Protein 9DZV (pdb70)

Sequence (1431 aa):
TPKSVLPTLLIIGIIFAPIGALIVWGSGKVTTITLDYTECDVDAPTDGSYQAMPNSAYQYDLATSSSVSESSIASPTWTFSNDSSREVGETARCEIEFEVPYDLGPGLFLYYKLTNYYQNHRRYSSSFDATQLIGDSRSLSQINGGNCKPITSRDGKPYYPCGLIANSLFNDTFPSVVLLNPTNGAQNQTYNFSESGIAWGGIKKNYASTLTYISPSDVLPPPNWALKYPNGYVDGFPNLREDEHFQVWMRVAALPTFRKLWARNDGEIMSQGRYRIVANMNYPVKQFSGTKSIVISTVSWIGGKQPFLGWAYIAAAILCVVLAVAGLIRHLVKPRKLGDMSLLSWNQPPVPRSVFINEPLPSEYYDKKGKILRAHHFATNQNVTSKYTVITFIPKNLFEQFRRVANCFFLAISILQFFPKFSTISPGLVILPLIIVLAITALKDGYEDIKRHQADHRTNHAIVHVLGGQGELGWHRTIWEDVKVGDFVKIYENEQFPADIVICATSEEEDVAYIETKNLDGETNLKSRNGVPGLSHLNTAEACAKAHLCIDLDAPESNMFRLNGAVINLIHPITLETTMLRGCVLKNTAWVIGIIVYTGEDTKIIRNAGATPSKRSKVEKQMNPQVIINLVILAAIAVVCAIVDHVNEVEWDRQQAYWMLFADTSGDNPNINGLVTFANAFITFQNIVPISLYISIEAVRTIQAAFIYWDRDIKYKKDGVTTRTTARSWNLSDDLGQIEYIFSDKTGTLTQNAMIFRQCSVGGKIYTHDAELDKDLEAHDSEQSRILHGFFAVLGLCHTVLAAETEPGVIEYKAQSPDEAALVQSAADVGFVFRGRDHNILRMSTPFSDVSDEYELLHVLEFNSARKRMSVILRKLDEDGRIFLLCKGADNVIFERLTKDSNQREMREKTDQDLQYFASEGLRTLCLAYRILDPQVYEQWAKEYHNATVALQDREERIESVSSSIERDLILLGATAIEDKLQDGVPDTISDLKRAGIKVWVATGDKLETAVAIGYTTNLLTKDTNLIVVREGRHSIGDQLREALEEFFGEDAGLRTTLSPGGFSLVIEGHALAHCFDDEETEALLLALSTRCNTVICCRVSPLQKAQIVHLIKDNLGVMCLAIGDGANDVSMIQAADVGVGISGEEGLQAVNSSDYAIAQFRYLKRLLLVHGHWSYFRNSSMILNFFYKNIIGIGVLFWFMIYCGWSTTYVFAYVYLLFWNVFWTLVPVIAIGLFDRNIDDETLMALPELYRASREGKYFGLMRFAYYIFEGVYQSAVIYFFLNYTYVTTTARGDGYDVYMYEMSTTQAIGAVMVANLFSGLNIDAWTGWVWFAIWFGPFLIWVFTAVYSVIPPSSFYTGVYGNDVFLFRSAAYWFGWPFVTIIALLPRYLIKTFRQNIFPNDVDTMRLVRKYHPEVDLYNHPMLGGKLA

Radius of gyration: 45.83 Å; Cα contacts (8 Å, |Δi|>4): 2763; chains: 2; bounding box: 67×84×157 Å

Structure (mmCIF, N/CA/C/O backbone):
data_9DZV
#
_entry.id   9DZV
#
_cell.length_a   1.00
_cell.length_b   1.00
_cell.length_c   1.00
_cell.angle_alpha   90.00
_cell.angle_beta   90.00
_cell.angle_gamma   90.00
#
_symmetry.space_group_name_H-M   'P 1'
#
loop_
_entity.id
_entity.type
_entity.pdbx_description
1 polymer 'Transcription regulator'
2 polymer 'Phospholipid-transporting ATPase'
3 branched 2-acetamido-2-deoxy-beta-D-glucopyranose-(1-4)-2-acetamido-2-deoxy-beta-D-glucopyranose
4 branched alpha-D-mannopyranose-(1-4)-alpha-D-mannopyranose-(1-6)-[alpha-D-mannopyranose-(1-3)]beta-D-mannopyranose-(1-4)-2-acetamido-2-deoxy-beta-D-glucopyranose-(1-4)-2-acetamido-2-deoxy-beta-D-glucopyranose
5 non-polymer 2-acetamido-2-deoxy-beta-D-glucopyranose
6 non-polymer 'MAGNESIUM ION'
#
loop_
_atom_site.group_PDB
_atom_site.id
_atom_site.type_symbol
_atom_site.label_atom_id
_atom_site.label_alt_id
_atom_site.label_comp_id
_atom_site.label_asym_id
_atom_site.label_entity_id
_atom_site.label_seq_id
_atom_site.pdbx_PDB_ins_code
_atom_site.Cartn_x
_atom_site.Cartn_y
_atom_site.Cartn_z
_atom_site.occupancy
_atom_site.B_iso_or_equiv
_atom_site.auth_seq_id
_atom_site.auth_comp_id
_atom_site.auth_asym_id
_atom_site.auth_atom_id
_atom_site.pdbx_PDB_model_num
ATOM 1 N N . THR A 1 48 ? 120.999 149.600 125.065 1.00 89.36 48 THR B N 1
ATOM 2 C CA . THR A 1 48 ? 121.212 150.979 124.643 1.00 91.26 48 THR B CA 1
ATOM 3 C C . THR A 1 48 ? 121.073 151.116 123.132 1.00 90.51 48 THR B C 1
ATOM 4 O O . THR A 1 48 ? 121.607 150.299 122.383 1.00 93.20 48 THR B O 1
ATOM 8 N N . PRO A 1 49 ? 120.347 152.145 122.688 1.00 89.39 49 PRO B N 1
ATOM 9 C CA . PRO A 1 49 ? 120.190 152.348 121.237 1.00 90.12 49 PRO B CA 1
ATOM 10 C C . PRO A 1 49 ? 121.509 152.549 120.513 1.00 90.41 49 PRO B C 1
ATOM 11 O O . PRO A 1 49 ? 121.672 152.075 119.380 1.00 94.05 49 PRO B O 1
ATOM 15 N N . LYS A 1 50 ? 122.466 153.227 121.152 1.00 88.39 50 LYS B N 1
ATOM 16 C CA . LYS A 1 50 ? 123.756 153.492 120.527 1.00 93.02 50 LYS B CA 1
ATOM 17 C C . LYS A 1 50 ? 124.548 152.218 120.271 1.00 92.42 50 LYS B C 1
ATOM 18 O O . LYS A 1 50 ? 125.483 152.233 119.464 1.00 91.85 50 LYS B O 1
ATOM 24 N N . SER A 1 51 ? 124.200 151.117 120.935 1.00 83.92 51 SER B N 1
ATOM 25 C CA . SER A 1 51 ? 124.873 149.847 120.722 1.00 82.65 51 SER B CA 1
ATOM 26 C C . SER A 1 51 ? 124.051 148.853 119.916 1.00 82.93 51 SER B C 1
ATOM 27 O O . SER A 1 51 ? 124.596 147.824 119.501 1.00 84.23 51 SER B O 1
ATOM 30 N N . VAL A 1 52 ? 122.768 149.123 119.681 1.00 79.84 52 VAL B N 1
ATOM 31 C CA . VAL A 1 52 ? 121.920 148.198 118.950 1.00 79.27 52 VAL B CA 1
ATOM 32 C C . VAL A 1 52 ? 121.591 148.686 117.541 1.00 82.01 52 VAL B C 1
ATOM 33 O O . VAL A 1 52 ? 121.487 147.860 116.626 1.00 87.02 52 VAL B O 1
ATOM 37 N N . LEU A 1 53 ? 121.440 149.993 117.326 1.00 69.11 53 LEU B N 1
ATOM 38 C CA . LEU A 1 53 ? 121.157 150.458 115.973 1.00 64.70 53 LEU B CA 1
ATOM 39 C C . LEU A 1 53 ? 122.404 150.410 115.090 1.00 68.07 53 LEU B C 1
ATOM 40 O O . LEU A 1 53 ? 122.337 149.872 113.974 1.00 77.91 53 LEU B O 1
ATOM 45 N N . PRO A 1 54 ? 123.551 150.956 115.523 1.00 69.26 54 PRO B N 1
ATOM 46 C CA . PRO A 1 54 ? 124.753 150.833 114.680 1.00 74.67 54 PRO B CA 1
ATOM 47 C C . PRO A 1 54 ? 125.152 149.394 114.416 1.00 80.93 54 PRO B C 1
ATOM 48 O O . PRO A 1 54 ? 125.632 149.082 113.320 1.00 86.51 54 PRO B O 1
ATOM 52 N N . THR A 1 55 ? 124.959 148.503 115.391 1.00 76.34 55 THR B N 1
ATOM 53 C CA . THR A 1 55 ? 125.304 147.100 115.190 1.00 72.31 55 THR B CA 1
ATOM 54 C C . THR A 1 55 ? 124.460 146.482 114.082 1.00 73.89 55 THR B C 1
ATOM 55 O O . THR A 1 55 ? 124.986 145.814 113.186 1.00 78.10 55 THR B O 1
ATOM 59 N N . LEU A 1 56 ? 123.144 146.705 114.123 1.00 65.61 56 LEU B N 1
ATOM 60 C CA . LEU A 1 56 ? 122.272 146.172 113.081 1.00 64.63 56 LEU B CA 1
ATOM 61 C C . LEU A 1 56 ? 122.598 146.781 111.725 1.00 64.58 56 LEU B C 1
ATOM 62 O O . LEU A 1 56 ? 122.591 146.082 110.703 1.00 72.67 56 LEU B O 1
ATOM 67 N N . LEU A 1 57 ? 122.875 148.086 111.693 1.00 64.44 57 LEU B N 1
ATOM 68 C CA . LEU A 1 57 ? 123.204 148.728 110.426 1.00 67.86 57 LEU B CA 1
ATOM 69 C C . LEU A 1 57 ? 124.479 148.145 109.830 1.00 73.84 57 LEU B C 1
ATOM 70 O O . LEU A 1 57 ? 124.534 147.851 108.629 1.00 80.86 57 LEU B O 1
ATOM 75 N N . ILE A 1 58 ? 125.509 147.951 110.657 1.00 70.07 58 ILE B N 1
ATOM 76 C CA . ILE A 1 58 ? 126.757 147.367 110.175 1.00 71.27 58 ILE B CA 1
ATOM 77 C C . ILE A 1 58 ? 126.532 145.934 109.713 1.00 72.43 58 ILE B C 1
ATOM 78 O O . ILE A 1 58 ? 127.075 145.503 108.687 1.00 78.76 58 ILE B O 1
ATOM 83 N N . ILE A 1 59 ? 125.723 145.174 110.455 1.00 67.99 59 ILE B N 1
ATOM 84 C CA . ILE A 1 59 ? 125.459 143.788 110.081 1.00 74.74 59 ILE B CA 1
ATOM 85 C C . ILE A 1 59 ? 124.774 143.723 108.723 1.00 76.59 59 ILE B C 1
ATOM 86 O O . ILE A 1 59 ? 125.128 142.897 107.876 1.00 80.04 59 ILE B O 1
ATOM 91 N N . GLY A 1 60 ? 123.792 144.594 108.487 1.00 67.35 60 GLY B N 1
ATOM 92 C CA . GLY A 1 60 ? 123.139 144.617 107.186 1.00 62.56 60 GLY B CA 1
ATOM 93 C C . GLY A 1 60 ? 124.068 145.053 106.066 1.00 64.01 60 GLY B C 1
ATOM 94 O O . GLY A 1 60 ? 124.060 144.469 104.973 1.00 68.84 60 GLY B O 1
ATOM 95 N N . ILE A 1 61 ? 124.875 146.088 106.319 1.00 64.96 61 ILE B N 1
ATOM 96 C CA . ILE A 1 61 ? 125.803 146.593 105.309 1.00 66.63 61 ILE B CA 1
ATOM 97 C C . ILE A 1 61 ? 126.854 145.545 104.968 1.00 70.54 61 ILE B C 1
ATOM 98 O O . ILE A 1 61 ? 127.394 145.535 103.856 1.00 72.35 61 ILE B O 1
ATOM 103 N N . ILE A 1 62 ? 127.162 144.649 105.904 1.00 62.01 62 ILE B N 1
ATOM 104 C CA . ILE A 1 62 ? 128.092 143.567 105.599 1.00 55.61 62 ILE B CA 1
ATOM 105 C C . ILE A 1 62 ? 127.374 142.412 104.908 1.00 59.58 62 ILE B C 1
ATOM 106 O O . ILE A 1 62 ? 127.921 141.787 103.992 1.00 67.38 62 ILE B O 1
ATOM 111 N N . PHE A 1 63 ? 126.138 142.120 105.321 1.00 66.59 63 PHE B N 1
ATOM 112 C CA . PHE A 1 63 ? 125.420 140.969 104.784 1.00 65.30 63 PHE B CA 1
ATOM 113 C C . PHE A 1 63 ? 125.057 141.157 103.318 1.00 65.43 63 PHE B C 1
ATOM 114 O O . PHE A 1 63 ? 125.131 140.205 102.533 1.00 70.01 63 PHE B O 1
ATOM 122 N N . ALA A 1 64 ? 124.644 142.365 102.931 1.00 55.13 64 ALA B N 1
ATOM 123 C CA . ALA A 1 64 ? 124.173 142.563 101.560 1.00 49.94 64 ALA B CA 1
ATOM 124 C C . ALA A 1 64 ? 125.225 142.228 100.504 1.00 56.70 64 ALA B C 1
ATOM 125 O O . ALA A 1 64 ? 124.903 141.479 99.565 1.00 60.83 64 ALA B O 1
ATOM 127 N N . PRO A 1 65 ? 126.469 142.727 100.576 1.00 59.11 65 PRO B N 1
ATOM 128 C CA . PRO A 1 65 ? 127.454 142.347 99.547 1.00 53.97 65 PRO B CA 1
ATOM 129 C C . PRO A 1 65 ? 127.778 140.865 99.528 1.00 55.07 65 PRO B C 1
ATOM 130 O O . PRO A 1 65 ? 127.983 140.299 98.449 1.00 64.66 65 PRO B O 1
ATOM 134 N N . ILE A 1 66 ? 127.834 140.216 100.693 1.00 44.91 66 ILE B N 1
ATOM 135 C CA . ILE A 1 66 ? 128.132 138.787 100.730 1.00 50.47 66 ILE B CA 1
ATOM 136 C C . ILE A 1 66 ? 127.023 137.996 100.048 1.00 63.03 66 ILE B C 1
ATOM 137 O O . ILE A 1 66 ? 127.285 137.082 99.253 1.00 66.83 66 ILE B O 1
ATOM 142 N N . GLY A 1 67 ? 125.769 138.335 100.348 1.00 64.10 67 GLY B N 1
ATOM 143 C CA . GLY A 1 67 ? 124.658 137.675 99.686 1.00 60.18 67 GLY B CA 1
ATOM 144 C C . GLY A 1 67 ? 124.649 137.919 98.191 1.00 56.75 67 GLY B C 1
ATOM 145 O O . GLY A 1 67 ? 124.380 137.007 97.406 1.00 64.85 67 GLY B O 1
ATOM 146 N N . ALA A 1 68 ? 124.950 139.152 97.776 1.00 48.07 68 ALA B N 1
ATOM 147 C CA . ALA A 1 68 ? 125.014 139.448 96.350 1.00 50.17 68 ALA B CA 1
ATOM 148 C C . ALA A 1 68 ? 126.102 138.631 95.666 1.00 52.59 68 ALA B C 1
ATOM 149 O O . ALA A 1 68 ? 125.890 138.093 94.573 1.00 64.68 68 ALA B O 1
ATOM 151 N N . LEU A 1 69 ? 127.272 138.521 96.298 1.00 42.05 69 LEU B N 1
ATOM 152 C CA . LEU A 1 69 ? 128.360 137.741 95.718 1.00 45.91 69 LEU B CA 1
ATOM 153 C C . LEU A 1 69 ? 127.990 136.268 95.608 1.00 59.76 69 LEU B C 1
ATOM 154 O O . LEU A 1 69 ? 128.269 135.626 94.589 1.00 64.02 69 LEU B O 1
ATOM 159 N N . ILE A 1 70 ? 127.362 135.714 96.648 1.00 61.80 70 ILE B N 1
ATOM 160 C CA . ILE A 1 70 ? 126.978 134.305 96.603 1.00 56.74 70 ILE B CA 1
ATOM 161 C C . ILE A 1 70 ? 125.932 134.067 95.519 1.00 57.05 70 ILE B C 1
ATOM 162 O O . ILE A 1 70 ? 126.008 133.084 94.770 1.00 59.97 70 ILE B O 1
ATOM 167 N N . VAL A 1 71 ? 124.944 134.960 95.411 1.00 50.13 71 VAL B N 1
ATOM 168 C CA . VAL A 1 71 ? 123.916 134.809 94.384 1.00 41.19 71 VAL B CA 1
ATOM 169 C C . VAL A 1 71 ? 124.531 134.900 92.994 1.00 46.14 71 VAL B C 1
ATOM 170 O O . VAL A 1 71 ? 124.185 134.124 92.097 1.00 63.66 71 VAL B O 1
ATOM 174 N N . TRP A 1 72 ? 125.450 135.846 92.791 1.00 50.34 72 TRP B N 1
ATOM 175 C CA . TRP A 1 72 ? 126.104 135.986 91.493 1.00 60.84 72 TRP B CA 1
ATOM 176 C C . TRP A 1 72 ? 126.917 134.743 91.142 1.00 71.41 72 TRP B C 1
ATOM 177 O O . TRP A 1 72 ? 126.846 134.238 90.011 1.00 71.70 72 TRP B O 1
ATOM 188 N N . GLY A 1 73 ? 127.683 134.226 92.106 1.00 69.42 73 GLY B N 1
ATOM 189 C CA . GLY A 1 73 ? 128.466 133.029 91.854 1.00 60.92 73 GLY B CA 1
ATOM 190 C C . GLY A 1 73 ? 127.603 131.822 91.546 1.00 59.70 73 GLY B C 1
ATOM 191 O O . GLY A 1 73 ? 127.940 131.011 90.679 1.00 64.57 73 GLY B O 1
ATOM 192 N N . SER A 1 74 ? 126.480 131.681 92.254 1.00 48.36 74 SER B N 1
ATOM 193 C CA . SER A 1 74 ? 125.556 130.594 91.953 1.00 43.70 74 SER B CA 1
ATOM 194 C C . SER A 1 74 ? 124.922 130.776 90.582 1.00 46.49 74 SER B C 1
ATOM 195 O O . SER A 1 74 ? 124.691 129.798 89.862 1.00 56.02 74 SER B O 1
ATOM 198 N N . GLY A 1 75 ? 124.625 132.022 90.209 1.00 46.30 75 GLY B N 1
ATOM 199 C CA . GLY A 1 75 ? 124.060 132.283 88.900 1.00 53.56 75 GLY B CA 1
ATOM 200 C C . GLY A 1 75 ? 125.005 131.950 87.768 1.00 61.39 75 GLY B C 1
ATOM 201 O O . GLY A 1 75 ? 124.566 131.526 86.696 1.00 63.15 75 GLY B O 1
ATOM 202 N N . LYS A 1 76 ? 126.308 132.128 87.981 1.00 61.88 76 LYS B N 1
ATOM 203 C CA . LYS A 1 76 ? 127.260 131.770 86.935 1.00 55.80 76 LYS B CA 1
ATOM 204 C C . LYS A 1 76 ? 127.558 130.275 86.941 1.00 58.16 76 LYS B C 1
ATOM 205 O O . LYS A 1 76 ? 128.725 129.871 86.933 1.00 64.41 76 LYS B O 1
ATOM 211 N N . VAL A 1 77 ? 126.513 129.448 86.941 1.00 52.79 77 VAL B N 1
ATOM 212 C CA . VAL A 1 77 ? 126.636 127.993 86.940 1.00 51.08 77 VAL B CA 1
ATOM 213 C C . VAL A 1 77 ? 125.518 127.418 86.082 1.00 56.18 77 VAL B C 1
ATOM 214 O O . VAL A 1 77 ? 124.379 127.892 86.133 1.00 63.57 77 VAL B O 1
ATOM 218 N N . THR A 1 78 ? 125.842 126.399 85.291 1.00 57.52 78 THR B N 1
ATOM 219 C CA . THR A 1 78 ? 124.865 125.683 84.487 1.00 59.16 78 THR B CA 1
ATOM 220 C C . THR A 1 78 ? 124.622 124.300 85.079 1.00 61.89 78 THR B C 1
ATOM 221 O O . THR A 1 78 ? 125.525 123.688 85.654 1.00 66.49 78 THR B O 1
ATOM 225 N N . THR A 1 79 ? 123.389 123.814 84.943 1.00 57.55 79 THR B N 1
ATOM 226 C CA . THR A 1 79 ? 123.028 122.489 85.430 1.00 54.41 79 THR B CA 1
ATOM 227 C C . THR A 1 79 ? 121.953 121.898 84.532 1.00 57.76 79 THR B C 1
ATOM 228 O O . THR A 1 79 ? 120.927 122.539 84.286 1.00 65.27 79 THR B O 1
ATOM 232 N N . ILE A 1 80 ? 122.194 120.683 84.044 1.00 52.71 80 ILE B N 1
ATOM 233 C CA . ILE A 1 80 ? 121.240 119.945 83.225 1.00 43.33 80 ILE B CA 1
ATOM 234 C C . ILE A 1 80 ? 120.925 118.642 83.943 1.00 49.98 80 ILE B C 1
ATOM 235 O O . ILE A 1 80 ? 121.835 117.858 84.240 1.00 57.30 80 ILE B O 1
ATOM 240 N N . THR A 1 81 ? 119.646 118.409 84.218 1.00 49.35 81 THR B N 1
ATOM 241 C CA . THR A 1 81 ? 119.195 117.215 84.918 1.00 47.45 81 THR B CA 1
ATOM 242 C C . THR A 1 81 ? 118.329 116.384 83.984 1.00 55.03 81 THR B C 1
ATOM 243 O O . THR A 1 81 ? 117.393 116.906 83.373 1.00 64.28 81 THR B O 1
ATOM 247 N N . LEU A 1 82 ? 118.648 115.097 83.871 1.00 48.87 82 LEU B N 1
ATOM 248 C CA . LEU A 1 82 ? 117.907 114.172 83.027 1.00 45.69 82 LEU B CA 1
ATOM 249 C C . LEU A 1 82 ? 117.538 112.944 83.844 1.00 54.60 82 LEU B C 1
ATOM 250 O O . LEU A 1 82 ? 118.415 112.301 84.429 1.00 58.18 82 LEU B O 1
ATOM 255 N N . ASP A 1 83 ? 116.250 112.615 83.876 1.00 66.26 83 ASP B N 1
ATOM 256 C CA . ASP A 1 83 ? 115.746 111.466 84.617 1.00 59.48 83 ASP B CA 1
ATOM 257 C C . ASP A 1 83 ? 115.599 110.291 83.659 1.00 63.22 83 ASP B C 1
ATOM 258 O O . ASP A 1 83 ? 114.886 110.390 82.655 1.00 67.61 83 ASP B O 1
ATOM 263 N N . TYR A 1 84 ? 116.268 109.181 83.974 1.00 53.57 84 TYR B N 1
ATOM 264 C CA . TYR A 1 84 ? 116.256 107.996 83.123 1.00 52.19 84 TYR B CA 1
ATOM 265 C C . TYR A 1 84 ? 115.755 106.764 83.865 1.00 52.64 84 TYR B C 1
ATOM 266 O O . TYR A 1 84 ? 116.017 105.637 83.436 1.00 57.29 84 TYR B O 1
ATOM 275 N N . THR A 1 85 ? 115.036 106.956 84.971 1.00 60.97 85 THR B N 1
ATOM 276 C CA . THR A 1 85 ? 114.547 105.820 85.745 1.00 60.43 85 THR B CA 1
ATOM 277 C C . THR A 1 85 ? 113.436 105.083 85.009 1.00 62.81 85 THR B C 1
ATOM 278 O O . THR A 1 85 ? 113.452 103.851 84.914 1.00 69.87 85 THR B O 1
ATOM 282 N N . GLU A 1 86 ? 112.463 105.821 84.479 1.00 65.29 86 GLU B N 1
ATOM 283 C CA . GLU A 1 86 ? 111.334 105.231 83.776 1.00 70.46 86 GLU B CA 1
ATOM 284 C C . GLU A 1 86 ? 111.623 105.000 82.300 1.00 71.01 86 GLU B C 1
ATOM 285 O O . GLU A 1 86 ? 110.687 104.886 81.502 1.00 76.70 86 GLU B O 1
ATOM 291 N N . CYS A 1 87 ? 112.899 104.931 81.924 1.00 64.55 87 CYS B N 1
ATOM 292 C CA . CYS A 1 87 ? 113.287 104.651 80.549 1.00 66.10 87 CYS B CA 1
ATOM 293 C C . CYS A 1 87 ? 113.022 103.207 80.146 1.00 77.41 87 CYS B C 1
ATOM 294 O O . CYS A 1 87 ? 113.073 102.895 78.952 1.00 79.87 87 CYS B O 1
ATOM 297 N N . ASP A 1 88 ? 112.744 102.323 81.106 1.00 82.05 88 ASP B N 1
ATOM 298 C CA . ASP A 1 88 ? 112.518 100.918 80.786 1.00 76.91 88 ASP B CA 1
ATOM 299 C C . ASP A 1 88 ? 111.137 100.680 80.189 1.00 73.47 88 ASP B C 1
ATOM 300 O O . ASP A 1 88 ? 110.977 99.822 79.314 1.00 76.16 88 ASP B O 1
ATOM 305 N N . VAL A 1 89 ? 110.129 101.422 80.644 1.00 70.29 89 VAL B N 1
ATOM 306 C CA . VAL A 1 89 ? 108.754 101.154 80.263 1.00 74.88 89 VAL B CA 1
ATOM 307 C C . VAL A 1 89 ? 108.200 102.174 79.270 1.00 78.58 89 VAL B C 1
ATOM 308 O O . VAL A 1 89 ? 107.360 101.812 78.437 1.00 82.68 89 VAL B O 1
ATOM 312 N N . ASP A 1 90 ? 108.656 103.426 79.309 1.00 68.65 90 ASP B N 1
ATOM 313 C CA . ASP A 1 90 ? 108.080 104.471 78.471 1.00 71.32 90 ASP B CA 1
ATOM 314 C C . ASP A 1 90 ? 108.875 104.753 77.206 1.00 70.34 90 ASP B C 1
ATOM 315 O O . ASP A 1 90 ? 108.289 105.174 76.205 1.00 71.90 90 ASP B O 1
ATOM 320 N N . ALA A 1 91 ? 110.186 104.538 77.223 1.00 62.44 91 ALA B N 1
ATOM 321 C CA . ALA A 1 91 ? 110.999 104.830 76.056 1.00 62.35 91 ALA B CA 1
ATOM 322 C C . ALA A 1 91 ? 110.645 103.881 74.912 1.00 62.84 91 ALA B C 1
ATOM 323 O O . ALA A 1 91 ? 110.230 102.743 75.146 1.00 72.49 91 ALA B O 1
ATOM 325 N N . PRO A 1 92 ? 110.794 104.324 73.662 1.00 68.21 92 PRO B N 1
ATOM 326 C CA . PRO A 1 92 ? 110.475 103.439 72.535 1.00 73.90 92 PRO B CA 1
ATOM 327 C C . PRO A 1 92 ? 111.536 102.360 72.378 1.00 76.94 92 PRO B C 1
ATOM 328 O O . PRO A 1 92 ? 112.736 102.641 72.396 1.00 81.25 92 PRO B O 1
ATOM 332 N N . THR A 1 93 ? 111.081 101.120 72.224 1.00 78.64 93 THR B N 1
ATOM 333 C CA . THR A 1 93 ? 111.947 99.948 72.202 1.00 80.22 93 THR B CA 1
ATOM 334 C C . THR A 1 93 ? 112.108 99.387 70.793 1.00 81.89 93 THR B C 1
ATOM 335 O O . THR A 1 93 ? 112.169 98.173 70.593 1.00 87.33 93 THR B O 1
ATOM 339 N N . ASP A 1 94 ? 112.177 100.267 69.799 1.00 84.07 94 ASP B N 1
ATOM 340 C CA . ASP A 1 94 ? 112.346 99.853 68.414 1.00 87.40 94 ASP B CA 1
ATOM 341 C C . ASP A 1 94 ? 113.599 100.406 67.755 1.00 88.74 94 ASP B C 1
ATOM 342 O O . ASP A 1 94 ? 114.178 99.728 66.904 1.00 90.78 94 ASP B O 1
ATOM 347 N N . GLY A 1 95 ? 114.033 101.607 68.123 1.00 88.37 95 GLY B N 1
ATOM 348 C CA . GLY A 1 95 ? 115.196 102.213 67.509 1.00 88.24 95 GLY B CA 1
ATOM 349 C C . GLY A 1 95 ? 114.995 103.688 67.240 1.00 87.43 95 GLY B C 1
ATOM 350 O O . GLY A 1 95 ? 115.956 104.421 66.990 1.00 86.09 95 GLY B O 1
ATOM 351 N N . SER A 1 96 ? 113.744 104.134 67.292 1.00 78.89 96 SER B N 1
ATOM 352 C CA . SER A 1 96 ? 113.408 105.533 67.087 1.00 75.98 96 SER B CA 1
ATOM 353 C C . SER A 1 96 ? 113.557 106.291 68.404 1.00 76.00 96 SER B C 1
ATOM 354 O O . SER A 1 96 ? 114.069 105.766 69.396 1.00 77.13 96 SER B O 1
ATOM 357 N N . TYR A 1 97 ? 113.106 107.542 68.427 1.00 69.83 97 TYR B N 1
ATOM 358 C CA . TYR A 1 97 ? 113.182 108.381 69.612 1.00 65.94 97 TYR B CA 1
ATOM 359 C C . TYR A 1 97 ? 111.821 108.993 69.900 1.00 68.91 97 TYR B C 1
ATOM 360 O O . TYR A 1 97 ? 110.998 109.172 68.999 1.00 73.92 97 TYR B O 1
ATOM 369 N N . GLN A 1 98 ? 111.596 109.316 71.170 1.00 68.04 98 GLN B N 1
ATOM 370 C CA . GLN A 1 98 ? 110.384 109.993 71.600 1.00 68.92 98 GLN B CA 1
ATOM 371 C C . GLN A 1 98 ? 110.757 111.068 72.609 1.00 68.31 98 GLN B C 1
ATOM 372 O O . GLN A 1 98 ? 111.623 110.851 73.461 1.00 69.62 98 GLN B O 1
ATOM 378 N N . ALA A 1 99 ? 110.107 112.225 72.502 1.00 63.44 99 ALA B N 1
ATOM 379 C CA . ALA A 1 99 ? 110.396 113.331 73.405 1.00 59.95 99 ALA B CA 1
ATOM 380 C C . ALA A 1 99 ? 110.108 112.932 74.845 1.00 62.71 99 ALA B C 1
ATOM 381 O O . ALA A 1 99 ? 109.054 112.364 75.147 1.00 67.87 99 ALA B O 1
ATOM 383 N N . MET A 1 100 ? 111.051 113.231 75.733 1.00 62.25 100 MET B N 1
ATOM 384 C CA . MET A 1 100 ? 110.910 112.846 77.125 1.00 57.21 100 MET B CA 1
ATOM 385 C C . MET A 1 100 ? 109.768 113.620 77.778 1.00 55.99 100 MET B C 1
ATOM 386 O O . MET A 1 100 ? 109.431 114.726 77.347 1.00 67.51 100 MET B O 1
ATOM 391 N N . PRO A 1 101 ? 109.144 113.052 78.809 1.00 46.66 101 PRO B N 1
ATOM 392 C CA . PRO A 1 101 ? 108.093 113.784 79.521 1.00 54.40 101 PRO B CA 1
ATOM 393 C C . PRO A 1 101 ? 108.640 115.061 80.137 1.00 60.65 101 PRO B C 1
ATOM 394 O O . PRO A 1 101 ? 109.824 115.160 80.467 1.00 62.77 101 PRO B O 1
ATOM 398 N N . ASN A 1 102 ? 107.760 116.055 80.268 1.00 61.47 102 ASN B N 1
ATOM 399 C CA . ASN A 1 102 ? 108.188 117.356 80.770 1.00 56.50 102 ASN B CA 1
ATOM 400 C C . ASN A 1 102 ? 108.748 117.249 82.182 1.00 58.80 102 ASN B C 1
ATOM 401 O O . ASN A 1 102 ? 109.757 117.885 82.506 1.00 64.54 102 ASN B O 1
ATOM 406 N N . SER A 1 103 ? 108.113 116.450 83.033 1.00 58.93 103 SER B N 1
ATOM 407 C CA . SER A 1 103 ? 108.600 116.246 84.397 1.00 59.00 103 SER B CA 1
ATOM 408 C C . SER A 1 103 ? 109.657 115.146 84.455 1.00 56.59 103 SER B C 1
ATOM 409 O O . SER A 1 103 ? 109.601 114.239 85.282 1.00 62.58 103 SER B O 1
ATOM 412 N N . ALA A 1 104 ? 110.628 115.227 83.562 1.00 50.17 104 ALA B N 1
ATOM 413 C CA . ALA A 1 104 ? 111.785 114.341 83.548 1.00 47.98 104 ALA B CA 1
ATOM 414 C C . ALA A 1 104 ? 113.101 115.096 83.456 1.00 50.88 104 ALA B C 1
ATOM 415 O O . ALA A 1 104 ? 114.091 114.668 84.052 1.00 62.57 104 ALA B O 1
ATOM 417 N N . TYR A 1 105 ? 113.136 116.207 82.728 1.00 45.93 105 TYR B N 1
ATOM 418 C CA . TYR A 1 105 ? 114.351 116.979 82.524 1.00 45.85 105 TYR B CA 1
ATOM 419 C C . TYR A 1 105 ? 114.169 118.384 83.076 1.00 55.09 105 TYR B C 1
ATOM 420 O O . TYR A 1 105 ? 113.096 118.980 82.947 1.00 65.33 105 TYR B O 1
ATOM 429 N N . GLN A 1 106 ? 115.223 118.905 83.698 1.00 53.44 106 GLN B N 1
ATOM 430 C CA . GLN A 1 106 ? 115.223 120.251 84.252 1.00 53.21 106 GLN B CA 1
ATOM 431 C C . GLN A 1 106 ? 116.488 120.967 83.812 1.00 52.15 106 GLN B C 1
ATOM 432 O O . GLN A 1 106 ? 117.591 120.433 83.962 1.00 59.47 106 GLN B O 1
ATOM 438 N N . TYR A 1 107 ? 116.326 122.169 83.272 1.00 44.59 107 TYR B N 1
ATOM 439 C CA . TYR A 1 107 ? 117.440 122.996 82.834 1.00 43.96 107 TYR B CA 1
ATOM 440 C C . TYR A 1 107 ? 117.620 124.157 83.800 1.00 50.20 107 TYR B C 1
ATOM 441 O O . TYR A 1 107 ? 116.666 124.891 84.080 1.00 52.01 107 TYR B O 1
ATOM 450 N N . ASP A 1 108 ? 118.839 124.318 84.307 1.00 61.32 108 ASP B N 1
ATOM 451 C CA . ASP A 1 108 ? 119.204 125.425 85.188 1.00 61.37 108 ASP B CA 1
ATOM 452 C C . ASP A 1 108 ? 120.321 126.200 84.496 1.00 62.64 108 ASP B C 1
ATOM 453 O O . ASP A 1 108 ? 121.505 125.932 84.710 1.00 62.84 108 ASP B O 1
ATOM 458 N N . LEU A 1 109 ? 119.939 127.163 83.663 1.00 59.10 109 LEU B N 1
ATOM 459 C CA . LEU A 1 109 ? 120.901 127.920 82.882 1.00 55.35 109 LEU B CA 1
ATOM 460 C C . LEU A 1 109 ? 121.495 129.056 83.711 1.00 56.29 109 LEU B C 1
ATOM 461 O O . LEU A 1 109 ? 121.002 129.408 84.786 1.00 57.31 109 LEU B O 1
ATOM 466 N N . ALA A 1 110 ? 122.574 129.634 83.194 1.00 59.67 110 ALA B N 1
ATOM 467 C CA . ALA A 1 110 ? 123.236 130.738 83.865 1.00 59.96 110 ALA B CA 1
ATOM 468 C C . ALA A 1 110 ? 122.456 132.034 83.670 1.00 66.47 110 ALA B C 1
ATOM 469 O O . ALA A 1 110 ? 121.613 132.158 82.777 1.00 75.33 110 ALA B O 1
ATOM 471 N N . THR A 1 111 ? 122.748 133.009 84.534 1.00 59.72 111 THR B N 1
ATOM 472 C CA . THR A 1 111 ? 122.078 134.302 84.446 1.00 56.82 111 THR B CA 1
ATOM 473 C C . THR A 1 111 ? 122.470 135.047 83.177 1.00 57.88 111 THR B C 1
ATOM 474 O O . THR A 1 111 ? 121.628 135.696 82.546 1.00 57.93 111 THR B O 1
ATOM 478 N N . SER A 1 112 ? 123.742 134.968 82.787 1.00 68.04 112 SER B N 1
ATOM 479 C CA . SER A 1 112 ? 124.219 135.696 81.619 1.00 69.48 112 SER B CA 1
ATOM 480 C C . SER A 1 112 ? 123.726 135.105 80.306 1.00 69.82 112 SER B C 1
ATOM 481 O O . SER A 1 112 ? 123.829 135.773 79.272 1.00 74.64 112 SER B O 1
ATOM 484 N N . SER A 1 113 ? 123.201 133.884 80.315 1.00 69.75 113 SER B N 1
ATOM 485 C CA . SER A 1 113 ? 122.734 133.263 79.084 1.00 72.02 113 SER B CA 1
ATOM 486 C C . SER A 1 113 ? 121.438 133.912 78.620 1.00 71.70 113 SER B C 1
ATOM 487 O O . SER A 1 113 ? 120.489 134.059 79.397 1.00 72.90 113 SER B O 1
ATOM 490 N N . SER A 1 114 ? 121.397 134.300 77.344 1.00 69.17 114 SER B N 1
ATOM 491 C CA . SER A 1 114 ? 120.206 134.922 76.783 1.00 71.41 114 SER B CA 1
ATOM 492 C C . SER A 1 114 ? 119.137 133.911 76.392 1.00 72.63 114 SER B C 1
ATOM 493 O O . SER A 1 114 ? 117.985 134.302 76.179 1.00 73.72 114 SER B O 1
ATOM 496 N N . VAL A 1 115 ? 119.488 132.630 76.290 1.00 72.33 115 VAL B N 1
ATOM 497 C CA . VAL A 1 115 ? 118.526 131.622 75.865 1.00 72.31 115 VAL B CA 1
ATOM 498 C C . VAL A 1 115 ? 117.545 131.346 76.995 1.00 73.38 115 VAL B C 1
ATOM 499 O O . VAL A 1 115 ? 117.944 131.083 78.137 1.00 74.70 115 VAL B O 1
ATOM 503 N N . SER A 1 116 ? 116.255 131.406 76.681 1.00 75.15 116 SER B N 1
ATOM 504 C CA . SER A 1 116 ? 115.224 131.137 77.669 1.00 73.84 116 SER B CA 1
ATOM 505 C C . SER A 1 116 ? 115.042 129.634 77.857 1.00 75.83 116 SER B C 1
ATOM 506 O O . SER A 1 116 ? 115.404 128.823 77.000 1.00 77.68 116 SER B O 1
ATOM 509 N N . GLU A 1 117 ? 114.470 129.268 79.007 1.00 93.48 117 GLU B N 1
ATOM 510 C CA . GLU A 1 117 ? 114.269 127.857 79.321 1.00 96.36 117 GLU B CA 1
ATOM 511 C C . GLU A 1 117 ? 113.291 127.207 78.351 1.00 95.75 117 GLU B C 1
ATOM 512 O O . GLU A 1 117 ? 113.495 126.065 77.924 1.00 96.60 117 GLU B O 1
ATOM 518 N N . SER A 1 118 ? 112.220 127.917 77.990 1.00 80.61 118 SER B N 1
ATOM 519 C CA . SER A 1 118 ? 111.219 127.368 77.085 1.00 81.11 118 SER B CA 1
ATOM 520 C C . SER A 1 118 ? 111.702 127.282 75.644 1.00 76.39 118 SER B C 1
ATOM 521 O O . SER A 1 118 ? 111.015 126.675 74.816 1.00 73.78 118 SER B O 1
ATOM 524 N N . SER A 1 119 ? 112.855 127.865 75.325 1.00 73.19 119 SER B N 1
ATOM 525 C CA . SER A 1 119 ? 113.402 127.827 73.976 1.00 74.52 119 SER B CA 1
ATOM 526 C C . SER A 1 119 ? 114.291 126.617 73.730 1.00 74.28 119 SER B C 1
ATOM 527 O O . SER A 1 119 ? 114.862 126.497 72.641 1.00 75.01 119 SER B O 1
ATOM 530 N N . ILE A 1 120 ? 114.425 125.727 74.706 1.00 66.65 120 ILE B N 1
ATOM 531 C CA . ILE A 1 120 ? 115.265 124.544 74.575 1.00 63.53 120 ILE B CA 1
ATOM 532 C C . ILE A 1 120 ? 114.403 123.381 74.108 1.00 61.23 120 ILE B C 1
ATOM 533 O O . ILE A 1 120 ? 113.342 123.111 74.684 1.00 66.93 120 ILE B O 1
ATOM 538 N N . ALA A 1 121 ? 114.853 122.699 73.058 1.00 53.91 121 ALA B N 1
ATOM 539 C CA . ALA A 1 121 ? 114.109 121.566 72.529 1.00 55.44 121 ALA B CA 1
ATOM 540 C C . ALA A 1 121 ? 114.021 120.455 73.567 1.00 64.83 121 ALA B C 1
ATOM 541 O O . ALA A 1 121 ? 114.963 120.214 74.327 1.00 71.24 121 ALA B O 1
ATOM 543 N N . SER A 1 122 ? 112.878 119.784 73.599 1.00 62.58 122 SER B N 1
ATOM 544 C CA . SER A 1 122 ? 112.662 118.724 74.574 1.00 55.45 122 SER B CA 1
ATOM 545 C C . SER A 1 122 ? 113.586 117.548 74.279 1.00 57.13 122 SER B C 1
ATOM 546 O O . SER A 1 122 ? 113.669 117.104 73.128 1.00 62.94 122 SER B O 1
ATOM 549 N N . PRO A 1 123 ? 114.299 117.027 75.274 1.00 52.81 123 PRO B N 1
ATOM 550 C CA . PRO A 1 123 ? 115.166 115.871 75.033 1.00 59.57 123 PRO B CA 1
ATOM 551 C C . PRO A 1 123 ? 114.365 114.631 74.670 1.00 63.46 123 PRO B C 1
ATOM 552 O O . PRO A 1 123 ? 113.203 114.475 75.053 1.00 69.65 123 PRO B O 1
ATOM 556 N N . THR A 1 124 ? 115.004 113.746 73.914 1.00 65.73 124 THR B N 1
ATOM 557 C CA . THR A 1 124 ? 114.410 112.489 73.486 1.00 69.00 124 THR B CA 1
ATOM 558 C C . THR A 1 124 ? 115.225 111.326 74.038 1.00 77.31 124 THR B C 1
ATOM 559 O O . THR A 1 124 ? 116.361 111.491 74.488 1.00 77.14 124 THR B O 1
ATOM 563 N N . TRP A 1 125 ? 114.632 110.133 73.999 1.00 71.20 125 TRP B N 1
ATOM 564 C CA . TRP A 1 125 ? 115.285 108.957 74.556 1.00 64.43 125 TRP B CA 1
ATOM 565 C C . TRP A 1 125 ? 114.872 107.713 73.784 1.00 64.06 125 TRP B C 1
ATOM 566 O O . TRP A 1 125 ? 113.889 107.713 73.040 1.00 66.93 125 TRP B O 1
ATOM 577 N N . THR A 1 126 ? 115.653 106.650 73.968 1.00 69.43 126 THR B N 1
ATOM 578 C CA . THR A 1 126 ? 115.343 105.349 73.396 1.00 67.38 126 THR B CA 1
ATOM 579 C C . THR A 1 126 ? 115.830 104.267 74.348 1.00 68.55 126 THR B C 1
ATOM 580 O O . THR A 1 126 ? 116.746 104.481 75.146 1.00 70.15 126 THR B O 1
ATOM 584 N N . PHE A 1 127 ? 115.204 103.096 74.257 1.00 73.68 127 PHE B N 1
ATOM 585 C CA . PHE A 1 127 ? 115.529 101.963 75.109 1.00 75.01 127 PHE B CA 1
ATOM 586 C C . PHE A 1 127 ? 115.939 100.773 74.255 1.00 71.50 127 PHE B C 1
ATOM 587 O O . PHE A 1 127 ? 115.312 100.484 73.232 1.00 73.46 127 PHE B O 1
ATOM 595 N N . SER A 1 128 ? 116.996 100.086 74.683 1.00 71.88 128 SER B N 1
ATOM 596 C CA . SER A 1 128 ? 117.480 98.895 74.001 1.00 75.62 128 SER B CA 1
ATOM 597 C C . SER A 1 128 ? 117.826 97.837 75.035 1.00 73.38 128 SER B C 1
ATOM 598 O O . SER A 1 128 ? 118.569 98.113 75.982 1.00 77.60 128 SER B O 1
ATOM 601 N N . ASN A 1 129 ? 117.290 96.631 74.851 1.00 76.91 129 ASN B N 1
ATOM 602 C CA . ASN A 1 129 ? 117.560 95.491 75.729 1.00 78.64 129 ASN B CA 1
ATOM 603 C C . ASN A 1 129 ? 117.844 94.287 74.835 1.00 78.03 129 ASN B C 1
ATOM 604 O O . ASN A 1 129 ? 116.930 93.542 74.473 1.00 77.04 129 ASN B O 1
ATOM 609 N N . ASP A 1 130 ? 119.114 94.099 74.485 1.00 86.69 130 ASP B N 1
ATOM 610 C CA . ASP A 1 130 ? 119.552 92.982 73.657 1.00 89.79 130 ASP B CA 1
ATOM 611 C C . ASP A 1 130 ? 120.546 92.151 74.452 1.00 89.62 130 ASP B C 1
ATOM 612 O O . ASP A 1 130 ? 121.588 92.662 74.877 1.00 88.81 130 ASP B O 1
ATOM 617 N N . SER A 1 131 ? 120.228 90.873 74.645 1.00 83.77 131 SER B N 1
ATOM 618 C CA . SER A 1 131 ? 121.044 89.985 75.473 1.00 81.40 131 SER B CA 1
ATOM 619 C C . SER A 1 131 ? 122.155 89.341 74.642 1.00 82.09 131 SER B C 1
ATOM 620 O O . SER A 1 131 ? 122.280 88.121 74.543 1.00 87.49 131 SER B O 1
ATOM 623 N N . SER A 1 132 ? 122.975 90.200 74.034 1.00 72.12 132 SER B N 1
ATOM 624 C CA . SER A 1 132 ? 124.108 89.729 73.247 1.00 71.47 132 SER B CA 1
ATOM 625 C C . SER A 1 132 ? 125.377 90.520 73.547 1.00 73.62 132 SER B C 1
ATOM 626 O O . SER A 1 132 ? 126.325 90.477 72.754 1.00 77.35 132 SER B O 1
ATOM 629 N N . ARG A 1 133 ? 125.418 91.238 74.661 1.00 78.14 133 ARG B N 1
ATOM 630 C CA . ARG A 1 133 ? 126.570 92.027 75.064 1.00 81.17 133 ARG B CA 1
ATOM 631 C C . ARG A 1 133 ? 127.039 91.573 76.443 1.00 82.27 133 ARG B C 1
ATOM 632 O O . ARG A 1 133 ? 126.456 90.678 77.059 1.00 82.13 133 ARG B O 1
ATOM 640 N N . GLU A 1 134 ? 128.106 92.202 76.925 1.00 93.86 134 GLU B N 1
ATOM 641 C CA . GLU A 1 134 ? 128.696 91.808 78.193 1.00 94.11 134 GLU B CA 1
ATOM 642 C C . GLU A 1 134 ? 127.770 92.159 79.355 1.00 93.06 134 GLU B C 1
ATOM 643 O O . GLU A 1 134 ? 126.863 92.987 79.239 1.00 92.48 134 GLU B O 1
ATOM 649 N N . VAL A 1 135 ? 128.009 91.501 80.489 1.00 85.35 135 VAL B N 1
ATOM 650 C CA . VAL A 1 135 ? 127.205 91.737 81.681 1.00 83.35 135 VAL B CA 1
ATOM 651 C C . VAL A 1 135 ? 127.459 93.149 82.190 1.00 86.87 135 VAL B C 1
ATOM 652 O O . VAL A 1 135 ? 128.606 93.608 82.261 1.00 88.92 135 VAL B O 1
ATOM 656 N N . GLY A 1 136 ? 126.382 93.852 82.534 1.00 83.90 136 GLY B N 1
ATOM 657 C CA . GLY A 1 136 ? 126.449 95.228 82.959 1.00 82.83 136 GLY B CA 1
ATOM 658 C C . GLY A 1 136 ? 126.102 96.233 81.880 1.00 81.69 136 GLY B C 1
ATOM 659 O O . GLY A 1 136 ? 125.785 97.383 82.203 1.00 80.30 136 GLY B O 1
ATOM 660 N N . GLU A 1 137 ? 126.158 95.832 80.610 1.00 86.74 137 GLU B N 1
ATOM 661 C CA . GLU A 1 137 ? 125.729 96.670 79.490 1.00 83.79 137 GLU B CA 1
ATOM 662 C C . GLU A 1 137 ? 124.792 95.822 78.635 1.00 87.15 137 GLU B C 1
ATOM 663 O O . GLU A 1 137 ? 125.202 95.225 77.637 1.00 91.37 137 GLU B O 1
ATOM 669 N N . THR A 1 138 ? 123.524 95.770 79.036 1.00 73.87 138 THR B N 1
ATOM 670 C CA . THR A 1 138 ? 122.516 95.025 78.294 1.00 73.58 138 THR B CA 1
ATOM 671 C C . THR A 1 138 ? 121.281 95.890 78.089 1.00 71.87 138 THR B C 1
ATOM 672 O O . THR A 1 138 ? 120.582 95.765 77.079 1.00 81.45 138 THR B O 1
ATOM 676 N N . ALA A 1 139 ? 121.016 96.780 79.038 1.00 62.20 139 ALA B N 1
ATOM 677 C CA . ALA A 1 139 ? 119.878 97.691 78.984 1.00 70.95 139 ALA B CA 1
ATOM 678 C C . ALA A 1 139 ? 120.431 99.110 78.888 1.00 74.42 139 ALA B C 1
ATOM 679 O O . ALA A 1 139 ? 120.705 99.756 79.901 1.00 75.61 139 ALA B O 1
ATOM 681 N N . ARG A 1 140 ? 120.595 99.591 77.660 1.00 69.96 140 ARG B N 1
ATOM 682 C CA . ARG A 1 140 ? 121.111 100.927 77.407 1.00 64.94 140 ARG B CA 1
ATOM 683 C C . ARG A 1 140 ? 119.954 101.892 77.198 1.00 66.84 140 ARG B C 1
ATOM 684 O O . ARG A 1 140 ? 119.052 101.625 76.398 1.00 71.71 140 ARG B O 1
ATOM 692 N N . CYS A 1 141 ? 119.982 103.006 77.920 1.00 67.39 141 CYS B N 1
ATOM 693 C CA . CYS A 1 141 ? 119.038 104.100 77.729 1.00 67.76 141 CYS B CA 1
ATOM 694 C C . CYS A 1 141 ? 119.815 105.290 77.185 1.00 70.80 141 CYS B C 1
ATOM 695 O O . CYS A 1 141 ? 120.639 105.877 77.894 1.00 68.70 141 CYS B O 1
ATOM 698 N N . GLU A 1 142 ? 119.549 105.647 75.934 1.00 76.88 142 GLU B N 1
ATOM 699 C CA . GLU A 1 142 ? 120.241 106.741 75.269 1.00 76.35 142 GLU B CA 1
ATOM 700 C C . GLU A 1 142 ? 119.365 107.983 75.328 1.00 76.35 142 GLU B C 1
ATOM 701 O O . GLU A 1 142 ? 118.233 107.972 74.837 1.00 74.48 142 GLU B O 1
ATOM 707 N N . ILE A 1 143 ? 119.890 109.049 75.925 1.00 67.92 143 ILE B N 1
ATOM 708 C CA . ILE A 1 143 ? 119.177 110.312 76.067 1.00 63.19 143 ILE B CA 1
ATOM 709 C C . ILE A 1 143 ? 119.882 111.358 75.219 1.00 68.77 143 ILE B C 1
ATOM 710 O O . ILE A 1 143 ? 121.090 111.576 75.367 1.00 70.90 143 ILE B O 1
ATOM 715 N N . GLU A 1 144 ? 119.130 112.001 74.332 1.00 74.34 144 GLU B N 1
ATOM 716 C CA . GLU A 1 144 ? 119.641 113.088 73.509 1.00 74.03 144 GLU B CA 1
ATOM 717 C C . GLU A 1 144 ? 119.194 114.410 74.118 1.00 75.77 144 GLU B C 1
ATOM 718 O O . GLU A 1 144 ? 117.992 114.677 74.212 1.00 80.70 144 GLU B O 1
ATOM 724 N N . PHE A 1 145 ? 120.156 115.234 74.520 1.00 61.96 145 PHE B N 1
ATOM 725 C CA . PHE A 1 145 ? 119.869 116.510 75.154 1.00 58.55 145 PHE B CA 1
ATOM 726 C C . PHE A 1 145 ? 120.639 117.613 74.445 1.00 66.46 145 PHE B C 1
ATOM 727 O O . PHE A 1 145 ? 121.705 117.378 73.870 1.00 70.08 145 PHE B O 1
ATOM 735 N N . GLU A 1 146 ? 120.085 118.820 74.491 1.00 69.05 146 GLU B N 1
ATOM 736 C CA . GLU A 1 146 ? 120.644 119.972 73.799 1.00 64.69 146 GLU B CA 1
ATOM 737 C C . GLU A 1 146 ? 121.185 120.969 74.813 1.00 63.95 146 GLU B C 1
ATOM 738 O O . GLU A 1 146 ? 120.496 121.317 75.777 1.00 69.79 146 GLU B O 1
ATOM 744 N N . VAL A 1 147 ? 122.413 121.420 74.592 1.00 62.16 147 VAL B N 1
ATOM 745 C CA . VAL A 1 147 ? 123.062 122.414 75.441 1.00 62.01 147 VAL B CA 1
ATOM 746 C C . VAL A 1 147 ? 122.882 123.777 74.782 1.00 66.09 147 VAL B C 1
ATOM 747 O O . VAL A 1 147 ? 123.385 123.981 73.667 1.00 66.18 147 VAL B O 1
ATOM 751 N N . PRO A 1 148 ? 122.184 124.722 75.416 1.00 71.96 148 PRO B N 1
ATOM 752 C CA . PRO A 1 148 ? 121.877 125.984 74.726 1.00 71.13 148 PRO B CA 1
ATOM 753 C C . PRO A 1 148 ? 123.081 126.888 74.530 1.00 70.88 148 PRO B C 1
ATOM 754 O O . PRO A 1 148 ? 123.141 127.599 73.519 1.00 67.29 148 PRO B O 1
ATOM 758 N N . TYR A 1 149 ? 124.039 126.892 75.453 1.00 64.36 149 TYR B N 1
ATOM 759 C CA . TYR A 1 149 ? 125.188 127.780 75.353 1.00 58.34 149 TYR B CA 1
ATOM 760 C C . TYR A 1 149 ? 126.442 127.047 75.803 1.00 61.81 149 TYR B C 1
ATOM 761 O O . TYR A 1 149 ? 126.381 126.067 76.548 1.00 70.18 149 TYR B O 1
ATOM 770 N N . ASP A 1 150 ? 127.586 127.543 75.336 1.00 72.16 150 ASP B N 1
ATOM 771 C CA . ASP A 1 150 ? 128.863 126.897 75.609 1.00 77.21 150 ASP B CA 1
ATOM 772 C C . ASP A 1 150 ? 129.135 126.850 77.105 1.00 80.81 150 ASP B C 1
ATOM 773 O O . ASP A 1 150 ? 129.289 127.890 77.752 1.00 83.47 150 ASP B O 1
ATOM 778 N N . LEU A 1 151 ? 129.190 125.639 77.653 1.00 74.19 151 LEU B N 1
ATOM 779 C CA . LEU A 1 151 ? 129.526 125.457 79.057 1.00 61.84 151 LEU B CA 1
ATOM 780 C C . LEU A 1 151 ? 131.027 125.622 79.244 1.00 67.81 151 LEU B C 1
ATOM 781 O O . LEU A 1 151 ? 131.822 125.045 78.495 1.00 75.91 151 LEU B O 1
ATOM 786 N N . GLY A 1 152 ? 131.412 126.409 80.243 1.00 70.10 152 GLY B N 1
ATOM 787 C CA . GLY A 1 152 ? 132.799 126.738 80.460 1.00 72.46 152 GLY B CA 1
ATOM 788 C C . GLY A 1 152 ? 133.622 125.542 80.887 1.00 75.66 152 GLY B C 1
ATOM 789 O O . GLY A 1 152 ? 133.094 124.463 81.174 1.00 80.70 152 GLY B O 1
ATOM 790 N N . PRO A 1 153 ? 134.941 125.712 80.930 1.00 72.66 153 PRO B N 1
ATOM 791 C CA . PRO A 1 153 ? 135.809 124.606 81.341 1.00 76.45 153 PRO B CA 1
ATOM 792 C C . PRO A 1 153 ? 135.556 124.218 82.788 1.00 77.73 153 PRO B C 1
ATOM 793 O O . PRO A 1 153 ? 135.154 125.039 83.616 1.00 77.81 153 PRO B O 1
ATOM 797 N N . GLY A 1 154 ? 135.794 122.945 83.087 1.00 69.71 154 GLY B N 1
ATOM 798 C CA . GLY A 1 154 ? 135.514 122.419 84.407 1.00 69.05 154 GLY B CA 1
ATOM 799 C C . GLY A 1 154 ? 134.092 121.920 84.533 1.00 69.42 154 GLY B C 1
ATOM 800 O O . GLY A 1 154 ? 133.343 122.359 85.410 1.00 79.64 154 GLY B O 1
ATOM 801 N N . LEU A 1 155 ? 133.709 120.998 83.655 1.00 52.77 155 LEU B N 1
ATOM 802 C CA . LEU A 1 155 ? 132.365 120.441 83.633 1.00 49.45 155 LEU B CA 1
ATOM 803 C C . LEU A 1 155 ? 132.363 119.093 84.341 1.00 57.05 155 LEU B C 1
ATOM 804 O O . LEU A 1 155 ? 133.234 118.253 84.090 1.00 66.07 155 LEU B O 1
ATOM 809 N N . PHE A 1 156 ? 131.387 118.890 85.222 1.00 52.37 156 PHE B N 1
ATOM 810 C CA . PHE A 1 156 ? 131.306 117.697 86.050 1.00 50.61 156 PHE B CA 1
ATOM 811 C C . PHE A 1 156 ? 130.020 116.937 85.756 1.00 49.43 156 PHE B C 1
ATOM 812 O O . PHE A 1 156 ? 129.000 117.528 85.390 1.00 49.07 156 PHE B O 1
ATOM 820 N N . LEU A 1 157 ? 130.080 115.617 85.917 1.00 48.31 157 LEU B N 1
ATOM 821 C CA . LEU A 1 157 ? 128.942 114.736 85.693 1.00 47.67 157 LEU B CA 1
ATOM 822 C C . LEU A 1 157 ? 128.605 114.006 86.985 1.00 46.02 157 LEU B C 1
ATOM 823 O O . LEU A 1 157 ? 129.481 113.393 87.603 1.00 56.84 157 LEU B O 1
ATOM 828 N N . TYR A 1 158 ? 127.337 114.063 87.381 1.00 38.47 158 TYR B N 1
ATOM 829 C CA . TYR A 1 158 ? 126.865 113.440 88.608 1.00 34.16 158 TYR B CA 1
ATOM 830 C C . TYR A 1 158 ? 125.681 112.539 88.295 1.00 41.67 158 TYR B C 1
ATOM 831 O O . TYR A 1 158 ? 124.997 112.708 87.283 1.00 55.44 158 TYR B O 1
ATOM 840 N N . TYR A 1 159 ? 125.443 111.574 89.177 1.00 39.54 159 TYR B N 1
ATOM 841 C CA . TYR A 1 159 ? 124.219 110.787 89.155 1.00 43.35 159 TYR B CA 1
ATOM 842 C C . TYR A 1 159 ? 123.459 111.037 90.449 1.00 41.55 159 TYR B C 1
ATOM 843 O O . TYR A 1 159 ? 124.034 110.952 91.539 1.00 52.10 159 TYR B O 1
ATOM 852 N N . LYS A 1 160 ? 122.178 111.366 90.324 1.00 28.71 160 LYS B N 1
ATOM 853 C CA . LYS A 1 160 ? 121.351 111.766 91.453 1.00 29.28 160 LYS B CA 1
ATOM 854 C C . LYS A 1 160 ? 120.369 110.655 91.791 1.00 37.25 160 LYS B C 1
ATOM 855 O O . LYS A 1 160 ? 119.672 110.145 90.908 1.00 51.61 160 LYS B O 1
ATOM 861 N N . LEU A 1 161 ? 120.317 110.285 93.066 1.00 25.95 161 LEU B N 1
ATOM 862 C CA . LEU A 1 161 ? 119.393 109.278 93.562 1.00 29.56 161 LEU B CA 1
ATOM 863 C C . LEU A 1 161 ? 118.405 109.920 94.523 1.00 33.39 161 LEU B C 1
ATOM 864 O O . LEU A 1 161 ? 118.784 110.751 95.354 1.00 43.62 161 LEU B O 1
ATOM 869 N N . THR A 1 162 ? 117.142 109.530 94.409 1.00 29.52 162 THR B N 1
ATOM 870 C CA . THR A 1 162 ? 116.087 110.037 95.270 1.00 28.18 162 THR B CA 1
ATOM 871 C C . THR A 1 162 ? 115.501 108.896 96.087 1.00 39.57 162 THR B C 1
ATOM 872 O O . THR A 1 162 ? 115.443 107.751 95.630 1.00 47.48 162 THR B O 1
ATOM 876 N N . ASN A 1 163 ? 115.072 109.224 97.306 1.00 39.36 163 ASN B N 1
ATOM 877 C CA . ASN A 1 163 ? 114.508 108.254 98.245 1.00 32.82 163 ASN B CA 1
ATOM 878 C C . ASN A 1 163 ? 115.476 107.112 98.531 1.00 37.91 163 ASN B C 1
ATOM 879 O O . ASN A 1 163 ? 115.063 105.966 98.725 1.00 49.54 163 ASN B O 1
ATOM 884 N N . TYR A 1 164 ? 116.769 107.413 98.560 1.00 36.48 164 TYR B N 1
ATOM 885 C CA . TYR A 1 164 ? 117.806 106.438 98.877 1.00 31.18 164 TYR B CA 1
ATOM 886 C C . TYR A 1 164 ? 118.424 106.845 100.208 1.00 37.94 164 TYR B C 1
ATOM 887 O O . TYR A 1 164 ? 119.116 107.865 100.291 1.00 42.65 164 TYR B O 1
ATOM 896 N N . TYR A 1 165 ? 118.179 106.046 101.246 1.00 40.52 165 TYR B N 1
ATOM 897 C CA . TYR A 1 165 ? 118.554 106.407 102.610 1.00 35.33 165 TYR B CA 1
ATOM 898 C C . TYR A 1 165 ? 119.895 105.767 102.954 1.00 37.01 165 TYR B C 1
ATOM 899 O O . TYR A 1 165 ? 119.979 104.765 103.662 1.00 52.70 165 TYR B O 1
ATOM 908 N N . GLN A 1 166 ? 120.965 106.371 102.436 1.00 33.08 166 GLN B N 1
ATOM 909 C CA . GLN A 1 166 ? 122.302 105.991 102.869 1.00 37.53 166 GLN B CA 1
ATOM 910 C C . GLN A 1 166 ? 122.565 106.388 104.312 1.00 41.86 166 GLN B C 1
ATOM 911 O O . GLN A 1 166 ? 123.433 105.795 104.960 1.00 47.65 166 GLN B O 1
ATOM 917 N N . ASN A 1 167 ? 121.831 107.370 104.826 1.00 49.62 167 ASN B N 1
ATOM 918 C CA . ASN A 1 167 ? 122.029 107.871 106.177 1.00 56.39 167 ASN B CA 1
ATOM 919 C C . ASN A 1 167 ? 121.328 107.032 107.233 1.00 57.35 167 ASN B C 1
ATOM 920 O O . ASN A 1 167 ? 121.448 107.343 108.421 1.00 61.67 167 ASN B O 1
ATOM 925 N N . HIS A 1 168 ? 120.609 105.985 106.839 1.00 42.80 168 HIS B N 1
ATOM 926 C CA . HIS A 1 168 ? 119.923 105.144 107.809 1.00 44.56 168 HIS B CA 1
ATOM 927 C C . HIS A 1 168 ? 120.933 104.457 108.721 1.00 52.17 168 HIS B C 1
ATOM 928 O O . HIS A 1 168 ? 122.072 104.185 108.331 1.00 55.27 168 HIS B O 1
ATOM 935 N N . ARG A 1 169 ? 120.505 104.186 109.957 1.00 52.93 169 ARG B N 1
ATOM 936 C CA . ARG A 1 169 ? 121.410 103.606 110.944 1.00 47.72 169 ARG B CA 1
ATOM 937 C C . ARG A 1 169 ? 121.898 102.231 110.509 1.00 51.24 169 ARG B C 1
ATOM 938 O O . ARG A 1 169 ? 123.077 101.898 110.685 1.00 54.10 169 ARG B O 1
ATOM 946 N N . ARG A 1 170 ? 121.008 101.418 109.939 1.00 48.15 170 ARG B N 1
ATOM 947 C CA . ARG A 1 170 ? 121.407 100.100 109.463 1.00 48.95 170 ARG B CA 1
ATOM 948 C C . ARG A 1 170 ? 122.412 100.174 108.326 1.00 57.90 170 ARG B C 1
ATOM 949 O O . ARG A 1 170 ? 123.094 99.181 108.049 1.00 64.95 170 ARG B O 1
ATOM 957 N N . TYR A 1 171 ? 122.521 101.319 107.662 1.00 51.72 171 TYR B N 1
ATOM 958 C CA . TYR A 1 171 ? 123.354 101.472 106.479 1.00 46.69 171 TYR B CA 1
ATOM 959 C C . TYR A 1 171 ? 124.600 102.306 106.720 1.00 51.06 171 TYR B C 1
ATOM 960 O O . TYR A 1 171 ? 125.662 101.974 106.196 1.00 59.18 171 TYR B O 1
ATOM 969 N N . SER A 1 172 ? 124.498 103.381 107.506 1.00 57.29 172 SER B N 1
ATOM 970 C CA . SER A 1 172 ? 125.615 104.312 107.642 1.00 53.31 172 SER B CA 1
ATOM 971 C C . SER A 1 172 ? 126.831 103.646 108.271 1.00 57.64 172 SER B C 1
ATOM 972 O O . SER A 1 172 ? 127.963 103.851 107.817 1.00 62.88 172 SER B O 1
ATOM 975 N N . SER A 1 173 ? 126.622 102.848 109.312 1.00 59.01 173 SER B N 1
ATOM 976 C CA . SER A 1 173 ? 127.716 102.201 110.021 1.00 57.61 173 SER B CA 1
ATOM 977 C C . SER A 1 173 ? 128.009 100.798 109.511 1.00 57.72 173 SER B C 1
ATOM 978 O O . SER A 1 173 ? 128.848 100.105 110.096 1.00 66.62 173 SER B O 1
ATOM 981 N N . SER A 1 174 ? 127.346 100.363 108.441 1.00 48.40 174 SER B N 1
ATOM 982 C CA . SER A 1 174 ? 127.463 98.986 107.964 1.00 54.73 174 SER B CA 1
ATOM 983 C C . SER A 1 174 ? 128.679 98.855 107.045 1.00 56.87 174 SER B C 1
ATOM 984 O O . SER A 1 174 ? 128.577 98.648 105.834 1.00 65.15 174 SER B O 1
ATOM 987 N N . PHE A 1 175 ? 129.855 98.979 107.654 1.00 54.46 175 PHE B N 1
ATOM 988 C CA . PHE A 1 175 ? 131.109 98.744 106.953 1.00 56.38 175 PHE B CA 1
ATOM 989 C C . PHE A 1 175 ? 132.194 98.468 107.982 1.00 67.06 175 PHE B C 1
ATOM 990 O O . PHE A 1 175 ? 132.154 98.991 109.099 1.00 67.73 175 PHE B O 1
ATOM 998 N N . ASP A 1 176 ? 133.161 97.641 107.595 1.00 69.35 176 ASP B N 1
ATOM 999 C CA . ASP A 1 176 ? 134.277 97.272 108.460 1.00 62.98 176 ASP B CA 1
ATOM 1000 C C . ASP A 1 176 ? 135.509 98.043 108.004 1.00 62.17 176 ASP B C 1
ATOM 1001 O O . ASP A 1 176 ? 136.069 97.757 106.941 1.00 70.03 176 ASP B O 1
ATOM 1006 N N . ALA A 1 177 ? 135.931 99.016 108.812 1.00 56.01 177 ALA B N 1
ATOM 1007 C CA . ALA A 1 177 ? 137.082 99.835 108.444 1.00 65.09 177 ALA B CA 1
ATOM 1008 C C . ALA A 1 177 ? 138.362 99.010 108.394 1.00 71.38 177 ALA B C 1
ATOM 1009 O O . ALA A 1 177 ? 139.190 99.195 107.494 1.00 72.11 177 ALA B O 1
ATOM 1011 N N . THR A 1 178 ? 138.542 98.096 109.349 1.00 71.65 178 THR B N 1
ATOM 1012 C CA . THR A 1 178 ? 139.797 97.358 109.435 1.00 65.70 178 THR B CA 1
ATOM 1013 C C . THR A 1 178 ? 139.921 96.314 108.332 1.00 66.69 178 THR B C 1
ATOM 1014 O O . THR A 1 178 ? 141.035 96.023 107.881 1.00 71.10 178 THR B O 1
ATOM 1018 N N . GLN A 1 179 ? 138.807 95.733 107.888 1.00 63.07 179 GLN B N 1
ATOM 1019 C CA . GLN A 1 179 ? 138.874 94.842 106.735 1.00 59.75 179 GLN B CA 1
ATOM 1020 C C . GLN A 1 179 ? 139.225 95.612 105.469 1.00 66.26 179 GLN B C 1
ATOM 1021 O O . GLN A 1 179 ? 140.013 95.136 104.643 1.00 69.16 179 GLN B O 1
ATOM 1027 N N . LEU A 1 180 ? 138.655 96.807 105.305 1.00 67.97 180 LEU B N 1
ATOM 1028 C CA . LEU A 1 180 ? 138.923 97.598 104.109 1.00 65.54 180 LEU B CA 1
ATOM 1029 C C . LEU A 1 180 ? 140.355 98.117 104.091 1.00 64.81 180 LEU B C 1
ATOM 1030 O O . LEU A 1 180 ? 140.973 98.206 103.024 1.00 66.92 180 LEU B O 1
ATOM 1035 N N . ILE A 1 181 ? 140.903 98.466 105.259 1.00 59.18 181 ILE B N 1
ATOM 1036 C CA . ILE A 1 181 ? 142.287 98.926 105.320 1.00 60.76 181 ILE B CA 1
ATOM 1037 C C . ILE A 1 181 ? 143.278 97.800 105.073 1.00 62.80 181 ILE B C 1
ATOM 1038 O O . ILE A 1 181 ? 144.458 98.067 104.820 1.00 67.48 181 ILE B O 1
ATOM 1043 N N . GLY A 1 182 ? 142.828 96.548 105.122 1.00 61.50 182 GLY B N 1
ATOM 1044 C CA . GLY A 1 182 ? 143.662 95.419 104.773 1.00 65.28 182 GLY B CA 1
ATOM 1045 C C . GLY A 1 182 ? 144.395 94.763 105.920 1.00 68.74 182 GLY B C 1
ATOM 1046 O O . GLY A 1 182 ? 145.174 93.832 105.680 1.00 72.65 182 GLY B O 1
ATOM 1047 N N . ASP A 1 183 ? 144.182 95.213 107.152 1.00 77.90 183 ASP B N 1
ATOM 1048 C CA . ASP A 1 183 ? 144.827 94.581 108.292 1.00 76.85 183 ASP B CA 1
ATOM 1049 C C . ASP A 1 183 ? 144.285 93.171 108.494 1.00 81.19 183 ASP B C 1
ATOM 1050 O O . ASP A 1 183 ? 143.150 92.857 108.127 1.00 86.03 183 ASP B O 1
ATOM 1055 N N . SER A 1 184 ? 145.115 92.315 109.086 1.00 85.47 184 SER B N 1
ATOM 1056 C CA . SER A 1 184 ? 144.741 90.923 109.295 1.00 87.49 184 SER B CA 1
ATOM 1057 C C . SER A 1 184 ? 143.691 90.807 110.392 1.00 89.89 184 SER B C 1
ATOM 1058 O O . SER A 1 184 ? 144.027 90.752 111.579 1.00 90.76 184 SER B O 1
ATOM 1061 N N . ARG A 1 185 ? 142.421 90.770 110.003 1.00 85.94 185 ARG B N 1
ATOM 1062 C CA . ARG A 1 185 ? 141.309 90.662 110.937 1.00 85.48 185 ARG B CA 1
ATOM 1063 C C . ARG A 1 185 ? 140.715 89.263 110.856 1.00 92.31 185 ARG B C 1
ATOM 1064 O O . ARG A 1 185 ? 140.368 88.793 109.767 1.00 90.64 185 ARG B O 1
ATOM 1072 N N . SER A 1 186 ? 140.594 88.607 112.007 1.00 101.10 186 SER B N 1
ATOM 1073 C CA . SER A 1 186 ? 140.143 87.224 112.047 1.00 99.69 186 SER B CA 1
ATOM 1074 C C . SER A 1 186 ? 138.660 87.121 111.701 1.00 97.39 186 SER B C 1
ATOM 1075 O O . SER A 1 186 ? 137.913 88.103 111.724 1.00 97.86 186 SER B O 1
ATOM 1078 N N . LEU A 1 187 ? 138.240 85.896 111.371 1.00 77.80 187 LEU B N 1
ATOM 1079 C CA . LEU A 1 187 ? 136.858 85.662 110.964 1.00 75.60 187 LEU B CA 1
ATOM 1080 C C . LEU A 1 187 ? 135.886 85.973 112.096 1.00 78.13 187 LEU B C 1
ATOM 1081 O O . LEU A 1 187 ? 134.805 86.529 111.862 1.00 82.05 187 LEU B O 1
ATOM 1086 N N . SER A 1 188 ? 136.246 85.607 113.329 1.00 76.75 188 SER B N 1
ATOM 1087 C CA . SER A 1 188 ? 135.379 85.900 114.465 1.00 77.08 188 SER B CA 1
ATOM 1088 C C . SER A 1 188 ? 135.200 87.401 114.646 1.00 76.63 188 SER B C 1
ATOM 1089 O O . SER A 1 188 ? 134.108 87.868 114.990 1.00 80.05 188 SER B O 1
ATOM 1092 N N . GLN A 1 189 ? 136.264 88.173 114.419 1.00 79.15 189 GLN B N 1
ATOM 1093 C CA . GLN A 1 189 ? 136.149 89.624 114.501 1.00 84.42 189 GLN B CA 1
ATOM 1094 C C . GLN A 1 189 ? 135.254 90.171 113.395 1.00 89.20 189 GLN B C 1
ATOM 1095 O O . GLN A 1 189 ? 134.528 91.150 113.605 1.00 92.38 189 GLN B O 1
ATOM 1101 N N . ILE A 1 190 ? 135.299 89.560 112.209 1.00 76.47 190 ILE B N 1
ATOM 1102 C CA . ILE A 1 190 ? 134.391 89.958 111.135 1.00 69.70 190 ILE B CA 1
ATOM 1103 C C . ILE A 1 190 ? 132.948 89.688 111.537 1.00 69.65 190 ILE B C 1
ATOM 1104 O O . ILE A 1 190 ? 132.057 90.512 111.301 1.00 72.09 190 ILE B O 1
ATOM 1109 N N . ASN A 1 191 ? 132.696 88.532 112.155 1.00 62.30 191 ASN B N 1
ATOM 1110 C CA . ASN A 1 191 ? 131.352 88.240 112.644 1.00 58.33 191 ASN B CA 1
ATOM 1111 C C . ASN A 1 191 ? 130.927 89.238 113.714 1.00 58.21 191 ASN B C 1
ATOM 1112 O O . ASN A 1 191 ? 129.757 89.631 113.777 1.00 64.10 191 ASN B O 1
ATOM 1117 N N . GLY A 1 192 ? 131.858 89.654 114.563 1.00 63.07 192 GLY B N 1
ATOM 1118 C CA . GLY A 1 192 ? 131.584 90.623 115.601 1.00 67.83 192 GLY B CA 1
ATOM 1119 C C . GLY A 1 192 ? 131.778 92.071 115.211 1.00 69.74 192 GLY B C 1
ATOM 1120 O O . GLY A 1 192 ? 131.659 92.949 116.072 1.00 67.09 192 GLY B O 1
ATOM 1121 N N . GLY A 1 193 ? 132.073 92.354 113.945 1.00 79.51 193 GLY B N 1
ATOM 1122 C CA . GLY A 1 193 ? 132.301 93.710 113.495 1.00 79.90 193 GLY B CA 1
ATOM 1123 C C . GLY A 1 193 ? 131.009 94.443 113.185 1.00 77.05 193 GLY B C 1
ATOM 1124 O O . GLY A 1 193 ? 129.901 93.965 113.434 1.00 77.95 193 GLY B O 1
ATOM 1125 N N . ASN A 1 194 ? 131.169 95.643 112.624 1.00 65.60 194 ASN B N 1
ATOM 1126 C CA . ASN A 1 194 ? 130.020 96.467 112.268 1.00 66.23 194 ASN B CA 1
ATOM 1127 C C . ASN A 1 194 ? 129.293 95.966 111.028 1.00 71.02 194 ASN B C 1
ATOM 1128 O O . ASN A 1 194 ? 128.199 96.458 110.733 1.00 72.25 194 ASN B O 1
ATOM 1133 N N . CYS A 1 195 ? 129.865 95.006 110.302 1.00 62.03 195 CYS B N 1
ATOM 1134 C CA . CYS A 1 195 ? 129.205 94.390 109.152 1.00 55.24 195 CYS B CA 1
ATOM 1135 C C . CYS A 1 195 ? 128.197 93.338 109.622 1.00 66.08 195 CYS B C 1
ATOM 1136 O O . CYS A 1 195 ? 128.264 92.161 109.272 1.00 79.57 195 CYS B O 1
ATOM 1139 N N . LYS A 1 196 ? 127.248 93.793 110.441 1.00 65.05 196 LYS B N 1
ATOM 1140 C CA . LYS A 1 196 ? 126.313 92.870 111.081 1.00 67.97 196 LYS B CA 1
ATOM 1141 C C . LYS A 1 196 ? 125.429 92.110 110.099 1.00 66.04 196 LYS B C 1
ATOM 1142 O O . LYS A 1 196 ? 125.341 90.875 110.217 1.00 70.53 196 LYS B O 1
ATOM 1148 N N . PRO A 1 197 ? 124.756 92.743 109.130 1.00 47.70 197 PRO B N 1
ATOM 1149 C CA . PRO A 1 197 ? 123.823 91.963 108.303 1.00 48.15 197 PRO B CA 1
ATOM 1150 C C . PRO A 1 197 ? 124.514 91.076 107.285 1.00 55.89 197 PRO B C 1
ATOM 1151 O O . PRO A 1 197 ? 124.039 89.964 107.021 1.00 61.42 197 PRO B O 1
ATOM 1155 N N . ILE A 1 198 ? 125.618 91.528 106.708 1.00 59.58 198 ILE B N 1
ATOM 1156 C CA . ILE A 1 198 ? 126.339 90.782 105.679 1.00 53.62 198 ILE B CA 1
ATOM 1157 C C . ILE A 1 198 ? 127.762 90.602 106.194 1.00 56.42 198 ILE B C 1
ATOM 1158 O O . ILE A 1 198 ? 128.628 91.456 105.992 1.00 61.76 198 ILE B O 1
ATOM 1163 N N . THR A 1 199 ? 128.017 89.480 106.867 1.00 55.71 199 THR B N 1
ATOM 1164 C CA . THR A 1 199 ? 129.315 89.227 107.478 1.00 56.09 199 THR B CA 1
ATOM 1165 C C . THR A 1 199 ? 130.043 88.047 106.846 1.00 56.04 199 THR B C 1
ATOM 1166 O O . THR A 1 199 ? 131.167 88.206 106.361 1.00 62.61 199 THR B O 1
ATOM 1170 N N . SER A 1 200 ? 129.435 86.865 106.832 1.00 56.51 200 SER B N 1
ATOM 1171 C CA . SER A 1 200 ? 130.085 85.678 106.293 1.00 56.79 200 SER B CA 1
ATOM 1172 C C . SER A 1 200 ? 129.036 84.598 106.085 1.00 61.77 200 SER B C 1
ATOM 1173 O O . SER A 1 200 ? 127.935 84.664 106.639 1.00 70.46 200 SER B O 1
ATOM 1176 N N . ARG A 1 201 ? 129.394 83.603 105.278 1.00 71.60 201 ARG B N 1
ATOM 1177 C CA . ARG A 1 201 ? 128.536 82.445 105.069 1.00 78.04 201 ARG B CA 1
ATOM 1178 C C . ARG A 1 201 ? 129.411 81.239 104.766 1.00 81.17 201 ARG B C 1
ATOM 1179 O O . ARG A 1 201 ? 130.335 81.333 103.953 1.00 84.95 201 ARG B O 1
ATOM 1187 N N . ASP A 1 202 ? 129.118 80.118 105.428 1.00 83.64 202 ASP B N 1
ATOM 1188 C CA . ASP A 1 202 ? 129.868 78.872 105.265 1.00 86.88 202 ASP B CA 1
ATOM 1189 C C . ASP A 1 202 ? 131.351 79.051 105.578 1.00 86.81 202 ASP B C 1
ATOM 1190 O O . ASP A 1 202 ? 132.207 78.408 104.968 1.00 90.37 202 ASP B O 1
ATOM 1195 N N . GLY A 1 203 ? 131.667 79.926 106.530 1.00 72.40 203 GLY B N 1
ATOM 1196 C CA . GLY A 1 203 ? 133.040 80.131 106.937 1.00 72.75 203 GLY B CA 1
ATOM 1197 C C . GLY A 1 203 ? 133.890 80.929 105.975 1.00 75.90 203 GLY B C 1
ATOM 1198 O O . GLY A 1 203 ? 135.115 80.954 106.134 1.00 78.30 203 GLY B O 1
ATOM 1199 N N . LYS A 1 204 ? 133.288 81.571 104.979 1.00 71.56 204 LYS B N 1
ATOM 1200 C CA . LYS A 1 204 ? 134.022 82.376 104.003 1.00 73.24 204 LYS B CA 1
ATOM 1201 C C . LYS A 1 204 ? 133.572 83.826 104.096 1.00 75.10 204 LYS B C 1
ATOM 1202 O O . LYS A 1 204 ? 132.518 84.189 103.543 1.00 80.32 204 LYS B O 1
ATOM 1208 N N . PRO A 1 205 ? 134.322 84.687 104.779 1.00 58.15 205 PRO B N 1
ATOM 1209 C CA . PRO A 1 205 ? 133.893 86.080 104.930 1.00 55.01 205 PRO B CA 1
ATOM 1210 C C . PRO A 1 205 ? 133.954 86.844 103.618 1.00 61.07 205 PRO B C 1
ATOM 1211 O O . PRO A 1 205 ? 134.763 86.552 102.734 1.00 64.49 205 PRO B O 1
ATOM 1215 N N . TYR A 1 206 ? 133.077 87.837 103.501 1.00 58.39 206 TYR B N 1
ATOM 1216 C CA . TYR A 1 206 ? 133.081 88.725 102.348 1.00 55.22 206 TYR B CA 1
ATOM 1217 C C . TYR A 1 206 ? 134.177 89.770 102.496 1.00 58.82 206 TYR B C 1
ATOM 1218 O O . TYR A 1 206 ? 134.398 90.304 103.587 1.00 64.56 206 TYR B O 1
ATOM 1227 N N . TYR A 1 207 ? 134.876 90.065 101.387 1.00 55.70 207 TYR B N 1
ATOM 1228 C CA . TYR A 1 207 ? 135.876 91.132 101.438 1.00 53.77 207 TYR B CA 1
ATOM 1229 C C . TYR A 1 207 ? 135.206 92.488 101.630 1.00 63.93 207 TYR B C 1
ATOM 1230 O O . TYR A 1 207 ? 135.429 93.124 102.676 1.00 73.21 207 TYR B O 1
ATOM 1239 N N . PRO A 1 208 ? 134.387 92.997 100.693 1.00 57.58 208 PRO B N 1
ATOM 1240 C CA . PRO A 1 208 ? 133.581 94.179 101.014 1.00 50.99 208 PRO B CA 1
ATOM 1241 C C . PRO A 1 208 ? 132.296 93.746 101.700 1.00 53.14 208 PRO B C 1
ATOM 1242 O O . PRO A 1 208 ? 131.384 93.209 101.064 1.00 63.89 208 PRO B O 1
ATOM 1246 N N . CYS A 1 209 ? 132.219 93.979 103.000 1.00 45.15 209 CYS B N 1
ATOM 1247 C CA . CYS A 1 209 ? 131.075 93.529 103.766 1.00 45.07 209 CYS B CA 1
ATOM 1248 C C . CYS A 1 209 ? 130.151 94.706 104.055 1.00 48.58 209 CYS B C 1
ATOM 1249 O O . CYS A 1 209 ? 130.353 95.822 103.566 1.00 56.74 209 CYS B O 1
ATOM 1252 N N . GLY A 1 210 ? 129.122 94.460 104.854 1.00 50.73 210 GLY B N 1
ATOM 1253 C CA . GLY A 1 210 ? 128.175 95.498 105.190 1.00 55.70 210 GLY B CA 1
ATOM 1254 C C . GLY A 1 210 ? 127.188 95.755 104.071 1.00 54.97 210 GLY B C 1
ATOM 1255 O O . GLY A 1 210 ? 127.167 95.087 103.037 1.00 61.03 210 GLY B O 1
ATOM 1256 N N . LEU A 1 211 ? 126.347 96.761 104.295 1.00 43.40 211 LEU B N 1
ATOM 1257 C CA . LEU A 1 211 ? 125.312 97.107 103.332 1.00 44.22 211 LEU B CA 1
ATOM 1258 C C . LEU A 1 211 ? 125.761 98.154 102.324 1.00 53.44 211 LEU B C 1
ATOM 1259 O O . LEU A 1 211 ? 125.208 98.209 101.219 1.00 61.11 211 LEU B O 1
ATOM 1264 N N . ILE A 1 212 ? 126.743 98.988 102.670 1.00 46.94 212 ILE B N 1
ATOM 1265 C CA . ILE A 1 212 ? 127.180 100.030 101.745 1.00 46.76 212 ILE B CA 1
ATOM 1266 C C . ILE A 1 212 ? 127.854 99.412 100.529 1.00 45.27 212 ILE B C 1
ATOM 1267 O O . ILE A 1 212 ? 127.561 99.775 99.384 1.00 54.23 212 ILE B O 1
ATOM 1272 N N . ALA A 1 213 ? 128.769 98.470 100.759 1.00 28.48 213 ALA B N 1
ATOM 1273 C CA . ALA A 1 213 ? 129.490 97.858 99.652 1.00 39.85 213 ALA B CA 1
ATOM 1274 C C . ALA A 1 213 ? 128.586 96.970 98.812 1.00 49.40 213 ALA B C 1
ATOM 1275 O O . ALA A 1 213 ? 128.773 96.872 97.594 1.00 52.87 213 ALA B O 1
ATOM 1277 N N . ASN A 1 214 ? 127.608 96.317 99.440 1.00 47.71 214 ASN B N 1
ATOM 1278 C CA . ASN A 1 214 ? 126.719 95.422 98.710 1.00 39.44 214 ASN B CA 1
ATOM 1279 C C . ASN A 1 214 ? 125.853 96.176 97.711 1.00 47.32 214 ASN B C 1
ATOM 1280 O O . ASN A 1 214 ? 125.473 95.617 96.676 1.00 56.06 214 ASN B O 1
ATOM 1285 N N . SER A 1 215 ? 125.541 97.439 97.991 1.00 45.41 215 SER B N 1
ATOM 1286 C CA . SER A 1 215 ? 124.659 98.245 97.150 1.00 38.81 215 SER B CA 1
ATOM 1287 C C . SER A 1 215 ? 125.432 99.235 96.293 1.00 41.61 215 SER B C 1
ATOM 1288 O O . SER A 1 215 ? 124.980 100.361 96.073 1.00 52.00 215 SER B O 1
ATOM 1291 N N . LEU A 1 216 ? 126.604 98.842 95.801 1.00 40.13 216 LEU B N 1
ATOM 1292 C CA . LEU A 1 216 ? 127.388 99.723 94.949 1.00 38.93 216 LEU B CA 1
ATOM 1293 C C . LEU A 1 216 ? 126.632 100.031 93.664 1.00 49.60 216 LEU B C 1
ATOM 1294 O O . LEU A 1 216 ? 126.051 99.143 93.035 1.00 51.46 216 LEU B O 1
ATOM 1299 N N . PHE A 1 217 ? 126.638 101.305 93.282 1.00 53.77 217 PHE B N 1
ATOM 1300 C CA . PHE A 1 217 ? 125.935 101.764 92.090 1.00 45.13 217 PHE B CA 1
ATOM 1301 C C . PHE A 1 217 ? 126.602 101.171 90.856 1.00 40.02 217 PHE B C 1
ATOM 1302 O O . PHE A 1 217 ? 127.708 101.575 90.485 1.00 52.94 217 PHE B O 1
ATOM 1310 N N . ASN A 1 218 ? 125.937 100.209 90.217 1.00 42.68 218 ASN B N 1
ATOM 1311 C CA . ASN A 1 218 ? 126.484 99.518 89.052 1.00 53.11 218 ASN B CA 1
ATOM 1312 C C . ASN A 1 218 ? 125.866 100.013 87.752 1.00 59.72 218 ASN B C 1
ATOM 1313 O O . ASN A 1 218 ? 125.636 99.236 86.822 1.00 62.67 218 ASN B O 1
ATOM 1318 N N . ASP A 1 219 ? 125.591 101.311 87.670 1.00 64.03 219 ASP B N 1
ATOM 1319 C CA . ASP A 1 219 ? 125.034 101.941 86.483 1.00 56.25 219 ASP B CA 1
ATOM 1320 C C . ASP A 1 219 ? 126.071 102.904 85.924 1.00 58.24 219 ASP B C 1
ATOM 1321 O O . ASP A 1 219 ? 126.563 103.776 86.646 1.00 68.74 219 ASP B O 1
ATOM 1326 N N . THR A 1 220 ? 126.404 102.745 84.646 1.00 55.16 220 THR B N 1
ATOM 1327 C CA . THR A 1 220 ? 127.483 103.498 84.027 1.00 59.16 220 THR B CA 1
ATOM 1328 C C . THR A 1 220 ? 126.972 104.279 82.823 1.00 63.25 220 THR B C 1
ATOM 1329 O O . THR A 1 220 ? 125.964 103.927 82.205 1.00 71.84 220 THR B O 1
ATOM 1333 N N . PHE A 1 221 ? 127.689 105.355 82.499 1.00 57.62 221 PHE B N 1
ATOM 1334 C CA . PHE A 1 221 ? 127.376 106.216 81.359 1.00 54.20 221 PHE B CA 1
ATOM 1335 C C . PHE A 1 221 ? 128.637 106.412 80.527 1.00 53.70 221 PHE B C 1
ATOM 1336 O O . PHE A 1 221 ? 129.242 107.491 80.538 1.00 58.01 221 PHE B O 1
ATOM 1344 N N . PRO A 1 222 ? 129.065 105.388 79.792 1.00 53.90 222 PRO B N 1
ATOM 1345 C CA . PRO A 1 222 ? 130.367 105.475 79.120 1.00 62.00 222 PRO B CA 1
ATOM 1346 C C . PRO A 1 222 ? 130.331 106.145 77.755 1.00 67.71 222 PRO B C 1
ATOM 1347 O O . PRO A 1 222 ? 131.004 105.676 76.831 1.00 70.18 222 PRO B O 1
ATOM 1351 N N . SER A 1 223 ? 129.583 107.243 77.617 1.00 77.87 223 SER B N 1
ATOM 1352 C CA . SER A 1 223 ? 129.634 108.062 76.409 1.00 75.13 223 SER B CA 1
ATOM 1353 C C . SER A 1 223 ? 128.843 109.354 76.568 1.00 81.93 223 SER B C 1
ATOM 1354 O O . SER A 1 223 ? 127.706 109.337 77.050 1.00 87.85 223 SER B O 1
ATOM 1357 N N . VAL A 1 224 ? 129.433 110.473 76.151 1.00 71.98 224 VAL B N 1
ATOM 1358 C CA . VAL A 1 224 ? 128.714 111.727 75.951 1.00 63.89 224 VAL B CA 1
ATOM 1359 C C . VAL A 1 224 ? 129.229 112.324 74.649 1.00 63.62 224 VAL B C 1
ATOM 1360 O O . VAL A 1 224 ? 130.295 112.949 74.620 1.00 73.25 224 VAL B O 1
ATOM 1364 N N . VAL A 1 225 ? 128.487 112.129 73.565 1.00 59.37 225 VAL B N 1
ATOM 1365 C CA . VAL A 1 225 ? 128.971 112.414 72.220 1.00 64.63 225 VAL B CA 1
ATOM 1366 C C . VAL A 1 225 ? 128.216 113.606 71.650 1.00 72.70 225 VAL B C 1
ATOM 1367 O O . VAL A 1 225 ? 126.989 113.698 71.773 1.00 78.45 225 VAL B O 1
ATOM 1371 N N . LEU A 1 226 ? 128.958 114.527 71.040 1.00 80.65 226 LEU B N 1
ATOM 1372 C CA . LEU A 1 226 ? 128.362 115.660 70.343 1.00 81.61 226 LEU B CA 1
ATOM 1373 C C . LEU A 1 226 ? 127.905 115.208 68.961 1.00 85.59 226 LEU B C 1
ATOM 1374 O O . LEU A 1 226 ? 128.716 114.736 68.157 1.00 87.81 226 LEU B O 1
ATOM 1379 N N . LEU A 1 227 ? 126.610 115.351 68.686 1.00 78.32 227 LEU B N 1
ATOM 1380 C CA . LEU A 1 227 ? 126.025 114.837 67.456 1.00 75.19 227 LEU B CA 1
ATOM 1381 C C . LEU A 1 227 ? 126.112 115.809 66.287 1.00 82.42 227 LEU B C 1
ATOM 1382 O O . LEU A 1 227 ? 125.792 115.419 65.158 1.00 84.36 227 LEU B O 1
ATOM 1387 N N . ASN A 1 228 ? 126.530 117.051 66.516 1.00 86.62 228 ASN B N 1
ATOM 1388 C CA . ASN A 1 228 ? 126.630 118.047 65.449 1.00 81.11 228 ASN B CA 1
ATOM 1389 C C . ASN A 1 228 ? 127.731 119.042 65.780 1.00 81.62 228 ASN B C 1
ATOM 1390 O O . ASN A 1 228 ? 127.469 120.173 66.206 1.00 84.39 228 ASN B O 1
ATOM 1395 N N . PRO A 1 229 ? 128.993 118.651 65.592 1.00 88.40 229 PRO B N 1
ATOM 1396 C CA . PRO A 1 229 ? 130.094 119.597 65.807 1.00 91.65 229 PRO B CA 1
ATOM 1397 C C . PRO A 1 229 ? 130.334 120.478 64.592 1.00 93.11 229 PRO B C 1
ATOM 1398 O O . PRO A 1 229 ? 129.572 120.429 63.622 1.00 93.93 229 PRO B O 1
ATOM 1402 N N . THR A 1 230 ? 131.391 121.288 64.634 1.00 99.20 230 THR B N 1
ATOM 1403 C CA . THR A 1 230 ? 131.699 122.215 63.554 1.00 100.42 230 THR B CA 1
ATOM 1404 C C . THR A 1 230 ? 132.870 121.787 62.685 1.00 101.96 230 THR B C 1
ATOM 1405 O O . THR A 1 230 ? 132.843 122.031 61.477 1.00 101.83 230 THR B O 1
ATOM 1409 N N . ASN A 1 231 ? 133.894 121.160 63.261 1.00 110.37 231 ASN B N 1
ATOM 1410 C CA . ASN A 1 231 ? 135.106 120.809 62.519 1.00 110.93 231 ASN B CA 1
ATOM 1411 C C . ASN A 1 231 ? 135.025 119.377 61.985 1.00 111.11 231 ASN B C 1
ATOM 1412 O O . ASN A 1 231 ? 135.864 118.522 62.269 1.00 110.59 231 ASN B O 1
ATOM 1417 N N . GLY A 1 232 ? 133.994 119.131 61.180 1.00 109.79 232 GLY B N 1
ATOM 1418 C CA . GLY A 1 232 ? 133.797 117.798 60.647 1.00 109.66 232 GLY B CA 1
ATOM 1419 C C . GLY A 1 232 ? 133.523 116.809 61.762 1.00 109.69 232 GLY B C 1
ATOM 1420 O O . GLY A 1 232 ? 133.019 117.165 62.833 1.00 110.13 232 GLY B O 1
ATOM 1421 N N . ALA A 1 233 ? 133.871 115.544 61.512 1.00 108.72 233 ALA B N 1
ATOM 1422 C CA . ALA A 1 233 ? 133.781 114.484 62.518 1.00 109.66 233 ALA B CA 1
ATOM 1423 C C . ALA A 1 233 ? 132.361 114.403 63.088 1.00 111.30 233 ALA B C 1
ATOM 1424 O O . ALA A 1 233 ? 132.107 114.718 64.252 1.00 113.58 233 ALA B O 1
ATOM 1426 N N . GLN A 1 234 ? 131.445 113.965 62.219 1.00 108.47 234 GLN B N 1
ATOM 1427 C CA . GLN A 1 234 ? 130.000 114.080 62.413 1.00 107.61 234 GLN B CA 1
ATOM 1428 C C . GLN A 1 234 ? 129.546 113.781 63.837 1.00 108.15 234 GLN B C 1
ATOM 1429 O O . GLN A 1 234 ? 128.539 114.329 64.295 1.00 106.32 234 GLN B O 1
ATOM 1435 N N . ASN A 1 235 ? 130.268 112.916 64.546 1.00 98.31 235 ASN B N 1
ATOM 1436 C CA . ASN A 1 235 ? 130.052 112.723 65.972 1.00 94.45 235 ASN B CA 1
ATOM 1437 C C . ASN A 1 235 ? 131.374 112.882 66.707 1.00 90.79 235 ASN B C 1
ATOM 1438 O O . ASN A 1 235 ? 132.366 112.234 66.358 1.00 90.52 235 ASN B O 1
ATOM 1443 N N . GLN A 1 236 ? 131.389 113.752 67.713 1.00 79.11 236 GLN B N 1
ATOM 1444 C CA . GLN A 1 236 ? 132.560 113.981 68.547 1.00 77.23 236 GLN B CA 1
ATOM 1445 C C . GLN A 1 236 ? 132.219 113.632 69.986 1.00 81.33 236 GLN B C 1
ATOM 1446 O O . GLN A 1 236 ? 131.196 114.084 70.512 1.00 82.24 236 GLN B O 1
ATOM 1452 N N . THR A 1 237 ? 133.076 112.840 70.621 1.00 69.58 237 THR B N 1
ATOM 1453 C CA . THR A 1 237 ? 132.847 112.388 71.987 1.00 64.26 237 THR B CA 1
ATOM 1454 C C . THR A 1 237 ? 133.428 113.404 72.962 1.00 65.84 237 THR B C 1
ATOM 1455 O O . THR A 1 237 ? 134.621 113.718 72.900 1.00 71.65 237 THR B O 1
ATOM 1459 N N . TYR A 1 238 ? 132.588 113.916 73.858 1.00 67.54 238 TYR B N 1
ATOM 1460 C CA . TYR A 1 238 ? 133.054 114.792 74.927 1.00 64.64 238 TYR B CA 1
ATOM 1461 C C . TYR A 1 238 ? 133.678 113.921 76.007 1.00 63.37 238 TYR B C 1
ATOM 1462 O O . TYR A 1 238 ? 132.969 113.256 76.769 1.00 69.97 238 TYR B O 1
ATOM 1471 N N . ASN A 1 239 ? 135.006 113.923 76.073 1.00 59.48 239 ASN B N 1
ATOM 1472 C CA . ASN A 1 239 ? 135.738 112.934 76.855 1.00 62.17 239 ASN B CA 1
ATOM 1473 C C . ASN A 1 239 ? 135.577 113.209 78.345 1.00 67.22 239 ASN B C 1
ATOM 1474 O O . ASN A 1 239 ? 136.101 114.199 78.864 1.00 69.30 239 ASN B O 1
ATOM 1479 N N . PHE A 1 240 ? 134.853 112.329 79.032 1.00 56.66 240 PHE B N 1
ATOM 1480 C CA . PHE A 1 240 ? 134.767 112.347 80.485 1.00 49.33 240 PHE B CA 1
ATOM 1481 C C . PHE A 1 240 ? 135.803 111.390 81.058 1.00 54.45 240 PHE B C 1
ATOM 1482 O O . PHE A 1 240 ? 135.949 110.264 80.573 1.00 61.97 240 PHE B O 1
ATOM 1490 N N . SER A 1 241 ? 136.517 111.836 82.085 1.00 48.80 241 SER B N 1
ATOM 1491 C CA . SER A 1 241 ? 137.563 111.041 82.713 1.00 51.62 241 SER B CA 1
ATOM 1492 C C . SER A 1 241 ? 137.059 110.518 84.050 1.00 57.11 241 SER B C 1
ATOM 1493 O O . SER A 1 241 ? 136.639 111.301 84.908 1.00 62.05 241 SER B O 1
ATOM 1496 N N . GLU A 1 242 ? 137.109 109.198 84.227 1.00 58.70 242 GLU B N 1
ATOM 1497 C CA . GLU A 1 242 ? 136.673 108.559 85.461 1.00 55.96 242 GLU B CA 1
ATOM 1498 C C . GLU A 1 242 ? 137.758 108.532 86.527 1.00 60.52 242 GLU B C 1
ATOM 1499 O O . GLU A 1 242 ? 137.659 107.753 87.481 1.00 67.20 242 GLU B O 1
ATOM 1505 N N . SER A 1 243 ? 138.788 109.359 86.384 1.00 55.59 243 SER B N 1
ATOM 1506 C CA . SER A 1 243 ? 139.841 109.498 87.376 1.00 54.38 243 SER B CA 1
ATOM 1507 C C . SER A 1 243 ? 139.764 110.882 88.005 1.00 55.49 243 SER B C 1
ATOM 1508 O O . SER A 1 243 ? 139.395 111.860 87.349 1.00 56.33 243 SER B O 1
ATOM 1511 N N . GLY A 1 244 ? 140.114 110.957 89.285 1.00 56.77 244 GLY B N 1
ATOM 1512 C CA . GLY A 1 244 ? 139.960 112.191 90.024 1.00 54.64 244 GLY B CA 1
ATOM 1513 C C . GLY A 1 244 ? 138.565 112.440 90.542 1.00 52.22 244 GLY B C 1
ATOM 1514 O O . GLY A 1 244 ? 138.299 113.531 91.058 1.00 55.35 244 GLY B O 1
ATOM 1515 N N . ILE A 1 245 ? 137.665 111.464 90.411 1.00 42.62 245 ILE B N 1
ATOM 1516 C CA . ILE A 1 245 ? 136.303 111.618 90.912 1.00 38.75 245 ILE B CA 1
ATOM 1517 C C . ILE A 1 245 ? 136.314 111.825 92.420 1.00 46.84 245 ILE B C 1
ATOM 1518 O O . ILE A 1 245 ? 135.623 112.701 92.952 1.00 53.44 245 ILE B O 1
ATOM 1523 N N . ALA A 1 246 ? 137.095 111.019 93.128 1.00 60.98 246 ALA B N 1
ATOM 1524 C CA . ALA A 1 246 ? 137.216 111.110 94.574 1.00 60.44 246 ALA B CA 1
ATOM 1525 C C . ALA A 1 246 ? 138.529 111.780 94.948 1.00 55.80 246 ALA B C 1
ATOM 1526 O O . ALA A 1 246 ? 139.520 111.700 94.218 1.00 61.35 246 ALA B O 1
ATOM 1528 N N . TRP A 1 247 ? 138.524 112.451 96.096 1.00 52.85 247 TRP B N 1
ATOM 1529 C CA . TRP A 1 247 ? 139.735 113.088 96.588 1.00 51.60 247 TRP B CA 1
ATOM 1530 C C . TRP A 1 247 ? 140.797 112.036 96.883 1.00 58.97 247 TRP B C 1
ATOM 1531 O O . TRP A 1 247 ? 140.493 110.906 97.274 1.00 67.24 247 TRP B O 1
ATOM 1542 N N . GLY A 1 248 ? 142.057 112.415 96.690 1.00 59.08 248 GLY B N 1
ATOM 1543 C CA . GLY A 1 248 ? 143.149 111.478 96.861 1.00 58.74 248 GLY B CA 1
ATOM 1544 C C . GLY A 1 248 ? 143.513 111.231 98.309 1.00 59.74 248 GLY B C 1
ATOM 1545 O O . GLY A 1 248 ? 144.694 111.144 98.656 1.00 64.90 248 GLY B O 1
ATOM 1546 N N . GLY A 1 249 ? 142.502 111.113 99.163 1.00 60.02 249 GLY B N 1
ATOM 1547 C CA . GLY A 1 249 ? 142.715 110.784 100.556 1.00 63.75 249 GLY B CA 1
ATOM 1548 C C . GLY A 1 249 ? 141.782 109.685 101.013 1.00 68.47 249 GLY B C 1
ATOM 1549 O O . GLY A 1 249 ? 141.951 109.121 102.098 1.00 71.43 249 GLY B O 1
ATOM 1550 N N . ILE A 1 250 ? 140.787 109.372 100.183 1.00 58.90 250 ILE B N 1
ATOM 1551 C CA . ILE A 1 250 ? 139.882 108.274 100.497 1.00 60.45 250 ILE B CA 1
ATOM 1552 C C . ILE A 1 250 ? 140.479 106.944 100.056 1.00 59.52 250 ILE B C 1
ATOM 1553 O O . ILE A 1 250 ? 140.157 105.894 100.624 1.00 67.16 250 ILE B O 1
ATOM 1558 N N . LYS A 1 251 ? 141.361 106.959 99.055 1.00 50.22 251 LYS B N 1
ATOM 1559 C CA . LYS A 1 251 ? 141.988 105.725 98.600 1.00 52.29 251 LYS B CA 1
ATOM 1560 C C . LYS A 1 251 ? 142.924 105.134 99.642 1.00 58.83 251 LYS B C 1
ATOM 1561 O O . LYS A 1 251 ? 143.242 103.942 99.565 1.00 63.94 251 LYS B O 1
ATOM 1567 N N . LYS A 1 252 ? 143.377 105.935 100.608 1.00 57.95 252 LYS B N 1
ATOM 1568 C CA . LYS A 1 252 ? 144.290 105.417 101.621 1.00 60.49 252 LYS B CA 1
ATOM 1569 C C . LYS A 1 252 ? 143.594 104.426 102.544 1.00 62.09 252 LYS B C 1
ATOM 1570 O O . LYS A 1 252 ? 144.184 103.410 102.926 1.00 65.70 252 LYS B O 1
ATOM 1576 N N . ASN A 1 253 ? 142.340 104.695 102.908 1.00 56.12 253 ASN B N 1
ATOM 1577 C CA . ASN A 1 253 ? 141.618 103.830 103.831 1.00 58.24 253 ASN B CA 1
ATOM 1578 C C . ASN A 1 253 ? 140.974 102.628 103.146 1.00 65.17 253 ASN B C 1
ATOM 1579 O O . ASN A 1 253 ? 140.076 102.009 103.729 1.00 72.20 253 ASN B O 1
ATOM 1584 N N . TYR A 1 254 ? 141.404 102.288 101.933 1.00 56.98 254 TYR B N 1
ATOM 1585 C CA . TYR A 1 254 ? 140.997 101.057 101.267 1.00 54.71 254 TYR B CA 1
ATOM 1586 C C . TYR A 1 254 ? 142.237 100.357 100.740 1.00 57.59 254 TYR B C 1
ATOM 1587 O O . TYR A 1 254 ? 143.057 100.975 100.054 1.00 61.59 254 TYR B O 1
ATOM 1596 N N . ALA A 1 255 ? 142.372 99.075 101.057 1.00 62.43 255 ALA B N 1
ATOM 1597 C CA . ALA A 1 255 ? 143.522 98.297 100.627 1.00 62.03 255 ALA B CA 1
ATOM 1598 C C . ALA A 1 255 ? 143.279 97.703 99.247 1.00 63.35 255 ALA B C 1
ATOM 1599 O O . ALA A 1 255 ? 142.141 97.428 98.857 1.00 66.99 255 ALA B O 1
ATOM 1601 N N . SER A 1 256 ? 144.369 97.505 98.507 1.00 68.67 256 SER B N 1
ATOM 1602 C CA . SER A 1 256 ? 144.264 96.944 97.166 1.00 73.57 256 SER B CA 1
ATOM 1603 C C . SER A 1 256 ? 144.072 95.432 97.214 1.00 70.83 256 SER B C 1
ATOM 1604 O O . SER A 1 256 ? 143.058 94.909 96.739 1.00 71.54 256 SER B O 1
ATOM 1607 N N . THR A 1 257 ? 145.036 94.716 97.787 1.00 67.84 257 THR B N 1
ATOM 1608 C CA . THR A 1 257 ? 144.990 93.262 97.864 1.00 70.48 257 THR B CA 1
ATOM 1609 C C . THR A 1 257 ? 145.240 92.822 99.297 1.00 73.92 257 THR B C 1
ATOM 1610 O O . THR A 1 257 ? 146.190 93.285 99.936 1.00 76.23 257 THR B O 1
ATOM 1614 N N . LEU A 1 258 ? 144.389 91.930 99.795 1.00 72.94 258 LEU B N 1
ATOM 1615 C CA . LEU A 1 258 ? 144.571 91.356 101.119 1.00 71.19 258 LEU B CA 1
ATOM 1616 C C . LEU A 1 258 ? 145.581 90.217 101.067 1.00 72.98 258 LEU B C 1
ATOM 1617 O O . LEU A 1 258 ? 145.658 89.468 100.089 1.00 74.81 258 LEU B O 1
ATOM 1622 N N . THR A 1 259 ? 146.363 90.089 102.141 1.00 74.80 259 THR B N 1
ATOM 1623 C CA . THR A 1 259 ? 147.479 89.155 102.167 1.00 71.83 259 THR B CA 1
ATOM 1624 C C . THR A 1 259 ? 147.290 87.974 103.107 1.00 73.84 259 THR B C 1
ATOM 1625 O O . THR A 1 259 ? 147.974 86.961 102.936 1.00 74.87 259 THR B O 1
ATOM 1629 N N . TYR A 1 260 ? 146.394 88.070 104.085 1.00 81.37 260 TYR B N 1
ATOM 1630 C CA . TYR A 1 260 ? 146.235 87.017 105.078 1.00 81.04 260 TYR B CA 1
ATOM 1631 C C . TYR A 1 260 ? 145.198 85.973 104.687 1.00 85.32 260 TYR B C 1
ATOM 1632 O O . TYR A 1 260 ? 145.040 84.981 105.406 1.00 87.55 260 TYR B O 1
ATOM 1641 N N . ILE A 1 261 ? 144.494 86.163 103.573 1.00 87.00 261 ILE B N 1
ATOM 1642 C CA . ILE A 1 261 ? 143.526 85.196 103.071 1.00 82.85 261 ILE B CA 1
ATOM 1643 C C . ILE A 1 261 ? 143.835 84.924 101.606 1.00 82.66 261 ILE B C 1
ATOM 1644 O O . ILE A 1 261 ? 144.094 85.854 100.835 1.00 85.52 261 ILE B O 1
ATOM 1649 N N . SER A 1 262 ? 143.819 83.650 101.225 1.00 83.75 262 SER B N 1
ATOM 1650 C CA . SER A 1 262 ? 143.970 83.295 99.825 1.00 86.77 262 SER B CA 1
ATOM 1651 C C . SER A 1 262 ? 142.761 83.789 99.032 1.00 86.10 262 SER B C 1
ATOM 1652 O O . SER A 1 262 ? 141.647 83.851 99.560 1.00 85.54 262 SER B O 1
ATOM 1655 N N . PRO A 1 263 ? 142.948 84.148 97.757 1.00 83.08 263 PRO B N 1
ATOM 1656 C CA . PRO A 1 263 ? 141.819 84.683 96.982 1.00 82.08 263 PRO B CA 1
ATOM 1657 C C . PRO A 1 263 ? 140.851 83.605 96.517 1.00 84.42 263 PRO B C 1
ATOM 1658 O O . PRO A 1 263 ? 140.397 83.619 95.369 1.00 84.07 263 PRO B O 1
ATOM 1662 N N . SER A 1 264 ? 140.527 82.669 97.408 1.00 87.19 264 SER B N 1
ATOM 1663 C CA . SER A 1 264 ? 139.455 81.706 97.175 1.00 86.03 264 SER B CA 1
ATOM 1664 C C . SER A 1 264 ? 138.582 81.458 98.393 1.00 84.51 264 SER B C 1
ATOM 1665 O O . SER A 1 264 ? 137.494 80.894 98.239 1.00 81.30 264 SER B O 1
ATOM 1668 N N . ASP A 1 265 ? 139.007 81.851 99.592 1.00 85.29 265 ASP B N 1
ATOM 1669 C CA . ASP A 1 265 ? 138.223 81.694 100.806 1.00 83.07 265 ASP B CA 1
ATOM 1670 C C . ASP A 1 265 ? 137.391 82.927 101.120 1.00 81.34 265 ASP B C 1
ATOM 1671 O O . ASP A 1 265 ? 136.766 82.986 102.183 1.00 84.27 265 ASP B O 1
ATOM 1676 N N . VAL A 1 266 ? 137.382 83.912 100.229 1.00 70.76 266 VAL B N 1
ATOM 1677 C CA . VAL A 1 266 ? 136.593 85.127 100.384 1.00 72.45 266 VAL B CA 1
ATOM 1678 C C . VAL A 1 266 ? 135.469 85.102 99.360 1.00 70.56 266 VAL B C 1
ATOM 1679 O O . VAL A 1 266 ? 135.716 84.915 98.162 1.00 74.04 266 VAL B O 1
ATOM 1683 N N . LEU A 1 267 ? 134.242 85.284 99.827 1.00 53.45 267 LEU B N 1
ATOM 1684 C CA . LEU A 1 267 ? 133.174 85.295 98.847 1.00 53.09 267 LEU B CA 1
ATOM 1685 C C . LEU A 1 267 ? 132.786 86.724 98.487 1.00 63.08 267 LEU B C 1
ATOM 1686 O O . LEU A 1 267 ? 132.882 87.631 99.319 1.00 69.15 267 LEU B O 1
ATOM 1691 N N . PRO A 1 268 ? 132.359 86.958 97.250 1.00 56.30 268 PRO B N 1
ATOM 1692 C CA . PRO A 1 268 ? 131.861 88.281 96.871 1.00 50.24 268 PRO B CA 1
ATOM 1693 C C . PRO A 1 268 ? 130.538 88.570 97.555 1.00 56.23 268 PRO B C 1
ATOM 1694 O O . PRO A 1 268 ? 129.810 87.638 97.926 1.00 66.60 268 PRO B O 1
ATOM 1698 N N . PRO A 1 269 ? 130.189 89.841 97.735 1.00 35.97 269 PRO B N 1
ATOM 1699 C CA . PRO A 1 269 ? 128.920 90.185 98.386 1.00 31.44 269 PRO B CA 1
ATOM 1700 C C . PRO A 1 269 ? 127.742 89.635 97.604 1.00 32.55 269 PRO B C 1
ATOM 1701 O O . PRO A 1 269 ? 127.872 89.324 96.411 1.00 42.96 269 PRO B O 1
ATOM 1705 N N . PRO A 1 270 ? 126.578 89.489 98.245 1.00 28.47 270 PRO B N 1
ATOM 1706 C CA . PRO A 1 270 ? 125.447 88.841 97.561 1.00 39.54 270 PRO B CA 1
ATOM 1707 C C . PRO A 1 270 ? 125.043 89.517 96.265 1.00 50.35 270 PRO B C 1
ATOM 1708 O O . PRO A 1 270 ? 124.668 88.831 95.306 1.00 56.50 270 PRO B O 1
ATOM 1712 N N . ASN A 1 271 ? 125.107 90.844 96.202 1.00 48.69 271 ASN B N 1
ATOM 1713 C CA . ASN A 1 271 ? 124.696 91.564 95.007 1.00 42.00 271 ASN B CA 1
ATOM 1714 C C . ASN A 1 271 ? 125.808 91.708 93.979 1.00 47.64 271 ASN B C 1
ATOM 1715 O O . ASN A 1 271 ? 125.536 92.152 92.859 1.00 51.43 271 ASN B O 1
ATOM 1720 N N . TRP A 1 272 ? 127.041 91.350 94.321 1.00 49.44 272 TRP B N 1
ATOM 1721 C CA . TRP A 1 272 ? 128.123 91.317 93.337 1.00 40.60 272 TRP B CA 1
ATOM 1722 C C . TRP A 1 272 ? 128.230 89.937 92.700 1.00 49.27 272 TRP B C 1
ATOM 1723 O O . TRP A 1 272 ? 129.301 89.336 92.637 1.00 55.15 272 TRP B O 1
ATOM 1734 N N . ALA A 1 273 ? 127.099 89.426 92.219 1.00 54.08 273 ALA B N 1
ATOM 1735 C CA . ALA A 1 273 ? 127.035 88.110 91.600 1.00 53.76 273 ALA B CA 1
ATOM 1736 C C . ALA A 1 273 ? 127.126 88.165 90.084 1.00 65.02 273 ALA B C 1
ATOM 1737 O O . ALA A 1 273 ? 127.719 87.272 89.473 1.00 69.88 273 ALA B O 1
ATOM 1739 N N . LEU A 1 274 ? 126.545 89.190 89.458 1.00 64.02 274 LEU B N 1
ATOM 1740 C CA . LEU A 1 274 ? 126.676 89.330 88.013 1.00 54.30 274 LEU B CA 1
ATOM 1741 C C . LEU A 1 274 ? 128.081 89.775 87.627 1.00 60.28 274 LEU B C 1
ATOM 1742 O O . LEU A 1 274 ? 128.627 89.317 86.617 1.00 63.78 274 LEU B O 1
ATOM 1747 N N . LYS A 1 275 ? 128.681 90.669 88.416 1.00 61.21 275 LYS B N 1
ATOM 1748 C CA . LYS A 1 275 ? 130.046 91.099 88.133 1.00 61.60 275 LYS B CA 1
ATOM 1749 C C . LYS A 1 275 ? 131.041 89.969 88.364 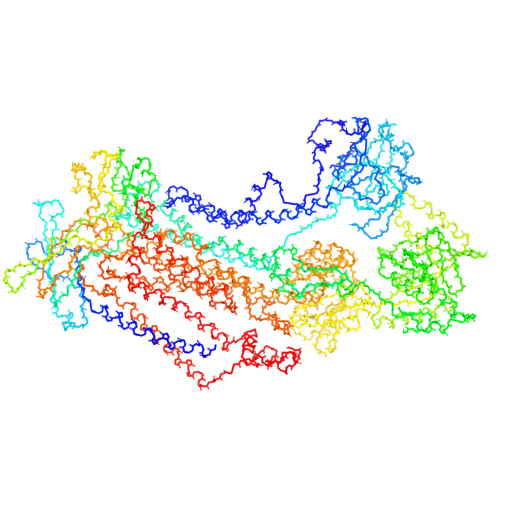1.00 59.36 275 LYS B C 1
ATOM 1750 O O . LYS A 1 275 ? 131.978 89.789 87.578 1.00 60.95 275 LYS B O 1
ATOM 1756 N N . TYR A 1 276 ? 130.856 89.198 89.436 1.00 55.12 276 TYR B N 1
ATOM 1757 C CA . TYR A 1 276 ? 131.708 88.055 89.763 1.00 59.60 276 TYR B CA 1
ATOM 1758 C C . TYR A 1 276 ? 130.824 86.821 89.880 1.00 64.61 276 TYR B C 1
ATOM 1759 O O . TYR A 1 276 ? 130.286 86.532 90.961 1.00 67.25 276 TYR B O 1
ATOM 1768 N N . PRO A 1 277 ? 130.644 86.065 88.800 1.00 59.12 277 PRO B N 1
ATOM 1769 C CA . PRO A 1 277 ? 129.732 84.915 88.850 1.00 55.31 277 PRO B CA 1
ATOM 1770 C C . PRO A 1 277 ? 130.323 83.709 89.562 1.00 58.24 277 PRO B C 1
ATOM 1771 O O . PRO A 1 277 ? 129.600 82.960 90.226 1.00 62.08 277 PRO B O 1
ATOM 1775 N N . ASN A 1 278 ? 131.631 83.510 89.437 1.00 69.12 278 ASN B N 1
ATOM 1776 C CA . ASN A 1 278 ? 132.314 82.362 90.018 1.00 70.12 278 ASN B CA 1
ATOM 1777 C C . ASN A 1 278 ? 133.321 82.804 91.071 1.00 72.32 278 ASN B C 1
ATOM 1778 O O . ASN A 1 278 ? 134.434 82.282 91.154 1.00 73.91 278 ASN B O 1
ATOM 1783 N N . GLY A 1 279 ? 132.938 83.778 91.888 1.00 65.24 279 GLY B N 1
ATOM 1784 C CA . GLY A 1 279 ? 133.823 84.265 92.920 1.00 61.76 279 GLY B CA 1
ATOM 1785 C C . GLY A 1 279 ? 134.953 85.103 92.348 1.00 56.96 279 GLY B C 1
ATOM 1786 O O . GLY A 1 279 ? 134.994 85.444 91.167 1.00 61.49 279 GLY B O 1
ATOM 1787 N N . TYR A 1 280 ? 135.892 85.431 93.229 1.00 55.44 280 TYR B N 1
ATOM 1788 C CA . TYR A 1 280 ? 137.072 86.201 92.849 1.00 63.39 280 TYR B CA 1
ATOM 1789 C C . TYR A 1 280 ? 138.077 85.248 92.214 1.00 71.89 280 TYR B C 1
ATOM 1790 O O . TYR A 1 280 ? 138.793 84.525 92.911 1.00 74.72 280 TYR B O 1
ATOM 1799 N N . VAL A 1 281 ? 138.133 85.244 90.884 1.00 76.69 281 VAL B N 1
ATOM 1800 C CA . VAL A 1 281 ? 139.010 84.336 90.154 1.00 72.96 281 VAL B CA 1
ATOM 1801 C C . VAL A 1 281 ? 140.257 85.089 89.708 1.00 73.17 281 VAL B C 1
ATOM 1802 O O . VAL A 1 281 ? 141.338 84.503 89.580 1.00 78.70 281 VAL B O 1
ATOM 1806 N N . ASP A 1 282 ? 140.122 86.393 89.486 1.00 81.07 282 ASP B N 1
ATOM 1807 C CA . ASP A 1 282 ? 141.236 87.228 89.062 1.00 86.30 282 ASP B CA 1
ATOM 1808 C C . ASP A 1 282 ? 141.991 87.844 90.231 1.00 87.31 282 ASP B C 1
ATOM 1809 O O . ASP A 1 282 ? 142.905 88.644 90.008 1.00 87.81 282 ASP B O 1
ATOM 1814 N N . GLY A 1 283 ? 141.635 87.494 91.457 1.00 82.18 283 GLY B N 1
ATOM 1815 C CA . GLY A 1 283 ? 142.237 88.069 92.642 1.00 83.96 283 GLY B CA 1
ATOM 1816 C C . GLY A 1 283 ? 141.266 88.987 93.363 1.00 80.05 283 GLY B C 1
ATOM 1817 O O . GLY A 1 283 ? 140.122 89.185 92.952 1.00 81.02 283 GLY B O 1
ATOM 1818 N N . PHE A 1 284 ? 141.752 89.542 94.466 1.00 66.34 284 PHE B N 1
ATOM 1819 C CA . PHE A 1 284 ? 140.941 90.470 95.234 1.00 65.38 284 PHE B CA 1
ATOM 1820 C C . PHE A 1 284 ? 140.646 91.713 94.399 1.00 68.11 284 PHE B C 1
ATOM 1821 O O . PHE A 1 284 ? 141.536 92.222 93.708 1.00 70.41 284 PHE B O 1
ATOM 1829 N N . PRO A 1 285 ? 139.414 92.215 94.422 1.00 63.20 285 PRO B N 1
ATOM 1830 C CA . PRO A 1 285 ? 139.122 93.464 93.713 1.00 59.86 285 PRO B CA 1
ATOM 1831 C C . PRO A 1 285 ? 139.948 94.608 94.275 1.00 61.25 285 PRO B C 1
ATOM 1832 O O . PRO A 1 285 ? 140.136 94.728 95.488 1.00 65.22 285 PRO B O 1
ATOM 1836 N N . ASN A 1 286 ? 140.447 95.456 93.377 1.00 61.17 286 ASN B N 1
ATOM 1837 C CA . ASN A 1 286 ? 141.286 96.587 93.768 1.00 62.11 286 ASN B CA 1
ATOM 1838 C C . ASN A 1 286 ? 140.375 97.756 94.125 1.00 64.11 286 ASN B C 1
ATOM 1839 O O . ASN A 1 286 ? 140.127 98.666 93.331 1.00 71.94 286 ASN B O 1
ATOM 1844 N N . LEU A 1 287 ? 139.862 97.719 95.358 1.00 53.69 287 LEU B N 1
ATOM 1845 C CA . LEU A 1 287 ? 138.968 98.776 95.818 1.00 59.22 287 LEU B CA 1
ATOM 1846 C C . LEU A 1 287 ? 139.679 100.119 95.909 1.00 63.35 287 LEU B C 1
ATOM 1847 O O . LEU A 1 287 ? 139.041 101.168 95.761 1.00 64.00 287 LEU B O 1
ATOM 1852 N N . ARG A 1 288 ? 140.988 100.112 96.165 1.00 62.23 288 ARG B N 1
ATOM 1853 C CA . ARG A 1 288 ? 141.737 101.362 96.199 1.00 61.11 288 ARG B CA 1
ATOM 1854 C C . ARG A 1 288 ? 141.777 102.026 94.829 1.00 61.05 288 ARG B C 1
ATOM 1855 O O . ARG A 1 288 ? 141.597 103.244 94.718 1.00 67.99 288 ARG B O 1
ATOM 1863 N N . GLU A 1 289 ? 141.998 101.244 93.774 1.00 67.24 289 GLU B N 1
ATOM 1864 C CA . GLU A 1 289 ? 142.243 101.809 92.454 1.00 70.51 289 GLU B CA 1
ATOM 1865 C C . GLU A 1 289 ? 140.975 102.222 91.719 1.00 72.50 289 GLU B C 1
ATOM 1866 O O . GLU A 1 289 ? 141.078 102.869 90.671 1.00 75.55 289 GLU B O 1
ATOM 1872 N N . ASP A 1 290 ? 139.794 101.876 92.221 1.00 62.98 290 ASP B N 1
ATOM 1873 C CA . ASP A 1 290 ? 138.547 102.292 91.592 1.00 62.83 290 ASP B CA 1
ATOM 1874 C C . ASP A 1 290 ? 137.920 103.411 92.415 1.00 64.64 290 ASP B C 1
ATOM 1875 O O . ASP A 1 290 ? 137.855 103.328 93.646 1.00 68.27 290 ASP B O 1
ATOM 1880 N N . GLU A 1 291 ? 137.500 104.473 91.731 1.00 61.09 291 GLU B N 1
ATOM 1881 C CA . GLU A 1 291 ? 136.998 105.665 92.400 1.00 58.98 291 GLU B CA 1
ATOM 1882 C C . GLU A 1 291 ? 135.511 105.589 92.704 1.00 62.94 291 GLU B C 1
ATOM 1883 O O . GLU A 1 291 ? 135.047 106.240 93.647 1.00 66.87 291 GLU B O 1
ATOM 1889 N N . HIS A 1 292 ? 134.754 104.820 91.920 1.00 52.15 292 HIS B N 1
ATOM 1890 C CA . HIS A 1 292 ? 133.311 104.744 92.123 1.00 46.36 292 HIS B CA 1
ATOM 1891 C C . HIS A 1 292 ? 132.973 104.140 93.479 1.00 53.05 292 HIS B C 1
ATOM 1892 O O . HIS A 1 292 ? 132.077 104.626 94.177 1.00 57.17 292 HIS B O 1
ATOM 1899 N N . PHE A 1 293 ? 133.679 103.075 93.866 1.00 58.00 293 PHE B N 1
ATOM 1900 C CA . PHE A 1 293 ? 133.444 102.464 95.170 1.00 55.40 293 PHE B CA 1
ATOM 1901 C C . PHE A 1 293 ? 133.770 103.434 96.297 1.00 63.17 293 PHE B C 1
ATOM 1902 O O . PHE A 1 293 ? 133.026 103.527 97.280 1.00 69.62 293 PHE B O 1
ATOM 1910 N N . GLN A 1 294 ? 134.878 104.167 96.171 1.00 54.54 294 GLN B N 1
ATOM 1911 C CA . GLN A 1 294 ? 135.252 105.127 97.204 1.00 45.00 294 GLN B CA 1
ATOM 1912 C C . GLN A 1 294 ? 134.226 106.246 97.317 1.00 53.56 294 GLN B C 1
ATOM 1913 O O . GLN A 1 294 ? 133.892 106.684 98.424 1.00 60.64 294 GLN B O 1
ATOM 1919 N N . VAL A 1 295 ? 133.722 106.728 96.180 1.00 56.41 295 VAL B N 1
ATOM 1920 C CA . VAL A 1 295 ? 132.702 107.772 96.197 1.00 57.61 295 VAL B CA 1
ATOM 1921 C C . VAL A 1 295 ? 131.418 107.255 96.831 1.00 54.89 295 VAL B C 1
ATOM 1922 O O . VAL A 1 295 ? 130.789 107.944 97.644 1.00 52.46 295 VAL B O 1
ATOM 1926 N N . TRP A 1 296 ? 131.007 106.038 96.472 1.00 48.97 296 TRP B N 1
ATOM 1927 C CA . TRP A 1 296 ? 129.775 105.483 97.018 1.00 46.49 296 TRP B CA 1
ATOM 1928 C C . TRP A 1 296 ? 129.887 105.245 98.518 1.00 55.36 296 TRP B C 1
ATOM 1929 O O . TRP A 1 296 ? 128.926 105.476 99.261 1.00 59.18 296 TRP B O 1
ATOM 1940 N N . MET A 1 297 ? 131.050 104.790 98.985 1.00 61.36 297 MET B N 1
ATOM 1941 C CA . MET A 1 297 ? 131.230 104.499 100.401 1.00 54.57 297 MET B CA 1
ATOM 1942 C C . MET A 1 297 ? 131.521 105.772 101.184 1.00 59.49 297 MET B C 1
ATOM 1943 O O . MET A 1 297 ? 132.496 105.841 101.939 1.00 65.71 297 MET B O 1
ATOM 1948 N N . ARG A 1 298 ? 130.674 106.782 101.004 1.00 60.80 298 ARG B N 1
ATOM 1949 C CA . ARG A 1 298 ? 130.719 108.023 101.776 1.00 53.94 298 ARG B CA 1
ATOM 1950 C C . ARG A 1 298 ? 129.265 108.410 102.013 1.00 50.66 298 ARG B C 1
ATOM 1951 O O . ARG A 1 298 ? 128.593 108.901 101.102 1.00 56.22 298 ARG B O 1
ATOM 1959 N N . VAL A 1 299 ? 128.785 108.171 103.235 1.00 40.14 299 VAL B N 1
ATOM 1960 C CA . VAL A 1 299 ? 127.361 108.279 103.520 1.00 41.18 299 VAL B CA 1
ATOM 1961 C C . VAL A 1 299 ? 126.870 109.685 103.216 1.00 55.35 299 VAL B C 1
ATOM 1962 O O . VAL A 1 299 ? 127.433 110.680 103.690 1.00 64.48 299 VAL B O 1
ATOM 1966 N N . ALA A 1 300 ? 125.816 109.769 102.413 1.00 47.85 300 ALA B N 1
ATOM 1967 C CA . ALA A 1 300 ? 125.222 111.045 102.053 1.00 43.59 300 ALA B CA 1
ATOM 1968 C C . ALA A 1 300 ? 124.375 111.589 103.195 1.00 46.71 300 ALA B C 1
ATOM 1969 O O . ALA A 1 300 ? 123.851 110.839 104.024 1.00 48.44 300 ALA B O 1
ATOM 1971 N N . ALA A 1 301 ? 124.244 112.915 103.230 1.00 50.68 301 ALA B N 1
ATOM 1972 C CA . ALA A 1 301 ? 123.518 113.567 104.312 1.00 55.65 301 ALA B CA 1
ATOM 1973 C C . ALA A 1 301 ? 122.008 113.440 104.163 1.00 56.82 301 ALA B C 1
ATOM 1974 O O . ALA A 1 301 ? 121.299 113.347 105.171 1.00 63.39 301 ALA B O 1
ATOM 1976 N N . LEU A 1 302 ? 121.500 113.429 102.939 1.00 41.42 302 LEU B N 1
ATOM 1977 C CA . LEU A 1 302 ? 120.072 113.458 102.674 1.00 44.02 302 LEU B CA 1
ATOM 1978 C C . LEU A 1 302 ? 119.681 112.316 101.754 1.00 48.03 302 LEU B C 1
ATOM 1979 O O . LEU A 1 302 ? 120.524 111.768 101.036 1.00 52.13 302 LEU B O 1
ATOM 1984 N N . PRO A 1 303 ? 118.404 111.918 101.766 1.00 41.48 303 PRO B N 1
ATOM 1985 C CA . PRO A 1 303 ? 117.959 110.879 100.822 1.00 41.87 303 PRO B CA 1
ATOM 1986 C C . PRO A 1 303 ? 118.203 111.236 99.367 1.00 42.56 303 PRO B C 1
ATOM 1987 O O . PRO A 1 303 ? 118.561 110.359 98.571 1.00 56.44 303 PRO B O 1
ATOM 1991 N N . THR A 1 304 ? 118.017 112.498 98.995 1.00 33.62 304 THR B N 1
ATOM 1992 C CA . THR A 1 304 ? 118.296 112.961 97.641 1.00 36.98 304 THR B CA 1
ATOM 1993 C C . THR A 1 304 ? 119.733 113.459 97.599 1.00 37.06 304 THR B C 1
ATOM 1994 O O . THR A 1 304 ? 120.042 114.527 98.138 1.00 51.26 304 THR B O 1
ATOM 1998 N N . PHE A 1 305 ? 120.614 112.692 96.963 1.00 29.95 305 PHE B N 1
ATOM 1999 C CA . PHE A 1 305 ? 122.029 113.022 96.954 1.00 32.10 305 PHE B CA 1
ATOM 2000 C C . PHE A 1 305 ? 122.599 112.856 95.556 1.00 35.43 305 PHE B C 1
ATOM 2001 O O . PHE A 1 305 ? 122.084 112.088 94.740 1.00 42.43 305 PHE B O 1
ATOM 2009 N N . ARG A 1 306 ? 123.677 113.590 95.296 1.00 39.11 306 ARG B N 1
ATOM 2010 C CA . ARG A 1 306 ? 124.397 113.535 94.033 1.00 42.97 306 ARG B CA 1
ATOM 2011 C C . ARG A 1 306 ? 125.822 113.082 94.300 1.00 35.62 306 ARG B C 1
ATOM 2012 O O . ARG A 1 306 ? 126.490 113.617 95.191 1.00 45.56 306 ARG B O 1
ATOM 2020 N N . LYS A 1 307 ? 126.280 112.099 93.535 1.00 32.28 307 LYS B N 1
ATOM 2021 C CA . LYS A 1 307 ? 127.644 111.605 93.631 1.00 42.59 307 LYS B CA 1
ATOM 2022 C C . LYS A 1 307 ? 128.333 111.755 92.284 1.00 45.86 307 LYS B C 1
ATOM 2023 O O . LYS A 1 307 ? 127.754 111.437 91.241 1.00 51.77 307 LYS B O 1
ATOM 2029 N N . LEU A 1 308 ? 129.567 112.249 92.318 1.00 37.25 308 LEU B N 1
ATOM 2030 C CA . LEU A 1 308 ? 130.299 112.533 91.093 1.00 36.19 308 LEU B CA 1
ATOM 2031 C C . LEU A 1 308 ? 130.578 111.248 90.325 1.00 45.71 308 LEU B C 1
ATOM 2032 O O . LEU A 1 308 ? 130.872 110.202 90.911 1.00 52.10 308 LEU B O 1
ATOM 2037 N N . TRP A 1 309 ? 130.465 111.330 89.002 1.00 45.67 309 TRP B N 1
ATOM 2038 C CA . TRP A 1 309 ? 130.730 110.203 88.109 1.00 40.99 309 TRP B CA 1
ATOM 2039 C C . TRP A 1 309 ? 131.395 110.788 86.868 1.00 48.59 309 TRP B C 1
ATOM 2040 O O . TRP A 1 309 ? 130.709 111.320 85.992 1.00 57.12 309 TRP B O 1
ATOM 2051 N N . ALA A 1 310 ? 132.726 110.708 86.821 1.00 49.78 310 ALA B N 1
ATOM 2052 C CA . ALA A 1 310 ? 133.551 111.254 85.746 1.00 47.92 310 ALA B CA 1
ATOM 2053 C C . ALA A 1 310 ? 133.546 112.777 85.763 1.00 48.99 310 ALA B C 1
ATOM 2054 O O . ALA A 1 310 ? 132.537 113.404 86.102 1.00 55.18 310 ALA B O 1
ATOM 2056 N N . ARG A 1 311 ? 134.674 113.381 85.397 1.00 54.16 311 ARG B N 1
ATOM 2057 C CA . ARG A 1 311 ? 134.816 114.828 85.419 1.00 46.22 311 ARG B CA 1
ATOM 2058 C C . ARG A 1 311 ? 135.691 115.258 84.254 1.00 50.68 311 ARG B C 1
ATOM 2059 O O . ARG A 1 311 ? 136.486 114.477 83.726 1.00 56.46 311 ARG B O 1
ATOM 2067 N N . ASN A 1 312 ? 135.534 116.517 83.859 1.00 58.29 312 ASN B N 1
ATOM 2068 C CA . ASN A 1 312 ? 136.355 117.117 82.820 1.00 57.68 312 ASN B CA 1
ATOM 2069 C C . ASN A 1 312 ? 136.809 118.492 83.284 1.00 64.74 312 ASN B C 1
ATOM 2070 O O . ASN A 1 312 ? 136.037 119.233 83.900 1.00 73.40 312 ASN B O 1
ATOM 2075 N N . ASP A 1 313 ? 138.063 118.826 82.993 1.00 68.34 313 ASP B N 1
ATOM 2076 C CA . ASP A 1 313 ? 138.658 120.071 83.461 1.00 73.19 313 ASP B CA 1
ATOM 2077 C C . ASP A 1 313 ? 139.081 120.991 82.327 1.00 73.85 313 ASP B C 1
ATOM 2078 O O . ASP A 1 313 ? 138.748 122.182 82.345 1.00 74.47 313 ASP B O 1
ATOM 2083 N N . GLY A 1 314 ? 139.804 120.476 81.337 1.00 72.80 314 GLY B N 1
ATOM 2084 C CA . GLY A 1 314 ? 140.379 121.324 80.311 1.00 74.88 314 GLY B CA 1
ATOM 2085 C C . GLY A 1 314 ? 139.642 121.338 78.987 1.00 76.34 314 GLY B C 1
ATOM 2086 O O . GLY A 1 314 ? 140.211 121.738 77.967 1.00 81.61 314 GLY B O 1
ATOM 2087 N N . GLU A 1 315 ? 138.383 120.908 78.980 1.00 72.47 315 GLU B N 1
ATOM 2088 C CA . GLU A 1 315 ? 137.586 120.874 77.763 1.00 71.65 315 GLU B CA 1
ATOM 2089 C C . GLU A 1 315 ? 136.306 121.667 77.967 1.00 73.54 315 GLU B C 1
ATOM 2090 O O . GLU A 1 315 ? 135.742 121.684 79.065 1.00 80.49 315 GLU B O 1
ATOM 2096 N N . ILE A 1 316 ? 135.853 122.324 76.903 1.00 71.42 316 ILE B N 1
ATOM 2097 C CA . ILE A 1 316 ? 134.670 123.174 76.933 1.00 73.57 316 ILE B CA 1
ATOM 2098 C C . ILE A 1 316 ? 133.562 122.487 76.151 1.00 76.36 316 ILE B C 1
ATOM 2099 O O . ILE A 1 316 ? 133.767 122.070 75.004 1.00 80.98 316 ILE B O 1
ATOM 2104 N N . MET A 1 317 ? 132.394 122.357 76.773 1.00 82.08 317 MET B N 1
ATOM 2105 C CA . MET A 1 317 ? 131.259 121.747 76.096 1.00 81.16 317 MET B CA 1
ATOM 2106 C C . MET A 1 317 ? 130.669 122.733 75.098 1.00 78.88 317 MET B C 1
ATOM 2107 O O . MET A 1 317 ? 130.305 123.856 75.460 1.00 82.09 317 MET B O 1
ATOM 2112 N N . SER A 1 318 ? 130.575 122.315 73.840 1.00 70.59 318 SER B N 1
ATOM 2113 C CA . SER A 1 318 ? 130.106 123.198 72.786 1.00 74.85 318 SER B CA 1
ATOM 2114 C C . SER A 1 318 ? 128.590 123.360 72.861 1.00 73.38 318 SER B C 1
ATOM 2115 O O . SER A 1 318 ? 127.921 122.841 73.759 1.00 76.24 318 SER B O 1
ATOM 2118 N N . GLN A 1 319 ? 128.039 124.094 71.901 1.00 77.00 319 GLN B N 1
ATOM 2119 C CA . GLN A 1 319 ? 126.601 124.297 71.793 1.00 75.59 319 GLN B CA 1
ATOM 2120 C C . GLN A 1 319 ? 126.047 123.336 70.749 1.00 81.58 319 GLN B C 1
ATOM 2121 O O . GLN A 1 319 ? 126.471 123.362 69.589 1.00 86.74 319 GLN B O 1
ATOM 2127 N N . GLY A 1 320 ? 125.109 122.493 71.161 1.00 75.53 320 GLY B N 1
ATOM 2128 C CA . GLY A 1 320 ? 124.526 121.534 70.247 1.00 76.74 320 GLY B CA 1
ATOM 2129 C C . GLY A 1 320 ? 123.767 120.465 71.005 1.00 74.94 320 GLY B C 1
ATOM 2130 O O . GLY A 1 320 ? 123.591 120.545 72.223 1.00 77.73 320 GLY B O 1
ATOM 2131 N N . ARG A 1 321 ? 123.324 119.461 70.256 1.00 67.33 321 ARG B N 1
ATOM 2132 C CA . ARG A 1 321 ? 122.566 118.345 70.805 1.00 70.25 321 ARG B CA 1
ATOM 2133 C C . ARG A 1 321 ? 123.498 117.156 71.000 1.00 77.13 321 ARG B C 1
ATOM 2134 O O . ARG A 1 321 ? 124.162 116.720 70.053 1.00 80.46 321 ARG B O 1
ATOM 2142 N N . TYR A 1 322 ? 123.543 116.636 72.223 1.00 67.13 322 TYR B N 1
ATOM 2143 C CA . TYR A 1 322 ? 124.396 115.515 72.576 1.00 61.78 322 TYR B CA 1
ATOM 2144 C C . TYR A 1 322 ? 123.579 114.228 72.642 1.00 68.38 322 TYR B C 1
ATOM 2145 O O . TYR A 1 322 ? 122.382 114.200 72.347 1.00 75.17 322 TYR B O 1
ATOM 2154 N N . ARG A 1 323 ? 124.246 113.145 73.031 1.00 64.78 323 ARG B N 1
ATOM 2155 C CA . ARG A 1 323 ? 123.590 111.858 73.238 1.00 62.23 323 ARG B CA 1
ATOM 2156 C C . ARG A 1 323 ? 124.397 111.072 74.257 1.00 63.97 323 ARG B C 1
ATOM 2157 O O . ARG A 1 323 ? 125.549 110.717 73.994 1.00 68.27 323 ARG B O 1
ATOM 2165 N N . ILE A 1 324 ? 123.799 110.807 75.415 1.00 66.40 324 ILE B N 1
ATOM 2166 C CA . ILE A 1 324 ? 124.462 110.111 76.511 1.00 67.29 324 ILE B CA 1
ATOM 2167 C C . ILE A 1 324 ? 123.815 108.743 76.673 1.00 71.76 324 ILE B C 1
ATOM 2168 O O . ILE A 1 324 ? 122.583 108.625 76.674 1.00 78.92 324 ILE B O 1
ATOM 2173 N N . VAL A 1 325 ? 124.643 107.709 76.788 1.00 71.52 325 VAL B N 1
ATOM 2174 C CA . VAL A 1 325 ? 124.179 106.333 76.907 1.00 72.51 325 VAL B CA 1
ATOM 2175 C C . VAL A 1 325 ? 124.247 105.930 78.372 1.00 70.51 325 VAL B C 1
ATOM 2176 O O . VAL A 1 325 ? 125.317 105.979 78.987 1.00 71.72 325 VAL B O 1
ATOM 2180 N N . ALA A 1 326 ? 123.110 105.528 78.930 1.00 65.92 326 ALA B N 1
ATOM 2181 C CA . ALA A 1 326 ? 123.022 105.078 80.311 1.00 65.07 326 ALA B CA 1
ATOM 2182 C C . ALA A 1 326 ? 122.722 103.587 80.334 1.00 73.82 326 ALA B C 1
ATOM 2183 O O . ALA A 1 326 ? 121.734 103.140 79.742 1.00 81.63 326 ALA B O 1
ATOM 2185 N N . ASN A 1 327 ? 123.572 102.824 81.018 1.00 65.92 327 ASN B N 1
ATOM 2186 C CA . ASN A 1 327 ? 123.419 101.372 81.113 1.00 58.31 327 ASN B CA 1
ATOM 2187 C C . ASN A 1 327 ? 122.594 101.062 82.353 1.00 61.78 327 ASN B C 1
ATOM 2188 O O . ASN A 1 327 ? 123.119 100.915 83.456 1.00 74.55 327 ASN B O 1
ATOM 2193 N N . MET A 1 328 ? 121.283 100.948 82.167 1.00 59.18 328 MET B N 1
ATOM 2194 C CA . MET A 1 328 ? 120.359 100.746 83.280 1.00 62.87 328 MET B CA 1
ATOM 2195 C C . MET A 1 328 ? 120.530 99.340 83.839 1.00 72.66 328 MET B C 1
ATOM 2196 O O . MET A 1 328 ? 120.083 98.358 83.242 1.00 79.01 328 MET B O 1
ATOM 2201 N N . ASN A 1 329 ? 121.178 99.243 85.001 1.00 67.41 329 ASN B N 1
ATOM 2202 C CA . ASN A 1 329 ? 121.370 97.976 85.691 1.00 61.12 329 ASN B CA 1
ATOM 2203 C C . ASN A 1 329 ? 120.996 98.026 87.164 1.00 71.22 329 ASN B C 1
ATOM 2204 O O . ASN A 1 329 ? 120.919 96.966 87.795 1.00 78.48 329 ASN B O 1
ATOM 2209 N N . TYR A 1 330 ? 120.765 99.207 87.727 1.00 62.48 330 TYR B N 1
ATOM 2210 C CA . TYR A 1 330 ? 120.534 99.370 89.156 1.00 51.75 330 TYR B CA 1
ATOM 2211 C C . TYR A 1 330 ? 119.069 99.700 89.394 1.00 50.05 330 TYR B C 1
ATOM 2212 O O . TYR A 1 330 ? 118.654 100.847 89.165 1.00 55.80 330 TYR B O 1
ATOM 2221 N N . PRO A 1 331 ? 118.253 98.748 89.842 1.00 37.10 331 PRO B N 1
ATOM 2222 C CA . PRO A 1 331 ? 116.823 99.025 90.025 1.00 41.74 331 PRO B CA 1
ATOM 2223 C C . PRO A 1 331 ? 116.581 99.912 91.236 1.00 48.33 331 PRO B C 1
ATOM 2224 O O . PRO A 1 331 ? 117.106 99.663 92.323 1.00 53.04 331 PRO B O 1
ATOM 2228 N N . VAL A 1 332 ? 115.775 100.954 91.039 1.00 48.39 332 VAL B N 1
ATOM 2229 C CA . VAL A 1 332 ? 115.427 101.877 92.113 1.00 42.11 332 VAL B CA 1
ATOM 2230 C C . VAL A 1 332 ? 113.917 102.060 92.158 1.00 47.65 332 VAL B C 1
ATOM 2231 O O . VAL A 1 332 ? 113.380 102.639 93.109 1.00 54.70 332 VAL B O 1
ATOM 2235 N N . LYS A 1 333 ? 113.221 101.571 91.129 1.00 50.69 333 LYS B N 1
ATOM 2236 C CA . LYS A 1 333 ? 111.770 101.712 91.074 1.00 45.78 333 LYS B CA 1
ATOM 2237 C C . LYS A 1 333 ? 111.064 100.933 92.174 1.00 54.58 333 LYS B C 1
ATOM 2238 O O . LYS A 1 333 ? 109.901 101.224 92.471 1.00 55.46 333 LYS B O 1
ATOM 2244 N N . GLN A 1 334 ? 111.736 99.950 92.776 1.00 63.06 334 GLN B N 1
ATOM 2245 C CA . GLN A 1 334 ? 111.090 99.121 93.789 1.00 61.08 334 GLN B CA 1
ATOM 2246 C C . GLN A 1 334 ? 110.709 99.934 95.020 1.00 57.51 334 GLN B C 1
ATOM 2247 O O . GLN A 1 334 ? 109.614 99.764 95.568 1.00 61.79 334 GLN B O 1
ATOM 2253 N N . PHE A 1 335 ? 111.592 100.823 95.470 1.00 44.17 335 PHE B N 1
ATOM 2254 C CA . PHE A 1 335 ? 111.334 101.676 96.626 1.00 47.19 335 PHE B CA 1
ATOM 2255 C C . PHE A 1 335 ? 111.038 103.114 96.207 1.00 56.58 335 PHE B C 1
ATOM 2256 O O . PHE A 1 335 ? 111.369 104.066 96.916 1.00 55.19 335 PHE B O 1
ATOM 2264 N N . SER A 1 336 ? 110.398 103.275 95.046 1.00 56.82 336 SER B N 1
ATOM 2265 C CA . SER A 1 336 ? 109.959 104.580 94.545 1.00 51.51 336 SER B CA 1
ATOM 2266 C C . SER A 1 336 ? 111.121 105.564 94.432 1.00 51.37 336 SER B C 1
ATOM 2267 O O . SER A 1 336 ? 110.992 106.745 94.758 1.00 51.63 336 SER B O 1
ATOM 2270 N N . GLY A 1 337 ? 112.266 105.074 93.966 1.00 48.81 337 GLY B N 1
ATOM 2271 C CA . GLY A 1 337 ? 113.420 105.911 93.739 1.00 44.02 337 GLY B CA 1
ATOM 2272 C C . GLY A 1 337 ? 113.551 106.300 92.280 1.00 46.25 337 GLY B C 1
ATOM 2273 O O . GLY A 1 337 ? 113.105 105.588 91.384 1.00 55.64 337 GLY B O 1
ATOM 2274 N N . THR A 1 338 ? 114.168 107.456 92.048 1.00 43.89 338 THR B N 1
ATOM 2275 C CA . THR A 1 338 ? 114.367 107.976 90.702 1.00 47.30 338 THR B CA 1
ATOM 2276 C C . THR A 1 338 ? 115.833 108.327 90.518 1.00 49.84 338 THR B C 1
ATOM 2277 O O . THR A 1 338 ? 116.377 109.145 91.267 1.00 56.78 338 THR B O 1
ATOM 2281 N N . LYS A 1 339 ? 116.468 107.708 89.529 1.00 49.77 339 LYS B N 1
ATOM 2282 C CA . LYS A 1 339 ? 117.824 108.063 89.151 1.00 49.33 339 LYS B CA 1
ATOM 2283 C C . LYS A 1 339 ? 117.811 109.300 88.259 1.00 58.12 339 LYS B C 1
ATOM 2284 O O . LYS A 1 339 ? 116.780 109.686 87.701 1.00 62.69 339 LYS B O 1
ATOM 2290 N N . SER A 1 340 ? 118.978 109.925 88.126 1.00 56.07 340 SER B N 1
ATOM 2291 C CA . SER A 1 340 ? 119.089 111.114 87.294 1.00 50.23 340 SER B CA 1
ATOM 2292 C C . SER A 1 340 ? 120.530 111.277 86.837 1.00 50.91 340 SER B C 1
ATOM 2293 O O . SER A 1 340 ? 121.457 110.716 87.425 1.00 57.08 340 SER B O 1
ATOM 2296 N N . ILE A 1 341 ? 120.697 112.054 85.772 1.00 53.85 341 ILE B N 1
ATOM 2297 C CA . ILE A 1 341 ? 122.003 112.415 85.236 1.00 46.33 341 ILE B CA 1
ATOM 2298 C C . ILE A 1 341 ? 122.135 113.926 85.340 1.00 53.33 341 ILE B C 1
ATOM 2299 O O . ILE A 1 341 ? 121.327 114.664 84.762 1.00 66.27 341 ILE B O 1
ATOM 2304 N N . VAL A 1 342 ? 123.146 114.388 86.068 1.00 46.93 342 VAL B N 1
ATOM 2305 C CA . VAL A 1 342 ? 123.348 115.810 86.319 1.00 46.90 342 VAL B CA 1
ATOM 2306 C C . VAL A 1 342 ? 124.680 116.220 85.713 1.00 55.67 342 VAL B C 1
ATOM 2307 O O . VAL A 1 342 ? 125.730 115.678 86.082 1.00 64.87 342 VAL B O 1
ATOM 2311 N N . ILE A 1 343 ? 124.638 117.175 84.789 1.00 46.47 343 ILE B N 1
ATOM 2312 C CA . ILE A 1 343 ? 125.832 117.778 84.210 1.00 44.10 343 ILE B CA 1
ATOM 2313 C C . ILE A 1 343 ? 125.868 119.230 84.658 1.00 43.95 343 ILE B C 1
ATOM 2314 O O . ILE A 1 343 ? 124.989 120.020 84.293 1.00 50.84 343 ILE B O 1
ATOM 2319 N N . SER A 1 344 ? 126.878 119.584 85.448 1.00 43.22 344 SER B N 1
ATOM 2320 C CA . SER A 1 344 ? 126.934 120.900 86.062 1.00 48.71 344 SER B CA 1
ATOM 2321 C C . SER A 1 344 ? 128.339 121.472 85.963 1.00 54.22 344 SER B C 1
ATOM 2322 O O . SER A 1 344 ? 129.326 120.735 85.891 1.00 64.83 344 SER B O 1
ATOM 2325 N N . THR A 1 345 ? 128.413 122.797 85.960 1.00 52.46 345 THR B N 1
ATOM 2326 C CA . THR A 1 345 ? 129.670 123.526 86.004 1.00 51.10 345 THR B CA 1
ATOM 2327 C C . THR A 1 345 ? 129.935 123.993 87.432 1.00 54.26 345 THR B C 1
ATOM 2328 O O . THR A 1 345 ? 129.072 123.916 88.307 1.00 62.06 345 THR B O 1
ATOM 2332 N N . VAL A 1 346 ? 131.149 124.481 87.665 1.00 41.27 346 VAL B N 1
ATOM 2333 C CA . VAL A 1 346 ? 131.606 124.815 89.007 1.00 41.78 346 VAL B CA 1
ATOM 2334 C C . VAL A 1 346 ? 131.987 126.288 89.063 1.00 51.53 346 VAL B C 1
ATOM 2335 O O . VAL A 1 346 ? 132.583 126.827 88.124 1.00 56.62 346 VAL B O 1
ATOM 2339 N N . SER A 1 347 ? 131.606 126.941 90.156 1.00 55.58 347 SER B N 1
ATOM 2340 C CA . SER A 1 347 ? 132.000 128.306 90.475 1.00 49.79 347 SER B CA 1
ATOM 2341 C C . SER A 1 347 ? 132.772 128.294 91.793 1.00 52.13 347 SER B C 1
ATOM 2342 O O . SER A 1 347 ? 133.109 127.234 92.328 1.00 56.28 347 SER B O 1
ATOM 2345 N N . TRP A 1 348 ? 133.059 129.489 92.315 1.00 49.01 348 TRP B N 1
ATOM 2346 C CA . TRP A 1 348 ? 133.843 129.579 93.543 1.00 50.41 348 TRP B CA 1
ATOM 2347 C C . TRP A 1 348 ? 133.106 128.956 94.724 1.00 53.08 348 TRP B C 1
ATOM 2348 O O . TRP A 1 348 ? 133.714 128.250 95.537 1.00 60.52 348 TRP B O 1
ATOM 2359 N N . ILE A 1 349 ? 131.800 129.203 94.842 1.00 47.01 349 ILE B N 1
ATOM 2360 C CA . ILE A 1 349 ? 131.040 128.590 95.927 1.00 46.83 349 ILE B CA 1
ATOM 2361 C C . ILE A 1 349 ? 130.874 127.095 95.689 1.00 56.69 349 ILE B C 1
ATOM 2362 O O . ILE A 1 349 ? 130.940 126.293 96.628 1.00 62.79 349 ILE B O 1
ATOM 2367 N N . GLY A 1 350 ? 130.651 126.696 94.440 1.00 63.60 350 GLY B N 1
ATOM 2368 C CA . GLY A 1 350 ? 130.428 125.300 94.126 1.00 65.37 350 GLY B CA 1
ATOM 2369 C C . GLY A 1 350 ? 129.265 125.080 93.183 1.00 63.26 350 GLY B C 1
ATOM 2370 O O . GLY A 1 350 ? 129.265 125.587 92.058 1.00 63.29 350 GLY B O 1
ATOM 2371 N N . GLY A 1 351 ? 128.266 124.326 93.629 1.00 53.32 351 GLY B N 1
ATOM 2372 C CA . GLY A 1 351 ? 127.119 124.045 92.796 1.00 53.81 351 GLY B CA 1
ATOM 2373 C C . GLY A 1 351 ? 126.135 125.193 92.752 1.00 52.40 351 GLY B C 1
ATOM 2374 O O . GLY A 1 351 ? 126.271 126.201 93.443 1.00 56.80 351 GLY B O 1
ATOM 2375 N N . LYS A 1 352 ? 125.113 125.024 91.914 1.00 50.00 352 LYS B N 1
ATOM 2376 C CA . LYS A 1 352 ? 124.102 126.058 91.707 1.00 56.45 352 LYS B CA 1
ATOM 2377 C C . LYS A 1 352 ? 123.050 125.945 92.807 1.00 55.58 352 LYS B C 1
ATOM 2378 O O . LYS A 1 352 ? 121.941 125.444 92.612 1.00 60.34 352 LYS B O 1
ATOM 2384 N N . GLN A 1 353 ? 123.417 126.423 93.996 1.00 46.52 353 GLN B N 1
ATOM 2385 C CA . GLN A 1 353 ? 122.508 126.488 95.139 1.00 46.00 353 GLN B CA 1
ATOM 2386 C C . GLN A 1 353 ? 122.557 127.897 95.711 1.00 48.78 353 GLN B C 1
ATOM 2387 O O . GLN A 1 353 ? 123.343 128.184 96.625 1.00 52.19 353 GLN B O 1
ATOM 2393 N N . PRO A 1 354 ? 121.737 128.809 95.192 1.00 47.87 354 PRO B N 1
ATOM 2394 C CA . PRO A 1 354 ? 121.712 130.195 95.677 1.00 46.56 354 PRO B CA 1
ATOM 2395 C C . PRO A 1 354 ? 120.826 130.394 96.904 1.00 55.16 354 PRO B C 1
ATOM 2396 O O . PRO A 1 354 ? 120.025 131.327 96.970 1.00 66.82 354 PRO B O 1
ATOM 2400 N N . PHE A 1 355 ? 120.968 129.508 97.886 1.00 54.77 355 PHE B N 1
ATOM 2401 C CA . PHE A 1 355 ? 120.181 129.629 99.106 1.00 52.02 355 PHE B CA 1
ATOM 2402 C C . PHE A 1 355 ? 120.866 130.501 100.146 1.00 57.88 355 PHE B C 1
ATOM 2403 O O . PHE A 1 355 ? 120.214 131.340 100.775 1.00 68.48 355 PHE B O 1
ATOM 2411 N N . LEU A 1 356 ? 122.172 130.312 100.343 1.00 54.64 356 LEU B N 1
ATOM 2412 C CA . LEU A 1 356 ? 122.887 131.095 101.343 1.00 51.43 356 LEU B CA 1
ATOM 2413 C C . LEU A 1 356 ? 122.918 132.570 100.969 1.00 51.24 356 LEU B C 1
ATOM 2414 O O . LEU A 1 356 ? 122.794 133.438 101.839 1.00 63.02 356 LEU B O 1
ATOM 2419 N N . GLY A 1 357 ? 123.072 132.873 99.679 1.00 46.58 357 GLY B N 1
ATOM 2420 C CA . GLY A 1 357 ? 123.094 134.264 99.257 1.00 55.49 357 GLY B CA 1
ATOM 2421 C C . GLY A 1 357 ? 121.773 134.969 99.495 1.00 58.18 357 GLY B C 1
ATOM 2422 O O . GLY A 1 357 ? 121.733 136.091 100.008 1.00 68.08 357 GLY B O 1
ATOM 2423 N N . TRP A 1 358 ? 120.669 134.317 99.132 1.00 43.92 358 TRP B N 1
ATOM 2424 C CA . TRP A 1 358 ? 119.368 134.934 99.354 1.00 47.76 358 TRP B CA 1
ATOM 2425 C C . TRP A 1 358 ? 119.016 134.977 100.835 1.00 57.07 358 TRP B C 1
ATOM 2426 O O . TRP A 1 358 ? 118.318 135.896 101.275 1.00 65.42 358 TRP B O 1
ATOM 2437 N N . ALA A 1 359 ? 119.502 134.015 101.621 1.00 53.28 359 ALA B N 1
ATOM 2438 C CA . ALA A 1 359 ? 119.338 134.100 103.068 1.00 57.14 359 ALA B CA 1
ATOM 2439 C C . ALA A 1 359 ? 120.090 135.298 103.634 1.00 61.58 359 ALA B C 1
ATOM 2440 O O . ALA A 1 359 ? 119.579 136.007 104.509 1.00 63.76 359 ALA B O 1
ATOM 2442 N N . TYR A 1 360 ? 121.307 135.542 103.139 1.00 56.72 360 TYR B N 1
ATOM 2443 C CA . TYR A 1 360 ? 122.048 136.733 103.536 1.00 50.79 360 TYR B CA 1
ATOM 2444 C C . TYR A 1 360 ? 121.298 138.000 103.155 1.00 59.80 360 TYR B C 1
ATOM 2445 O O . TYR A 1 360 ? 121.248 138.958 103.933 1.00 67.93 360 TYR B O 1
ATOM 2454 N N . ILE A 1 361 ? 120.726 138.029 101.950 1.00 53.19 361 ILE B N 1
ATOM 2455 C CA . ILE A 1 361 ? 119.988 139.211 101.510 1.00 48.17 361 ILE B CA 1
ATOM 2456 C C . ILE A 1 361 ? 118.772 139.444 102.398 1.00 55.01 361 ILE B C 1
ATOM 2457 O O . ILE A 1 361 ? 118.479 140.582 102.788 1.00 65.92 361 ILE B O 1
ATOM 2462 N N . ALA A 1 362 ? 118.041 138.376 102.724 1.00 55.18 362 ALA B N 1
ATOM 2463 C CA . ALA A 1 362 ? 116.877 138.514 103.592 1.00 57.51 362 ALA B CA 1
ATOM 2464 C C . ALA A 1 362 ? 117.282 138.993 104.980 1.00 60.34 362 ALA B C 1
ATOM 2465 O O . ALA A 1 362 ? 116.604 139.841 105.576 1.00 65.85 362 ALA B O 1
ATOM 2467 N N . ALA A 1 363 ? 118.386 138.463 105.511 1.00 58.01 363 ALA B N 1
ATOM 2468 C CA . ALA A 1 363 ? 118.873 138.918 106.808 1.00 57.33 363 ALA B CA 1
ATOM 2469 C C . ALA A 1 363 ? 119.268 140.387 106.763 1.00 62.64 363 ALA B C 1
ATOM 2470 O O . ALA A 1 363 ? 118.996 141.138 107.705 1.00 67.80 363 ALA B O 1
ATOM 2472 N N . ALA A 1 364 ? 119.917 140.813 105.677 1.00 62.08 364 ALA B N 1
ATOM 2473 C CA . ALA A 1 364 ? 120.299 142.214 105.540 1.00 59.41 364 ALA B CA 1
ATOM 2474 C C . ALA A 1 364 ? 119.075 143.115 105.481 1.00 65.04 364 ALA B C 1
ATOM 2475 O O . ALA A 1 364 ? 119.049 144.181 106.105 1.00 76.65 364 ALA B O 1
ATOM 2477 N N . ILE A 1 365 ? 118.048 142.700 104.737 1.00 60.64 365 ILE B N 1
ATOM 2478 C CA . ILE A 1 365 ? 116.822 143.490 104.655 1.00 60.94 365 ILE B CA 1
ATOM 2479 C C . ILE A 1 365 ? 116.154 143.583 106.022 1.00 63.36 365 ILE B C 1
ATOM 2480 O O . ILE A 1 365 ? 115.698 144.658 106.434 1.00 68.94 365 ILE B O 1
ATOM 2485 N N . LEU A 1 366 ? 116.087 142.463 106.746 1.00 56.33 366 LEU B N 1
ATOM 2486 C CA . LEU A 1 366 ? 115.484 142.477 108.075 1.00 52.24 366 LEU B CA 1
ATOM 2487 C C . LEU A 1 366 ? 116.266 143.372 109.029 1.00 60.84 366 LEU B C 1
ATOM 2488 O O . LEU A 1 366 ? 115.674 144.130 109.808 1.00 72.16 366 LEU B O 1
ATOM 2493 N N . CYS A 1 367 ? 117.599 143.298 108.982 1.00 63.99 367 CYS B N 1
ATOM 2494 C CA . CYS A 1 367 ? 118.422 144.149 109.833 1.00 67.74 367 CYS B CA 1
ATOM 2495 C C . CYS A 1 367 ? 118.226 145.619 109.497 1.00 72.04 367 CYS B C 1
ATOM 2496 O O . CYS A 1 367 ? 118.158 146.463 110.396 1.00 72.57 367 CYS B O 1
ATOM 2499 N N . VAL A 1 368 ? 118.138 145.947 108.206 1.00 71.28 368 VAL B N 1
ATOM 2500 C CA . VAL A 1 368 ? 117.914 147.332 107.803 1.00 64.84 368 VAL B CA 1
ATOM 2501 C C . VAL A 1 368 ? 116.562 147.820 108.305 1.00 67.20 368 VAL B C 1
ATOM 2502 O O . VAL A 1 368 ? 116.440 148.942 108.811 1.00 76.54 368 VAL B O 1
ATOM 2506 N N . VAL A 1 369 ? 115.527 146.987 108.180 1.00 62.51 369 VAL B N 1
ATOM 2507 C CA . VAL A 1 369 ? 114.198 147.379 108.643 1.00 64.85 369 VAL B CA 1
ATOM 2508 C C . VAL A 1 369 ? 114.209 147.622 110.147 1.00 69.36 369 VAL B C 1
ATOM 2509 O O . VAL A 1 369 ? 113.682 148.630 110.636 1.00 76.35 369 VAL B O 1
ATOM 2513 N N . LEU A 1 370 ? 114.817 146.704 110.903 1.00 70.58 370 LEU B N 1
ATOM 2514 C CA . LEU A 1 370 ? 114.864 146.857 112.354 1.00 73.02 370 LEU B CA 1
ATOM 2515 C C . LEU A 1 370 ? 115.666 148.088 112.758 1.00 78.06 370 LEU B C 1
ATOM 2516 O O . LEU A 1 370 ? 115.276 148.817 113.677 1.00 80.14 370 LEU B O 1
ATOM 2521 N N . ALA A 1 371 ? 116.791 148.338 112.083 1.00 81.47 371 ALA B N 1
ATOM 2522 C CA . ALA A 1 371 ? 117.608 149.503 112.405 1.00 77.35 371 ALA B CA 1
ATOM 2523 C C . ALA A 1 371 ? 116.872 150.801 112.102 1.00 79.61 371 ALA B C 1
ATOM 2524 O O . ALA A 1 371 ? 116.932 151.751 112.890 1.00 84.69 371 ALA B O 1
ATOM 2526 N N . VAL A 1 372 ? 116.174 150.863 110.966 1.00 79.61 372 VAL B N 1
ATOM 2527 C CA . VAL A 1 372 ? 115.415 152.064 110.634 1.00 80.65 372 VAL B CA 1
ATOM 2528 C C . VAL A 1 372 ? 114.288 152.278 111.635 1.00 82.57 372 VAL B C 1
ATOM 2529 O O . VAL A 1 372 ? 114.031 153.409 112.066 1.00 85.11 372 VAL B O 1
ATOM 2533 N N . ALA A 1 373 ? 113.598 151.203 112.026 1.00 82.60 373 ALA B N 1
ATOM 2534 C CA . ALA A 1 373 ? 112.533 151.336 113.015 1.00 83.98 373 ALA B CA 1
ATOM 2535 C C . ALA A 1 373 ? 113.079 151.823 114.352 1.00 87.01 373 ALA B C 1
ATOM 2536 O O . ALA A 1 373 ? 112.477 152.690 115.000 1.00 91.70 373 ALA B O 1
ATOM 2538 N N . GLY A 1 374 ? 114.222 151.283 114.778 1.00 86.98 374 GLY B N 1
ATOM 2539 C CA . GLY A 1 374 ? 114.823 151.736 116.021 1.00 85.14 374 GLY B CA 1
ATOM 2540 C C . GLY A 1 374 ? 115.269 153.183 115.960 1.00 87.21 374 GLY B C 1
ATOM 2541 O O . GLY A 1 374 ? 115.116 153.930 116.929 1.00 92.04 374 GLY B O 1
ATOM 2542 N N . LEU A 1 375 ? 115.827 153.600 114.821 1.00 83.84 375 LEU B N 1
ATOM 2543 C CA . LEU A 1 375 ? 116.227 154.994 114.664 1.00 86.47 375 LEU B CA 1
ATOM 2544 C C . LEU A 1 375 ? 115.016 155.917 114.694 1.00 91.50 375 LEU B C 1
ATOM 2545 O O . LEU A 1 375 ? 115.067 157.004 115.284 1.00 97.14 375 LEU B O 1
ATOM 2550 N N . ILE A 1 376 ? 113.916 155.499 114.066 1.00 90.24 376 ILE B N 1
ATOM 2551 C CA . ILE A 1 376 ? 112.691 156.292 114.106 1.00 92.59 376 ILE B CA 1
ATOM 2552 C C . ILE A 1 376 ? 112.182 156.411 115.536 1.00 95.23 376 ILE B C 1
ATOM 2553 O O . ILE A 1 376 ? 111.786 157.495 115.981 1.00 99.41 376 ILE B O 1
ATOM 2558 N N . ARG A 1 377 ? 112.195 155.304 116.282 1.00 98.18 377 ARG B N 1
ATOM 2559 C CA . ARG A 1 377 ? 111.755 155.351 117.674 1.00 100.23 377 ARG B CA 1
ATOM 2560 C C . ARG A 1 377 ? 112.652 156.255 118.511 1.00 99.20 377 ARG B C 1
ATOM 2561 O O . ARG A 1 377 ? 112.169 156.981 119.388 1.00 99.52 377 ARG B O 1
ATOM 2569 N N . HIS A 1 378 ? 113.962 156.215 118.263 1.00 100.37 378 HIS B N 1
ATOM 2570 C CA . HIS A 1 378 ? 114.880 157.087 118.989 1.00 101.79 378 HIS B CA 1
ATOM 2571 C C . HIS A 1 378 ? 114.613 158.553 118.674 1.00 102.71 378 HIS B C 1
ATOM 2572 O O . HIS A 1 378 ? 114.653 159.406 119.569 1.00 104.49 378 HIS B O 1
ATOM 2579 N N . LEU A 1 379 ? 114.341 158.867 117.405 1.00 103.49 379 LEU B N 1
ATOM 2580 C CA . LEU A 1 379 ? 114.075 160.248 117.023 1.00 105.52 379 LEU B CA 1
ATOM 2581 C C . LEU A 1 379 ? 112.691 160.721 117.453 1.00 104.46 379 LEU B C 1
ATOM 2582 O O . LEU A 1 379 ? 112.459 161.932 117.522 1.00 104.74 379 LEU B O 1
ATOM 2587 N N . VAL A 1 380 ? 111.769 159.803 117.742 1.00 102.49 380 VAL B N 1
ATOM 2588 C CA . VAL A 1 380 ? 110.432 160.181 118.186 1.00 102.09 380 VAL B CA 1
ATOM 2589 C C . VAL A 1 380 ? 110.436 160.409 119.692 1.00 105.49 380 VAL B C 1
ATOM 2590 O O . VAL A 1 380 ? 110.115 161.505 120.166 1.00 106.77 380 VAL B O 1
ATOM 2594 N N . LYS A 1 381 ? 110.800 159.379 120.455 1.00 112.97 381 LYS B N 1
ATOM 2595 C CA . LYS A 1 381 ? 110.818 159.441 121.916 1.00 111.63 381 LYS B CA 1
ATOM 2596 C C . LYS A 1 381 ? 112.195 159.012 122.404 1.00 111.23 381 LYS B C 1
ATOM 2597 O O . LYS A 1 381 ? 112.424 157.830 122.698 1.00 113.68 381 LYS B O 1
ATOM 2603 N N . PRO A 1 382 ? 113.139 159.943 122.496 1.00 110.64 382 PRO B N 1
ATOM 2604 C CA . PRO A 1 382 ? 114.498 159.618 122.978 1.00 112.23 382 PRO B CA 1
ATOM 2605 C C . PRO A 1 382 ? 114.560 159.436 124.493 1.00 113.24 382 PRO B C 1
ATOM 2606 O O . PRO A 1 382 ? 114.868 160.345 125.265 1.00 112.40 382 PRO B O 1
ATOM 2610 N N . ARG A 1 383 ? 114.240 158.220 124.938 1.00 107.24 383 ARG B N 1
ATOM 2611 C CA . ARG A 1 383 ? 114.303 157.902 126.358 1.00 104.88 383 ARG B CA 1
ATOM 2612 C C . ARG A 1 383 ? 115.724 158.079 126.881 1.00 104.54 383 ARG B C 1
ATOM 2613 O O . ARG A 1 383 ? 116.689 157.605 126.272 1.00 104.88 383 ARG B O 1
ATOM 2621 N N . LYS A 1 384 ? 115.848 158.766 128.012 1.00 115.42 384 LYS B N 1
ATOM 2622 C CA . LYS A 1 384 ? 117.150 159.108 128.558 1.00 116.68 384 LYS B CA 1
ATOM 2623 C C . LYS A 1 384 ? 117.804 157.897 129.217 1.00 118.49 384 LYS B C 1
ATOM 2624 O O . LYS A 1 384 ? 117.139 156.956 129.658 1.00 117.46 384 LYS B O 1
ATOM 2630 N N . LEU A 1 385 ? 119.133 157.935 129.276 1.00 115.17 385 LEU B N 1
ATOM 2631 C CA . LEU A 1 385 ? 119.908 156.901 129.945 1.00 117.03 385 LEU B CA 1
ATOM 2632 C C . LEU A 1 385 ? 120.020 157.221 131.429 1.00 114.28 385 LEU B C 1
ATOM 2633 O O . LEU A 1 385 ? 120.124 158.387 131.820 1.00 110.05 385 LEU B O 1
ATOM 2638 N N . GLY A 1 386 ? 120.001 156.178 132.252 1.00 97.11 386 GLY B N 1
ATOM 2639 C CA . GLY A 1 386 ? 120.022 156.370 133.690 1.00 95.06 386 GLY B CA 1
ATOM 2640 C C . GLY A 1 386 ? 118.778 157.041 134.228 1.00 100.01 386 GLY B C 1
ATOM 2641 O O . GLY A 1 386 ? 118.875 157.908 135.106 1.00 99.80 386 GLY B O 1
ATOM 2642 N N . ASP A 1 387 ? 117.606 156.661 133.723 1.00 104.46 387 ASP B N 1
ATOM 2643 C CA . ASP A 1 387 ? 116.349 157.276 134.135 1.00 103.15 387 ASP B CA 1
ATOM 2644 C C . ASP A 1 387 ? 115.932 156.701 135.483 1.00 99.77 387 ASP B C 1
ATOM 2645 O O . ASP A 1 387 ? 115.629 155.509 135.594 1.00 100.82 387 ASP B O 1
ATOM 2650 N N . MET A 1 388 ? 115.907 157.551 136.509 1.00 87.17 388 MET B N 1
ATOM 2651 C CA . MET A 1 388 ? 115.594 157.136 137.870 1.00 87.32 388 MET B CA 1
ATOM 2652 C C . MET A 1 388 ? 114.142 157.413 138.242 1.00 92.00 388 MET B C 1
ATOM 2653 O O . MET A 1 388 ? 113.843 157.709 139.404 1.00 93.24 388 MET B O 1
ATOM 2658 N N . SER A 1 389 ? 113.230 157.326 137.272 1.00 86.12 389 SER B N 1
ATOM 2659 C CA . SER A 1 389 ? 111.811 157.518 137.525 1.00 84.08 389 SER B CA 1
ATOM 2660 C C . SER A 1 389 ? 111.000 156.235 137.443 1.00 78.21 389 SER B C 1
ATOM 2661 O O . SER A 1 389 ? 109.912 156.176 138.024 1.00 81.62 389 SER B O 1
ATOM 2664 N N . LEU A 1 390 ? 111.496 155.217 136.748 1.00 78.90 390 LEU B N 1
ATOM 2665 C CA . LEU A 1 390 ? 110.803 153.942 136.634 1.00 84.60 390 LEU B CA 1
ATOM 2666 C C . LEU A 1 390 ? 111.201 152.948 137.718 1.00 90.25 390 LEU B C 1
ATOM 2667 O O . LEU A 1 390 ? 110.755 151.797 137.675 1.00 89.62 390 LEU B O 1
ATOM 2672 N N . LEU A 1 391 ? 112.028 153.358 138.676 1.00 84.33 391 LEU B N 1
ATOM 2673 C CA . LEU A 1 391 ? 112.414 152.476 139.767 1.00 75.27 391 LEU B CA 1
ATOM 2674 C C . LEU A 1 391 ? 111.215 152.171 140.658 1.00 75.58 391 LEU B C 1
ATOM 2675 O O . LEU A 1 391 ? 110.249 152.936 140.722 1.00 87.44 391 LEU B O 1
ATOM 2680 N N . SER A 1 392 ? 111.283 151.028 141.344 1.00 68.54 392 SER B N 1
ATOM 2681 C CA . SER A 1 392 ? 110.152 150.585 142.155 1.00 75.09 392 SER B CA 1
ATOM 2682 C C . SER A 1 392 ? 109.856 151.564 143.283 1.00 81.65 392 SER B C 1
ATOM 2683 O O . SER A 1 392 ? 108.689 151.853 143.573 1.00 84.67 392 SER B O 1
ATOM 2686 N N . TRP A 1 393 ? 110.895 152.084 143.932 1.00 73.76 393 TRP B N 1
ATOM 2687 C CA . TRP A 1 393 ? 110.714 153.045 145.010 1.00 67.70 393 TRP B CA 1
ATOM 2688 C C . TRP A 1 393 ? 110.613 154.480 144.512 1.00 70.35 393 TRP B C 1
ATOM 2689 O O . TRP A 1 393 ? 110.467 155.395 145.329 1.00 75.00 393 TRP B O 1
ATOM 2700 N N . ASN A 1 394 ? 110.688 154.699 143.201 1.00 70.29 394 ASN B N 1
ATOM 2701 C CA . ASN A 1 394 ? 110.465 156.016 142.621 1.00 69.77 394 ASN B CA 1
ATOM 2702 C C . ASN A 1 394 ? 109.101 156.157 141.965 1.00 71.41 394 ASN B C 1
ATOM 2703 O O . ASN A 1 394 ? 108.533 157.253 141.979 1.00 77.41 394 ASN B O 1
ATOM 2708 N N . GLN A 1 395 ? 108.568 155.085 141.388 1.00 84.75 395 GLN B N 1
ATOM 2709 C CA . GLN A 1 395 ? 107.252 155.152 140.773 1.00 87.23 395 GLN B CA 1
ATOM 2710 C C . GLN A 1 395 ? 106.180 155.362 141.840 1.00 92.30 395 GLN B C 1
ATOM 2711 O O . GLN A 1 395 ? 106.204 154.704 142.884 1.00 91.33 395 GLN B O 1
ATOM 2717 N N . PRO A 1 396 ? 105.222 156.270 141.606 1.00 91.22 396 PRO B N 1
ATOM 2718 C CA . PRO A 1 396 ? 104.140 156.539 142.557 1.00 88.86 396 PRO B CA 1
ATOM 2719 C C . PRO A 1 396 ? 103.103 155.421 142.594 1.00 88.99 396 PRO B C 1
ATOM 2720 O O . PRO A 1 396 ? 102.579 155.128 143.668 1.00 88.16 396 PRO B O 1
ATOM 2724 N N . PRO B 2 44 ? 117.276 94.211 175.267 1.00 90.55 44 PRO A N 1
ATOM 2725 C CA . PRO B 2 44 ? 118.550 93.875 175.911 1.00 87.43 44 PRO A CA 1
ATOM 2726 C C . PRO B 2 44 ? 118.686 94.506 177.292 1.00 85.66 44 PRO A C 1
ATOM 2727 O O . PRO B 2 44 ? 119.721 95.095 177.601 1.00 85.15 44 PRO A O 1
ATOM 2731 N N . VAL B 2 45 ? 117.635 94.387 178.105 1.00 88.00 45 VAL A N 1
ATOM 2732 C CA . VAL B 2 45 ? 117.646 95.014 179.428 1.00 89.75 45 VAL A CA 1
ATOM 2733 C C . VAL B 2 45 ? 118.723 94.441 180.347 1.00 94.86 45 VAL A C 1
ATOM 2734 O O . VAL B 2 45 ? 119.474 95.230 180.944 1.00 97.38 45 VAL A O 1
ATOM 2738 N N . PRO B 2 46 ? 118.865 93.120 180.511 1.00 97.67 46 PRO A N 1
ATOM 2739 C CA . PRO B 2 46 ? 119.804 92.625 181.525 1.00 97.00 46 PRO A CA 1
ATOM 2740 C C . PRO B 2 46 ? 121.191 92.310 180.984 1.00 95.55 46 PRO A C 1
ATOM 2741 O O . PRO B 2 46 ? 121.363 91.803 179.874 1.00 97.98 46 PRO A O 1
ATOM 2745 N N . ARG B 2 47 ? 122.197 92.617 181.802 1.00 75.08 47 ARG A N 1
ATOM 2746 C CA . ARG B 2 47 ? 123.583 92.266 181.527 1.00 72.69 47 ARG A CA 1
ATOM 2747 C C . ARG B 2 47 ? 124.261 91.883 182.834 1.00 73.37 47 ARG A C 1
ATOM 2748 O O . ARG B 2 47 ? 124.077 92.554 183.853 1.00 79.94 47 ARG A O 1
ATOM 2756 N N . SER B 2 48 ? 125.042 90.806 182.802 1.00 92.36 48 SER A N 1
ATOM 2757 C CA . SER B 2 48 ? 125.726 90.284 183.980 1.00 99.00 48 SER A CA 1
ATOM 2758 C C . SER B 2 48 ? 127.224 90.521 183.848 1.00 100.31 48 SER A C 1
ATOM 2759 O O . SER B 2 48 ? 127.807 90.255 182.792 1.00 97.86 48 SER A O 1
ATOM 2762 N N . VAL B 2 49 ? 127.844 91.021 184.920 1.00 106.60 49 VAL A N 1
ATOM 2763 C CA . VAL B 2 49 ? 129.228 91.475 184.883 1.00 106.61 49 VAL A CA 1
ATOM 2764 C C . VAL B 2 49 ? 129.995 90.909 186.075 1.00 108.13 49 VAL A C 1
ATOM 2765 O O . VAL B 2 49 ? 129.414 90.441 187.057 1.00 106.24 49 VAL A O 1
ATOM 2769 N N . PHE B 2 50 ? 131.326 90.963 185.967 1.00 112.51 50 PHE A N 1
ATOM 2770 C CA . PHE B 2 50 ? 132.256 90.785 187.086 1.00 111.05 50 PHE A CA 1
ATOM 2771 C C . PHE B 2 50 ? 132.134 89.398 187.728 1.00 112.93 50 PHE A C 1
ATOM 2772 O O . PHE B 2 50 ? 131.684 89.242 188.865 1.00 110.79 50 PHE A O 1
ATOM 2780 N N . ILE B 2 51 ? 132.541 88.385 186.962 1.00 109.91 51 ILE A N 1
ATOM 2781 C CA . ILE B 2 51 ? 132.687 87.046 187.532 1.00 107.28 51 ILE A CA 1
ATOM 2782 C C . ILE B 2 51 ? 133.957 86.954 188.375 1.00 107.39 51 ILE A C 1
ATOM 2783 O O . ILE B 2 51 ? 133.897 86.729 189.590 1.00 108.59 51 ILE A O 1
ATOM 2788 N N . ASN B 2 52 ? 135.118 87.150 187.750 1.00 104.69 52 ASN A N 1
ATOM 2789 C CA . ASN B 2 52 ? 136.413 87.031 188.419 1.00 105.28 52 ASN A CA 1
ATOM 2790 C C . ASN B 2 52 ? 137.446 87.747 187.565 1.00 106.03 52 ASN A C 1
ATOM 2791 O O . ASN B 2 52 ? 137.614 87.394 186.393 1.00 108.15 52 ASN A O 1
ATOM 2796 N N . GLU B 2 53 ? 138.127 88.748 188.144 1.00 103.01 53 GLU A N 1
ATOM 2797 C CA . GLU B 2 53 ? 139.203 89.498 187.496 1.00 104.99 53 GLU A CA 1
ATOM 2798 C C . GLU B 2 53 ? 138.666 90.342 186.340 1.00 108.13 53 GLU A C 1
ATOM 2799 O O . GLU B 2 53 ? 137.634 90.001 185.747 1.00 108.52 53 GLU A O 1
ATOM 2805 N N . PRO B 2 54 ? 139.320 91.461 185.999 1.00 114.62 54 PRO A N 1
ATOM 2806 C CA . PRO B 2 54 ? 138.958 92.173 184.765 1.00 112.12 54 PRO A CA 1
ATOM 2807 C C . PRO B 2 54 ? 139.195 91.327 183.522 1.00 113.14 54 PRO A C 1
ATOM 2808 O O . PRO B 2 54 ? 139.646 90.181 183.625 1.00 111.97 54 PRO A O 1
ATOM 2812 N N . LEU B 2 55 ? 138.897 91.886 182.344 1.00 123.44 55 LEU A N 1
ATOM 2813 C CA . LEU B 2 55 ? 138.921 91.150 181.084 1.00 124.96 55 LEU A CA 1
ATOM 2814 C C . LEU B 2 55 ? 137.941 89.986 181.161 1.00 125.83 55 LEU A C 1
ATOM 2815 O O . LEU B 2 55 ? 138.357 88.824 181.265 1.00 126.15 55 LEU A O 1
ATOM 2820 N N . PRO B 2 56 ? 136.633 90.258 181.118 1.00 132.22 56 PRO A N 1
ATOM 2821 C CA . PRO B 2 56 ? 135.638 89.199 181.341 1.00 132.92 56 PRO A CA 1
ATOM 2822 C C . PRO B 2 56 ? 135.607 88.168 180.227 1.00 133.05 56 PRO A C 1
ATOM 2823 O O . PRO B 2 56 ? 134.748 88.223 179.341 1.00 132.96 56 PRO A O 1
ATOM 2827 N N . SER B 2 57 ? 136.554 87.229 180.262 1.00 141.67 57 SER A N 1
ATOM 2828 C CA . SER B 2 57 ? 136.647 86.224 179.209 1.00 143.13 57 SER A CA 1
ATOM 2829 C C . SER B 2 57 ? 135.383 85.374 179.128 1.00 144.20 57 SER A C 1
ATOM 2830 O O . SER B 2 57 ? 134.898 85.079 178.029 1.00 142.95 57 SER A O 1
ATOM 2833 N N . GLU B 2 58 ? 134.833 84.970 180.272 1.00 149.42 58 GLU A N 1
ATOM 2834 C CA . GLU B 2 58 ? 133.705 84.047 180.286 1.00 148.81 58 GLU A CA 1
ATOM 2835 C C . GLU B 2 58 ? 132.685 84.455 181.338 1.00 148.15 58 GLU A C 1
ATOM 2836 O O . GLU B 2 58 ? 133.030 84.623 182.511 1.00 146.97 58 GLU A O 1
ATOM 2842 N N . TYR B 2 59 ? 131.431 84.615 180.909 1.00 138.79 59 TYR A N 1
ATOM 2843 C CA . TYR B 2 59 ? 130.289 84.740 181.808 1.00 138.51 59 TYR A CA 1
ATOM 2844 C C . TYR B 2 59 ? 129.340 83.557 181.665 1.00 138.94 59 TYR A C 1
ATOM 2845 O O . TYR B 2 59 ? 129.062 82.858 182.643 1.00 136.71 59 TYR A O 1
ATOM 2854 N N . TYR B 2 60 ? 128.843 83.315 180.454 1.00 158.14 60 TYR A N 1
ATOM 2855 C CA . TYR B 2 60 ? 127.966 82.193 180.142 1.00 158.68 60 TYR A CA 1
ATOM 2856 C C . TYR B 2 60 ? 127.865 82.101 178.625 1.00 158.80 60 TYR A C 1
ATOM 2857 O O . TYR B 2 60 ? 128.351 82.975 177.903 1.00 159.86 60 TYR A O 1
ATOM 2866 N N . ASP B 2 61 ? 127.245 81.014 178.155 1.00 146.71 61 ASP A N 1
ATOM 2867 C CA . ASP B 2 61 ? 127.127 80.666 176.738 1.00 144.13 61 ASP A CA 1
ATOM 2868 C C . ASP B 2 61 ? 128.474 80.794 176.032 1.00 145.57 61 ASP A C 1
ATOM 2869 O O . ASP B 2 61 ? 129.523 80.677 176.674 1.00 147.84 61 ASP A O 1
ATOM 2874 N N . LYS B 2 62 ? 128.473 81.013 174.716 1.00 136.73 62 LYS A N 1
ATOM 2875 C CA . LYS B 2 62 ? 129.719 81.163 173.975 1.00 138.01 62 LYS A CA 1
ATOM 2876 C C . LYS B 2 62 ? 129.887 82.554 173.376 1.00 137.20 62 LYS A C 1
ATOM 2877 O O . LYS B 2 62 ? 130.825 83.268 173.742 1.00 135.62 62 LYS A O 1
ATOM 2883 N N . LYS B 2 63 ? 128.986 82.972 172.487 1.00 136.47 63 LYS A N 1
ATOM 2884 C CA . LYS B 2 63 ? 129.102 84.240 171.772 1.00 137.01 63 LYS A CA 1
ATOM 2885 C C . LYS B 2 63 ? 127.897 84.371 170.847 1.00 137.48 63 LYS A C 1
ATOM 2886 O O . LYS B 2 63 ? 127.087 83.449 170.716 1.00 137.23 63 LYS A O 1
ATOM 2892 N N . GLY B 2 64 ? 127.791 85.535 170.206 1.00 133.79 64 GLY A N 1
ATOM 2893 C CA . GLY B 2 64 ? 126.883 85.728 169.095 1.00 133.11 64 GLY A CA 1
ATOM 2894 C C . GLY B 2 64 ? 125.477 86.161 169.449 1.00 135.72 64 GLY A C 1
ATOM 2895 O O . GLY B 2 64 ? 124.741 86.596 168.554 1.00 135.55 64 GLY A O 1
ATOM 2896 N N . LYS B 2 65 ? 125.075 86.062 170.710 1.00 149.00 65 LYS A N 1
ATOM 2897 C CA . LYS B 2 65 ? 123.716 86.410 171.106 1.00 149.51 65 LYS A CA 1
ATOM 2898 C C . LYS B 2 65 ? 123.653 87.544 172.114 1.00 148.89 65 LYS A C 1
ATOM 2899 O O . LYS B 2 65 ? 122.759 88.390 172.027 1.00 147.34 65 LYS A O 1
ATOM 2905 N N . ILE B 2 66 ? 124.579 87.586 173.071 1.00 143.26 66 ILE A N 1
ATOM 2906 C CA . ILE B 2 66 ? 124.556 88.626 174.091 1.00 143.10 66 ILE A CA 1
ATOM 2907 C C . ILE B 2 66 ? 125.337 89.869 173.674 1.00 143.25 66 ILE A C 1
ATOM 2908 O O . ILE B 2 66 ? 125.104 90.950 174.235 1.00 142.77 66 ILE A O 1
ATOM 2913 N N . LEU B 2 67 ? 126.240 89.751 172.696 1.00 142.59 67 LEU A N 1
ATOM 2914 C CA . LEU B 2 67 ? 127.073 90.861 172.228 1.00 142.78 67 LEU A CA 1
ATOM 2915 C C . LEU B 2 67 ? 127.890 91.441 173.387 1.00 142.46 67 LEU A C 1
ATOM 2916 O O . LEU B 2 67 ? 127.718 92.584 173.813 1.00 144.32 67 LEU A O 1
ATOM 2921 N N . ARG B 2 68 ? 128.784 90.599 173.895 1.00 126.65 68 ARG A N 1
ATOM 2922 C CA . ARG B 2 68 ? 129.537 90.898 175.102 1.00 127.50 68 ARG A CA 1
ATOM 2923 C C . ARG B 2 68 ? 130.964 90.394 174.931 1.00 126.64 68 ARG A C 1
ATOM 2924 O O . ARG B 2 68 ? 131.245 89.550 174.076 1.00 125.94 68 ARG A O 1
ATOM 2932 N N . ALA B 2 69 ? 131.868 90.936 175.751 1.00 126.25 69 ALA A N 1
ATOM 2933 C CA . ALA B 2 69 ? 133.277 90.541 175.782 1.00 128.05 69 ALA A CA 1
ATOM 2934 C C . ALA B 2 69 ? 133.942 90.785 174.423 1.00 128.62 69 ALA A C 1
ATOM 2935 O O . ALA B 2 69 ? 134.348 89.863 173.711 1.00 128.39 69 ALA A O 1
ATOM 2937 N N . HIS B 2 70 ? 134.025 92.073 174.086 1.00 135.61 70 HIS A N 1
ATOM 2938 C CA . HIS B 2 70 ? 134.655 92.537 172.850 1.00 136.14 70 HIS A CA 1
ATOM 2939 C C . HIS B 2 70 ? 133.952 91.970 171.620 1.00 139.48 70 HIS A C 1
ATOM 2940 O O . HIS B 2 70 ? 134.585 91.637 170.616 1.00 141.33 70 HIS A O 1
ATOM 2947 N N . HIS B 2 71 ? 132.627 91.858 171.698 1.00 135.26 71 HIS A N 1
ATOM 2948 C CA . HIS B 2 71 ? 131.811 91.444 170.567 1.00 133.59 71 HIS A CA 1
ATOM 2949 C C . HIS B 2 71 ? 131.380 92.625 169.704 1.00 132.10 71 HIS A C 1
ATOM 2950 O O . HIS B 2 71 ? 130.377 92.527 168.988 1.00 131.10 71 HIS A O 1
ATOM 2957 N N . PHE B 2 72 ? 132.115 93.737 169.767 1.00 131.73 72 PHE A N 1
ATOM 2958 C CA . PHE B 2 72 ? 131.809 94.950 169.008 1.00 133.02 72 PHE A CA 1
ATOM 2959 C C . PHE B 2 72 ? 130.440 95.518 169.369 1.00 136.57 72 PHE A C 1
ATOM 2960 O O . PHE B 2 72 ? 129.768 96.128 168.533 1.00 137.04 72 PHE A O 1
ATOM 2968 N N . ALA B 2 73 ? 130.015 95.322 170.619 1.00 136.37 73 ALA A N 1
ATOM 2969 C CA . ALA B 2 73 ? 128.801 95.963 171.107 1.00 135.42 73 ALA A CA 1
ATOM 2970 C C . ALA B 2 73 ? 128.980 97.462 171.283 1.00 133.77 73 ALA A C 1
ATOM 2971 O O . ALA B 2 73 ? 127.985 98.191 171.353 1.00 131.26 73 ALA A O 1
ATOM 2973 N N . THR B 2 74 ? 130.221 97.934 171.365 1.00 129.41 74 THR A N 1
ATOM 2974 C CA . THR B 2 74 ? 130.513 99.355 171.424 1.00 126.27 74 THR A CA 1
ATOM 2975 C C . THR B 2 74 ? 131.737 99.648 170.572 1.00 126.70 74 THR A C 1
ATOM 2976 O O . THR B 2 74 ? 132.593 98.785 170.365 1.00 128.82 74 THR A O 1
ATOM 2980 N N . ASN B 2 75 ? 131.805 100.879 170.076 1.00 140.03 75 ASN A N 1
ATOM 2981 C CA . ASN B 2 75 ? 132.919 101.320 169.252 1.00 142.37 75 ASN A CA 1
ATOM 2982 C C . ASN B 2 75 ? 132.969 102.838 169.300 1.00 142.94 75 ASN A C 1
ATOM 2983 O O . ASN B 2 75 ? 132.013 103.492 169.724 1.00 141.69 75 ASN A O 1
ATOM 2988 N N . GLN B 2 76 ? 134.097 103.388 168.859 1.00 141.10 76 GLN A N 1
ATOM 2989 C CA . GLN B 2 76 ? 134.260 104.834 168.849 1.00 140.08 76 GLN A CA 1
ATOM 2990 C C . GLN B 2 76 ? 133.201 105.475 167.962 1.00 141.29 76 GLN A C 1
ATOM 2991 O O . GLN B 2 76 ? 132.779 104.907 166.951 1.00 142.34 76 GLN A O 1
ATOM 2997 N N . ASN B 2 77 ? 132.748 106.660 168.369 1.00 142.86 77 ASN A N 1
ATOM 2998 C CA . ASN B 2 77 ? 131.698 107.351 167.634 1.00 143.44 77 ASN A CA 1
ATOM 2999 C C . ASN B 2 77 ? 132.131 107.599 166.195 1.00 144.12 77 ASN A C 1
ATOM 3000 O O . ASN B 2 77 ? 133.237 108.084 165.939 1.00 145.30 77 ASN A O 1
ATOM 3005 N N . VAL B 2 78 ? 131.255 107.255 165.254 1.00 142.92 78 VAL A N 1
ATOM 3006 C CA . VAL B 2 78 ? 131.571 107.380 163.837 1.00 143.06 78 VAL A CA 1
ATOM 3007 C C . VAL B 2 78 ? 130.754 108.513 163.232 1.00 143.29 78 VAL A C 1
ATOM 3008 O O . VAL B 2 78 ? 129.618 108.309 162.789 1.00 144.37 78 VAL A O 1
ATOM 3012 N N . THR B 2 79 ? 131.325 109.716 163.216 1.00 149.13 79 THR A N 1
ATOM 3013 C CA . THR B 2 79 ? 130.715 110.835 162.513 1.00 151.19 79 THR A CA 1
ATOM 3014 C C . THR B 2 79 ? 131.082 110.852 161.035 1.00 151.66 79 THR A C 1
ATOM 3015 O O . THR B 2 79 ? 130.539 111.667 160.282 1.00 150.95 79 THR A O 1
ATOM 3019 N N . SER B 2 80 ? 131.976 109.965 160.606 1.00 156.57 80 SER A N 1
ATOM 3020 C CA . SER B 2 80 ? 132.396 109.889 159.214 1.00 156.14 80 SER A CA 1
ATOM 3021 C C . SER B 2 80 ? 131.336 109.145 158.403 1.00 156.01 80 SER A C 1
ATOM 3022 O O . SER B 2 80 ? 130.233 108.866 158.880 1.00 157.55 80 SER A O 1
ATOM 3025 N N . LYS B 2 81 ? 131.664 108.811 157.157 1.00 144.45 81 LYS A N 1
ATOM 3026 C CA . LYS B 2 81 ? 130.719 108.171 156.250 1.00 143.55 81 LYS A CA 1
ATOM 3027 C C . LYS B 2 81 ? 130.907 106.661 156.164 1.00 143.58 81 LYS A C 1
ATOM 3028 O O . LYS B 2 81 ? 129.955 105.906 156.382 1.00 144.91 81 LYS A O 1
ATOM 3034 N N . TYR B 2 82 ? 132.116 106.204 155.849 1.00 149.67 82 TYR A N 1
ATOM 3035 C CA . TYR B 2 82 ? 132.352 104.794 155.574 1.00 151.80 82 TYR A CA 1
ATOM 3036 C C . TYR B 2 82 ? 133.756 104.419 156.029 1.00 149.63 82 TYR A C 1
ATOM 3037 O O . TYR B 2 82 ? 134.514 105.251 156.536 1.00 148.09 82 TYR A O 1
ATOM 3046 N N . THR B 2 83 ? 134.095 103.148 155.843 1.00 148.95 83 THR A N 1
ATOM 3047 C CA . THR B 2 83 ? 135.421 102.638 156.147 1.00 149.20 83 THR A CA 1
ATOM 3048 C C . THR B 2 83 ? 136.330 102.783 154.930 1.00 150.43 83 THR A C 1
ATOM 3049 O O . THR B 2 83 ? 135.879 103.020 153.807 1.00 151.44 83 THR A O 1
ATOM 3053 N N . VAL B 2 84 ? 137.635 102.642 155.167 1.00 159.30 84 VAL A N 1
ATOM 3054 C CA . VAL B 2 84 ? 138.596 102.694 154.068 1.00 160.32 84 VAL A CA 1
ATOM 3055 C C . VAL B 2 84 ? 138.381 101.522 153.116 1.00 159.46 84 VAL A C 1
ATOM 3056 O O . VAL B 2 84 ? 138.412 101.685 151.890 1.00 158.37 84 VAL A O 1
ATOM 3060 N N . ILE B 2 85 ? 138.151 100.327 153.663 1.00 159.84 85 ILE A N 1
ATOM 3061 C CA . ILE B 2 85 ? 137.941 99.151 152.825 1.00 159.49 85 ILE A CA 1
ATOM 3062 C C . ILE B 2 85 ? 136.598 99.231 152.108 1.00 159.52 85 ILE A C 1
ATOM 3063 O O . ILE B 2 85 ? 136.490 98.891 150.924 1.00 159.82 85 ILE A O 1
ATOM 3068 N N . THR B 2 86 ? 135.557 99.683 152.807 1.00 158.79 86 THR A N 1
ATOM 3069 C CA . THR B 2 86 ? 134.209 99.736 152.258 1.00 159.23 86 THR A CA 1
ATOM 3070 C C . THR B 2 86 ? 133.885 101.081 151.614 1.00 160.34 86 THR A C 1
ATOM 3071 O O . THR B 2 86 ? 132.705 101.387 151.401 1.00 160.18 86 THR A O 1
ATOM 3075 N N . PHE B 2 87 ? 134.901 101.891 151.308 1.00 151.31 87 PHE A N 1
ATOM 3076 C CA . PHE B 2 87 ? 134.658 103.178 150.663 1.00 149.36 87 PHE A CA 1
ATOM 3077 C C . PHE B 2 87 ? 134.069 103.000 149.269 1.00 147.44 87 PHE A C 1
ATOM 3078 O O . PHE B 2 87 ? 133.148 103.727 148.879 1.00 145.42 87 PHE A O 1
ATOM 3086 N N . ILE B 2 88 ? 134.589 102.037 148.504 1.00 142.57 88 ILE A N 1
ATOM 3087 C CA . ILE B 2 88 ? 134.144 101.865 147.120 1.00 142.27 88 ILE A CA 1
ATOM 3088 C C . ILE B 2 88 ? 132.658 101.535 147.021 1.00 139.61 88 ILE A C 1
ATOM 3089 O O . ILE B 2 88 ? 131.952 102.204 146.249 1.00 142.21 88 ILE A O 1
ATOM 3094 N N . PRO B 2 89 ? 132.120 100.541 147.742 1.00 132.11 89 PRO A N 1
ATOM 3095 C CA . PRO B 2 89 ? 130.691 100.223 147.555 1.00 135.10 89 PRO A CA 1
ATOM 3096 C C . PRO B 2 89 ? 129.762 101.360 147.946 1.00 136.72 89 PRO A C 1
ATOM 3097 O O . PRO B 2 89 ? 128.836 101.690 147.192 1.00 138.77 89 PRO A O 1
ATOM 3101 N N . LYS B 2 90 ? 129.980 101.966 149.115 1.00 138.27 90 LYS A N 1
ATOM 3102 C CA . LYS B 2 90 ? 129.109 103.052 149.552 1.00 140.78 90 LYS A CA 1
ATOM 3103 C C . LYS B 2 90 ? 129.227 104.259 148.630 1.00 141.54 90 LYS A C 1
ATOM 3104 O O . LYS B 2 90 ? 128.218 104.894 148.298 1.00 140.11 90 LYS A O 1
ATOM 3110 N N . ASN B 2 91 ? 130.449 104.586 148.200 1.00 142.81 91 ASN A N 1
ATOM 3111 C CA . ASN B 2 91 ? 130.634 105.701 147.278 1.00 143.23 91 ASN A CA 1
ATOM 3112 C C . ASN B 2 91 ? 129.919 105.449 145.957 1.00 142.52 91 ASN A C 1
ATOM 3113 O O . ASN B 2 91 ? 129.242 106.340 145.428 1.00 142.38 91 ASN A O 1
ATOM 3118 N N . LEU B 2 92 ? 130.051 104.237 145.410 1.00 132.94 92 LEU A N 1
ATOM 3119 C CA . LEU B 2 92 ? 129.390 103.924 144.149 1.00 129.98 92 LEU A CA 1
ATOM 3120 C C . LEU B 2 92 ? 127.877 103.974 144.292 1.00 129.79 92 LEU A C 1
ATOM 3121 O O . LEU B 2 92 ? 127.182 104.482 143.405 1.00 132.50 92 LEU A O 1
ATOM 3126 N N . PHE B 2 93 ? 127.343 103.451 145.398 1.00 125.06 93 PHE A N 1
ATOM 3127 C CA . PHE B 2 93 ? 125.899 103.506 145.604 1.00 126.46 93 PHE A CA 1
ATOM 3128 C C . PHE B 2 93 ? 125.412 104.946 145.711 1.00 128.74 93 PHE A C 1
ATOM 3129 O O . PHE B 2 93 ? 124.393 105.314 145.112 1.00 129.88 93 PHE A O 1
ATOM 3137 N N . GLU B 2 94 ? 126.139 105.781 146.460 1.00 130.08 94 GLU A N 1
ATOM 3138 C CA . GLU B 2 94 ? 125.741 107.176 146.614 1.00 130.72 94 GLU A CA 1
ATOM 3139 C C . GLU B 2 94 ? 125.785 107.912 145.281 1.00 129.31 94 GLU A C 1
ATOM 3140 O O . GLU B 2 94 ? 124.915 108.743 144.993 1.00 127.80 94 GLU A O 1
ATOM 3146 N N . GLN B 2 95 ? 126.795 107.628 144.456 1.00 114.04 95 GLN A N 1
ATOM 3147 C CA . GLN B 2 95 ? 126.885 108.294 143.160 1.00 111.44 95 GLN A CA 1
ATOM 3148 C C . GLN B 2 95 ? 125.805 107.807 142.202 1.00 113.41 95 GLN A C 1
ATOM 3149 O O . GLN B 2 95 ? 125.221 108.607 141.462 1.00 115.71 95 GLN A O 1
ATOM 3155 N N . PHE B 2 96 ? 125.522 106.503 142.197 1.00 109.15 96 PHE A N 1
ATOM 3156 C CA . PHE B 2 96 ? 124.543 105.951 141.271 1.00 103.71 96 PHE A CA 1
ATOM 3157 C C . PHE B 2 96 ? 123.108 106.120 141.745 1.00 104.33 96 PHE A C 1
ATOM 3158 O O . PHE B 2 96 ? 122.185 105.778 140.997 1.00 104.84 96 PHE A O 1
ATOM 3166 N N . ARG B 2 97 ? 122.890 106.631 142.954 1.00 108.67 97 ARG A N 1
ATOM 3167 C CA . ARG B 2 97 ? 121.541 106.979 143.380 1.00 109.77 97 ARG A CA 1
ATOM 3168 C C . ARG B 2 97 ? 121.074 108.318 142.812 1.00 111.85 97 ARG A C 1
ATOM 3169 O O . ARG B 2 97 ? 120.062 108.856 143.276 1.00 112.85 97 ARG A O 1
ATOM 3177 N N . ARG B 2 98 ? 121.782 108.865 141.824 1.00 109.53 98 ARG A N 1
ATOM 3178 C CA . ARG B 2 98 ? 121.436 110.138 141.208 1.00 108.77 98 ARG A CA 1
ATOM 3179 C C . ARG B 2 98 ? 120.685 109.977 139.892 1.00 108.18 98 ARG A C 1
ATOM 3180 O O . ARG B 2 98 ? 120.539 110.957 139.155 1.00 109.84 98 ARG A O 1
ATOM 3188 N N . VAL B 2 99 ? 120.236 108.762 139.571 1.00 102.12 99 VAL A N 1
ATOM 3189 C CA . VAL B 2 99 ? 119.440 108.476 138.378 1.00 101.10 99 VAL A CA 1
ATOM 3190 C C . VAL B 2 99 ? 120.244 108.731 137.109 1.00 99.37 99 VAL A C 1
ATOM 3191 O O . VAL B 2 99 ? 120.392 107.837 136.269 1.00 103.39 99 VAL A O 1
ATOM 3195 N N . ALA B 2 100 ? 120.758 109.953 136.953 1.00 98.32 100 ALA A N 1
ATOM 3196 C CA . ALA B 2 100 ? 121.505 110.292 135.746 1.00 99.16 100 ALA A CA 1
ATOM 3197 C C . ALA B 2 100 ? 122.742 109.415 135.593 1.00 105.79 100 ALA A C 1
ATOM 3198 O O . ALA B 2 100 ? 123.044 108.941 134.491 1.00 108.45 100 ALA A O 1
ATOM 3200 N N . ASN B 2 101 ? 123.471 109.186 136.688 1.00 112.51 101 ASN A N 1
ATOM 3201 C CA . ASN B 2 101 ? 124.673 108.361 136.620 1.00 111.80 101 ASN A CA 1
ATOM 3202 C C . ASN B 2 101 ? 124.339 106.920 136.253 1.00 111.12 101 ASN A C 1
ATOM 3203 O O . ASN B 2 101 ? 125.064 106.285 135.476 1.00 109.99 101 ASN A O 1
ATOM 3208 N N . CYS B 2 102 ? 123.251 106.382 136.808 1.00 105.17 102 CYS A N 1
ATOM 3209 C CA . CYS B 2 102 ? 122.826 105.038 136.431 1.00 99.66 102 CYS A CA 1
ATOM 3210 C C . CYS B 2 102 ? 122.436 104.987 134.961 1.00 99.04 102 CYS A C 1
ATOM 3211 O O . CYS B 2 102 ? 122.701 103.994 134.275 1.00 103.24 102 CYS A O 1
ATOM 3214 N N . PHE B 2 103 ? 121.807 106.052 134.458 1.00 100.34 103 PHE A N 1
ATOM 3215 C CA . PHE B 2 103 ? 121.488 106.118 133.035 1.00 104.34 103 PHE A CA 1
ATOM 3216 C C . PHE B 2 103 ? 122.752 106.097 132.184 1.00 107.92 103 PHE A C 1
ATOM 3217 O O . PHE B 2 103 ? 122.805 105.416 131.154 1.00 111.32 103 PHE A O 1
ATOM 3225 N N . PHE B 2 104 ? 123.778 106.845 132.595 1.00 103.94 104 PHE A N 1
ATOM 3226 C CA . PHE B 2 104 ? 125.030 106.857 131.839 1.00 104.34 104 PHE A CA 1
ATOM 3227 C C . PHE B 2 104 ? 125.697 105.489 131.865 1.00 106.68 104 PHE A C 1
ATOM 3228 O O . PHE B 2 104 ? 126.237 105.030 130.849 1.00 107.05 104 PHE A O 1
ATOM 3236 N N . LEU B 2 105 ? 125.684 104.829 133.025 1.00 97.88 105 LEU A N 1
ATOM 3237 C CA . LEU B 2 105 ? 126.253 103.489 133.115 1.00 93.15 105 LEU A CA 1
ATOM 3238 C C . LEU B 2 105 ? 125.493 102.514 132.228 1.00 93.45 105 LEU A C 1
ATOM 3239 O O . LEU B 2 105 ? 126.099 101.664 131.566 1.00 96.70 105 LEU A O 1
ATOM 3244 N N . ALA B 2 106 ? 124.162 102.618 132.205 1.00 83.27 106 ALA A N 1
ATOM 3245 C CA . ALA B 2 106 ? 123.367 101.761 131.334 1.00 81.38 106 ALA A CA 1
ATOM 3246 C C . ALA B 2 106 ? 123.685 102.024 129.870 1.00 84.84 106 ALA A C 1
ATOM 3247 O O . ALA B 2 106 ? 123.772 101.088 129.069 1.00 93.18 106 ALA A O 1
ATOM 3249 N N . ILE B 2 107 ? 123.866 103.294 129.505 1.00 87.27 107 ILE A N 1
ATOM 3250 C CA . ILE B 2 107 ? 124.216 103.641 128.130 1.00 90.45 107 ILE A CA 1
ATOM 3251 C C . ILE B 2 107 ? 125.565 103.041 127.752 1.00 92.33 107 ILE A C 1
ATOM 3252 O O . ILE B 2 107 ? 125.725 102.469 126.667 1.00 95.11 107 ILE A O 1
ATOM 3257 N N . SER B 2 108 ? 126.554 103.153 128.641 1.00 93.88 108 SER A N 1
ATOM 3258 C CA . SER B 2 108 ? 127.870 102.589 128.353 1.00 94.19 108 SER A CA 1
ATOM 3259 C C . SER B 2 108 ? 127.820 101.067 128.254 1.00 93.50 108 SER A C 1
ATOM 3260 O O . SER B 2 108 ? 128.459 100.475 127.376 1.00 96.11 108 SER A O 1
ATOM 3263 N N . ILE B 2 109 ? 127.070 100.416 129.146 1.00 87.01 109 ILE A N 1
ATOM 3264 C CA . ILE B 2 109 ? 126.956 98.960 129.101 1.00 86.69 109 ILE A CA 1
ATOM 3265 C C . ILE B 2 109 ? 126.260 98.522 127.820 1.00 89.55 109 ILE A C 1
ATOM 3266 O O . ILE B 2 109 ? 126.629 97.513 127.207 1.00 89.67 109 ILE A O 1
ATOM 3271 N N . LEU B 2 110 ? 125.246 99.277 127.392 1.00 96.79 110 LEU A N 1
ATOM 3272 C CA . LEU B 2 110 ? 124.605 99.008 126.110 1.00 94.66 110 LEU A CA 1
ATOM 3273 C C . LEU B 2 110 ? 125.596 99.169 124.966 1.00 97.42 110 LEU A C 1
ATOM 3274 O O . LEU B 2 110 ? 125.592 98.384 124.010 1.00 100.77 110 LEU A O 1
ATOM 3279 N N . GLN B 2 111 ? 126.456 100.187 125.051 1.00 98.34 111 GLN A N 1
ATOM 3280 C CA . GLN B 2 111 ? 127.507 100.376 124.057 1.00 95.69 111 GLN A CA 1
ATOM 3281 C C . GLN B 2 111 ? 128.489 99.211 124.047 1.00 97.18 111 GLN A C 1
ATOM 3282 O O . GLN B 2 111 ? 129.062 98.893 122.998 1.00 93.87 111 GLN A O 1
ATOM 3288 N N . PHE B 2 112 ? 128.684 98.556 125.195 1.00 101.96 112 PHE A N 1
ATOM 3289 C CA . PHE B 2 112 ? 129.620 97.436 125.260 1.00 98.80 112 PHE A CA 1
ATOM 3290 C C . PHE B 2 112 ? 129.209 96.309 124.319 1.00 97.23 112 PHE A C 1
ATOM 3291 O O . PHE B 2 112 ? 130.059 95.708 123.652 1.00 96.13 112 PHE A O 1
ATOM 3299 N N . PHE B 2 113 ? 127.916 96.005 124.255 1.00 99.22 113 PHE A N 1
ATOM 3300 C CA . PHE B 2 113 ? 127.446 94.945 123.376 1.00 96.84 113 PHE A CA 1
ATOM 3301 C C . PHE B 2 113 ? 127.675 95.329 121.915 1.00 101.61 113 PHE A C 1
ATOM 3302 O O . PHE B 2 113 ? 127.565 96.505 121.555 1.00 101.02 113 PHE A O 1
ATOM 3310 N N . PRO B 2 114 ? 128.000 94.362 121.052 1.00 107.65 114 PRO A N 1
ATOM 3311 C CA . PRO B 2 114 ? 128.271 94.694 119.643 1.00 104.70 114 PRO A CA 1
ATOM 3312 C C . PRO B 2 114 ? 127.069 95.242 118.896 1.00 103.58 114 PRO A C 1
ATOM 3313 O O . PRO B 2 114 ? 127.251 95.900 117.865 1.00 101.65 114 PRO A O 1
ATOM 3317 N N . LYS B 2 115 ? 125.849 94.990 119.375 1.00 100.94 115 LYS A N 1
ATOM 3318 C CA . LYS B 2 115 ? 124.662 95.477 118.683 1.00 100.24 115 LYS A CA 1
ATOM 3319 C C . LYS B 2 115 ? 124.538 96.995 118.742 1.00 100.61 115 LYS A C 1
ATOM 3320 O O . LYS B 2 115 ? 123.911 97.589 117.858 1.00 102.02 115 LYS A O 1
ATOM 3326 N N . PHE B 2 116 ? 125.130 97.633 119.751 1.00 82.44 116 PHE A N 1
ATOM 3327 C CA . PHE B 2 116 ? 125.021 99.074 119.936 1.00 79.48 116 PHE A CA 1
ATOM 3328 C C . PHE B 2 116 ? 126.376 99.767 119.936 1.00 84.26 116 PHE A C 1
ATOM 3329 O O . PHE B 2 116 ? 126.453 100.952 120.279 1.00 86.53 116 PHE A O 1
ATOM 3337 N N . SER B 2 117 ? 127.443 99.068 119.559 1.00 91.19 117 SER A N 1
ATOM 3338 C CA . SER B 2 117 ? 128.795 99.593 119.676 1.00 91.36 117 SER A CA 1
ATOM 3339 C C . SER B 2 117 ? 129.156 100.453 118.472 1.00 88.81 117 SER A C 1
ATOM 3340 O O . SER B 2 117 ? 128.803 100.132 117.334 1.00 88.44 117 SER A O 1
ATOM 3343 N N . THR B 2 118 ? 129.856 101.554 118.736 1.00 102.65 118 THR A N 1
ATOM 3344 C CA . THR B 2 118 ? 130.370 102.427 117.689 1.00 106.18 118 THR A CA 1
ATOM 3345 C C . THR B 2 118 ? 131.888 102.524 117.696 1.00 109.19 118 THR A C 1
ATOM 3346 O O . THR B 2 118 ? 132.521 102.300 116.657 1.00 107.51 118 THR A O 1
ATOM 3350 N N . ILE B 2 119 ? 132.497 102.849 118.838 1.00 119.92 119 ILE A N 1
ATOM 3351 C CA . ILE B 2 119 ? 133.948 102.974 118.948 1.00 117.79 119 ILE A CA 1
ATOM 3352 C C . ILE B 2 119 ? 134.418 102.176 120.159 1.00 117.69 119 ILE A C 1
ATOM 3353 O O . ILE B 2 119 ? 133.627 101.468 120.793 1.00 118.76 119 ILE A O 1
ATOM 3358 N N . SER B 2 120 ? 135.706 102.275 120.476 1.00 116.21 120 SER A N 1
ATOM 3359 C CA . SER B 2 120 ? 136.268 101.524 121.590 1.00 115.60 120 SER A CA 1
ATOM 3360 C C . SER B 2 120 ? 135.610 101.950 122.901 1.00 114.32 120 SER A C 1
ATOM 3361 O O . SER B 2 120 ? 135.285 103.130 123.079 1.00 117.38 120 SER A O 1
ATOM 3364 N N . PRO B 2 121 ? 135.393 101.019 123.834 1.00 105.17 121 PRO A N 1
ATOM 3365 C CA . PRO B 2 121 ? 134.686 101.369 125.078 1.00 106.40 121 PRO A CA 1
ATOM 3366 C C . PRO B 2 121 ? 135.391 102.417 125.922 1.00 109.48 121 PRO A C 1
ATOM 3367 O O . PRO B 2 121 ? 134.730 103.082 126.730 1.00 112.03 121 PRO A O 1
ATOM 3371 N N . GLY B 2 122 ? 136.707 102.580 125.774 1.00 118.35 122 GLY A N 1
ATOM 3372 C CA . GLY B 2 122 ? 137.413 103.558 126.586 1.00 119.09 122 GLY A CA 1
ATOM 3373 C C . GLY B 2 122 ? 136.926 104.976 126.357 1.00 119.25 122 GLY A C 1
ATOM 3374 O O . GLY B 2 122 ? 136.710 105.731 127.309 1.00 116.90 122 GLY A O 1
ATOM 3375 N N . LEU B 2 123 ? 136.740 105.356 125.090 1.00 121.16 123 LEU A N 1
ATOM 3376 C CA . LEU B 2 123 ? 136.288 106.710 124.784 1.00 120.50 123 LEU A CA 1
ATOM 3377 C C . LEU B 2 123 ? 134.895 106.970 125.342 1.00 120.68 123 LEU A C 1
ATOM 3378 O O . LEU B 2 123 ? 134.642 108.029 125.927 1.00 121.45 123 LEU A O 1
ATOM 3383 N N . VAL B 2 124 ? 133.979 106.014 125.177 1.00 110.70 124 VAL A N 1
ATOM 3384 C CA . VAL B 2 124 ? 132.614 106.226 125.644 1.00 109.68 124 VAL A CA 1
ATOM 3385 C C . VAL B 2 124 ? 132.550 106.215 127.167 1.00 110.57 124 VAL A C 1
ATOM 3386 O O . VAL B 2 124 ? 131.703 106.893 127.762 1.00 111.32 124 VAL A O 1
ATOM 3390 N N . ILE B 2 125 ? 133.435 105.465 127.827 1.00 108.42 125 ILE A N 1
ATOM 3391 C CA . ILE B 2 125 ? 133.397 105.389 129.283 1.00 105.10 125 ILE A CA 1
ATOM 3392 C C . ILE B 2 125 ? 134.201 106.499 129.956 1.00 107.32 125 ILE A C 1
ATOM 3393 O O . ILE B 2 125 ? 134.021 106.734 131.160 1.00 110.54 125 ILE A O 1
ATOM 3398 N N . LEU B 2 126 ? 135.069 107.193 129.216 1.00 115.87 126 LEU A N 1
ATOM 3399 C CA . LEU B 2 126 ? 135.913 108.219 129.828 1.00 118.86 126 LEU A CA 1
ATOM 3400 C C . LEU B 2 126 ? 135.128 109.313 130.546 1.00 119.49 126 LEU A C 1
ATOM 3401 O O . LEU B 2 126 ? 135.478 109.630 131.696 1.00 119.87 126 LEU A O 1
ATOM 3406 N N . PRO B 2 127 ? 134.099 109.941 129.955 1.00 107.42 127 PRO A N 1
ATOM 3407 C CA . PRO B 2 127 ? 133.398 111.004 130.700 1.00 104.68 127 PRO A CA 1
ATOM 3408 C C . PRO B 2 127 ? 132.743 110.518 131.982 1.00 103.40 127 PRO A C 1
ATOM 3409 O O . PRO B 2 127 ? 132.816 111.206 133.010 1.00 104.52 127 PRO A O 1
ATOM 3413 N N . LEU B 2 128 ? 132.114 109.341 131.955 1.00 98.73 128 LEU A N 1
ATOM 3414 C CA . LEU B 2 128 ? 131.490 108.813 133.162 1.00 98.44 128 LEU A CA 1
ATOM 3415 C C . LEU B 2 128 ? 132.530 108.509 134.230 1.00 100.93 128 LEU A C 1
ATOM 3416 O O . LEU B 2 128 ? 132.316 108.789 135.415 1.00 104.89 128 LEU A O 1
ATOM 3421 N N . ILE B 2 129 ? 133.667 107.937 133.828 1.00 102.98 129 ILE A N 1
ATOM 3422 C CA . ILE B 2 129 ? 134.732 107.647 134.784 1.00 105.04 129 ILE A CA 1
ATOM 3423 C C . ILE B 2 129 ? 135.257 108.935 135.402 1.00 110.06 129 ILE A C 1
ATOM 3424 O O . ILE B 2 129 ? 135.504 109.003 136.611 1.00 113.34 129 ILE A O 1
ATOM 3429 N N . ILE B 2 130 ? 135.436 109.977 134.586 1.00 115.02 130 ILE A N 1
ATOM 3430 C CA . ILE B 2 130 ? 135.926 111.253 135.104 1.00 114.34 130 ILE A CA 1
ATOM 3431 C C . ILE B 2 130 ? 134.931 111.850 136.094 1.00 112.92 130 ILE A C 1
ATOM 3432 O O . ILE B 2 130 ? 135.317 112.351 137.160 1.00 113.67 130 ILE A O 1
ATOM 3437 N N . VAL B 2 131 ? 133.639 111.811 135.760 1.00 105.13 131 VAL A N 1
ATOM 3438 C CA . VAL B 2 131 ? 132.621 112.356 136.656 1.00 103.68 131 VAL A CA 1
ATOM 3439 C C . VAL B 2 131 ? 132.612 111.592 137.976 1.00 103.74 131 VAL A C 1
ATOM 3440 O O . VAL B 2 131 ? 132.570 112.188 139.062 1.00 108.09 131 VAL A O 1
ATOM 3444 N N . LEU B 2 132 ? 132.655 110.259 137.899 1.00 99.80 132 LEU A N 1
ATOM 3445 C CA . LEU B 2 132 ? 132.670 109.448 139.110 1.00 101.11 132 LEU A CA 1
ATOM 3446 C C . LEU B 2 132 ? 133.900 109.747 139.953 1.00 103.34 132 LEU A C 1
ATOM 3447 O O . LEU B 2 132 ? 133.807 109.857 141.180 1.00 107.42 132 LEU A O 1
ATOM 3452 N N . ALA B 2 133 ? 135.062 109.892 139.312 1.00 106.35 133 ALA A N 1
ATOM 3453 C CA . ALA B 2 133 ? 136.289 110.166 140.052 1.00 107.58 133 ALA A CA 1
ATOM 3454 C C . ALA B 2 133 ? 136.227 111.519 140.747 1.00 111.12 133 ALA A C 1
ATOM 3455 O O . ALA B 2 133 ? 136.628 111.644 141.909 1.00 112.65 133 ALA A O 1
ATOM 3457 N N . ILE B 2 134 ? 135.724 112.544 140.055 1.00 108.72 134 ILE A N 1
ATOM 3458 C CA . ILE B 2 134 ? 135.650 113.875 140.655 1.00 105.17 134 ILE A CA 1
ATOM 3459 C C . ILE B 2 134 ? 134.689 113.873 141.838 1.00 105.58 134 ILE A C 1
ATOM 3460 O O . ILE B 2 134 ? 134.992 114.416 142.910 1.00 108.49 134 ILE A O 1
ATOM 3465 N N . THR B 2 135 ? 133.515 113.256 141.666 1.00 109.79 135 THR A N 1
ATOM 3466 C CA . THR B 2 135 ? 132.554 113.201 142.764 1.00 110.49 135 THR A CA 1
ATOM 3467 C C . THR B 2 135 ? 133.109 112.415 143.945 1.00 112.35 135 THR A C 1
ATOM 3468 O O . THR B 2 135 ? 132.927 112.807 145.106 1.00 117.33 135 THR A O 1
ATOM 3472 N N . ALA B 2 136 ? 133.788 111.297 143.667 1.00 116.57 136 ALA A N 1
ATOM 3473 C CA . ALA B 2 136 ? 134.378 110.496 144.731 1.00 118.19 136 ALA A CA 1
ATOM 3474 C C . ALA B 2 136 ? 135.446 111.278 145.478 1.00 119.57 136 ALA A C 1
ATOM 3475 O O . ALA B 2 136 ? 135.515 111.217 146.708 1.00 122.25 136 ALA A O 1
ATOM 3477 N N . LEU B 2 137 ? 136.282 112.026 144.755 1.00 112.52 137 LEU A N 1
ATOM 3478 C CA . LEU B 2 137 ? 137.292 112.846 145.416 1.00 111.64 137 LEU A CA 1
ATOM 3479 C C . LEU B 2 137 ? 136.650 113.917 146.287 1.00 110.70 137 LEU A C 1
ATOM 3480 O O . LEU B 2 137 ? 137.114 114.180 147.401 1.00 110.47 137 LEU A O 1
ATOM 3485 N N . LYS B 2 138 ? 135.576 114.543 145.799 1.00 110.15 138 LYS A N 1
ATOM 3486 C CA . LYS B 2 138 ? 134.902 115.575 146.584 1.00 109.93 138 LYS A CA 1
ATOM 3487 C C . LYS B 2 138 ? 134.330 115.004 147.879 1.00 110.67 138 LYS A C 1
ATOM 3488 O O . LYS B 2 138 ? 134.581 115.531 148.976 1.00 112.28 138 LYS A O 1
ATOM 3494 N N . ASP B 2 139 ? 133.552 113.922 147.772 1.00 123.39 139 ASP A N 1
ATOM 3495 C CA . ASP B 2 139 ? 132.957 113.354 148.977 1.00 124.56 139 ASP A CA 1
ATOM 3496 C C . ASP B 2 139 ? 134.019 112.762 149.892 1.00 123.91 139 ASP A C 1
ATOM 3497 O O . ASP B 2 139 ? 133.860 112.788 151.116 1.00 125.27 139 ASP A O 1
ATOM 3502 N N . GLY B 2 140 ? 135.115 112.252 149.328 1.00 126.92 140 GLY A N 1
ATOM 3503 C CA . GLY B 2 140 ? 136.207 111.776 150.155 1.00 129.13 140 GLY A CA 1
ATOM 3504 C C . GLY B 2 140 ? 136.892 112.897 150.909 1.00 130.17 140 GLY A C 1
ATOM 3505 O O . GLY B 2 140 ? 137.297 112.719 152.056 1.00 131.71 140 GLY A O 1
ATOM 3506 N N . TYR B 2 141 ? 137.033 114.064 150.278 1.00 133.97 141 TYR A N 1
ATOM 3507 C CA . TYR B 2 141 ? 137.600 115.213 150.977 1.00 133.73 141 TYR A CA 1
ATOM 3508 C C . TYR B 2 141 ? 136.704 115.646 152.131 1.00 132.84 141 TYR A C 1
ATOM 3509 O O . TYR B 2 141 ? 137.187 115.915 153.240 1.00 134.42 141 TYR A O 1
ATOM 3518 N N . GLU B 2 142 ? 135.392 115.708 151.891 1.00 128.28 142 GLU A N 1
ATOM 3519 C CA . GLU B 2 142 ? 134.474 116.068 152.971 1.00 128.59 142 GLU A CA 1
ATOM 3520 C C . GLU B 2 142 ? 134.516 115.039 154.099 1.00 131.20 142 GLU A C 1
ATOM 3521 O O . GLU B 2 142 ? 134.551 115.398 155.287 1.00 131.37 142 GLU A O 1
ATOM 3527 N N . ASP B 2 143 ? 134.529 113.752 153.744 1.00 144.68 143 ASP A N 1
ATOM 3528 C CA . ASP B 2 143 ? 134.591 112.699 154.748 1.00 144.73 143 ASP A CA 1
ATOM 3529 C C . ASP B 2 143 ? 135.911 112.722 155.505 1.00 145.05 143 ASP A C 1
ATOM 3530 O O . ASP B 2 143 ? 135.937 112.421 156.699 1.00 144.44 143 ASP A O 1
ATOM 3535 N N . ILE B 2 144 ? 137.011 113.068 154.834 1.00 145.61 144 ILE A N 1
ATOM 3536 C CA . ILE B 2 144 ? 138.299 113.173 155.508 1.00 143.81 144 ILE A CA 1
ATOM 3537 C C . ILE B 2 144 ? 138.289 114.333 156.492 1.00 142.74 144 ILE A C 1
ATOM 3538 O O . ILE B 2 144 ? 138.832 114.228 157.595 1.00 143.50 144 ILE A O 1
ATOM 3543 N N . LYS B 2 145 ? 137.672 115.455 156.115 1.00 143.56 145 LYS A N 1
ATOM 3544 C CA . LYS B 2 145 ? 137.530 116.561 157.059 1.00 143.95 145 LYS A CA 1
ATOM 3545 C C . LYS B 2 145 ? 136.753 116.125 158.297 1.00 144.28 145 LYS A C 1
ATOM 3546 O O . LYS B 2 145 ? 137.182 116.361 159.437 1.00 144.38 145 LYS A O 1
ATOM 3552 N N . ARG B 2 146 ? 135.611 115.463 158.089 1.00 146.82 146 ARG A N 1
ATOM 3553 C CA . ARG B 2 146 ? 134.809 115.010 159.224 1.00 147.01 146 ARG A CA 1
ATOM 3554 C C . ARG B 2 146 ? 135.567 113.992 160.071 1.00 145.97 146 ARG A C 1
ATOM 3555 O O . ARG B 2 146 ? 135.508 114.031 161.307 1.00 145.00 146 ARG A O 1
ATOM 3563 N N . HIS B 2 147 ? 136.285 113.072 159.423 1.00 144.97 147 HIS A N 1
ATOM 3564 C CA . HIS B 2 147 ? 137.026 112.043 160.144 1.00 144.80 147 HIS A CA 1
ATOM 3565 C C . HIS B 2 147 ? 138.174 112.641 160.943 1.00 146.70 147 HIS A C 1
ATOM 3566 O O . HIS B 2 147 ? 138.455 112.192 162.057 1.00 144.90 147 HIS A O 1
ATOM 3573 N N . GLN B 2 148 ? 138.862 113.641 160.387 1.00 150.98 148 GLN A N 1
ATOM 3574 C CA . GLN B 2 148 ? 139.916 114.317 161.135 1.00 150.83 148 GLN A CA 1
ATOM 3575 C C . GLN B 2 148 ? 139.346 115.046 162.343 1.00 150.23 148 GLN A C 1
ATOM 3576 O O . GLN B 2 148 ? 139.935 115.015 163.430 1.00 149.94 148 GLN A O 1
ATOM 3582 N N . ALA B 2 149 ? 138.194 115.703 162.174 1.00 143.10 149 ALA A N 1
ATOM 3583 C CA . ALA B 2 149 ? 137.554 116.344 163.319 1.00 142.25 149 ALA A CA 1
ATOM 3584 C C . ALA B 2 149 ? 137.200 115.321 164.394 1.00 142.29 149 ALA A C 1
ATOM 3585 O O . ALA B 2 149 ? 137.447 115.546 165.586 1.00 141.31 149 ALA A O 1
ATOM 3587 N N . ASP B 2 150 ? 136.639 114.180 163.985 1.00 147.96 150 ASP A N 1
ATOM 3588 C CA . ASP B 2 150 ? 136.274 113.143 164.946 1.00 148.72 150 ASP A CA 1
ATOM 3589 C C . ASP B 2 150 ? 137.506 112.573 165.640 1.00 148.26 150 ASP A C 1
ATOM 3590 O O . ASP B 2 150 ? 137.482 112.311 166.847 1.00 147.91 150 ASP A O 1
ATOM 3595 N N . HIS B 2 151 ? 138.590 112.365 164.889 1.00 143.67 151 HIS A N 1
ATOM 3596 C CA . HIS B 2 151 ? 139.817 111.830 165.469 1.00 144.24 151 HIS A CA 1
ATOM 3597 C C . HIS B 2 151 ? 140.414 112.799 166.480 1.00 143.40 151 HIS A C 1
ATOM 3598 O O . HIS B 2 151 ? 140.897 112.382 167.540 1.00 142.66 151 HIS A O 1
ATOM 3605 N N . ARG B 2 152 ? 140.400 114.097 166.166 1.00 141.20 152 ARG A N 1
ATOM 3606 C CA . ARG B 2 152 ? 140.869 115.090 167.127 1.00 141.93 152 ARG A CA 1
ATOM 3607 C C . ARG B 2 152 ? 139.987 115.109 168.369 1.00 141.55 152 ARG A C 1
ATOM 3608 O O . ARG B 2 152 ? 140.484 115.266 169.491 1.00 142.23 152 ARG A O 1
ATOM 3616 N N . THR B 2 153 ? 138.672 114.957 168.189 1.00 131.04 153 THR A N 1
ATOM 3617 C CA . THR B 2 153 ? 137.770 114.913 169.336 1.00 129.46 153 THR A CA 1
ATOM 3618 C C . THR B 2 153 ? 138.035 113.687 170.205 1.00 128.66 153 THR A C 1
ATOM 3619 O O . THR B 2 153 ? 137.957 113.760 171.437 1.00 128.45 153 THR A O 1
ATOM 3623 N N . ASN B 2 154 ? 138.286 112.547 169.550 1.00 126.73 154 ASN A N 1
ATOM 3624 C CA . ASN B 2 154 ? 138.460 111.258 170.276 1.00 125.90 154 ASN A CA 1
ATOM 3625 C C . ASN B 2 154 ? 139.909 111.102 170.746 1.00 128.94 154 ASN A C 1
ATOM 3626 O O . ASN B 2 154 ? 140.673 112.080 170.621 1.00 130.90 154 ASN A O 1
ATOM 3631 N N . HIS B 2 155 ? 140.261 109.925 171.278 1.00 131.46 155 HIS A N 1
ATOM 3632 C CA . HIS B 2 155 ? 141.648 109.643 171.740 1.00 131.50 155 HIS A CA 1
ATOM 3633 C C . HIS B 2 155 ? 141.924 110.385 173.052 1.00 132.98 155 HIS A C 1
ATOM 3634 O O . HIS B 2 155 ? 143.111 110.602 173.366 1.00 133.20 155 HIS A O 1
ATOM 3641 N N . ALA B 2 156 ? 140.869 110.748 173.788 1.00 135.36 156 ALA A N 1
ATOM 3642 C CA . ALA B 2 156 ? 141.058 111.398 175.106 1.00 135.14 156 ALA A CA 1
ATOM 3643 C C . ALA B 2 156 ? 141.704 110.391 176.063 1.00 134.58 156 ALA A C 1
ATOM 3644 O O . ALA B 2 156 ? 141.159 109.279 176.204 1.00 134.29 156 ALA A O 1
ATOM 3646 N N . ILE B 2 157 ? 142.822 110.768 176.689 1.00 126.64 157 ILE A N 1
ATOM 3647 C CA . ILE B 2 157 ? 143.550 109.828 177.595 1.00 126.16 157 ILE A CA 1
ATOM 3648 C C . ILE B 2 157 ? 142.581 109.319 178.667 1.00 124.78 157 ILE A C 1
ATOM 3649 O O . ILE B 2 157 ? 141.887 110.153 179.280 1.00 125.60 157 ILE A O 1
ATOM 3654 N N . VAL B 2 158 ? 142.534 108.000 178.874 1.00 117.22 158 VAL A N 1
ATOM 3655 C CA . VAL B 2 158 ? 141.671 107.427 179.903 1.00 114.67 158 VAL A CA 1
ATOM 3656 C C . VAL B 2 158 ? 142.510 106.471 180.739 1.00 119.92 158 VAL A C 1
ATOM 3657 O O . VAL B 2 158 ? 143.217 105.620 180.190 1.00 125.27 158 VAL A O 1
ATOM 3661 N N . HIS B 2 159 ? 142.427 106.599 182.064 1.00 121.20 159 HIS A N 1
ATOM 3662 C CA . HIS B 2 159 ? 143.265 105.815 182.972 1.00 121.41 159 HIS A CA 1
ATOM 3663 C C . HIS B 2 159 ? 142.482 104.614 183.497 1.00 121.75 159 HIS A C 1
ATOM 3664 O O . HIS B 2 159 ? 142.050 104.570 184.648 1.00 121.58 159 HIS A O 1
ATOM 3671 N N . VAL B 2 160 ? 142.321 103.615 182.636 1.00 115.92 160 VAL A N 1
ATOM 3672 C CA . VAL B 2 160 ? 141.767 102.326 183.036 1.00 114.13 160 VAL A CA 1
ATOM 3673 C C . VAL B 2 160 ? 142.929 101.409 183.389 1.00 118.53 160 VAL A C 1
ATOM 3674 O O . VAL B 2 160 ? 143.741 101.066 182.524 1.00 119.58 160 VAL A O 1
ATOM 3678 N N . LEU B 2 161 ? 143.007 101.003 184.653 1.00 121.18 161 LEU A N 1
ATOM 3679 C CA . LEU B 2 161 ? 144.119 100.202 185.139 1.00 119.04 161 LEU A CA 1
ATOM 3680 C C . LEU B 2 161 ? 143.634 98.821 185.559 1.00 118.32 161 LEU A C 1
ATOM 3681 O O . LEU B 2 161 ? 142.436 98.578 185.723 1.00 117.75 161 LEU A O 1
ATOM 3686 N N . GLY B 2 162 ? 144.593 97.914 185.727 1.00 127.41 162 GLY A N 1
ATOM 3687 C CA . GLY B 2 162 ? 144.301 96.553 186.129 1.00 129.51 162 GLY A CA 1
ATOM 3688 C C . GLY B 2 162 ? 144.357 95.571 184.978 1.00 130.14 162 GLY A C 1
ATOM 3689 O O . GLY B 2 162 ? 143.404 95.457 184.201 1.00 128.72 162 GLY A O 1
ATOM 3690 N N . GLY B 2 163 ? 145.472 94.854 184.858 1.00 118.64 163 GLY A N 1
ATOM 3691 C CA . GLY B 2 163 ? 145.616 93.848 183.825 1.00 115.30 163 GLY A CA 1
ATOM 3692 C C . GLY B 2 163 ? 146.597 92.757 184.197 1.00 113.34 163 GLY A C 1
ATOM 3693 O O . GLY B 2 163 ? 147.754 93.039 184.522 1.00 111.51 163 GLY A O 1
ATOM 3694 N N . GLN B 2 164 ? 146.149 91.507 184.135 1.00 103.02 164 GLN A N 1
ATOM 3695 C CA . GLN B 2 164 ? 146.987 90.361 184.470 1.00 102.34 164 GLN A CA 1
ATOM 3696 C C . GLN B 2 164 ? 146.329 89.061 184.022 1.00 102.39 164 GLN A C 1
ATOM 3697 O O . GLN B 2 164 ? 146.191 88.804 182.827 1.00 102.62 164 GLN A O 1
ATOM 3703 N N . GLY B 2 251 ? 152.785 92.981 183.086 1.00 104.21 251 GLY A N 1
ATOM 3704 C CA . GLY B 2 251 ? 152.804 92.029 184.182 1.00 104.74 251 GLY A CA 1
ATOM 3705 C C . GLY B 2 251 ? 151.513 92.006 184.976 1.00 105.11 251 GLY A C 1
ATOM 3706 O O . GLY B 2 251 ? 150.426 92.120 184.412 1.00 106.03 251 GLY A O 1
ATOM 3707 N N . GLU B 2 252 ? 151.636 91.848 186.295 1.00 106.56 252 GLU A N 1
ATOM 3708 C CA . GLU B 2 252 ? 150.458 91.832 187.154 1.00 105.64 252 GLU A CA 1
ATOM 3709 C C . GLU B 2 252 ? 149.786 93.199 187.204 1.00 104.78 252 GLU A C 1
ATOM 3710 O O . GLU B 2 252 ? 148.554 93.288 187.199 1.00 104.84 252 GLU A O 1
ATOM 3716 N N . LEU B 2 253 ? 150.577 94.269 187.252 1.00 99.31 253 LEU A N 1
ATOM 3717 C CA . LEU B 2 253 ? 150.054 95.628 187.268 1.00 99.03 253 LEU A CA 1
ATOM 3718 C C . LEU B 2 253 ? 150.927 96.509 186.391 1.00 101.13 253 LEU A C 1
ATOM 3719 O O . LEU B 2 253 ? 152.157 96.420 186.447 1.00 100.67 253 LEU A O 1
ATOM 3724 N N . GLY B 2 254 ? 150.291 97.353 185.587 1.00 124.99 254 GLY A N 1
ATOM 3725 C CA . GLY B 2 254 ? 151.031 98.256 184.727 1.00 126.57 254 GLY A CA 1
ATOM 3726 C C . GLY B 2 254 ? 150.158 98.748 183.591 1.00 126.81 254 GLY A C 1
ATOM 3727 O O . GLY B 2 254 ? 148.929 98.749 183.690 1.00 126.33 254 GLY A O 1
ATOM 3728 N N . TRP B 2 255 ? 150.822 99.175 182.515 1.00 136.53 255 TRP A N 1
ATOM 3729 C CA . TRP B 2 255 ? 150.150 99.617 181.299 1.00 137.21 255 TRP A CA 1
ATOM 3730 C C . TRP B 2 255 ? 149.227 100.795 181.581 1.00 138.19 255 TRP A C 1
ATOM 3731 O O . TRP B 2 255 ? 149.673 101.948 181.595 1.00 138.56 255 TRP A O 1
ATOM 3742 N N . HIS B 2 256 ? 147.949 100.506 181.797 1.00 129.59 256 HIS A N 1
ATOM 3743 C CA . HIS B 2 256 ? 146.869 101.466 182.059 1.00 125.49 256 HIS A CA 1
ATOM 3744 C C . HIS B 2 256 ? 146.942 102.603 181.036 1.00 124.96 256 HIS A C 1
ATOM 3745 O O . HIS B 2 256 ? 147.422 102.402 179.916 1.00 126.65 256 HIS A O 1
ATOM 3752 N N . ARG B 2 257 ? 146.460 103.785 181.418 1.00 126.08 257 ARG A N 1
ATOM 3753 C CA . ARG B 2 257 ? 146.385 104.977 180.566 1.00 128.60 257 ARG A CA 1
ATOM 3754 C C . ARG B 2 257 ? 145.990 104.615 179.132 1.00 132.41 257 ARG A C 1
ATOM 3755 O O . ARG B 2 257 ? 146.687 104.904 178.160 1.00 132.92 257 ARG A O 1
ATOM 3763 N N . THR B 2 258 ? 144.831 103.970 179.022 1.00 130.47 258 THR A N 1
ATOM 3764 C CA . THR B 2 258 ? 144.348 103.473 177.744 1.00 127.76 258 THR A CA 1
ATOM 3765 C C . THR B 2 258 ? 143.774 104.612 176.903 1.00 127.55 258 THR A C 1
ATOM 3766 O O . THR B 2 258 ? 143.674 105.762 177.339 1.00 129.19 258 THR A O 1
ATOM 3770 N N . ILE B 2 259 ? 143.394 104.279 175.671 1.00 122.53 259 ILE A N 1
ATOM 3771 C CA . ILE B 2 259 ? 142.807 105.230 174.735 1.00 123.89 259 ILE A CA 1
ATOM 3772 C C . ILE B 2 259 ? 141.368 105.507 175.156 1.00 125.34 259 ILE A C 1
ATOM 3773 O O . ILE B 2 259 ? 140.831 104.821 176.033 1.00 124.80 259 ILE A O 1
ATOM 3778 N N . TRP B 2 260 ? 140.740 106.521 174.549 1.00 129.66 260 TRP A N 1
ATOM 3779 C CA . TRP B 2 260 ? 139.366 106.870 174.905 1.00 130.27 260 TRP A CA 1
ATOM 3780 C C . TRP B 2 260 ? 138.417 105.699 174.703 1.00 127.22 260 TRP A C 1
ATOM 3781 O O . TRP B 2 260 ? 137.404 105.594 175.403 1.00 126.70 260 TRP A O 1
ATOM 3792 N N . GLU B 2 261 ? 138.722 104.815 173.757 1.00 116.05 261 GLU A N 1
ATOM 3793 C CA . GLU B 2 261 ? 137.901 103.632 17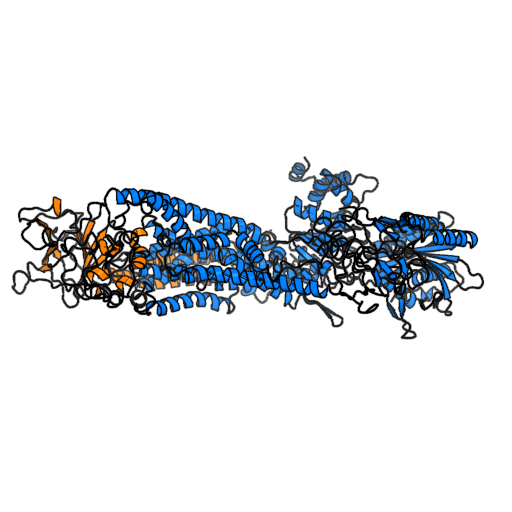3.550 1.00 115.45 261 GLU A CA 1
ATOM 3794 C C . GLU B 2 261 ? 138.123 102.661 174.700 1.00 115.70 261 GLU A C 1
ATOM 3795 O O . GLU B 2 261 ? 139.039 101.833 174.657 1.00 118.00 261 GLU A O 1
ATOM 3801 N N . ASP B 2 262 ? 137.291 102.762 175.731 1.00 110.80 262 ASP A N 1
ATOM 3802 C CA . ASP B 2 262 ? 137.456 101.936 176.916 1.00 110.79 262 ASP A CA 1
ATOM 3803 C C . ASP B 2 262 ? 137.142 100.478 176.609 1.00 104.01 262 ASP A C 1
ATOM 3804 O O . ASP B 2 262 ? 136.382 100.159 175.691 1.00 105.42 262 ASP A O 1
ATOM 3809 N N . VAL B 2 263 ? 137.740 99.575 177.396 1.00 102.22 263 VAL A N 1
ATOM 3810 C CA . VAL B 2 263 ? 137.624 98.137 177.175 1.00 109.43 263 VAL A CA 1
ATOM 3811 C C . VAL B 2 263 ? 136.233 97.705 177.634 1.00 112.90 263 VAL A C 1
ATOM 3812 O O . VAL B 2 263 ? 135.973 97.549 178.829 1.00 114.67 263 VAL A O 1
ATOM 3816 N N . LYS B 2 264 ? 135.326 97.539 176.668 1.00 112.66 264 LYS A N 1
ATOM 3817 C CA . LYS B 2 264 ? 133.989 96.986 176.865 1.00 109.23 264 LYS A CA 1
ATOM 3818 C C . LYS B 2 264 ? 133.289 97.543 178.098 1.00 107.04 264 LYS A C 1
ATOM 3819 O O . LYS B 2 264 ? 133.269 98.758 178.317 1.00 110.87 264 LYS A O 1
ATOM 3825 N N . VAL B 2 265 ? 132.713 96.656 178.905 1.00 96.59 265 VAL A N 1
ATOM 3826 C CA . VAL B 2 265 ? 132.041 97.039 180.138 1.00 104.42 265 VAL A CA 1
ATOM 3827 C C . VAL B 2 265 ? 132.598 96.207 181.284 1.00 108.07 265 VAL A C 1
ATOM 3828 O O . VAL B 2 265 ? 131.909 95.961 182.281 1.00 110.73 265 VAL A O 1
ATOM 3832 N N . GLY B 2 266 ? 133.847 95.769 181.154 1.00 112.15 266 GLY A N 1
ATOM 3833 C CA . GLY B 2 266 ? 134.410 94.860 182.131 1.00 113.34 266 GLY A CA 1
ATOM 3834 C C . GLY B 2 266 ? 135.678 95.331 182.809 1.00 113.75 266 GLY A C 1
ATOM 3835 O O . GLY B 2 266 ? 136.537 94.512 183.148 1.00 116.45 266 GLY A O 1
ATOM 3836 N N . ASP B 2 267 ? 135.809 96.636 183.025 1.00 116.31 267 ASP A N 1
ATOM 3837 C CA . ASP B 2 267 ? 136.980 97.175 183.701 1.00 120.57 267 ASP A CA 1
ATOM 3838 C C . ASP B 2 267 ? 136.576 98.405 184.500 1.00 116.98 267 ASP A C 1
ATOM 3839 O O . ASP B 2 267 ? 135.450 98.900 184.397 1.00 112.94 267 ASP A O 1
ATOM 3844 N N . PHE B 2 268 ? 137.515 98.905 185.313 1.00 107.94 268 PHE A N 1
ATOM 3845 C CA . PHE B 2 268 ? 137.299 100.074 186.147 1.00 103.57 268 PHE A CA 1
ATOM 3846 C C . PHE B 2 268 ? 138.401 101.096 185.906 1.00 107.89 268 PHE A C 1
ATOM 3847 O O . PHE B 2 268 ? 139.505 100.764 185.469 1.00 106.66 268 PHE A O 1
ATOM 3855 N N . VAL B 2 269 ? 138.079 102.356 186.193 1.00 118.34 269 VAL A N 1
ATOM 3856 C CA . VAL B 2 269 ? 138.989 103.474 185.967 1.00 120.51 269 VAL A CA 1
ATOM 3857 C C . VAL B 2 269 ? 138.940 104.403 187.172 1.00 121.43 269 VAL A C 1
ATOM 3858 O O . VAL B 2 269 ? 137.856 104.773 187.635 1.00 117.64 269 VAL A O 1
ATOM 3862 N N . LYS B 2 270 ? 140.113 104.769 187.687 1.00 122.87 270 LYS A N 1
ATOM 3863 C CA . LYS B 2 270 ? 140.240 105.803 188.714 1.00 118.76 270 LYS A CA 1
ATOM 3864 C C . LYS B 2 270 ? 140.673 107.081 188.002 1.00 120.74 270 LYS A C 1
ATOM 3865 O O . LYS B 2 270 ? 141.853 107.432 187.965 1.00 123.12 270 LYS A O 1
ATOM 3871 N N . ILE B 2 271 ? 139.698 107.782 187.434 1.00 117.29 271 ILE A N 1
ATOM 3872 C CA . ILE B 2 271 ? 139.971 108.930 186.575 1.00 120.06 271 ILE A CA 1
ATOM 3873 C C . ILE B 2 271 ? 140.365 110.125 187.432 1.00 120.45 271 ILE A C 1
ATOM 3874 O O . ILE B 2 271 ? 139.670 110.473 188.394 1.00 118.58 271 ILE A O 1
ATOM 3879 N N . TYR B 2 272 ? 141.481 110.759 187.077 1.00 120.96 272 TYR A N 1
ATOM 3880 C CA . TYR B 2 272 ? 142.042 111.844 187.865 1.00 118.88 272 TYR A CA 1
ATOM 3881 C C . TYR B 2 272 ? 141.214 113.118 187.706 1.00 118.95 272 TYR A C 1
ATOM 3882 O O . TYR B 2 272 ? 140.188 113.155 187.021 1.00 118.73 272 TYR A O 1
ATOM 3891 N N . GLU B 2 273 ? 141.685 114.180 188.355 1.00 119.36 273 GLU A N 1
ATOM 3892 C CA . GLU B 2 273 ? 141.008 115.467 188.317 1.00 117.47 273 GLU A CA 1
ATOM 3893 C C . GLU B 2 273 ? 141.141 116.114 186.943 1.00 117.48 273 GLU A C 1
ATOM 3894 O O . GLU B 2 273 ? 142.130 115.917 186.230 1.00 118.21 273 GLU A O 1
ATOM 3900 N N . ASN B 2 274 ? 140.118 116.889 186.573 1.00 113.52 274 ASN A N 1
ATOM 3901 C CA . ASN B 2 274 ? 140.111 117.666 185.333 1.00 113.05 274 ASN A CA 1
ATOM 3902 C C . ASN B 2 274 ? 140.239 116.768 184.105 1.00 114.48 274 ASN A C 1
ATOM 3903 O O . ASN B 2 274 ? 140.961 117.082 183.156 1.00 115.15 274 ASN A O 1
ATOM 3908 N N . GLU B 2 275 ? 139.534 115.640 184.121 1.00 119.40 275 GLU A N 1
ATOM 3909 C CA . GLU B 2 275 ? 139.528 114.709 183.002 1.00 121.73 275 GLU A CA 1
ATOM 3910 C C . GLU B 2 275 ? 138.094 114.355 182.639 1.00 122.91 275 GLU A C 1
ATOM 3911 O O . GLU B 2 275 ? 137.262 114.112 183.518 1.00 122.79 275 GLU A O 1
ATOM 3917 N N . GLN B 2 276 ? 137.813 114.329 181.340 1.00 122.26 276 GLN A N 1
ATOM 3918 C CA . GLN B 2 276 ? 136.469 114.065 180.850 1.00 120.31 276 GLN A CA 1
ATOM 3919 C C . GLN B 2 276 ? 136.124 112.585 180.972 1.00 120.64 276 GLN A C 1
ATOM 3920 O O . GLN B 2 276 ? 136.983 111.709 180.832 1.00 121.39 276 GLN A O 1
ATOM 3926 N N . PHE B 2 277 ? 134.850 112.313 181.235 1.00 108.13 277 PHE A N 1
ATOM 3927 C CA . PHE B 2 277 ? 134.378 110.938 181.363 1.00 107.02 277 PHE A CA 1
ATOM 3928 C C . PHE B 2 277 ? 134.239 110.295 179.987 1.00 109.24 277 PHE A C 1
ATOM 3929 O O . PHE B 2 277 ? 133.576 110.858 179.110 1.00 111.56 277 PHE A O 1
ATOM 3937 N N . PRO B 2 278 ? 134.845 109.131 179.761 1.00 99.56 278 PRO A N 1
ATOM 3938 C CA . PRO B 2 278 ? 134.688 108.456 178.467 1.00 93.87 278 PRO A CA 1
ATOM 3939 C C . PRO B 2 278 ? 133.349 107.750 178.328 1.00 94.99 278 PRO A C 1
ATOM 3940 O O . PRO B 2 278 ? 132.808 107.653 177.223 1.00 102.73 278 PRO A O 1
ATOM 3944 N N . ALA B 2 279 ? 132.807 107.249 179.435 1.00 91.87 279 ALA A N 1
ATOM 3945 C CA . ALA B 2 279 ? 131.545 106.522 179.404 1.00 94.56 279 ALA A CA 1
ATOM 3946 C C . ALA B 2 279 ? 130.924 106.570 180.792 1.00 97.77 279 ALA A C 1
ATOM 3947 O O . ALA B 2 279 ? 131.533 107.056 181.748 1.00 103.64 279 ALA A O 1
ATOM 3949 N N . ASP B 2 280 ? 129.697 106.064 180.892 1.00 102.50 280 ASP A N 1
ATOM 3950 C CA . ASP B 2 280 ? 129.038 106.025 182.187 1.00 105.87 280 ASP A CA 1
ATOM 3951 C C . ASP B 2 280 ? 129.725 105.010 183.092 1.00 103.19 280 ASP A C 1
ATOM 3952 O O . ASP B 2 280 ? 130.435 104.109 182.637 1.00 105.91 280 ASP A O 1
ATOM 3957 N N . ILE B 2 281 ? 129.505 105.165 184.396 1.00 104.63 281 ILE A N 1
ATOM 3958 C CA . ILE B 2 281 ? 130.316 104.475 185.389 1.00 107.28 281 ILE A CA 1
ATOM 3959 C C . ILE B 2 281 ? 129.557 104.453 186.707 1.00 109.70 281 ILE A C 1
ATOM 3960 O O . ILE B 2 281 ? 128.701 105.300 186.964 1.00 114.97 281 ILE A O 1
ATOM 3965 N N . VAL B 2 282 ? 129.878 103.473 187.549 1.00 97.60 282 VAL A N 1
ATOM 3966 C CA . VAL B 2 282 ? 129.169 103.194 188.794 1.00 99.52 282 VAL A CA 1
ATOM 3967 C C . VAL B 2 282 ? 130.127 103.411 189.959 1.00 104.83 282 VAL A C 1
ATOM 3968 O O . VAL B 2 282 ? 130.195 102.592 190.883 1.00 106.18 282 VAL A O 1
ATOM 3972 N N . ILE B 2 283 ? 130.902 104.499 189.890 1.00 126.70 283 ILE A N 1
ATOM 3973 C CA . ILE B 2 283 ? 132.047 104.782 190.756 1.00 128.36 283 ILE A CA 1
ATOM 3974 C C . ILE B 2 283 ? 131.797 104.353 192.195 1.00 124.17 283 ILE A C 1
ATOM 3975 O O . ILE B 2 283 ? 130.782 104.715 192.801 1.00 127.12 283 ILE A O 1
ATOM 3980 N N . CYS B 2 284 ? 132.728 103.575 192.746 1.00 116.69 284 CYS A N 1
ATOM 3981 C CA . CYS B 2 284 ? 132.604 103.007 194.081 1.00 121.26 284 CYS A CA 1
ATOM 3982 C C . CYS B 2 284 ? 133.300 103.843 195.148 1.00 125.75 284 CYS A C 1
ATOM 3983 O O . CYS B 2 284 ? 132.692 104.170 196.171 1.00 126.00 284 CYS A O 1
ATOM 3986 N N . ALA B 2 285 ? 134.564 104.192 194.935 1.00 123.14 285 ALA A N 1
ATOM 3987 C CA . ALA B 2 285 ? 135.359 104.925 195.911 1.00 120.09 285 ALA A CA 1
ATOM 3988 C C . ALA B 2 285 ? 135.884 106.216 195.290 1.00 117.21 285 ALA A C 1
ATOM 3989 O O . ALA B 2 285 ? 135.664 106.504 194.111 1.00 119.05 285 ALA A O 1
ATOM 3991 N N . THR B 2 286 ? 136.591 106.997 196.104 1.00 109.66 286 THR A N 1
ATOM 3992 C CA . THR B 2 286 ? 137.073 108.307 195.696 1.00 111.57 286 THR A CA 1
ATOM 3993 C C . THR B 2 286 ? 138.347 108.623 196.466 1.00 112.83 286 THR A C 1
ATOM 3994 O O . THR B 2 286 ? 138.523 108.185 197.606 1.00 116.12 286 THR A O 1
ATOM 3998 N N . SER B 2 287 ? 139.240 109.380 195.824 1.00 118.39 287 SER A N 1
ATOM 3999 C CA . SER B 2 287 ? 140.459 109.820 196.495 1.00 122.95 287 SER A CA 1
ATOM 4000 C C . SER B 2 287 ? 140.144 110.677 197.715 1.00 126.02 287 SER A C 1
ATOM 4001 O O . SER B 2 287 ? 140.756 110.509 198.776 1.00 126.47 287 SER A O 1
ATOM 4004 N N . GLU B 2 288 ? 139.197 111.602 197.583 1.00 115.50 288 GLU A N 1
ATOM 4005 C CA . GLU B 2 288 ? 138.849 112.501 198.670 1.00 109.52 288 GLU A CA 1
ATOM 4006 C C . GLU B 2 288 ? 138.007 111.763 199.709 1.00 107.43 288 GLU A C 1
ATOM 4007 O O . GLU B 2 288 ? 137.720 110.570 199.583 1.00 105.11 288 GLU A O 1
ATOM 4013 N N . GLU B 2 289 ? 137.613 112.486 200.757 1.00 104.38 289 GLU A N 1
ATOM 4014 C CA . GLU B 2 289 ? 136.817 111.897 201.825 1.00 106.15 289 GLU A CA 1
ATOM 4015 C C . GLU B 2 289 ? 135.534 111.299 201.265 1.00 107.75 289 GLU A C 1
ATOM 4016 O O . GLU B 2 289 ? 134.858 111.916 200.437 1.00 107.92 289 GLU A O 1
ATOM 4022 N N . GLU B 2 290 ? 135.217 110.082 201.712 1.00 105.55 290 GLU A N 1
ATOM 4023 C CA . GLU B 2 290 ? 134.058 109.338 201.233 1.00 104.95 290 GLU A CA 1
ATOM 4024 C C . GLU B 2 290 ? 134.128 109.139 199.725 1.00 101.83 290 GLU A C 1
ATOM 4025 O O . GLU B 2 290 ? 135.179 109.345 199.111 1.00 100.36 290 GLU A O 1
ATOM 4031 N N . ASP B 2 291 ? 133.018 108.728 199.121 1.00 107.51 291 ASP A N 1
ATOM 4032 C CA . ASP B 2 291 ? 132.931 108.522 197.681 1.00 108.81 291 ASP A CA 1
ATOM 4033 C C . ASP B 2 291 ? 132.085 109.603 197.016 1.00 112.64 291 ASP A C 1
ATOM 4034 O O . ASP B 2 291 ? 131.345 109.342 196.066 1.00 114.38 291 ASP A O 1
ATOM 4039 N N . VAL B 2 292 ? 132.186 110.831 197.516 1.00 111.12 292 VAL A N 1
ATOM 4040 C CA . VAL B 2 292 ? 131.485 111.964 196.924 1.00 108.79 292 VAL A CA 1
ATOM 4041 C C . VAL B 2 292 ? 132.278 112.473 195.729 1.00 106.90 292 VAL A C 1
ATOM 4042 O O . VAL B 2 292 ? 133.515 112.451 195.727 1.00 109.23 292 VAL A O 1
ATOM 4046 N N . ALA B 2 293 ? 131.566 112.930 194.701 1.00 95.97 293 ALA A N 1
ATOM 4047 C CA . ALA B 2 293 ? 132.210 113.394 193.482 1.00 98.65 293 ALA A CA 1
ATOM 4048 C C . ALA B 2 293 ? 131.392 114.523 192.876 1.00 97.69 293 ALA A C 1
ATOM 4049 O O . ALA B 2 293 ? 130.221 114.719 193.209 1.00 99.31 293 ALA A O 1
ATOM 4051 N N . TYR B 2 294 ? 132.033 115.270 191.981 1.00 86.17 294 TYR A N 1
ATOM 4052 C CA . TYR B 2 294 ? 131.392 116.374 191.282 1.00 87.91 294 TYR A CA 1
ATOM 4053 C C . TYR B 2 294 ? 131.818 116.339 189.823 1.00 88.52 294 TYR A C 1
ATOM 4054 O O . TYR B 2 294 ? 133.000 116.152 189.521 1.00 88.64 294 TYR A O 1
ATOM 4063 N N . ILE B 2 295 ? 130.856 116.522 188.920 1.00 99.07 295 ILE A N 1
ATOM 4064 C CA . ILE B 2 295 ? 131.115 116.312 187.498 1.00 98.78 295 ILE A CA 1
ATOM 4065 C C . ILE B 2 295 ? 130.780 117.512 186.624 1.00 105.76 295 ILE A C 1
ATOM 4066 O O . ILE B 2 295 ? 131.291 117.592 185.493 1.00 105.85 295 ILE A O 1
ATOM 4071 N N . GLU B 2 296 ? 129.948 118.459 187.062 1.00 118.25 296 GLU A N 1
ATOM 4072 C CA . GLU B 2 296 ? 129.655 119.684 186.309 1.00 115.09 296 GLU A CA 1
ATOM 4073 C C . GLU B 2 296 ? 129.188 119.365 184.886 1.00 113.21 296 GLU A C 1
ATOM 4074 O O . GLU B 2 296 ? 129.882 119.613 183.900 1.00 114.46 296 GLU A O 1
ATOM 4080 N N . THR B 2 297 ? 127.994 118.789 184.805 1.00 100.19 297 THR A N 1
ATOM 4081 C CA . THR B 2 297 ? 127.456 118.368 183.515 1.00 98.61 297 THR A CA 1
ATOM 4082 C C . THR B 2 297 ? 127.202 119.612 182.676 1.00 101.33 297 THR A C 1
ATOM 4083 O O . THR B 2 297 ? 126.178 120.282 182.823 1.00 105.41 297 THR A O 1
ATOM 4087 N N . LYS B 2 298 ? 128.145 119.921 181.788 1.00 94.03 298 LYS A N 1
ATOM 4088 C CA . LYS B 2 298 ? 128.100 121.119 180.959 1.00 90.91 298 LYS A CA 1
ATOM 4089 C C . LYS B 2 298 ? 127.633 120.836 179.540 1.00 87.86 298 LYS A C 1
ATOM 4090 O O . LYS B 2 298 ? 126.934 121.662 178.946 1.00 89.89 298 LYS A O 1
ATOM 4096 N N . ASN B 2 299 ? 127.999 119.685 178.984 1.00 81.03 299 ASN A N 1
ATOM 4097 C CA . ASN B 2 299 ? 127.529 119.289 177.666 1.00 84.32 299 ASN A CA 1
ATOM 4098 C C . ASN B 2 299 ? 126.128 118.697 177.698 1.00 84.37 299 ASN A C 1
ATOM 4099 O O . ASN B 2 299 ? 125.570 118.407 176.635 1.00 89.75 299 ASN A O 1
ATOM 4104 N N . LEU B 2 300 ? 125.552 118.508 178.886 1.00 81.92 300 LEU A N 1
ATOM 4105 C CA . LEU B 2 300 ? 124.183 118.039 179.026 1.00 84.25 300 LEU A CA 1
ATOM 4106 C C . LEU B 2 300 ? 123.290 118.983 179.818 1.00 86.11 300 LEU A C 1
ATOM 4107 O O . LEU B 2 300 ? 122.065 118.835 179.758 1.00 84.47 300 LEU A O 1
ATOM 4112 N N . ASP B 2 301 ? 123.858 119.939 180.545 1.00 103.68 301 ASP A N 1
ATOM 4113 C CA . ASP B 2 301 ? 123.094 120.889 181.346 1.00 105.37 301 ASP A CA 1
ATOM 4114 C C . ASP B 2 301 ? 123.993 122.090 181.625 1.00 106.09 301 ASP A C 1
ATOM 4115 O O . ASP B 2 301 ? 125.069 122.229 181.033 1.00 106.96 301 ASP A O 1
ATOM 4120 N N . GLY B 2 302 ? 123.552 122.969 182.521 1.00 95.23 302 GLY A N 1
ATOM 4121 C CA . GLY B 2 302 ? 124.338 124.139 182.859 1.00 91.13 302 GLY A CA 1
ATOM 4122 C C . GLY B 2 302 ? 124.621 124.286 184.340 1.00 95.97 302 GLY A C 1
ATOM 4123 O O . GLY B 2 302 ? 125.561 124.982 184.734 1.00 98.89 302 GLY A O 1
ATOM 4124 N N . GLU B 2 303 ? 123.817 123.631 185.170 1.00 101.61 303 GLU A N 1
ATOM 4125 C CA . GLU B 2 303 ? 123.936 123.753 186.613 1.00 98.65 303 GLU A CA 1
ATOM 4126 C C . GLU B 2 303 ? 125.078 122.881 187.134 1.00 96.03 303 GLU A C 1
ATOM 4127 O O . GLU B 2 303 ? 125.623 122.030 186.426 1.00 94.76 303 GLU A O 1
ATOM 4133 N N . THR B 2 304 ? 125.441 123.106 188.395 1.00 108.98 304 THR A N 1
ATOM 4134 C CA . THR B 2 304 ? 126.478 122.316 189.043 1.00 111.56 304 THR A CA 1
ATOM 4135 C C . THR B 2 304 ? 126.002 120.875 189.235 1.00 111.17 304 THR A C 1
ATOM 4136 O O . THR B 2 304 ? 124.861 120.517 188.932 1.00 111.47 304 THR A O 1
ATOM 4140 N N . ASN B 2 305 ? 126.894 120.029 189.747 1.00 98.16 305 ASN A N 1
ATOM 4141 C CA . ASN B 2 305 ? 126.578 118.623 189.944 1.00 97.66 305 ASN A CA 1
ATOM 4142 C C . ASN B 2 305 ? 127.259 118.103 191.200 1.00 96.13 305 ASN A C 1
ATOM 4143 O O . ASN B 2 305 ? 128.293 118.622 191.628 1.00 98.34 305 ASN A O 1
ATOM 4148 N N . LEU B 2 306 ? 126.662 117.066 191.783 1.00 99.93 306 LEU A N 1
ATOM 4149 C CA . LEU B 2 306 ? 127.188 116.432 192.984 1.00 102.72 306 LEU A CA 1
ATOM 4150 C C . LEU B 2 306 ? 126.683 114.998 193.035 1.00 105.89 306 LEU A C 1
ATOM 4151 O O . LEU B 2 306 ? 125.743 114.628 192.328 1.00 107.31 306 LEU A O 1
ATOM 4156 N N . LYS B 2 307 ? 127.319 114.196 193.883 1.00 122.48 307 LYS A N 1
ATOM 4157 C CA . LYS B 2 307 ? 126.999 112.783 194.019 1.00 124.79 307 LYS A CA 1
ATOM 4158 C C . LYS B 2 307 ? 126.525 112.485 195.435 1.00 124.83 307 LYS A C 1
ATOM 4159 O O . LYS B 2 307 ? 126.552 113.342 196.322 1.00 125.22 307 LYS A O 1
ATOM 4165 N N . SER B 2 308 ? 126.083 111.246 195.639 1.00 135.51 308 SER A N 1
ATOM 4166 C CA . SER B 2 308 ? 125.551 110.796 196.919 1.00 134.19 308 SER A CA 1
ATOM 4167 C C . SER B 2 308 ? 126.089 109.418 197.277 1.00 136.21 308 SER A C 1
ATOM 4168 O O . SER B 2 308 ? 125.340 108.539 197.712 1.00 136.77 308 SER A O 1
ATOM 4171 N N . ARG B 2 309 ? 127.393 109.211 197.073 1.00 133.18 309 ARG A N 1
ATOM 4172 C CA . ARG B 2 309 ? 128.120 108.002 197.466 1.00 133.48 309 ARG A CA 1
ATOM 4173 C C . ARG B 2 309 ? 127.601 106.743 196.774 1.00 134.41 309 ARG A C 1
ATOM 4174 O O . ARG B 2 309 ? 126.587 106.780 196.070 1.00 132.82 309 ARG A O 1
ATOM 4182 N N . ASN B 2 310 ? 128.309 105.624 196.952 1.00 124.48 310 ASN A N 1
ATOM 4183 C CA . ASN B 2 310 ? 127.936 104.351 196.340 1.00 120.55 310 ASN A CA 1
ATOM 4184 C C . ASN B 2 310 ? 127.142 103.467 197.297 1.00 117.71 310 ASN A C 1
ATOM 4185 O O . ASN B 2 310 ? 126.021 103.057 196.983 1.00 117.21 310 ASN A O 1
ATOM 4190 N N . GLY B 2 311 ? 127.708 103.156 198.460 1.00 122.27 311 GLY A N 1
ATOM 4191 C CA . GLY B 2 311 ? 126.983 102.389 199.452 1.00 124.40 311 GLY A CA 1
ATOM 4192 C C . GLY B 2 311 ? 127.723 101.186 199.999 1.00 123.99 311 GLY A C 1
ATOM 4193 O O . GLY B 2 311 ? 128.802 101.321 200.584 1.00 123.24 311 GLY A O 1
ATOM 4194 N N . VAL B 2 312 ? 127.135 100.000 199.815 1.00 121.08 312 VAL A N 1
ATOM 4195 C CA . VAL B 2 312 ? 127.696 98.790 200.426 1.00 121.85 312 VAL A CA 1
ATOM 4196 C C . VAL B 2 312 ? 129.111 98.493 199.950 1.00 120.85 312 VAL A C 1
ATOM 4197 O O . VAL B 2 312 ? 129.956 98.145 200.788 1.00 121.44 312 VAL A O 1
ATOM 4201 N N . PRO B 2 313 ? 129.447 98.569 198.639 1.00 106.58 313 PRO A N 1
ATOM 4202 C CA . PRO B 2 313 ? 130.845 98.352 198.239 1.00 105.01 313 PRO A CA 1
ATOM 4203 C C . PRO B 2 313 ? 131.811 99.220 199.027 1.00 107.40 313 PRO A C 1
ATOM 4204 O O . PRO B 2 313 ? 132.690 98.692 199.714 1.00 110.26 313 PRO A O 1
ATOM 4208 N N . GLY B 2 314 ? 131.642 100.539 198.946 1.00 109.61 314 GLY A N 1
ATOM 4209 C CA . GLY B 2 314 ? 132.327 101.486 199.809 1.00 110.07 314 GLY A CA 1
ATOM 4210 C C . GLY B 2 314 ? 133.775 101.178 200.132 1.00 107.74 314 GLY A C 1
ATOM 4211 O O . GLY B 2 314 ? 134.611 101.047 199.234 1.00 108.26 314 GLY A O 1
ATOM 4212 N N . LEU B 2 315 ? 134.077 101.061 201.428 1.00 117.33 315 LEU A N 1
ATOM 4213 C CA . LEU B 2 315 ? 135.437 100.744 201.849 1.00 121.76 315 LEU A CA 1
ATOM 4214 C C . LEU B 2 315 ? 135.846 99.339 201.427 1.00 123.07 315 LEU A C 1
ATOM 4215 O O . LEU B 2 315 ? 137.029 99.092 201.171 1.00 124.50 315 LEU A O 1
ATOM 4220 N N . SER B 2 316 ? 134.893 98.405 201.358 1.00 122.25 316 SER A N 1
ATOM 4221 C CA . SER B 2 316 ? 135.211 97.073 200.856 1.00 123.19 316 SER A CA 1
ATOM 4222 C C . SER B 2 316 ? 135.635 97.129 199.396 1.00 123.13 316 SER A C 1
ATOM 4223 O O . SER B 2 316 ? 136.383 96.265 198.923 1.00 122.84 316 SER A O 1
ATOM 4226 N N . HIS B 2 317 ? 135.166 98.138 198.665 1.00 117.82 317 HIS A N 1
ATOM 4227 C CA . HIS B 2 317 ? 135.545 98.312 197.271 1.00 116.37 317 HIS A CA 1
ATOM 4228 C C . HIS B 2 317 ? 136.747 99.239 197.150 1.00 110.55 317 HIS A C 1
ATOM 4229 O O . HIS B 2 317 ? 136.689 100.249 196.443 1.00 107.99 317 HIS A O 1
ATOM 4236 N N . LEU B 2 318 ? 137.838 98.906 197.837 1.00 104.29 318 LEU A N 1
ATOM 4237 C CA . LEU B 2 318 ? 139.048 99.710 197.745 1.00 106.59 318 LEU A CA 1
ATOM 4238 C C . LEU B 2 318 ? 139.610 99.667 196.331 1.00 109.15 318 LEU A C 1
ATOM 4239 O O . LEU B 2 318 ? 139.403 98.704 195.589 1.00 112.18 318 LEU A O 1
ATOM 4244 N N . ASN B 2 319 ? 140.318 100.725 195.963 1.00 114.87 319 ASN A N 1
ATOM 4245 C CA . ASN B 2 319 ? 140.928 100.859 194.651 1.00 118.44 319 ASN A CA 1
ATOM 4246 C C . ASN B 2 319 ? 142.376 100.390 194.684 1.00 121.28 319 ASN A C 1
ATOM 4247 O O . ASN B 2 319 ? 142.843 99.811 195.668 1.00 119.98 319 ASN A O 1
ATOM 4252 N N . THR B 2 320 ? 143.081 100.650 193.581 1.00 132.12 320 THR A N 1
ATOM 4253 C CA . THR B 2 320 ? 144.512 100.384 193.472 1.00 133.03 320 THR A CA 1
ATOM 4254 C C . THR B 2 320 ? 144.829 98.916 193.737 1.00 131.37 320 THR A C 1
ATOM 4255 O O . THR B 2 320 ? 145.463 98.581 194.744 1.00 129.73 320 THR A O 1
ATOM 4259 N N . ALA B 2 321 ? 144.354 98.040 192.853 1.00 124.25 321 ALA A N 1
ATOM 4260 C CA . ALA B 2 321 ? 144.564 96.598 192.807 1.00 123.26 321 ALA A CA 1
ATOM 4261 C C . ALA B 2 321 ? 143.737 95.852 193.849 1.00 123.20 321 ALA A C 1
ATOM 4262 O O . ALA B 2 321 ? 143.720 94.621 193.825 1.00 123.54 321 ALA A O 1
ATOM 4264 N N . GLU B 2 322 ? 143.040 96.539 194.751 1.00 124.64 322 GLU A N 1
ATOM 4265 C CA . GLU B 2 322 ? 142.118 95.842 195.638 1.00 127.28 322 GLU A CA 1
ATOM 4266 C C . GLU B 2 322 ? 140.879 95.361 194.894 1.00 126.46 322 GLU A C 1
ATOM 4267 O O . GLU B 2 322 ? 140.318 94.314 195.235 1.00 126.87 322 GLU A O 1
ATOM 4273 N N . ALA B 2 323 ? 140.442 96.112 193.881 1.00 119.94 323 ALA A N 1
ATOM 4274 C CA . ALA B 2 323 ? 139.355 95.641 193.032 1.00 122.12 323 ALA A CA 1
ATOM 4275 C C . ALA B 2 323 ? 139.779 94.436 192.205 1.00 125.27 323 ALA A C 1
ATOM 4276 O O . ALA B 2 323 ? 138.958 93.554 191.927 1.00 123.93 323 ALA A O 1
ATOM 4278 N N . CYS B 2 324 ? 141.048 94.383 191.795 1.00 125.91 324 CYS A N 1
ATOM 4279 C CA . CYS B 2 324 ? 141.541 93.224 191.060 1.00 122.18 324 CYS A CA 1
ATOM 4280 C C . CYS B 2 324 ? 141.681 92.013 191.974 1.00 120.12 324 CYS A C 1
ATOM 4281 O O . CYS B 2 324 ? 141.280 90.901 191.614 1.00 119.08 324 CYS A O 1
ATOM 4284 N N . ALA B 2 325 ? 142.250 92.213 193.166 1.00 118.10 325 ALA A N 1
ATOM 4285 C CA . ALA B 2 325 ? 142.433 91.107 194.099 1.00 117.90 325 ALA A CA 1
ATOM 4286 C C . ALA B 2 325 ? 141.093 90.539 194.549 1.00 117.64 325 ALA A C 1
ATOM 4287 O O . ALA B 2 325 ? 140.924 89.318 194.643 1.00 116.39 325 ALA A O 1
ATOM 4289 N N . LYS B 2 326 ? 140.130 91.410 194.834 1.00 116.10 326 LYS A N 1
ATOM 4290 C CA . LYS B 2 326 ? 138.802 90.957 195.208 1.00 115.22 326 LYS A CA 1
ATOM 4291 C C . LYS B 2 326 ? 137.977 90.643 193.964 1.00 112.53 326 LYS A C 1
ATOM 4292 O O . LYS B 2 326 ? 138.311 91.040 192.846 1.00 109.67 326 LYS A O 1
ATOM 4298 N N . ALA B 2 327 ? 136.887 89.905 194.173 1.00 104.33 327 ALA A N 1
ATOM 4299 C CA . ALA B 2 327 ? 135.997 89.531 193.075 1.00 103.83 327 ALA A CA 1
ATOM 4300 C C . ALA B 2 327 ? 134.601 89.339 193.658 1.00 103.08 327 ALA A C 1
ATOM 4301 O O . ALA B 2 327 ? 134.305 88.289 194.237 1.00 101.48 327 ALA A O 1
ATOM 4303 N N . HIS B 2 328 ? 133.755 90.351 193.500 1.00 116.97 328 HIS A N 1
ATOM 4304 C CA . HIS B 2 328 ? 132.386 90.307 193.995 1.00 119.01 328 HIS A CA 1
ATOM 4305 C C . HIS B 2 328 ? 131.512 91.123 193.052 1.00 120.66 328 HIS A C 1
ATOM 4306 O O . HIS B 2 328 ? 131.964 91.567 191.992 1.00 121.59 328 HIS A O 1
ATOM 4313 N N . LEU B 2 329 ? 130.244 91.293 193.434 1.00 123.27 329 LEU A N 1
ATOM 4314 C CA . LEU B 2 329 ? 129.294 92.172 192.756 1.00 124.68 329 LEU A CA 1
ATOM 4315 C C . LEU B 2 329 ? 128.834 91.605 191.417 1.00 124.94 329 LEU A C 1
ATOM 4316 O O . LEU B 2 329 ? 129.639 91.080 190.642 1.00 124.60 329 LEU A O 1
ATOM 4321 N N . CYS B 2 330 ? 127.534 91.709 191.140 1.00 120.20 330 CYS A N 1
ATOM 4322 C CA . CYS B 2 330 ? 126.953 91.316 189.857 1.00 120.49 330 CYS A CA 1
ATOM 4323 C C . CYS B 2 330 ? 126.093 92.478 189.371 1.00 120.56 330 CYS A C 1
ATOM 4324 O O . CYS B 2 330 ? 124.943 92.624 189.795 1.00 120.56 330 CYS A O 1
ATOM 4327 N N . ILE B 2 331 ? 126.652 93.295 188.477 1.00 121.79 331 ILE A N 1
ATOM 4328 C CA . ILE B 2 331 ? 125.992 94.524 188.053 1.00 121.32 331 ILE A CA 1
ATOM 4329 C C . ILE B 2 331 ? 124.705 94.200 187.307 1.00 123.72 331 ILE A C 1
ATOM 4330 O O . ILE B 2 331 ? 124.664 93.300 186.458 1.00 123.77 331 ILE A O 1
ATOM 4335 N N . ASP B 2 332 ? 123.642 94.934 187.628 1.00 126.39 332 ASP A N 1
ATOM 4336 C CA . ASP B 2 332 ? 122.344 94.780 186.988 1.00 124.59 332 ASP A CA 1
ATOM 4337 C C . ASP B 2 332 ? 121.921 96.107 186.373 1.00 124.37 332 ASP A C 1
ATOM 4338 O O . ASP B 2 332 ? 122.157 97.173 186.949 1.00 125.40 332 ASP A O 1
ATOM 4343 N N . LEU B 2 333 ? 121.295 96.035 185.201 1.00 118.38 333 LEU A N 1
ATOM 4344 C CA . LEU B 2 333 ? 120.919 97.215 184.439 1.00 119.10 333 LEU A CA 1
ATOM 4345 C C . LEU B 2 333 ? 119.427 97.177 184.137 1.00 119.10 333 LEU A C 1
ATOM 4346 O O . LEU B 2 333 ? 118.807 96.111 184.096 1.00 118.91 333 LEU A O 1
ATOM 4351 N N . ASP B 2 334 ? 118.853 98.362 183.925 1.00 125.56 334 ASP A N 1
ATOM 4352 C CA . ASP B 2 334 ? 117.414 98.511 183.749 1.00 127.29 334 ASP A CA 1
ATOM 4353 C C . ASP B 2 334 ? 117.022 98.761 182.298 1.00 127.94 334 ASP A C 1
ATOM 4354 O O . ASP B 2 334 ? 116.210 98.015 181.743 1.00 127.58 334 ASP A O 1
ATOM 4359 N N . ALA B 2 335 ? 117.573 99.793 181.661 1.00 128.31 335 ALA A N 1
ATOM 4360 C CA . ALA B 2 335 ? 117.191 100.153 180.295 1.00 128.43 335 ALA A CA 1
ATOM 4361 C C . ALA B 2 335 ? 118.356 100.864 179.620 1.00 127.53 335 ALA A C 1
ATOM 4362 O O . ALA B 2 335 ? 118.564 102.070 179.823 1.00 127.86 335 ALA A O 1
ATOM 4364 N N . PRO B 2 336 ? 119.136 100.153 178.801 1.00 111.62 336 PRO A N 1
ATOM 4365 C CA . PRO B 2 336 ? 120.251 100.808 178.099 1.00 108.31 336 PRO A CA 1
ATOM 4366 C C . PRO B 2 336 ? 119.810 101.825 177.064 1.00 111.13 336 PRO A C 1
ATOM 4367 O O . PRO B 2 336 ? 120.632 102.650 176.647 1.00 111.22 336 PRO A O 1
ATOM 4371 N N . GLU B 2 337 ? 118.548 101.794 176.633 1.00 124.51 337 GLU A N 1
ATOM 4372 C CA . GLU B 2 337 ? 118.114 102.654 175.537 1.00 123.72 337 GLU A CA 1
ATOM 4373 C C . GLU B 2 337 ? 118.091 104.121 175.954 1.00 121.55 337 GLU A C 1
ATOM 4374 O O . GLU B 2 337 ? 118.826 104.947 175.402 1.00 122.32 337 GLU A O 1
ATOM 4380 N N . SER B 2 338 ? 117.263 104.465 176.938 1.00 113.82 338 SER A N 1
ATOM 4381 C CA . SER B 2 338 ? 117.061 105.854 177.337 1.00 116.04 338 SER A CA 1
ATOM 4382 C C . SER B 2 338 ? 117.257 105.971 178.840 1.00 115.72 338 SER A C 1
ATOM 4383 O O . SER B 2 338 ? 116.418 105.503 179.617 1.00 115.81 338 SER A O 1
ATOM 4386 N N . ASN B 2 339 ? 118.362 106.594 179.250 1.00 128.69 339 ASN A N 1
ATOM 4387 C CA . ASN B 2 339 ? 118.636 106.857 180.666 1.00 132.44 339 ASN A CA 1
ATOM 4388 C C . ASN B 2 339 ? 119.140 108.293 180.795 1.00 132.29 339 ASN A C 1
ATOM 4389 O O . ASN B 2 339 ? 120.348 108.544 180.767 1.00 133.42 339 ASN A O 1
ATOM 4394 N N . MET B 2 340 ? 118.208 109.230 180.946 1.00 122.69 340 MET A N 1
ATOM 4395 C CA . MET B 2 340 ? 118.527 110.623 181.228 1.00 117.60 340 MET A CA 1
ATOM 4396 C C . MET B 2 340 ? 117.734 111.046 182.453 1.00 113.31 340 MET A C 1
ATOM 4397 O O . MET B 2 340 ? 116.508 110.893 182.480 1.00 116.19 340 MET A O 1
ATOM 4402 N N . PHE B 2 341 ? 118.438 111.559 183.465 1.00 112.62 341 PHE A N 1
ATOM 4403 C CA . PHE B 2 341 ? 117.868 111.887 184.770 1.00 118.93 341 PHE A CA 1
ATOM 4404 C C . PHE B 2 341 ? 117.365 110.641 185.492 1.00 121.64 341 PHE A C 1
ATOM 4405 O O . PHE B 2 341 ? 116.765 110.745 186.567 1.00 124.63 341 PHE A O 1
ATOM 4413 N N . ARG B 2 342 ? 117.605 109.462 184.919 1.00 112.96 342 ARG A N 1
ATOM 4414 C CA . ARG B 2 342 ? 117.201 108.209 185.555 1.00 112.84 342 ARG A CA 1
ATOM 4415 C C . ARG B 2 342 ? 118.049 107.085 184.976 1.00 111.96 342 ARG A C 1
ATOM 4416 O O . ARG B 2 342 ? 117.857 106.694 183.821 1.00 111.98 342 ARG A O 1
ATOM 4424 N N . LEU B 2 343 ? 118.979 106.573 185.777 1.00 116.84 343 LEU A N 1
ATOM 4425 C CA . LEU B 2 343 ? 119.891 105.501 185.391 1.00 116.23 343 LEU A CA 1
ATOM 4426 C C . LEU B 2 343 ? 119.943 104.448 186.490 1.00 118.68 343 LEU A C 1
ATOM 4427 O O . LEU B 2 343 ? 121.009 104.040 186.955 1.00 116.87 343 LEU A O 1
ATOM 4432 N N . ASN B 2 344 ? 118.767 104.014 186.936 1.00 127.90 344 ASN A N 1
ATOM 4433 C CA . ASN B 2 344 ? 118.676 103.079 188.047 1.00 127.51 344 ASN A CA 1
ATOM 4434 C C . ASN B 2 344 ? 119.290 101.732 187.683 1.00 127.44 344 ASN A C 1
ATOM 4435 O O . ASN B 2 344 ? 119.313 101.326 186.518 1.00 127.75 344 ASN A O 1
ATOM 4440 N N . GLY B 2 345 ? 119.799 101.045 188.697 1.00 124.71 345 GLY A N 1
ATOM 4441 C CA . GLY B 2 345 ? 120.415 99.754 188.502 1.00 123.51 345 GLY A CA 1
ATOM 4442 C C . GLY B 2 345 ? 120.475 98.982 189.801 1.00 122.15 345 GLY A C 1
ATOM 4443 O O . GLY B 2 345 ? 119.877 99.372 190.806 1.00 122.93 345 GLY A O 1
ATOM 4444 N N . ALA B 2 346 ? 121.211 97.875 189.767 1.00 121.66 346 ALA A N 1
ATOM 4445 C CA . ALA B 2 346 ? 121.353 97.022 190.937 1.00 122.91 346 ALA A CA 1
ATOM 4446 C C . ALA B 2 346 ? 122.655 96.244 190.833 1.00 124.47 346 ALA A C 1
ATOM 4447 O O . ALA B 2 346 ? 123.272 96.165 189.767 1.00 124.59 346 ALA A O 1
ATOM 4449 N N . VAL B 2 347 ? 123.073 95.674 191.960 1.00 126.22 347 VAL A N 1
ATOM 4450 C CA . VAL B 2 347 ? 124.277 94.854 192.002 1.00 125.83 347 VAL A CA 1
ATOM 4451 C C . VAL B 2 347 ? 124.171 93.920 193.200 1.00 125.90 347 VAL A C 1
ATOM 4452 O O . VAL B 2 347 ? 123.618 94.283 194.241 1.00 124.36 347 VAL A O 1
ATOM 4456 N N . ILE B 2 348 ? 124.676 92.698 193.033 1.00 127.42 348 ILE A N 1
ATOM 4457 C CA . ILE B 2 348 ? 124.640 91.673 194.072 1.00 128.34 348 ILE A CA 1
ATOM 4458 C C . ILE B 2 348 ? 126.019 91.039 194.176 1.00 125.28 348 ILE A C 1
ATOM 4459 O O . ILE B 2 348 ? 126.573 90.585 193.169 1.00 120.91 348 ILE A O 1
ATOM 4464 N N . ASN B 2 349 ? 126.563 90.994 195.389 1.00 120.94 349 ASN A N 1
ATOM 4465 C CA . ASN B 2 349 ? 127.879 90.430 195.641 1.00 120.63 349 ASN A CA 1
ATOM 4466 C C . ASN B 2 349 ? 127.747 89.034 196.247 1.00 120.32 349 ASN A C 1
ATOM 4467 O O . ASN B 2 349 ? 126.649 88.479 196.363 1.00 121.40 349 ASN A O 1
ATOM 4472 N N . LEU B 2 350 ? 128.877 88.455 196.641 1.00 87.36 350 LEU A N 1
ATOM 4473 C CA . LEU B 2 350 ? 128.885 87.138 197.267 1.00 84.89 350 LEU A CA 1
ATOM 4474 C C . LEU B 2 350 ? 129.457 87.210 198.679 1.00 81.33 350 LEU A C 1
ATOM 4475 O O . LEU B 2 350 ? 130.243 88.103 198.996 1.00 76.60 350 LEU A O 1
ATOM 4480 N N . ILE B 2 361 ? 121.562 92.481 197.112 1.00 134.25 361 ILE A N 1
ATOM 4481 C CA . ILE B 2 361 ? 120.952 93.507 196.275 1.00 137.29 361 ILE A CA 1
ATOM 4482 C C . ILE B 2 361 ? 121.317 94.893 196.800 1.00 137.72 361 ILE A C 1
ATOM 4483 O O . ILE B 2 361 ? 121.247 95.152 198.002 1.00 137.81 361 ILE A O 1
ATOM 4488 N N . HIS B 2 362 ? 121.723 95.782 195.890 1.00 132.41 362 HIS A N 1
ATOM 4489 C CA . HIS B 2 362 ? 122.143 97.124 196.255 1.00 132.31 362 HIS A CA 1
ATOM 4490 C C . HIS B 2 362 ? 121.539 98.116 195.267 1.00 133.17 362 HIS A C 1
ATOM 4491 O O . HIS B 2 362 ? 121.614 97.894 194.045 1.00 133.69 362 HIS A O 1
ATOM 4498 N N . PRO B 2 363 ? 120.943 99.206 195.749 1.00 122.05 363 PRO A N 1
ATOM 4499 C CA . PRO B 2 363 ? 120.230 100.162 194.873 1.00 119.93 363 PRO A CA 1
ATOM 4500 C C . PRO B 2 363 ? 121.135 101.160 194.153 1.00 120.32 363 PRO A C 1
ATOM 4501 O O . PRO B 2 363 ? 121.369 102.288 194.586 1.00 119.86 363 PRO A O 1
ATOM 4505 N N . ILE B 2 364 ? 121.670 100.735 193.009 1.00 122.31 364 ILE A N 1
ATOM 4506 C CA . ILE B 2 364 ? 122.419 101.646 192.153 1.00 122.17 364 ILE A CA 1
ATOM 4507 C C . ILE B 2 364 ? 121.458 102.656 191.540 1.00 122.31 364 ILE A C 1
ATOM 4508 O O . ILE B 2 364 ? 120.446 102.284 190.931 1.00 124.57 364 ILE A O 1
ATOM 4513 N N . THR B 2 365 ? 121.770 103.940 191.696 1.00 125.42 365 THR A N 1
ATOM 4514 C CA . THR B 2 365 ? 120.894 105.017 191.258 1.00 128.17 365 THR A CA 1
ATOM 4515 C C . THR B 2 365 ? 121.662 105.980 190.363 1.00 130.85 365 THR A C 1
ATOM 4516 O O . THR B 2 365 ? 122.872 105.848 190.158 1.00 130.10 365 THR A O 1
ATOM 4520 N N . LEU B 2 366 ? 120.931 106.959 189.823 1.00 127.73 366 LEU A N 1
ATOM 4521 C CA . LEU B 2 366 ? 121.555 107.974 188.979 1.00 124.87 366 LEU A CA 1
ATOM 4522 C C . LEU B 2 366 ? 122.603 108.763 189.750 1.00 118.94 366 LEU A C 1
ATOM 4523 O O . LEU B 2 366 ? 123.712 108.988 189.254 1.00 114.10 366 LEU A O 1
ATOM 4528 N N . GLU B 2 367 ? 122.275 109.184 190.972 1.00 117.30 367 GLU A N 1
ATOM 4529 C CA . GLU B 2 367 ? 123.240 109.907 191.790 1.00 118.30 367 GLU A CA 1
ATOM 4530 C C . GLU B 2 367 ? 124.444 109.054 192.155 1.00 117.23 367 GLU A C 1
ATOM 4531 O O . GLU B 2 367 ? 125.456 109.599 192.605 1.00 118.27 367 GLU A O 1
ATOM 4537 N N . THR B 2 368 ? 124.355 107.736 191.984 1.00 109.96 368 THR A N 1
ATOM 4538 C CA . THR B 2 368 ? 125.515 106.866 192.104 1.00 110.10 368 THR A CA 1
ATOM 4539 C C . THR B 2 368 ? 126.252 106.702 190.783 1.00 110.35 368 THR A C 1
ATOM 4540 O O . THR B 2 368 ? 127.467 106.472 190.781 1.00 111.44 368 THR A O 1
ATOM 4544 N N . THR B 2 369 ? 125.550 106.841 189.661 1.00 111.72 369 THR A N 1
ATOM 4545 C CA . THR B 2 369 ? 126.095 106.547 188.341 1.00 116.27 369 THR A CA 1
ATOM 4546 C C . THR B 2 369 ? 126.365 107.842 187.586 1.00 112.02 369 THR A C 1
ATOM 4547 O O . THR B 2 369 ? 125.433 108.589 187.273 1.00 115.01 369 THR A O 1
ATOM 4551 N N . MET B 2 370 ? 127.634 108.094 187.283 1.00 105.06 370 MET A N 1
ATOM 4552 C CA . MET B 2 370 ? 127.989 109.194 186.396 1.00 111.93 370 MET A CA 1
ATOM 4553 C C . MET B 2 370 ? 127.613 108.842 184.962 1.00 110.75 370 MET A C 1
ATOM 4554 O O . MET B 2 370 ? 127.739 107.690 184.540 1.00 110.13 370 MET A O 1
ATOM 4559 N N . LEU B 2 371 ? 127.073 109.816 184.224 1.00 107.28 371 LEU A N 1
ATOM 4560 C CA . LEU B 2 371 ? 126.526 109.486 182.877 1.00 106.32 371 LEU A CA 1
ATOM 4561 C C . LEU B 2 371 ? 127.554 109.648 181.755 1.00 106.51 371 LEU A C 1
ATOM 4562 O O . LEU B 2 371 ? 127.929 108.619 181.164 1.00 109.31 371 LEU A O 1
ATOM 4567 N N . ARG B 2 372 ? 127.989 110.876 181.463 1.00 111.65 372 ARG A N 1
ATOM 4568 C CA . ARG B 2 372 ? 128.850 111.075 180.298 1.00 112.92 372 ARG A CA 1
ATOM 4569 C C . ARG B 2 372 ? 129.389 112.496 180.191 1.00 115.10 372 ARG A C 1
ATOM 4570 O O . ARG B 2 372 ? 128.714 113.454 180.580 1.00 112.75 372 ARG A O 1
ATOM 4578 N N . GLY B 2 373 ? 130.600 112.632 179.649 1.00 120.03 373 GLY A N 1
ATOM 4579 C CA . GLY B 2 373 ? 131.131 113.903 179.193 1.00 117.50 373 GLY A CA 1
ATOM 4580 C C . GLY B 2 373 ? 131.095 115.032 180.201 1.00 115.84 373 GLY A C 1
ATOM 4581 O O . GLY B 2 373 ? 130.961 116.201 179.827 1.00 116.33 373 GLY A O 1
ATOM 4582 N N . CYS B 2 374 ? 131.215 114.698 181.481 1.00 117.29 374 CYS A N 1
ATOM 4583 C CA . CYS B 2 374 ? 131.104 115.672 182.557 1.00 117.30 374 CYS A CA 1
ATOM 4584 C C . CYS B 2 374 ? 132.361 115.621 183.408 1.00 117.09 374 CYS A C 1
ATOM 4585 O O . CYS B 2 374 ? 132.777 114.543 183.841 1.00 120.97 374 CYS A O 1
ATOM 4588 N N . VAL B 2 375 ? 132.963 116.785 183.646 1.00 114.05 375 VAL A N 1
ATOM 4589 C CA . VAL B 2 375 ? 134.205 116.872 184.404 1.00 116.38 375 VAL A CA 1
ATOM 4590 C C . VAL B 2 375 ? 134.170 118.135 185.260 1.00 119.37 375 VAL A C 1
ATOM 4591 O O . VAL B 2 375 ? 134.232 119.251 184.731 1.00 120.43 375 VAL A O 1
ATOM 4595 N N . LEU B 2 376 ? 134.037 117.961 186.574 1.00 115.13 376 LEU A N 1
ATOM 4596 C CA . LEU B 2 376 ? 134.338 119.004 187.547 1.00 115.04 376 LEU A CA 1
ATOM 4597 C C . LEU B 2 376 ? 135.530 118.595 188.398 1.00 109.33 376 LEU A C 1
ATOM 4598 O O . LEU B 2 376 ? 136.529 119.318 188.466 1.00 106.28 376 LEU A O 1
ATOM 4603 N N . LYS B 2 377 ? 135.438 117.435 189.042 1.00 111.03 377 LYS A N 1
ATOM 4604 C CA . LYS B 2 377 ? 136.521 116.856 189.823 1.00 117.07 377 LYS A CA 1
ATOM 4605 C C . LYS B 2 377 ? 137.018 117.836 190.884 1.00 115.70 377 LYS A C 1
ATOM 4606 O O . LYS B 2 377 ? 138.200 118.174 190.962 1.00 118.16 377 LYS A O 1
ATOM 4612 N N . ASN B 2 378 ? 136.077 118.301 191.706 1.00 97.06 378 ASN A N 1
ATOM 4613 C CA . ASN B 2 378 ? 136.462 119.043 192.898 1.00 96.84 378 ASN A CA 1
ATOM 4614 C C . ASN B 2 378 ? 137.256 118.168 193.857 1.00 102.11 378 ASN A C 1
ATOM 4615 O O . ASN B 2 378 ? 137.937 118.691 194.745 1.00 102.46 378 ASN A O 1
ATOM 4620 N N . THR B 2 379 ? 137.179 116.849 193.691 1.00 115.95 379 THR A N 1
ATOM 4621 C CA . THR B 2 379 ? 138.015 115.898 194.406 1.00 117.76 379 THR A CA 1
ATOM 4622 C C . THR B 2 379 ? 139.279 115.632 193.587 1.00 119.65 379 THR A C 1
ATOM 4623 O O . THR B 2 379 ? 139.577 116.336 192.619 1.00 120.51 379 THR A O 1
ATOM 4627 N N . ALA B 2 380 ? 140.041 114.605 193.966 1.00 118.98 380 ALA A N 1
ATOM 4628 C CA . ALA B 2 380 ? 141.267 114.269 193.246 1.00 116.23 380 ALA A CA 1
ATOM 4629 C C . ALA B 2 380 ? 141.009 113.248 192.138 1.00 119.39 380 ALA A C 1
ATOM 4630 O O . ALA B 2 380 ? 141.263 113.525 190.962 1.00 119.58 380 ALA A O 1
ATOM 4632 N N . TRP B 2 381 ? 140.509 112.066 192.496 1.00 122.01 381 TRP A N 1
ATOM 4633 C CA . TRP B 2 381 ? 140.158 111.063 191.501 1.00 117.61 381 TRP A CA 1
ATOM 4634 C C . TRP B 2 381 ? 139.086 110.139 192.060 1.00 116.02 381 TRP A C 1
ATOM 4635 O O . TRP B 2 381 ? 138.953 109.970 193.274 1.00 117.19 381 TRP A O 1
ATOM 4646 N N . VAL B 2 382 ? 138.325 109.537 191.147 1.00 122.02 382 VAL A N 1
ATOM 4647 C CA . VAL B 2 382 ? 137.207 108.663 191.483 1.00 126.92 382 VAL A CA 1
ATOM 4648 C C . VAL B 2 382 ? 137.360 107.356 190.717 1.00 128.52 382 VAL A C 1
ATOM 4649 O O . VAL B 2 382 ? 137.686 107.360 189.525 1.00 126.73 382 VAL A O 1
ATOM 4653 N N . ILE B 2 383 ? 137.111 106.239 191.399 1.00 127.77 383 ILE A N 1
ATOM 4654 C CA . ILE B 2 383 ? 137.363 104.903 190.869 1.00 125.11 383 ILE A CA 1
ATOM 4655 C C . ILE B 2 383 ? 136.048 104.135 190.808 1.00 126.85 383 ILE A C 1
ATOM 4656 O O . ILE B 2 383 ? 135.300 104.097 191.791 1.00 126.38 383 ILE A O 1
ATOM 4661 N N . GLY B 2 384 ? 135.772 103.528 189.656 1.00 130.14 384 GLY A N 1
ATOM 4662 C CA . GLY B 2 384 ? 134.561 102.740 189.490 1.00 129.30 384 GLY A CA 1
ATOM 4663 C C . GLY B 2 384 ? 134.594 101.962 188.195 1.00 129.95 384 GLY A C 1
ATOM 4664 O O . GLY B 2 384 ? 135.411 102.222 187.308 1.00 128.31 384 GLY A O 1
ATOM 4665 N N . ILE B 2 385 ? 133.666 101.005 188.092 1.00 123.92 385 ILE A N 1
ATOM 4666 C CA . ILE B 2 385 ? 133.623 100.050 186.988 1.00 120.26 385 ILE A CA 1
ATOM 4667 C C . ILE B 2 385 ? 132.817 100.632 185.835 1.00 119.99 385 ILE A C 1
ATOM 4668 O O . ILE B 2 385 ? 131.768 101.253 186.040 1.00 122.30 385 ILE A O 1
ATOM 4673 N N . ILE B 2 386 ? 133.306 100.420 184.616 1.00 106.89 386 ILE A N 1
ATOM 4674 C CA . ILE B 2 386 ? 132.623 100.892 183.415 1.00 104.99 386 ILE A CA 1
ATOM 4675 C C . ILE B 2 386 ? 131.543 99.892 183.028 1.00 104.67 386 ILE A C 1
ATOM 4676 O O . ILE B 2 386 ? 131.809 98.691 182.899 1.00 111.12 386 ILE A O 1
ATOM 4681 N N . VAL B 2 387 ? 130.316 100.381 182.851 1.00 92.82 387 VAL A N 1
ATOM 4682 C CA . VAL B 2 387 ? 129.181 99.572 182.434 1.00 92.90 387 VAL A CA 1
ATOM 4683 C C . VAL B 2 387 ? 128.503 100.269 181.257 1.00 94.68 387 VAL A C 1
ATOM 4684 O O . VAL B 2 387 ? 129.003 101.263 180.734 1.00 95.74 387 VAL A O 1
ATOM 4688 N N . TYR B 2 388 ? 127.370 99.710 180.825 1.00 105.77 388 TYR A N 1
ATOM 4689 C CA . TYR B 2 388 ? 126.529 100.272 179.771 1.00 104.63 388 TYR A CA 1
ATOM 4690 C C . TYR B 2 388 ? 127.312 100.687 178.534 1.00 103.28 388 TYR A C 1
ATOM 4691 O O . TYR B 2 388 ? 127.833 99.839 177.805 1.00 110.09 388 TYR A O 1
ATOM 4700 N N . THR B 2 389 ? 127.383 101.990 178.283 1.00 109.88 389 THR A N 1
ATOM 4701 C CA . THR B 2 389 ? 128.027 102.474 177.073 1.00 118.42 389 THR A CA 1
ATOM 4702 C C . THR B 2 389 ? 129.531 102.252 177.135 1.00 118.16 389 THR A C 1
ATOM 4703 O O . THR B 2 389 ? 130.156 102.393 178.190 1.00 121.00 389 THR A O 1
ATOM 4707 N N . GLY B 2 390 ? 130.106 101.869 176.002 1.00 111.69 390 GLY A N 1
ATOM 4708 C CA . GLY B 2 390 ? 131.543 101.932 175.864 1.00 113.08 390 GLY A CA 1
ATOM 4709 C C . GLY B 2 390 ? 131.918 103.268 175.266 1.00 111.99 390 GLY A C 1
ATOM 4710 O O . GLY B 2 390 ? 132.702 104.023 175.847 1.00 112.78 390 GLY A O 1
ATOM 4711 N N . GLU B 2 391 ? 131.350 103.576 174.099 1.00 130.58 391 GLU A N 1
ATOM 4712 C CA . GLU B 2 391 ? 131.473 104.912 173.526 1.00 135.40 391 GLU A CA 1
ATOM 4713 C C . GLU B 2 391 ? 130.193 105.455 172.902 1.00 135.37 391 GLU A C 1
ATOM 4714 O O . GLU B 2 391 ? 130.045 106.681 172.832 1.00 134.66 391 GLU A O 1
ATOM 4720 N N . ASP B 2 392 ? 129.257 104.615 172.466 1.00 119.79 392 ASP A N 1
ATOM 4721 C CA . ASP B 2 392 ? 128.166 105.048 171.593 1.00 116.81 392 ASP A CA 1
ATOM 4722 C C . ASP B 2 392 ? 126.834 104.444 172.032 1.00 116.07 392 ASP A C 1
ATOM 4723 O O . ASP B 2 392 ? 126.101 103.858 171.235 1.00 116.98 392 ASP A O 1
ATOM 4728 N N . THR B 2 393 ? 126.502 104.557 173.318 1.00 113.92 393 THR A N 1
ATOM 4729 C CA . THR B 2 393 ? 125.234 103.982 173.754 1.00 116.22 393 THR A CA 1
ATOM 4730 C C . THR B 2 393 ? 124.384 104.928 174.601 1.00 120.24 393 THR A C 1
ATOM 4731 O O . THR B 2 393 ? 123.158 104.784 174.634 1.00 119.85 393 THR A O 1
ATOM 4735 N N . LYS B 2 394 ? 124.995 105.898 175.284 1.00 115.63 394 LYS A N 1
ATOM 4736 C CA . LYS B 2 394 ? 124.253 106.726 176.229 1.00 113.46 394 LYS A CA 1
ATOM 4737 C C . LYS B 2 394 ? 124.089 108.172 175.773 1.00 113.24 394 LYS A C 1
ATOM 4738 O O . LYS B 2 394 ? 122.959 108.625 175.565 1.00 114.09 394 LYS A O 1
ATOM 4744 N N . ILE B 2 395 ? 125.180 108.909 175.571 1.00 107.61 395 ILE A N 1
ATOM 4745 C CA . ILE B 2 395 ? 125.028 110.336 175.301 1.00 108.03 395 ILE A CA 1
ATOM 4746 C C . ILE B 2 395 ? 124.682 110.572 173.837 1.00 110.59 395 ILE A C 1
ATOM 4747 O O . ILE B 2 395 ? 123.897 111.470 173.508 1.00 111.98 395 ILE A O 1
ATOM 4752 N N . ILE B 2 396 ? 125.253 109.768 172.938 1.00 112.70 396 ILE A N 1
ATOM 4753 C CA . ILE B 2 396 ? 124.890 109.858 171.531 1.00 113.22 396 ILE A CA 1
ATOM 4754 C C . ILE B 2 396 ? 123.448 109.417 171.334 1.00 113.38 396 ILE A C 1
ATOM 4755 O O . ILE B 2 396 ? 122.747 109.930 170.453 1.00 115.78 396 ILE A O 1
ATOM 4760 N N . ARG B 2 397 ? 122.981 108.462 172.141 1.00 105.27 397 ARG A N 1
ATOM 4761 C CA . ARG B 2 397 ? 121.558 108.146 172.158 1.00 106.76 397 ARG A CA 1
ATOM 4762 C C . ARG B 2 397 ? 120.746 109.341 172.640 1.00 104.04 397 ARG A C 1
ATOM 4763 O O . ARG B 2 397 ? 119.679 109.639 172.090 1.00 106.91 397 ARG A O 1
ATOM 4771 N N . ASN B 2 398 ? 121.237 110.041 173.665 1.00 102.31 398 ASN A N 1
ATOM 4772 C CA . ASN B 2 398 ? 120.506 111.192 174.187 1.00 106.82 398 ASN A CA 1
ATOM 4773 C C . ASN B 2 398 ? 120.362 112.286 173.135 1.00 106.78 398 ASN A C 1
ATOM 4774 O O . ASN B 2 398 ? 119.284 112.874 172.986 1.00 106.35 398 ASN A O 1
ATOM 4779 N N . ALA B 2 399 ? 121.432 112.572 172.397 1.00 108.74 399 ALA A N 1
ATOM 4780 C CA . ALA B 2 399 ? 121.389 113.627 171.392 1.00 107.74 399 ALA A CA 1
ATOM 4781 C C . ALA B 2 399 ? 122.496 113.401 170.375 1.00 107.91 399 ALA A C 1
ATOM 4782 O O . ALA B 2 399 ? 123.433 112.634 170.608 1.00 109.95 399 ALA A O 1
ATOM 4784 N N . GLY B 2 400 ? 122.381 114.093 169.243 1.00 111.76 400 GLY A N 1
ATOM 4785 C CA . GLY B 2 400 ? 123.380 113.995 168.197 1.00 112.44 400 GLY A CA 1
ATOM 4786 C C . GLY B 2 400 ? 122.839 113.587 166.842 1.00 114.10 400 GLY A C 1
ATOM 4787 O O . GLY B 2 400 ? 123.573 113.029 166.020 1.00 114.05 400 GLY A O 1
ATOM 4788 N N . ALA B 2 401 ? 121.559 113.856 166.592 1.00 126.50 401 ALA A N 1
ATOM 4789 C CA . ALA B 2 401 ? 120.927 113.534 165.313 1.00 127.84 401 ALA A CA 1
ATOM 4790 C C . ALA B 2 401 ? 121.081 114.732 164.384 1.00 127.48 401 ALA A C 1
ATOM 4791 O O . ALA B 2 401 ? 120.310 115.692 164.456 1.00 127.40 401 ALA A O 1
ATOM 4793 N N . THR B 2 402 ? 122.081 114.675 163.503 1.00 124.19 402 THR A N 1
ATOM 4794 C CA . THR B 2 402 ? 122.368 115.774 162.591 1.00 121.43 402 THR A CA 1
ATOM 4795 C C . THR B 2 402 ? 121.785 115.473 161.221 1.00 121.79 402 THR A C 1
ATOM 4796 O O . THR B 2 402 ? 122.215 114.503 160.577 1.00 121.49 402 THR A O 1
ATOM 4800 N N . PRO B 2 403 ? 120.826 116.253 160.739 1.00 113.49 403 PRO A N 1
ATOM 4801 C CA . PRO B 2 403 ? 120.269 116.031 159.402 1.00 112.70 403 PRO A CA 1
ATOM 4802 C C . PRO B 2 403 ? 121.166 116.637 158.326 1.00 110.72 403 PRO A C 1
ATOM 4803 O O . PRO B 2 403 ? 122.185 117.265 158.605 1.00 108.55 403 PRO A O 1
ATOM 4807 N N . SER B 2 404 ? 120.761 116.436 157.074 1.00 95.59 404 SER A N 1
ATOM 4808 C CA . SER B 2 404 ? 121.441 117.002 155.920 1.00 93.61 404 SER A CA 1
ATOM 4809 C C . SER B 2 404 ? 120.501 117.958 155.199 1.00 89.81 404 SER A C 1
ATOM 4810 O O . SER B 2 404 ? 119.281 117.772 155.197 1.00 88.52 404 SER A O 1
ATOM 4813 N N . LYS B 2 405 ? 121.079 118.986 154.583 1.00 64.95 405 LYS A N 1
ATOM 4814 C CA . LYS B 2 405 ? 120.313 120.059 153.970 1.00 61.47 405 LYS A CA 1
ATOM 4815 C C . LYS B 2 405 ? 120.695 120.221 152.505 1.00 59.40 405 LYS A C 1
ATOM 4816 O O . LYS B 2 405 ? 121.846 120.003 152.116 1.00 65.43 405 LYS A O 1
ATOM 4822 N N . ARG B 2 406 ? 119.711 120.609 151.697 1.00 59.12 406 ARG A N 1
ATOM 4823 C CA . ARG B 2 406 ? 119.907 120.868 150.280 1.00 60.32 406 ARG A CA 1
ATOM 4824 C C . ARG B 2 406 ? 119.262 122.196 149.916 1.00 67.76 406 ARG A C 1
ATOM 4825 O O . ARG B 2 406 ? 118.270 122.610 150.521 1.00 73.41 406 ARG A O 1
ATOM 4833 N N . SER B 2 407 ? 119.835 122.857 148.915 1.00 69.80 407 SER A N 1
ATOM 4834 C CA . SER B 2 407 ? 119.360 124.170 148.513 1.00 66.13 407 SER A CA 1
ATOM 4835 C C . SER B 2 407 ? 118.010 124.071 147.810 1.00 66.72 407 SER A C 1
ATOM 4836 O O . SER B 2 407 ? 117.622 123.025 147.283 1.00 74.27 407 SER A O 1
ATOM 4839 N N . LYS B 2 408 ? 117.287 125.192 147.815 1.00 54.20 408 LYS A N 1
ATOM 4840 C CA . LYS B 2 408 ? 116.032 125.271 147.076 1.00 60.42 408 LYS A CA 1
ATOM 4841 C C . LYS B 2 408 ? 116.262 125.156 145.577 1.00 64.15 408 LYS A C 1
ATOM 4842 O O . LYS B 2 408 ? 115.409 124.624 144.855 1.00 69.45 408 LYS A O 1
ATOM 4848 N N . VAL B 2 409 ? 117.406 125.644 145.095 1.00 62.50 409 VAL A N 1
ATOM 4849 C CA . VAL B 2 409 ? 117.686 125.606 143.664 1.00 62.24 409 VAL A CA 1
ATOM 4850 C C . VAL B 2 409 ? 117.805 124.167 143.180 1.00 69.65 409 VAL A C 1
ATOM 4851 O O . VAL B 2 409 ? 117.358 123.834 142.080 1.00 77.05 409 VAL A O 1
ATOM 4855 N N . GLU B 2 410 ? 118.398 123.289 143.992 1.00 70.62 410 GLU A N 1
ATOM 4856 C CA . GLU B 2 410 ? 118.503 121.884 143.603 1.00 69.60 410 GLU A CA 1
ATOM 4857 C C . GLU B 2 410 ? 117.133 121.215 143.553 1.00 68.78 410 GLU A C 1
ATOM 4858 O O . GLU B 2 410 ? 116.850 120.417 142.645 1.00 75.62 410 GLU A O 1
ATOM 4864 N N . LYS B 2 411 ? 116.271 121.521 144.526 1.00 44.81 411 LYS A N 1
ATOM 4865 C CA . LYS B 2 411 ? 114.929 120.953 144.529 1.00 53.83 411 LYS A CA 1
ATOM 4866 C C . LYS B 2 411 ? 114.097 121.471 143.365 1.00 58.54 411 LYS A C 1
ATOM 4867 O O . LYS B 2 411 ? 113.212 120.761 142.878 1.00 62.07 411 LYS A O 1
ATOM 4873 N N . GLN B 2 412 ? 114.347 122.702 142.917 1.00 62.92 412 GLN A N 1
ATOM 4874 C CA . GLN B 2 412 ? 113.700 123.185 141.702 1.00 62.39 412 GLN A CA 1
ATOM 4875 C C . GLN B 2 412 ? 114.340 122.603 140.447 1.00 62.07 412 GLN A C 1
ATOM 4876 O O . GLN B 2 412 ? 113.682 122.503 139.407 1.00 70.09 412 GLN A O 1
ATOM 4882 N N . MET B 2 413 ? 115.618 122.234 140.527 1.00 63.68 413 MET A N 1
ATOM 4883 C CA . MET B 2 413 ? 116.323 121.680 139.378 1.00 64.42 413 MET A CA 1
ATOM 4884 C C . MET B 2 413 ? 115.884 120.254 139.080 1.00 72.89 413 MET A C 1
ATOM 4885 O O . MET B 2 413 ? 115.846 119.853 137.911 1.00 76.44 413 MET A O 1
ATOM 4890 N N . ASN B 2 414 ? 115.571 119.476 140.116 1.00 65.72 414 ASN A N 1
ATOM 4891 C CA . ASN B 2 414 ? 115.161 118.086 139.910 1.00 63.59 414 ASN A CA 1
ATOM 4892 C C . ASN B 2 414 ? 113.997 117.927 138.934 1.00 64.97 414 ASN A C 1
ATOM 4893 O O . ASN B 2 414 ? 114.081 117.056 138.049 1.00 74.58 414 ASN A O 1
ATOM 4898 N N . PRO B 2 415 ? 112.906 118.700 139.022 1.00 49.97 415 PRO A N 1
ATOM 4899 C CA . PRO B 2 415 ? 111.859 118.583 137.996 1.00 53.72 415 PRO A CA 1
ATOM 4900 C C . PRO B 2 415 ? 112.352 118.869 136.592 1.00 60.83 415 PRO A C 1
ATOM 4901 O O . PRO B 2 415 ? 111.844 118.273 135.638 1.00 67.25 415 PRO A O 1
ATOM 4905 N N . GLN B 2 416 ? 113.326 119.765 136.430 1.00 55.58 416 GLN A N 1
ATOM 4906 C CA . GLN B 2 416 ? 113.851 120.042 135.097 1.00 53.67 416 GLN A CA 1
ATOM 4907 C C . GLN B 2 416 ? 114.612 118.843 134.544 1.00 58.48 416 GLN A C 1
ATOM 4908 O O . GLN B 2 416 ? 114.509 118.529 133.350 1.00 67.81 416 GLN A O 1
ATOM 4914 N N . VAL B 2 417 ? 115.366 118.149 135.398 1.00 54.76 417 VAL A N 1
ATOM 4915 C CA . VAL B 2 417 ? 116.022 116.915 134.976 1.00 60.65 417 VAL A CA 1
ATOM 4916 C C . VAL B 2 417 ? 114.984 115.869 134.591 1.00 65.23 417 VAL A C 1
ATOM 4917 O O . VAL B 2 417 ? 115.145 115.143 133.598 1.00 67.43 417 VAL A O 1
ATOM 4921 N N . ILE B 2 418 ? 113.902 115.775 135.367 1.00 59.89 418 ILE A N 1
ATOM 4922 C CA . ILE B 2 418 ? 112.838 114.830 135.036 1.00 56.10 418 ILE A CA 1
ATOM 4923 C C . ILE B 2 418 ? 112.214 115.174 133.688 1.00 59.64 418 ILE A C 1
ATOM 4924 O O . ILE B 2 418 ? 111.921 114.287 132.878 1.00 67.05 418 ILE A O 1
ATOM 4929 N N . ILE B 2 419 ? 112.004 116.465 133.426 1.00 56.22 419 ILE A N 1
ATOM 4930 C CA . ILE B 2 419 ? 111.417 116.891 132.157 1.00 55.65 419 ILE A CA 1
ATOM 4931 C C . ILE B 2 419 ? 112.342 116.549 130.996 1.00 54.73 419 ILE A C 1
ATOM 4932 O O . ILE B 2 419 ? 111.891 116.101 129.935 1.00 61.37 419 ILE A O 1
ATOM 4937 N N . ASN B 2 420 ? 113.648 116.761 131.171 1.00 56.11 420 ASN A N 1
ATOM 4938 C CA . ASN B 2 420 ? 114.591 116.403 130.116 1.00 56.54 420 ASN A CA 1
ATOM 4939 C C . ASN B 2 420 ? 114.581 114.902 129.849 1.00 63.11 420 ASN A C 1
ATOM 4940 O O . ASN B 2 420 ? 114.629 114.467 128.689 1.00 68.43 420 ASN A O 1
ATOM 4945 N N . LEU B 2 421 ? 114.521 114.091 130.909 1.00 61.11 421 LEU A N 1
ATOM 4946 C CA . LEU B 2 421 ? 114.446 112.645 130.717 1.00 59.93 421 LEU A CA 1
ATOM 4947 C C . LEU B 2 421 ? 113.161 112.248 129.999 1.00 63.80 421 LEU A C 1
ATOM 4948 O O . LEU B 2 421 ? 113.167 111.350 129.147 1.00 66.04 421 LEU A O 1
ATOM 4953 N N . VAL B 2 422 ? 112.048 112.901 130.337 1.00 62.42 422 VAL A N 1
ATOM 4954 C CA . VAL B 2 422 ? 110.783 112.617 129.664 1.00 57.84 422 VAL A CA 1
ATOM 4955 C C . VAL B 2 422 ? 110.874 112.977 128.187 1.00 55.33 422 VAL A C 1
ATOM 4956 O O . VAL B 2 422 ? 110.360 112.255 127.325 1.00 64.81 422 VAL A O 1
ATOM 4960 N N . ILE B 2 423 ? 111.521 114.101 127.874 1.00 52.53 423 ILE A N 1
ATOM 4961 C CA . ILE B 2 423 ? 111.700 114.494 126.479 1.00 51.87 423 ILE A CA 1
ATOM 4962 C C . ILE B 2 423 ? 112.534 113.457 125.739 1.00 56.56 423 ILE A C 1
ATOM 4963 O O . ILE B 2 423 ? 112.224 113.083 124.600 1.00 65.31 423 ILE A O 1
ATOM 4968 N N . LEU B 2 424 ? 113.605 112.976 126.374 1.00 57.00 424 LEU A N 1
ATOM 4969 C CA . LEU B 2 424 ? 114.428 111.942 125.755 1.00 60.85 424 LEU A CA 1
ATOM 4970 C C . LEU B 2 424 ? 113.621 110.674 125.494 1.00 65.43 424 LEU A C 1
ATOM 4971 O O . LEU B 2 424 ? 113.720 110.075 124.415 1.00 63.90 424 LEU A O 1
ATOM 4976 N N . ALA B 2 425 ? 112.802 110.262 126.465 1.00 66.82 425 ALA A N 1
ATOM 4977 C CA . ALA B 2 425 ? 111.985 109.064 126.292 1.00 64.76 425 ALA A CA 1
ATOM 4978 C C . ALA B 2 425 ? 110.958 109.242 125.177 1.00 64.47 425 ALA A C 1
ATOM 4979 O O . ALA B 2 425 ? 110.708 108.314 124.398 1.00 63.66 425 ALA A O 1
ATOM 4981 N N . ALA B 2 426 ? 110.340 110.424 125.098 1.00 64.92 426 ALA A N 1
ATOM 4982 C CA . ALA B 2 426 ? 109.368 110.684 124.041 1.00 62.20 426 ALA A CA 1
ATOM 4983 C C . ALA B 2 426 ? 110.026 110.657 122.668 1.00 66.15 426 ALA A C 1
ATOM 4984 O O . ALA B 2 426 ? 109.475 110.086 121.715 1.00 69.03 426 ALA A O 1
ATOM 4986 N N . ILE B 2 427 ? 111.205 111.270 122.545 1.00 60.31 427 ILE A N 1
ATOM 4987 C CA . ILE B 2 427 ? 111.936 111.211 121.284 1.00 60.50 427 ILE A CA 1
ATOM 4988 C C . ILE B 2 427 ? 112.241 109.766 120.927 1.00 62.82 427 ILE A C 1
ATOM 4989 O O . ILE B 2 427 ? 112.077 109.345 119.775 1.00 69.22 427 ILE A O 1
ATOM 4994 N N . ALA B 2 428 ? 112.665 108.977 121.917 1.00 58.42 428 ALA A N 1
ATOM 4995 C CA . ALA B 2 428 ? 113.001 107.581 121.665 1.00 59.68 428 ALA A CA 1
ATOM 4996 C C . ALA B 2 428 ? 111.794 106.799 121.162 1.00 55.23 428 ALA A C 1
ATOM 4997 O O . ALA B 2 428 ? 111.896 106.038 120.194 1.00 60.76 428 ALA A O 1
ATOM 4999 N N . VAL B 2 429 ? 110.636 106.978 121.801 1.00 48.45 429 VAL A N 1
ATOM 5000 C CA . VAL B 2 429 ? 109.470 106.183 121.419 1.00 52.17 429 VAL A CA 1
ATOM 5001 C C . VAL B 2 429 ? 108.943 106.611 120.051 1.00 59.42 429 VAL A C 1
ATOM 5002 O O . VAL B 2 429 ? 108.541 105.767 119.237 1.00 67.03 429 VAL A O 1
ATOM 5006 N N . VAL B 2 430 ? 108.943 107.918 119.765 1.00 55.64 430 VAL A N 1
ATOM 5007 C CA . VAL B 2 430 ? 108.497 108.377 118.450 1.00 47.82 430 VAL A CA 1
ATOM 5008 C C . VAL B 2 430 ? 109.425 107.853 117.361 1.00 56.75 430 VAL A C 1
ATOM 5009 O O . VAL B 2 430 ? 108.971 107.380 116.306 1.00 63.83 430 VAL A O 1
ATOM 5013 N N . CYS B 2 431 ? 110.739 107.923 117.601 1.00 61.22 431 CYS A N 1
ATOM 5014 C CA . CYS B 2 431 ? 111.694 107.387 116.641 1.00 56.92 431 CYS A CA 1
ATOM 5015 C C . CYS B 2 431 ? 111.491 105.893 116.445 1.00 54.68 431 CYS A C 1
ATOM 5016 O O . CYS B 2 431 ? 111.556 105.397 115.318 1.00 58.12 431 CYS A O 1
ATOM 5019 N N . ALA B 2 432 ? 111.232 105.160 117.530 1.00 44.40 432 ALA A N 1
ATOM 5020 C CA . ALA B 2 432 ? 111.012 103.723 117.420 1.00 44.62 432 ALA A CA 1
ATOM 5021 C C . ALA B 2 432 ? 109.797 103.418 116.555 1.00 42.47 432 ALA A C 1
ATOM 5022 O O . ALA B 2 432 ? 109.853 102.558 115.669 1.00 53.53 432 ALA A O 1
ATOM 5024 N N . ILE B 2 433 ? 108.692 104.131 116.782 1.00 28.00 433 ILE A N 1
ATOM 5025 C CA . ILE B 2 433 ? 107.472 103.861 116.023 1.00 31.76 433 ILE A CA 1
ATOM 5026 C C . ILE B 2 433 ? 107.682 104.163 114.544 1.00 45.90 433 ILE A C 1
ATOM 5027 O O . ILE B 2 433 ? 107.372 103.339 113.668 1.00 55.85 433 ILE A O 1
ATOM 5032 N N . VAL B 2 434 ? 108.222 105.348 114.242 1.00 53.40 434 VAL A N 1
ATOM 5033 C CA . VAL B 2 434 ? 108.381 105.735 112.843 1.00 47.07 434 VAL A CA 1
ATOM 5034 C C . VAL B 2 434 ? 109.386 104.828 112.147 1.00 49.97 434 VAL A C 1
ATOM 5035 O O . VAL B 2 434 ? 109.191 104.437 110.988 1.00 56.13 434 VAL A O 1
ATOM 5039 N N . ASP B 2 435 ? 110.470 104.467 112.838 1.00 48.73 435 ASP A N 1
ATOM 5040 C CA . ASP B 2 435 ? 111.467 103.589 112.245 1.00 48.17 435 ASP A CA 1
ATOM 5041 C C . ASP B 2 435 ? 110.902 102.200 111.996 1.00 53.50 435 ASP A C 1
ATOM 5042 O O . ASP B 2 435 ? 111.216 101.581 110.977 1.00 61.03 435 ASP A O 1
ATOM 5047 N N . HIS B 2 436 ? 110.071 101.689 112.907 1.00 47.41 436 HIS A N 1
ATOM 5048 C CA . HIS B 2 436 ? 109.445 100.394 112.668 1.00 45.51 436 HIS A CA 1
ATOM 5049 C C . HIS B 2 436 ? 108.546 100.437 111.442 1.00 49.09 436 HIS A C 1
ATOM 5050 O O . HIS B 2 436 ? 108.586 99.527 110.603 1.00 60.52 436 HIS A O 1
ATOM 5057 N N . VAL B 2 437 ? 107.732 101.488 111.316 1.00 39.96 437 VAL A N 1
ATOM 5058 C CA . VAL B 2 437 ? 106.849 101.592 110.155 1.00 36.45 437 VAL A CA 1
ATOM 5059 C C . VAL B 2 437 ? 107.668 101.645 108.869 1.00 39.22 437 VAL A C 1
ATOM 5060 O O . VAL B 2 437 ? 107.400 100.912 107.903 1.00 48.66 437 VAL A O 1
ATOM 5064 N N . ASN B 2 438 ? 108.699 102.492 108.849 1.00 37.64 438 ASN A N 1
ATOM 5065 C CA . ASN B 2 438 ? 109.498 102.650 107.641 1.00 39.13 438 ASN A CA 1
ATOM 5066 C C . ASN B 2 438 ? 110.276 101.383 107.315 1.00 49.24 438 ASN A C 1
ATOM 5067 O O . ASN B 2 438 ? 110.452 101.047 106.140 1.00 61.84 438 ASN A O 1
ATOM 5072 N N . GLU B 2 439 ? 110.753 100.666 108.334 1.00 47.89 439 GLU A N 1
ATOM 5073 C CA . GLU B 2 439 ? 111.508 99.445 108.086 1.00 43.44 439 GLU A CA 1
ATOM 5074 C C . GLU B 2 439 ? 110.607 98.333 107.576 1.00 48.73 439 GLU A C 1
ATOM 5075 O O . GLU B 2 439 ? 111.014 97.549 106.713 1.00 61.65 439 GLU A O 1
ATOM 5081 N N . VAL B 2 440 ? 109.375 98.251 108.082 1.00 48.67 440 VAL A N 1
ATOM 5082 C CA . VAL B 2 440 ? 108.421 97.302 107.515 1.00 42.72 440 VAL A CA 1
ATOM 5083 C C . VAL B 2 440 ? 108.164 97.629 106.050 1.00 46.75 440 VAL A C 1
ATOM 5084 O O . VAL B 2 440 ? 108.163 96.738 105.188 1.00 55.40 440 VAL A O 1
ATOM 5088 N N . GLU B 2 441 ? 107.965 98.914 105.741 1.00 50.38 441 GLU A N 1
ATOM 5089 C CA . GLU B 2 441 ? 107.716 99.302 104.354 1.00 46.16 441 GLU A CA 1
ATOM 5090 C C . GLU B 2 441 ? 108.908 98.983 103.459 1.00 45.86 441 GLU A C 1
ATOM 5091 O O . GLU B 2 441 ? 108.736 98.474 102.346 1.00 50.21 441 GLU A O 1
ATOM 5097 N N . TRP B 2 442 ? 110.125 99.263 103.928 1.00 42.61 442 TRP A N 1
ATOM 5098 C CA . TRP B 2 442 ? 111.332 99.047 103.139 1.00 40.41 442 TRP A CA 1
ATOM 5099 C C . TRP B 2 442 ? 111.784 97.594 103.108 1.00 51.44 442 TRP A C 1
ATOM 5100 O O . TRP B 2 442 ? 112.660 97.257 102.305 1.00 60.87 442 TRP A O 1
ATOM 5111 N N . ASP B 2 443 ? 111.241 96.735 103.969 1.00 54.12 443 ASP A N 1
ATOM 5112 C CA . ASP B 2 443 ? 111.549 95.316 103.906 1.00 46.43 443 ASP A CA 1
ATOM 5113 C C . ASP B 2 443 ? 110.501 94.517 103.149 1.00 46.72 443 ASP A C 1
ATOM 5114 O O . ASP B 2 443 ? 110.819 93.435 102.643 1.00 50.65 443 ASP A O 1
ATOM 5119 N N . ARG B 2 444 ? 109.264 95.013 103.062 1.00 55.51 444 ARG A N 1
ATOM 5120 C CA . ARG B 2 444 ? 108.298 94.396 102.159 1.00 58.90 444 ARG A CA 1
ATOM 5121 C C . ARG B 2 444 ? 108.780 94.486 100.718 1.00 59.59 444 ARG A C 1
ATOM 5122 O O . ARG B 2 444 ? 108.816 93.483 99.996 1.00 63.24 444 ARG A O 1
ATOM 5130 N N . GLN B 2 445 ? 109.155 95.685 100.286 1.00 62.39 445 GLN A N 1
ATOM 5131 C CA . GLN B 2 445 ? 109.776 95.906 98.986 1.00 62.12 445 GLN A CA 1
ATOM 5132 C C . GLN B 2 445 ? 111.274 96.049 99.222 1.00 55.45 445 GLN A C 1
ATOM 5133 O O . GLN B 2 445 ? 111.729 97.062 99.762 1.00 58.75 445 GLN A O 1
ATOM 5139 N N . GLN B 2 446 ? 112.037 95.033 98.824 1.00 47.39 446 GLN A N 1
ATOM 5140 C CA . GLN B 2 446 ? 113.436 94.941 99.221 1.00 51.44 446 GLN A CA 1
ATOM 5141 C C . GLN B 2 446 ? 114.230 96.170 98.802 1.00 56.18 446 GLN A C 1
ATOM 5142 O O . GLN B 2 446 ? 114.477 96.391 97.613 1.00 61.17 446 GLN A O 1
ATOM 5148 N N . ALA B 2 447 ? 114.630 96.971 99.784 1.00 45.74 447 ALA A N 1
ATOM 5149 C CA . ALA B 2 447 ? 115.508 98.107 99.566 1.00 42.36 447 ALA A CA 1
ATOM 5150 C C . ALA B 2 447 ? 116.953 97.637 99.687 1.00 45.02 447 ALA A C 1
ATOM 5151 O O . ALA B 2 447 ? 117.237 96.437 99.700 1.00 57.49 447 ALA A O 1
ATOM 5153 N N . TYR B 2 448 ? 117.890 98.578 99.773 1.00 45.05 448 TYR A N 1
ATOM 5154 C CA . TYR B 2 448 ? 119.292 98.227 99.945 1.00 45.94 448 TYR A CA 1
ATOM 5155 C C . TYR B 2 448 ? 119.793 98.434 101.364 1.00 48.43 448 TYR A C 1
ATOM 5156 O O . TYR B 2 448 ? 120.838 97.881 101.721 1.00 50.98 448 TYR A O 1
ATOM 5165 N N . TRP B 2 449 ? 119.081 99.213 102.173 1.00 49.64 449 TRP A N 1
ATOM 5166 C CA . TRP B 2 449 ? 119.415 99.402 103.575 1.00 46.45 449 TRP A CA 1
ATOM 5167 C C . TRP B 2 449 ? 118.571 98.540 104.502 1.00 48.41 449 TRP A C 1
ATOM 5168 O O . TRP B 2 449 ? 118.736 98.621 105.723 1.00 51.02 449 TRP A O 1
ATOM 5179 N N . MET B 2 450 ? 117.674 97.718 103.956 1.00 52.42 450 MET A N 1
ATOM 5180 C CA . MET B 2 450 ? 116.876 96.789 104.748 1.00 50.56 450 MET A CA 1
ATOM 5181 C C . MET B 2 450 ? 117.059 95.347 104.292 1.00 55.16 450 MET A C 1
ATOM 5182 O O . MET B 2 450 ? 116.242 94.485 104.631 1.00 59.02 450 MET A O 1
ATOM 5187 N N . LEU B 2 451 ? 118.108 95.070 103.525 1.00 51.62 451 LEU A N 1
ATOM 5188 C CA . LEU B 2 451 ? 118.408 93.703 103.133 1.00 45.56 451 LEU A CA 1
ATOM 5189 C C . LEU B 2 451 ? 118.830 92.879 104.343 1.00 51.90 451 LEU A C 1
ATOM 5190 O O . LEU B 2 451 ? 119.414 93.393 105.301 1.00 58.93 451 LEU A O 1
ATOM 5195 N N . PHE B 2 452 ? 118.523 91.583 104.286 1.00 56.58 452 PHE A N 1
ATOM 5196 C CA . PHE B 2 452 ? 118.925 90.616 105.305 1.00 54.75 452 PHE A CA 1
ATOM 5197 C C . PHE B 2 452 ? 118.396 91.007 106.685 1.00 57.93 452 PHE A C 1
ATOM 5198 O O . PHE B 2 452 ? 119.149 91.239 107.632 1.00 60.99 452 PHE A O 1
ATOM 5206 N N . ALA B 2 453 ? 117.070 91.076 106.780 1.00 63.72 453 ALA A N 1
ATOM 5207 C CA . ALA B 2 453 ? 116.384 91.292 108.045 1.00 64.27 453 ALA A CA 1
ATOM 5208 C C . ALA B 2 453 ? 115.617 90.059 108.502 1.00 68.04 453 ALA A C 1
ATOM 5209 O O . ALA B 2 453 ? 114.822 90.146 109.443 1.00 71.89 453 ALA A O 1
ATOM 5211 N N . ASP B 2 454 ? 115.835 88.914 107.859 1.00 67.17 454 ASP A N 1
ATOM 5212 C CA . ASP B 2 454 ? 115.104 87.689 108.178 1.00 70.02 454 ASP A CA 1
ATOM 5213 C C . ASP B 2 454 ? 115.866 86.856 109.211 1.00 70.01 454 ASP A C 1
ATOM 5214 O O . ASP B 2 454 ? 116.158 85.676 109.020 1.00 73.00 454 ASP A O 1
ATOM 5219 N N . THR B 2 455 ? 116.191 87.503 110.329 1.00 71.26 455 THR A N 1
ATOM 5220 C CA . THR B 2 455 ? 116.818 86.812 111.450 1.00 71.68 455 THR A CA 1
ATOM 5221 C C . THR B 2 455 ? 116.017 87.056 112.721 1.00 74.45 455 THR A C 1
ATOM 5222 O O . THR B 2 455 ? 114.913 87.609 112.669 1.00 77.70 455 THR A O 1
ATOM 5226 N N . SER B 2 456 ? 116.559 86.646 113.866 1.00 74.93 456 SER A N 1
ATOM 5227 C CA . SER B 2 456 ? 115.904 86.892 115.142 1.00 74.10 456 SER A CA 1
ATOM 5228 C C . SER B 2 456 ? 116.371 88.175 115.811 1.00 76.41 456 SER A C 1
ATOM 5229 O O . SER B 2 456 ? 115.669 88.692 116.687 1.00 79.22 456 SER A O 1
ATOM 5232 N N . GLY B 2 457 ? 117.532 88.698 115.424 1.00 78.91 457 GLY A N 1
ATOM 5233 C CA . GLY B 2 457 ? 118.041 89.926 115.999 1.00 80.49 457 GLY A CA 1
ATOM 5234 C C . GLY B 2 457 ? 118.114 91.062 115.001 1.00 82.53 457 GLY A C 1
ATOM 5235 O O . GLY B 2 457 ? 118.738 92.094 115.268 1.00 82.11 457 GLY A O 1
ATOM 5236 N N . ASP B 2 458 ? 117.479 90.886 113.841 1.00 75.22 458 ASP A N 1
ATOM 5237 C CA . ASP B 2 458 ? 117.487 91.912 112.809 1.00 68.26 458 ASP A CA 1
ATOM 5238 C C . ASP B 2 458 ? 116.129 92.120 112.151 1.00 69.37 458 ASP A C 1
ATOM 5239 O O . ASP B 2 458 ? 116.041 92.903 111.201 1.00 76.86 458 ASP A O 1
ATOM 5244 N N . ASN B 2 459 ? 115.075 91.455 112.618 1.00 70.27 459 ASN A N 1
ATOM 5245 C CA . ASN B 2 459 ? 113.744 91.687 112.088 1.00 71.55 459 ASN A CA 1
ATOM 5246 C C . ASN B 2 459 ? 113.258 93.079 112.487 1.00 72.55 459 ASN A C 1
ATOM 5247 O O . ASN B 2 459 ? 113.741 93.657 113.463 1.00 78.22 459 ASN A O 1
ATOM 5252 N N . PRO B 2 460 ? 112.306 93.645 111.740 1.00 60.82 460 PRO A N 1
ATOM 5253 C CA . PRO B 2 460 ? 111.892 95.034 112.008 1.00 67.17 460 PRO A CA 1
ATOM 5254 C C . PRO B 2 460 ? 111.325 95.273 113.402 1.00 73.29 460 PRO A C 1
ATOM 5255 O O . PRO B 2 460 ? 111.344 96.420 113.861 1.00 74.18 460 PRO A O 1
ATOM 5259 N N . ASN B 2 461 ? 110.837 94.246 114.098 1.00 69.03 461 ASN A N 1
ATOM 5260 C CA . ASN B 2 461 ? 110.333 94.443 115.456 1.00 68.16 461 ASN A CA 1
ATOM 5261 C C . ASN B 2 461 ? 111.478 94.621 116.453 1.00 67.22 461 ASN A C 1
ATOM 5262 O O . ASN B 2 461 ? 111.538 95.614 117.195 1.00 70.03 461 ASN A O 1
ATOM 5267 N N . ILE B 2 462 ? 112.398 93.656 116.489 1.00 56.66 462 ILE A N 1
ATOM 5268 C CA . ILE B 2 462 ? 113.595 93.838 117.291 1.00 59.72 462 ILE A CA 1
ATOM 5269 C C . ILE B 2 462 ? 114.405 95.013 116.767 1.00 67.86 462 ILE A C 1
ATOM 5270 O O . ILE B 2 462 ? 115.143 95.641 117.529 1.00 73.14 462 ILE A O 1
ATOM 5275 N N . ASN B 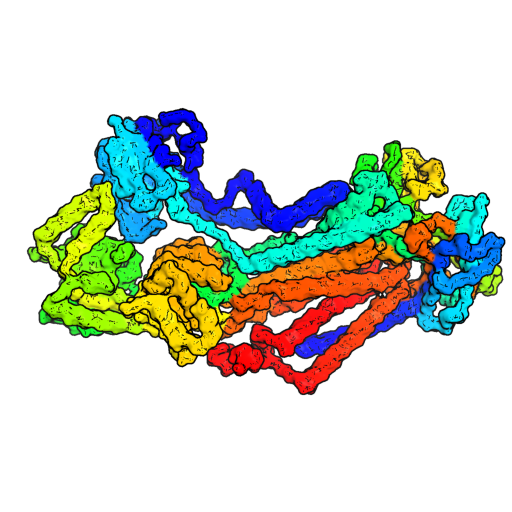2 463 ? 114.260 95.353 115.482 1.00 65.03 463 ASN A N 1
ATOM 5276 C CA . ASN B 2 463 ? 114.879 96.573 114.973 1.00 59.67 463 ASN A CA 1
ATOM 5277 C C . ASN B 2 463 ? 114.242 97.813 115.587 1.00 56.64 463 ASN A C 1
ATOM 5278 O O . ASN B 2 463 ? 114.933 98.800 115.849 1.00 65.51 463 ASN A O 1
ATOM 5283 N N . GLY B 2 464 ? 112.932 97.784 115.831 1.00 47.12 464 GLY A N 1
ATOM 5284 C CA . GLY B 2 464 ? 112.303 98.885 116.543 1.00 53.32 464 GLY A CA 1
ATOM 5285 C C . GLY B 2 464 ? 112.786 98.994 117.977 1.00 53.63 464 GLY A C 1
ATOM 5286 O O . GLY B 2 464 ? 113.008 100.097 118.488 1.00 57.40 464 GLY A O 1
ATOM 5287 N N . LEU B 2 465 ? 112.951 97.853 118.646 1.00 58.24 465 LEU A N 1
ATOM 5288 C CA . LEU B 2 465 ? 113.509 97.877 120.000 1.00 60.82 465 LEU A CA 1
ATOM 5289 C C . LEU B 2 465 ? 114.933 98.429 120.003 1.00 56.64 465 LEU A C 1
ATOM 5290 O O . LEU B 2 465 ? 115.304 99.236 120.870 1.00 62.39 465 LEU A O 1
ATOM 5295 N N . VAL B 2 466 ? 115.747 98.005 119.035 1.00 45.91 466 VAL A N 1
ATOM 5296 C CA . VAL B 2 466 ? 117.106 98.516 118.909 1.00 40.53 466 VAL A CA 1
ATOM 5297 C C . VAL B 2 466 ? 117.092 100.003 118.589 1.00 57.27 466 VAL A C 1
ATOM 5298 O O . VAL B 2 466 ? 117.974 100.746 119.027 1.00 72.89 466 VAL A O 1
ATOM 5302 N N . THR B 2 467 ? 116.104 100.462 117.819 1.00 59.85 467 THR A N 1
ATOM 5303 C CA . THR B 2 467 ? 115.970 101.890 117.551 1.00 53.77 467 THR A CA 1
ATOM 5304 C C . THR B 2 467 ? 115.645 102.659 118.824 1.00 54.58 467 THR A C 1
ATOM 5305 O O . THR B 2 467 ? 116.156 103.761 119.032 1.00 62.79 467 THR A O 1
ATOM 5309 N N . PHE B 2 468 ? 114.788 102.098 119.678 1.00 53.28 468 PHE A N 1
ATOM 5310 C CA . PHE B 2 468 ? 114.550 102.685 120.996 1.00 47.38 468 PHE A CA 1
ATOM 5311 C C . PHE B 2 468 ? 115.862 102.831 121.764 1.00 41.81 468 PHE A C 1
ATOM 5312 O O . PHE B 2 468 ? 116.200 103.917 122.263 1.00 52.75 468 PHE A O 1
ATOM 5320 N N . ALA B 2 469 ? 116.623 101.740 121.847 1.00 47.07 469 ALA A N 1
ATOM 5321 C CA . ALA B 2 469 ? 117.872 101.764 122.604 1.00 50.89 469 ALA A CA 1
ATOM 5322 C C . ALA B 2 469 ? 118.871 102.751 122.007 1.00 53.07 469 ALA A C 1
ATOM 5323 O O . ALA B 2 469 ? 119.556 103.476 122.739 1.00 64.04 469 ALA A O 1
ATOM 5325 N N . ASN B 2 470 ? 118.964 102.802 120.679 1.00 50.06 470 ASN A N 1
ATOM 5326 C CA . ASN B 2 470 ? 119.923 103.690 120.035 1.00 49.60 470 ASN A CA 1
ATOM 5327 C C . ASN B 2 470 ? 119.472 105.142 120.080 1.00 61.47 470 ASN A C 1
ATOM 5328 O O . ASN B 2 470 ? 120.307 106.048 120.013 1.00 70.12 470 ASN A O 1
ATOM 5333 N N . ALA B 2 471 ? 118.166 105.389 120.175 1.00 60.16 471 ALA A N 1
ATOM 5334 C CA . ALA B 2 471 ? 117.695 106.739 120.448 1.00 49.47 471 ALA A CA 1
ATOM 5335 C C . ALA B 2 471 ? 118.105 107.172 121.843 1.00 52.97 471 ALA A C 1
ATOM 5336 O O . ALA B 2 471 ? 118.476 108.331 122.059 1.00 64.24 471 ALA A O 1
ATOM 5338 N N . PHE B 2 472 ? 118.042 106.251 122.805 1.00 58.26 472 PHE A N 1
ATOM 5339 C CA . PHE B 2 472 ? 118.551 106.568 124.137 1.00 53.64 472 PHE A CA 1
ATOM 5340 C C . PHE B 2 472 ? 120.058 106.812 124.111 1.00 51.01 472 PHE A C 1
ATOM 5341 O O . PHE B 2 472 ? 120.565 107.685 124.824 1.00 55.58 472 PHE A O 1
ATOM 5349 N N . ILE B 2 473 ? 120.788 106.051 123.294 1.00 49.26 473 ILE A N 1
ATOM 5350 C CA . ILE B 2 473 ? 122.244 106.182 123.256 1.00 55.63 473 ILE A CA 1
ATOM 5351 C C . ILE B 2 473 ? 122.714 107.357 122.403 1.00 58.21 473 ILE A C 1
ATOM 5352 O O . ILE B 2 473 ? 123.870 107.778 122.531 1.00 68.38 473 ILE A O 1
ATOM 5357 N N . THR B 2 474 ? 121.857 107.903 121.540 1.00 61.86 474 THR A N 1
ATOM 5358 C CA . THR B 2 474 ? 122.257 108.954 120.611 1.00 61.76 474 THR A CA 1
ATOM 5359 C C . THR B 2 474 ? 122.064 110.348 121.191 1.00 66.01 474 THR A C 1
ATOM 5360 O O . THR B 2 474 ? 122.911 111.226 120.992 1.00 72.93 474 THR A O 1
ATOM 5364 N N . PHE B 2 475 ? 120.976 110.564 121.925 1.00 54.74 475 PHE A N 1
ATOM 5365 C CA . PHE B 2 475 ? 120.681 111.854 122.541 1.00 50.07 475 PHE A CA 1
ATOM 5366 C C . PHE B 2 475 ? 121.112 111.890 123.999 1.00 57.64 475 PHE A C 1
ATOM 5367 O O . PHE B 2 475 ? 120.438 112.487 124.840 1.00 63.63 475 PHE A O 1
ATOM 5375 N N . GLN B 2 476 ? 122.238 111.255 124.325 1.00 71.05 476 GLN A N 1
ATOM 5376 C CA . GLN B 2 476 ? 122.683 111.141 125.709 1.00 73.71 476 GLN A CA 1
ATOM 5377 C C . GLN B 2 476 ? 123.057 112.477 126.335 1.00 80.77 476 GLN A C 1
ATOM 5378 O O . GLN B 2 476 ? 123.226 112.539 127.557 1.00 83.33 476 GLN A O 1
ATOM 5384 N N . ASN B 2 477 ? 123.208 113.539 125.542 1.00 72.42 477 ASN A N 1
ATOM 5385 C CA . ASN B 2 477 ? 123.583 114.830 126.103 1.00 64.50 477 ASN A CA 1
ATOM 5386 C C . ASN B 2 477 ? 122.424 115.547 126.780 1.00 62.30 477 ASN A C 1
ATOM 5387 O O . ASN B 2 477 ? 122.664 116.501 127.527 1.00 67.27 477 ASN A O 1
ATOM 5392 N N . ILE B 2 478 ? 121.181 115.124 126.541 1.00 61.91 478 ILE A N 1
ATOM 5393 C CA . ILE B 2 478 ? 120.050 115.828 127.137 1.00 65.94 478 ILE A CA 1
ATOM 5394 C C . ILE B 2 478 ? 120.014 115.605 128.644 1.00 72.84 478 ILE A C 1
ATOM 5395 O O . ILE B 2 478 ? 119.701 116.523 129.412 1.00 75.68 478 ILE A O 1
ATOM 5400 N N . VAL B 2 479 ? 120.335 114.400 129.093 1.00 85.77 479 VAL A N 1
ATOM 5401 C CA . VAL B 2 479 ? 120.372 114.118 130.528 1.00 86.96 479 VAL A CA 1
ATOM 5402 C C . VAL B 2 479 ? 121.658 114.703 131.107 1.00 81.53 479 VAL A C 1
ATOM 5403 O O . VAL B 2 479 ? 122.748 114.422 130.585 1.00 82.82 479 VAL A O 1
ATOM 5407 N N . PRO B 2 480 ? 121.573 115.525 132.153 1.00 71.44 480 PRO A N 1
ATOM 5408 C CA . PRO B 2 480 ? 122.758 116.249 132.641 1.00 77.67 480 PRO A CA 1
ATOM 5409 C C . PRO B 2 480 ? 123.810 115.292 133.182 1.00 83.95 480 PRO A C 1
ATOM 5410 O O . PRO B 2 480 ? 123.563 114.552 134.135 1.00 86.08 480 PRO A O 1
ATOM 5414 N N . ILE B 2 481 ? 124.993 115.319 132.569 1.00 92.65 481 ILE A N 1
ATOM 5415 C CA . ILE B 2 481 ? 126.090 114.454 132.986 1.00 91.88 481 ILE A CA 1
ATOM 5416 C C . ILE B 2 481 ? 127.004 115.213 133.936 1.00 87.26 481 ILE A C 1
ATOM 5417 O O . ILE B 2 481 ? 127.147 114.846 135.107 1.00 86.26 481 ILE A O 1
ATOM 5422 N N . SER B 2 482 ? 127.618 116.281 133.438 1.00 73.42 482 SER A N 1
ATOM 5423 C CA . SER B 2 482 ? 128.561 117.072 134.212 1.00 73.63 482 SER A CA 1
ATOM 5424 C C . SER B 2 482 ? 127.907 118.262 134.899 1.00 76.02 482 SER A C 1
ATOM 5425 O O . SER B 2 482 ? 128.615 119.092 135.476 1.00 81.70 482 SER A O 1
ATOM 5428 N N . LEU B 2 483 ? 126.578 118.371 134.838 1.00 69.63 483 LEU A N 1
ATOM 5429 C CA . LEU B 2 483 ? 125.902 119.477 135.507 1.00 72.37 483 LEU A CA 1
ATOM 5430 C C . LEU B 2 483 ? 126.096 119.411 137.015 1.00 82.00 483 LEU A C 1
ATOM 5431 O O . LEU B 2 483 ? 126.367 120.432 137.658 1.00 85.06 483 LEU A O 1
ATOM 5436 N N . TYR B 2 484 ? 125.972 118.218 137.598 1.00 78.06 484 TYR A N 1
ATOM 5437 C CA . TYR B 2 484 ? 126.030 118.102 139.051 1.00 73.11 484 TYR A CA 1
ATOM 5438 C C . TYR B 2 484 ? 127.431 118.374 139.583 1.00 72.36 484 TYR A C 1
ATOM 5439 O O . TYR B 2 484 ? 127.590 119.094 140.576 1.00 82.38 484 TYR A O 1
ATOM 5448 N N . ILE B 2 485 ? 128.458 117.813 138.943 1.00 64.64 485 ILE A N 1
ATOM 5449 C CA . ILE B 2 485 ? 129.824 118.054 139.402 1.00 72.70 485 ILE A CA 1
ATOM 5450 C C . ILE B 2 485 ? 130.187 119.524 139.244 1.00 74.63 485 ILE A C 1
ATOM 5451 O O . ILE B 2 485 ? 130.824 120.121 140.122 1.00 79.83 485 ILE A O 1
ATOM 5456 N N . SER B 2 486 ? 129.785 120.133 138.126 1.00 64.87 486 SER A N 1
ATOM 5457 C CA . SER B 2 486 ? 130.068 121.547 137.910 1.00 63.49 486 SER A CA 1
ATOM 5458 C C . SER B 2 486 ? 129.367 122.411 138.949 1.00 65.33 486 SER A C 1
ATOM 5459 O O . SER B 2 486 ? 129.956 123.362 139.475 1.00 73.29 486 SER A O 1
ATOM 5462 N N . ILE B 2 487 ? 128.109 122.094 139.259 1.00 57.98 487 ILE A N 1
ATOM 5463 C CA . ILE B 2 487 ? 127.371 122.861 140.258 1.00 62.66 487 ILE A CA 1
ATOM 5464 C C . ILE B 2 487 ? 128.016 122.714 141.629 1.00 67.32 487 ILE A C 1
ATOM 5465 O O . ILE B 2 487 ? 128.148 123.692 142.375 1.00 68.92 487 ILE A O 1
ATOM 5470 N N . GLU B 2 488 ? 128.423 121.494 141.987 1.00 63.63 488 GLU A N 1
ATOM 5471 C CA . GLU B 2 488 ? 129.079 121.289 143.274 1.00 63.37 488 GLU A CA 1
ATOM 5472 C C . GLU B 2 488 ? 130.387 122.065 143.357 1.00 66.80 488 GLU A C 1
ATOM 5473 O O . GLU B 2 488 ? 130.684 122.687 144.385 1.00 77.31 488 GLU A O 1
ATOM 5479 N N . ALA B 2 489 ? 131.180 122.046 142.284 1.00 52.51 489 ALA A N 1
ATOM 5480 C CA . ALA B 2 489 ? 132.432 122.797 142.280 1.00 50.27 489 ALA A CA 1
ATOM 5481 C C . ALA B 2 489 ? 132.178 124.294 142.394 1.00 54.78 489 ALA A C 1
ATOM 5482 O O . ALA B 2 489 ? 132.891 125.001 143.118 1.00 61.77 489 ALA A O 1
ATOM 5484 N N . VAL B 2 490 ? 131.165 124.797 141.686 1.00 55.51 490 VAL A N 1
ATOM 5485 C CA . VAL B 2 490 ? 130.853 126.221 141.741 1.00 60.44 490 VAL A CA 1
ATOM 5486 C C . VAL B 2 490 ? 130.401 126.615 143.140 1.00 60.63 490 VAL A C 1
ATOM 5487 O O . VAL B 2 490 ? 130.786 127.669 143.657 1.00 64.05 490 VAL A O 1
ATOM 5491 N N . ARG B 2 491 ? 129.584 125.776 143.778 1.00 55.90 491 ARG A N 1
ATOM 5492 C CA . ARG B 2 491 ? 129.152 126.071 145.141 1.00 56.42 491 ARG A CA 1
ATOM 5493 C C . ARG B 2 491 ? 130.324 126.040 146.114 1.00 55.22 491 ARG A C 1
ATOM 5494 O O . ARG B 2 491 ? 130.400 126.869 147.029 1.00 59.44 491 ARG A O 1
ATOM 5502 N N . THR B 2 492 ? 131.248 125.093 145.936 1.00 53.17 492 THR A N 1
ATOM 5503 C CA . THR B 2 492 ? 132.434 125.056 146.786 1.00 55.63 492 THR A CA 1
ATOM 5504 C C . THR B 2 492 ? 133.267 126.321 146.623 1.00 63.19 492 THR A C 1
ATOM 5505 O O . THR B 2 492 ? 133.741 126.898 147.611 1.00 64.98 492 THR A O 1
ATOM 5509 N N . ILE B 2 493 ? 133.453 126.773 145.382 1.00 50.26 493 ILE A N 1
ATOM 5510 C CA . ILE B 2 493 ? 134.234 127.984 145.153 1.00 35.94 493 ILE A CA 1
ATOM 5511 C C . ILE B 2 493 ? 133.510 129.209 145.699 1.00 50.23 493 ILE A C 1
ATOM 5512 O O . ILE B 2 493 ? 134.148 130.146 146.193 1.00 68.73 493 ILE A O 1
ATOM 5517 N N . GLN B 2 494 ? 132.178 129.233 145.625 1.00 49.18 494 GLN A N 1
ATOM 5518 C CA . GLN B 2 494 ? 131.428 130.333 146.224 1.00 48.70 494 GLN A CA 1
ATOM 5519 C C . GLN B 2 494 ? 131.589 130.347 147.738 1.00 50.45 494 GLN A C 1
ATOM 5520 O O . GLN B 2 494 ? 131.718 131.415 148.350 1.00 57.49 494 GLN A O 1
ATOM 5526 N N . ALA B 2 495 ? 131.589 129.168 148.362 1.00 52.17 495 ALA A N 1
ATOM 5527 C CA . ALA B 2 495 ? 131.857 129.095 149.794 1.00 56.07 495 ALA A CA 1
ATOM 5528 C C . ALA B 2 495 ? 133.260 129.594 150.111 1.00 52.12 495 ALA A C 1
ATOM 5529 O O . ALA B 2 495 ? 133.474 130.282 151.117 1.00 56.25 495 ALA A O 1
ATOM 5531 N N . ALA B 2 496 ? 134.231 129.252 149.263 1.00 42.57 496 ALA A N 1
ATOM 5532 C CA . ALA B 2 496 ? 135.593 129.743 149.454 1.00 38.93 496 ALA A CA 1
ATOM 5533 C C . ALA B 2 496 ? 135.653 131.261 149.343 1.00 39.41 496 ALA A C 1
ATOM 5534 O O . ALA B 2 496 ? 136.380 131.918 150.097 1.00 55.93 496 ALA A O 1
ATOM 5536 N N . PHE B 2 497 ? 134.904 131.834 148.399 1.00 40.62 497 PHE A N 1
ATOM 5537 C CA . PHE B 2 497 ? 134.815 133.288 148.297 1.00 42.94 497 PHE A CA 1
ATOM 5538 C C . PHE B 2 497 ? 134.196 133.889 149.551 1.00 46.45 497 PHE A C 1
ATOM 5539 O O . PHE B 2 497 ? 134.618 134.956 150.011 1.00 55.80 497 PHE A O 1
ATOM 5547 N N . ILE B 2 498 ? 133.179 133.225 150.105 1.00 43.68 498 ILE A N 1
ATOM 5548 C CA . ILE B 2 498 ? 132.598 133.674 151.368 1.00 40.54 498 ILE A CA 1
ATOM 5549 C C . ILE B 2 498 ? 133.650 133.661 152.467 1.00 40.70 498 ILE A C 1
ATOM 5550 O O . ILE B 2 498 ? 133.706 134.567 153.307 1.00 45.98 498 ILE A O 1
ATOM 5555 N N . TYR B 2 499 ? 134.506 132.638 152.476 1.00 44.74 499 TYR A N 1
ATOM 5556 C CA . TYR B 2 499 ? 135.581 132.571 153.460 1.00 40.28 499 TYR A CA 1
ATOM 5557 C C . TYR B 2 499 ? 136.549 133.737 153.297 1.00 44.18 499 TYR A C 1
ATOM 5558 O O . TYR B 2 499 ? 136.695 134.573 154.194 1.00 52.91 499 TYR A O 1
ATOM 5567 N N . TRP B 2 500 ? 137.212 133.816 152.142 1.00 47.35 500 TRP A N 1
ATOM 5568 C CA . TRP B 2 500 ? 138.307 134.760 151.945 1.00 38.28 500 TRP A CA 1
ATOM 5569 C C . TRP B 2 500 ? 137.862 136.213 151.891 1.00 42.55 500 TRP A C 1
ATOM 5570 O O . TRP B 2 500 ? 138.717 137.083 151.693 1.00 53.93 500 TRP A O 1
ATOM 5581 N N . ASP B 2 501 ? 136.576 136.509 152.050 1.00 53.89 501 ASP A N 1
ATOM 5582 C CA . ASP B 2 501 ? 136.136 137.897 152.047 1.00 57.29 501 ASP A CA 1
ATOM 5583 C C . ASP B 2 501 ? 136.715 138.631 153.248 1.00 64.46 501 ASP A C 1
ATOM 5584 O O . ASP B 2 501 ? 136.637 138.152 154.384 1.00 69.99 501 ASP A O 1
ATOM 5589 N N . ARG B 2 502 ? 137.298 139.800 152.993 1.00 72.92 502 ARG A N 1
ATOM 5590 C CA . ARG B 2 502 ? 137.906 140.605 154.040 1.00 73.66 502 ARG A CA 1
ATOM 5591 C C . ARG B 2 502 ? 136.928 141.568 154.700 1.00 72.97 502 ARG A C 1
ATOM 5592 O O . ARG B 2 502 ? 137.282 142.190 155.707 1.00 76.13 502 ARG A O 1
ATOM 5600 N N . ASP B 2 503 ? 135.718 141.704 154.167 1.00 57.49 503 ASP A N 1
ATOM 5601 C CA . ASP B 2 503 ? 134.712 142.568 154.766 1.00 56.76 503 ASP A CA 1
ATOM 5602 C C . ASP B 2 503 ? 133.892 141.866 155.840 1.00 60.06 503 ASP A C 1
ATOM 5603 O O . ASP B 2 503 ? 133.152 142.535 156.567 1.00 66.48 503 ASP A O 1
ATOM 5608 N N . ILE B 2 504 ? 134.003 140.544 155.959 1.00 53.45 504 ILE A N 1
ATOM 5609 C CA . ILE B 2 504 ? 133.261 139.799 156.969 1.00 57.51 504 ILE A CA 1
ATOM 5610 C C . ILE B 2 504 ? 134.232 139.041 157.863 1.00 63.56 504 ILE A C 1
ATOM 5611 O O . ILE B 2 504 ? 133.907 137.970 158.387 1.00 69.88 504 ILE A O 1
ATOM 5616 N N . LYS B 2 505 ? 135.428 139.591 158.041 1.00 63.25 505 LYS A N 1
ATOM 5617 C CA . LYS B 2 505 ? 136.442 139.024 158.919 1.00 54.53 505 LYS A CA 1
ATOM 5618 C C . LYS B 2 505 ? 136.607 139.927 160.132 1.00 61.49 505 LYS A C 1
ATOM 5619 O O . LYS B 2 505 ? 136.757 141.145 159.987 1.00 72.29 505 LYS A O 1
ATOM 5625 N N . TYR B 2 506 ? 136.578 139.332 161.319 1.00 59.82 506 TYR A N 1
ATOM 5626 C CA . TYR B 2 506 ? 136.634 140.067 162.575 1.00 64.03 506 TYR A CA 1
ATOM 5627 C C . TYR B 2 506 ? 138.017 139.917 163.189 1.00 66.56 506 TYR A C 1
ATOM 5628 O O . TYR B 2 506 ? 138.499 138.795 163.369 1.00 70.42 506 TYR A O 1
ATOM 5637 N N . LYS B 2 507 ? 138.647 141.043 163.511 1.00 72.41 507 LYS A N 1
ATOM 5638 C CA . LYS B 2 507 ? 139.929 141.065 164.201 1.00 70.88 507 LYS A CA 1
ATOM 5639 C C . LYS B 2 507 ? 139.756 141.755 165.547 1.00 75.00 507 LYS A C 1
ATOM 5640 O O . LYS B 2 507 ? 139.260 142.885 165.610 1.00 78.94 507 LYS A O 1
ATOM 5646 N N . LYS B 2 508 ? 140.159 141.073 166.619 1.00 79.05 508 LYS A N 1
ATOM 5647 C CA . LYS B 2 508 ? 140.035 141.623 167.964 1.00 80.32 508 LYS A CA 1
ATOM 5648 C C . LYS B 2 508 ? 140.897 140.810 168.915 1.00 79.32 508 LYS A C 1
ATOM 5649 O O . LYS B 2 508 ? 140.846 139.577 168.895 1.00 77.26 508 LYS A O 1
ATOM 5655 N N . ASP B 2 509 ? 141.680 141.505 169.743 1.00 84.19 509 ASP A N 1
ATOM 5656 C CA . ASP B 2 509 ? 142.506 140.874 170.775 1.00 88.17 509 ASP A CA 1
ATOM 5657 C C . ASP B 2 509 ? 143.426 139.808 170.184 1.00 86.71 509 ASP A C 1
ATOM 5658 O O . ASP B 2 509 ? 143.641 138.749 170.777 1.00 87.31 509 ASP A O 1
ATOM 5663 N N . GLY B 2 510 ? 143.970 140.087 169.015 1.00 72.57 510 GLY A N 1
ATOM 5664 C CA . GLY B 2 510 ? 144.867 139.150 168.349 1.00 72.29 510 GLY A CA 1
ATOM 5665 C C . GLY B 2 510 ? 144.194 138.107 167.485 1.00 73.26 510 GLY A C 1
ATOM 5666 O O . GLY B 2 510 ? 144.586 137.905 166.337 1.00 75.82 510 GLY A O 1
ATOM 5667 N N . VAL B 2 511 ? 143.180 137.429 168.026 1.00 73.02 511 VAL A N 1
ATOM 5668 C CA . VAL B 2 511 ? 142.466 136.423 167.253 1.00 77.36 511 VAL A CA 1
ATOM 5669 C C . VAL B 2 511 ? 141.703 137.101 166.121 1.00 77.82 511 VAL A C 1
ATOM 5670 O O . VAL B 2 511 ? 141.267 138.256 166.233 1.00 71.68 511 VAL A O 1
ATOM 5674 N N . THR B 2 512 ? 141.556 136.386 165.006 1.00 68.79 512 THR A N 1
ATOM 5675 C CA . THR B 2 512 ? 140.930 136.921 163.796 1.00 61.33 512 THR A CA 1
ATOM 5676 C C . THR B 2 512 ? 139.946 135.884 163.261 1.00 60.59 512 THR A C 1
ATOM 5677 O O . THR B 2 512 ? 140.318 135.007 162.477 1.00 65.80 512 THR A O 1
ATOM 5681 N N . THR B 2 513 ? 138.690 135.989 163.687 1.00 51.92 513 THR A N 1
ATOM 5682 C CA . THR B 2 513 ? 137.664 135.058 163.238 1.00 55.85 513 THR A CA 1
ATOM 5683 C C . THR B 2 513 ? 137.277 135.344 161.792 1.00 65.84 513 THR A C 1
ATOM 5684 O O . THR B 2 513 ? 137.145 136.501 161.383 1.00 70.99 513 THR A O 1
ATOM 5688 N N . ARG B 2 514 ? 137.094 134.279 161.016 1.00 61.49 514 ARG A N 1
ATOM 5689 C CA . ARG B 2 514 ? 136.723 134.374 159.614 1.00 58.07 514 ARG A CA 1
ATOM 5690 C C . ARG B 2 514 ? 135.362 133.728 159.403 1.00 49.67 514 ARG A C 1
ATOM 5691 O O . ARG B 2 514 ? 135.006 132.760 160.081 1.00 57.13 514 ARG A O 1
ATOM 5699 N N . THR B 2 515 ? 134.598 134.270 158.457 1.00 31.41 515 THR A N 1
ATOM 5700 C CA . THR B 2 515 ? 133.275 133.733 158.166 1.00 39.13 515 THR A CA 1
ATOM 5701 C C . THR B 2 515 ? 133.392 132.400 157.441 1.00 48.78 515 THR A C 1
ATOM 5702 O O . THR B 2 515 ? 133.521 132.360 156.213 1.00 59.90 515 THR A O 1
ATOM 5706 N N . THR B 2 516 ? 133.351 131.306 158.191 1.00 48.47 516 THR A N 1
ATOM 5707 C CA . THR B 2 516 ? 133.520 129.987 157.606 1.00 51.32 516 THR A CA 1
ATOM 5708 C C . THR B 2 516 ? 132.194 129.452 157.085 1.00 50.05 516 THR A C 1
ATOM 5709 O O . THR B 2 516 ? 131.143 129.613 157.710 1.00 55.38 516 THR A O 1
ATOM 5713 N N . ALA B 2 517 ? 132.255 128.812 155.924 1.00 48.40 517 ALA A N 1
ATOM 5714 C CA . ALA B 2 517 ? 131.101 128.171 155.306 1.00 48.13 517 ALA A CA 1
ATOM 5715 C C . ALA B 2 517 ? 131.160 126.694 155.683 1.00 52.66 517 ALA A C 1
ATOM 5716 O O . ALA B 2 517 ? 131.757 125.880 154.976 1.00 58.22 517 ALA A O 1
ATOM 5718 N N . ARG B 2 518 ? 130.541 126.357 156.815 1.00 53.81 518 ARG A N 1
ATOM 5719 C CA . ARG B 2 518 ? 130.585 124.985 157.303 1.00 52.50 518 ARG A CA 1
ATOM 5720 C C . ARG B 2 518 ? 129.859 124.032 156.365 1.00 58.94 518 ARG A C 1
ATOM 5721 O O . ARG B 2 518 ? 130.213 122.850 156.288 1.00 68.06 518 ARG A O 1
ATOM 5729 N N . SER B 2 519 ? 128.853 124.520 155.648 1.00 54.24 519 SER A N 1
ATOM 5730 C CA . SER B 2 5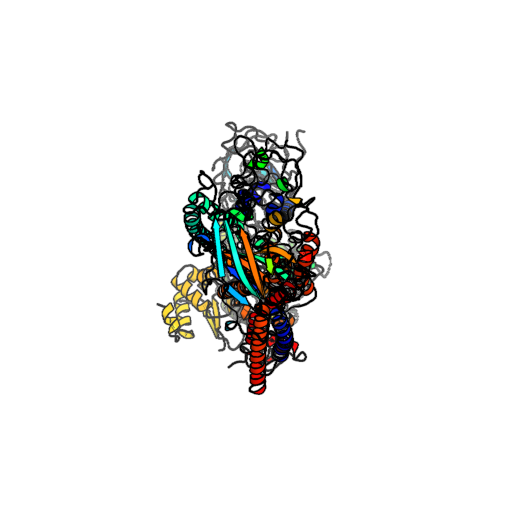19 ? 128.159 123.738 154.636 1.00 55.81 519 SER A CA 1
ATOM 5731 C C . SER B 2 519 ? 128.660 124.167 153.264 1.00 60.85 519 SER A C 1
ATOM 5732 O O . SER B 2 519 ? 128.486 125.324 152.869 1.00 64.92 519 SER A O 1
ATOM 5735 N N . TRP B 2 520 ? 129.276 123.235 152.539 1.00 68.67 520 TRP A N 1
ATOM 5736 C CA . TRP B 2 520 ? 129.799 123.524 151.204 1.00 64.28 520 TRP A CA 1
ATOM 5737 C C . TRP B 2 520 ? 128.708 123.660 150.155 1.00 68.75 520 TRP A C 1
ATOM 5738 O O . TRP B 2 520 ? 129.007 123.794 148.963 1.00 71.97 520 TRP A O 1
ATOM 5749 N N . ASN B 2 521 ? 127.452 123.622 150.594 1.00 58.72 521 ASN A N 1
ATOM 5750 C CA . ASN B 2 521 ? 126.308 123.946 149.755 1.00 53.21 521 ASN A CA 1
ATOM 5751 C C . ASN B 2 521 ? 125.488 125.020 150.457 1.00 59.14 521 ASN A C 1
ATOM 5752 O O . ASN B 2 521 ? 125.965 125.627 151.421 1.00 64.27 521 ASN A O 1
ATOM 5757 N N . LEU B 2 522 ? 124.275 125.281 149.970 1.00 53.81 522 LEU A N 1
ATOM 5758 C CA . LEU B 2 522 ? 123.376 126.295 150.517 1.00 54.64 522 LEU A CA 1
ATOM 5759 C C . LEU B 2 522 ? 123.921 127.708 150.363 1.00 59.42 522 LEU A C 1
ATOM 5760 O O . LEU B 2 522 ? 123.477 128.621 151.067 1.00 64.99 522 LEU A O 1
ATOM 5765 N N . SER B 2 523 ? 124.879 127.917 149.458 1.00 59.69 523 SER A N 1
ATOM 5766 C CA . SER B 2 523 ? 125.382 129.264 149.218 1.00 55.13 523 SER A CA 1
ATOM 5767 C C . SER B 2 523 ? 124.368 130.132 148.491 1.00 61.06 523 SER A C 1
ATOM 5768 O O . SER B 2 523 ? 124.483 131.361 148.526 1.00 69.95 523 SER A O 1
ATOM 5771 N N . ASP B 2 524 ? 123.381 129.523 147.837 1.00 55.93 524 ASP A N 1
ATOM 5772 C CA . ASP B 2 524 ? 122.378 130.260 147.085 1.00 54.61 524 ASP A CA 1
ATOM 5773 C C . ASP B 2 524 ? 121.094 130.497 147.864 1.00 56.39 524 ASP A C 1
ATOM 5774 O O . ASP B 2 524 ? 120.278 131.324 147.441 1.00 66.08 524 ASP A O 1
ATOM 5779 N N . ASP B 2 525 ? 120.887 129.803 148.983 1.00 58.26 525 ASP A N 1
ATOM 5780 C CA . ASP B 2 525 ? 119.714 130.053 149.810 1.00 55.71 525 ASP A CA 1
ATOM 5781 C C . ASP B 2 525 ? 119.855 131.298 150.670 1.00 62.28 525 ASP A C 1
ATOM 5782 O O . ASP B 2 525 ? 118.850 131.777 151.206 1.00 65.58 525 ASP A O 1
ATOM 5787 N N . LEU B 2 526 ? 121.070 131.829 150.818 1.00 58.39 526 LEU A N 1
ATOM 5788 C CA . LEU B 2 526 ? 121.243 133.095 151.517 1.00 49.70 526 LEU A CA 1
ATOM 5789 C C . LEU B 2 526 ? 120.605 134.244 150.751 1.00 48.84 526 LEU A C 1
ATOM 5790 O O . LEU B 2 526 ? 120.161 135.224 151.360 1.00 55.80 526 LEU A O 1
ATOM 5795 N N . GLY B 2 527 ? 120.549 134.146 149.425 1.00 46.96 527 GLY A N 1
ATOM 5796 C CA . GLY B 2 527 ? 119.941 135.185 148.619 1.00 51.97 527 GLY A CA 1
ATOM 5797 C C . GLY B 2 527 ? 118.439 135.123 148.522 1.00 48.96 527 GLY A C 1
ATOM 5798 O O . GLY B 2 527 ? 117.831 136.036 147.957 1.00 65.46 527 GLY A O 1
ATOM 5799 N N . GLN B 2 528 ? 117.822 134.078 149.066 1.00 39.18 528 GLN A N 1
ATOM 5800 C CA . GLN B 2 528 ? 116.374 133.925 149.023 1.00 52.71 528 GLN A CA 1
ATOM 5801 C C . GLN B 2 528 ? 115.759 133.973 150.415 1.00 58.12 528 GLN A C 1
ATOM 5802 O O . GLN B 2 528 ? 114.646 133.478 150.616 1.00 62.69 528 GLN A O 1
ATOM 5808 N N . ILE B 2 529 ? 116.461 134.568 151.378 1.00 46.88 529 ILE A N 1
ATOM 5809 C CA . ILE B 2 529 ? 115.974 134.609 152.750 1.00 38.68 529 ILE A CA 1
ATOM 5810 C C . ILE B 2 529 ? 114.797 135.566 152.843 1.00 42.00 529 ILE A C 1
ATOM 5811 O O . ILE B 2 529 ? 114.880 136.725 152.416 1.00 55.67 529 ILE A O 1
ATOM 5816 N N . GLU B 2 530 ? 113.690 135.082 153.399 1.00 48.48 530 GLU A N 1
ATOM 5817 C CA . GLU B 2 530 ? 112.522 135.911 153.639 1.00 51.36 530 GLU A CA 1
ATOM 5818 C C . GLU B 2 530 ? 112.208 136.088 155.116 1.00 58.13 530 GLU A C 1
ATOM 5819 O O . GLU B 2 530 ? 111.424 136.978 155.462 1.00 69.01 530 GLU A O 1
ATOM 5825 N N . TYR B 2 531 ? 112.791 135.272 155.992 1.00 47.80 531 TYR A N 1
ATOM 5826 C CA . TYR B 2 531 ? 112.612 135.414 157.428 1.00 51.37 531 TYR A CA 1
ATOM 5827 C C . TYR B 2 531 ? 113.940 135.183 158.132 1.00 51.17 531 TYR A C 1
ATOM 5828 O O . TYR B 2 531 ? 114.703 134.290 157.755 1.00 59.28 531 TYR A O 1
ATOM 5837 N N . ILE B 2 532 ? 114.212 135.998 159.149 1.00 42.89 532 ILE A N 1
ATOM 5838 C CA . ILE B 2 532 ? 115.399 135.861 159.985 1.00 40.69 532 ILE A CA 1
ATOM 5839 C C . ILE B 2 532 ? 114.960 135.813 161.440 1.00 43.05 532 ILE A C 1
ATOM 5840 O O . ILE B 2 532 ? 114.253 136.712 161.909 1.00 54.70 532 ILE A O 1
ATOM 5845 N N . PHE B 2 533 ? 115.376 134.770 162.150 1.00 48.04 533 PHE A N 1
ATOM 5846 C CA . PHE B 2 533 ? 115.102 134.615 163.571 1.00 45.48 533 PHE A CA 1
ATOM 5847 C C . PHE B 2 533 ? 116.414 134.700 164.333 1.00 52.09 533 PHE A C 1
ATOM 5848 O O . PHE B 2 533 ? 117.379 134.008 163.992 1.00 65.23 533 PHE A O 1
ATOM 5856 N N . SER B 2 534 ? 116.452 135.547 165.358 1.00 52.66 534 SER A N 1
ATOM 5857 C CA . SER B 2 534 ? 117.681 135.787 166.096 1.00 52.73 534 SER A CA 1
ATOM 5858 C C . SER B 2 534 ? 117.405 135.782 167.591 1.00 52.34 534 SER A C 1
ATOM 5859 O O . SER B 2 534 ? 116.292 136.070 168.037 1.00 60.78 534 SER A O 1
ATOM 5862 N N . ASP B 2 535 ? 118.436 135.442 168.356 1.00 64.44 535 ASP A N 1
ATOM 5863 C CA . ASP B 2 535 ? 118.423 135.555 169.805 1.00 69.93 535 ASP A CA 1
ATOM 5864 C C . ASP B 2 535 ? 119.263 136.759 170.208 1.00 71.94 535 ASP A C 1
ATOM 5865 O O . ASP B 2 535 ? 120.384 136.932 169.724 1.00 76.27 535 ASP A O 1
ATOM 5870 N N . LYS B 2 536 ? 118.713 137.594 171.090 1.00 63.42 536 LYS A N 1
ATOM 5871 C CA . LYS B 2 536 ? 119.347 138.874 171.392 1.00 63.11 536 LYS A CA 1
ATOM 5872 C C . LYS B 2 536 ? 120.718 138.683 172.027 1.00 66.11 536 LYS A C 1
ATOM 5873 O O . LYS B 2 536 ? 121.734 139.137 171.489 1.00 72.30 536 LYS A O 1
ATOM 5879 N N . THR B 2 537 ? 120.766 138.015 173.176 1.00 61.26 537 THR A N 1
ATOM 5880 C CA . THR B 2 537 ? 122.017 137.885 173.908 1.00 57.46 537 THR A CA 1
ATOM 5881 C C . THR B 2 537 ? 122.988 136.990 173.150 1.00 58.64 537 THR A C 1
ATOM 5882 O O . THR B 2 537 ? 122.645 135.870 172.760 1.00 58.93 537 THR A O 1
ATOM 5886 N N . GLY B 2 538 ? 124.203 137.490 172.940 1.00 51.88 538 GLY A N 1
ATOM 5887 C CA . GLY B 2 538 ? 125.233 136.761 172.244 1.00 48.28 538 GLY A CA 1
ATOM 5888 C C . GLY B 2 538 ? 125.278 136.991 170.750 1.00 54.24 538 GLY A C 1
ATOM 5889 O O . GLY B 2 538 ? 126.307 136.711 170.126 1.00 64.05 538 GLY A O 1
ATOM 5890 N N . THR B 2 539 ? 124.195 137.491 170.157 1.00 53.41 539 THR A N 1
ATOM 5891 C CA . THR B 2 539 ? 124.151 137.770 168.727 1.00 54.94 539 THR A CA 1
ATOM 5892 C C . THR B 2 539 ? 123.994 139.257 168.445 1.00 53.08 539 THR A C 1
ATOM 5893 O O . THR B 2 539 ? 124.821 139.835 167.732 1.00 59.96 539 THR A O 1
ATOM 5897 N N . LEU B 2 540 ? 122.959 139.898 168.984 1.00 49.79 540 LEU A N 1
ATOM 5898 C CA . LEU B 2 540 ? 122.814 141.341 168.864 1.00 51.21 540 LEU A CA 1
ATOM 5899 C C . LEU B 2 540 ? 123.603 142.095 169.921 1.00 56.39 540 LEU A C 1
ATOM 5900 O O . LEU B 2 540 ? 123.681 143.327 169.854 1.00 66.01 540 LEU A O 1
ATOM 5905 N N . THR B 2 541 ? 124.185 141.392 170.887 1.00 57.81 541 THR A N 1
ATOM 5906 C CA . THR B 2 541 ? 124.941 142.005 171.966 1.00 59.70 541 THR A CA 1
ATOM 5907 C C . THR B 2 541 ? 126.318 141.364 172.039 1.00 60.13 541 THR A C 1
ATOM 5908 O O . THR B 2 541 ? 126.541 140.259 171.537 1.00 69.06 541 THR A O 1
ATOM 5912 N N . GLN B 2 542 ? 127.246 142.075 172.673 1.00 55.20 542 GLN A N 1
ATOM 5913 C CA . GLN B 2 542 ? 128.618 141.604 172.798 1.00 56.04 542 GLN A CA 1
ATOM 5914 C C . GLN B 2 542 ? 128.807 140.630 173.950 1.00 57.75 542 GLN A C 1
ATOM 5915 O O . GLN B 2 542 ? 129.926 140.143 174.146 1.00 67.25 542 GLN A O 1
ATOM 5921 N N . ASN B 2 543 ? 127.754 140.349 174.717 1.00 60.30 543 ASN A N 1
ATOM 5922 C CA . ASN B 2 543 ? 127.798 139.447 175.866 1.00 64.38 543 ASN A CA 1
ATOM 5923 C C . ASN B 2 543 ? 128.786 139.914 176.929 1.00 67.89 543 ASN A C 1
ATOM 5924 O O . ASN B 2 543 ? 129.182 139.135 177.800 1.00 72.83 543 ASN A O 1
ATOM 5929 N N . ALA B 2 544 ? 129.195 141.180 176.870 1.00 64.74 544 ALA A N 1
ATOM 5930 C CA . ALA B 2 544 ? 130.082 141.788 177.859 1.00 70.81 544 ALA A CA 1
ATOM 5931 C C . ALA B 2 544 ? 129.394 143.063 178.332 1.00 71.99 544 ALA A C 1
ATOM 5932 O O . ALA B 2 544 ? 129.637 144.148 177.798 1.00 78.09 544 ALA A O 1
ATOM 5934 N N . MET B 2 545 ? 128.533 142.928 179.334 1.00 67.30 545 MET A N 1
ATOM 5935 C CA . MET B 2 545 ? 127.742 144.042 179.828 1.00 70.09 545 MET A CA 1
ATOM 5936 C C . MET B 2 545 ? 128.489 144.794 180.924 1.00 71.94 545 MET A C 1
ATOM 5937 O O . MET B 2 545 ? 129.298 144.222 181.658 1.00 74.64 545 MET A O 1
ATOM 5942 N N . ILE B 2 546 ? 128.207 146.091 181.022 1.00 72.84 546 ILE A N 1
ATOM 5943 C CA . ILE B 2 546 ? 128.864 146.980 181.971 1.00 73.84 546 ILE A CA 1
ATOM 5944 C C . ILE B 2 546 ? 127.799 147.675 182.805 1.00 71.11 546 ILE A C 1
ATOM 5945 O O . ILE B 2 546 ? 126.787 148.143 182.272 1.00 69.25 546 ILE A O 1
ATOM 5950 N N . PHE B 2 547 ? 128.025 147.730 184.117 1.00 66.36 547 PHE A N 1
ATOM 5951 C CA . PHE B 2 547 ? 127.079 148.360 185.028 1.00 60.15 547 PHE A CA 1
ATOM 5952 C C . PHE B 2 547 ? 126.872 149.823 184.657 1.00 64.46 547 PHE A C 1
ATOM 5953 O O . PHE B 2 547 ? 127.834 150.556 184.414 1.00 72.87 547 PHE A O 1
ATOM 5961 N N . ARG B 2 548 ? 125.610 150.246 184.610 1.00 66.62 548 ARG A N 1
ATOM 5962 C CA . ARG B 2 548 ? 125.270 151.626 184.281 1.00 63.95 548 ARG A CA 1
ATOM 5963 C C . ARG B 2 548 ? 124.617 152.351 185.449 1.00 58.32 548 ARG A C 1
ATOM 5964 O O . ARG B 2 548 ? 125.118 153.397 185.873 1.00 61.11 548 ARG A O 1
ATOM 5972 N N . GLN B 2 549 ? 123.517 151.829 185.985 1.00 68.47 549 GLN A N 1
ATOM 5973 C CA . GLN B 2 549 ? 122.776 152.490 187.049 1.00 73.77 549 GLN A CA 1
ATOM 5974 C C . GLN B 2 549 ? 122.523 151.516 188.187 1.00 73.30 549 GLN A C 1
ATOM 5975 O O . GLN B 2 549 ? 122.190 150.350 187.956 1.00 80.50 549 GLN A O 1
ATOM 5981 N N . CYS B 2 550 ? 122.678 152.002 189.416 1.00 58.39 550 CYS A N 1
ATOM 5982 C CA . CYS B 2 550 ? 122.433 151.212 190.615 1.00 57.26 550 CYS A CA 1
ATOM 5983 C C . CYS B 2 550 ? 121.442 151.950 191.499 1.00 60.00 550 CYS A C 1
ATOM 5984 O O . CYS B 2 550 ? 121.609 153.146 191.758 1.00 75.30 550 CYS A O 1
ATOM 5987 N N . SER B 2 551 ? 120.414 151.244 191.957 1.00 67.29 551 SER A N 1
ATOM 5988 C CA . SER B 2 551 ? 119.395 151.814 192.826 1.00 72.55 551 SER A CA 1
ATOM 5989 C C . SER B 2 551 ? 119.572 151.269 194.234 1.00 79.22 551 SER A C 1
ATOM 5990 O O . SER B 2 551 ? 119.674 150.052 194.426 1.00 83.43 551 SER A O 1
ATOM 5993 N N . VAL B 2 552 ? 119.611 152.168 195.213 1.00 84.02 552 VAL A N 1
ATOM 5994 C CA . VAL B 2 552 ? 119.754 151.806 196.618 1.00 84.96 552 VAL A CA 1
ATOM 5995 C C . VAL B 2 552 ? 118.667 152.557 197.373 1.00 84.05 552 VAL A C 1
ATOM 5996 O O . VAL B 2 552 ? 118.851 153.718 197.750 1.00 88.05 552 VAL A O 1
ATOM 6000 N N . GLY B 2 553 ? 117.534 151.903 197.593 1.00 89.17 553 GLY A N 1
ATOM 6001 C CA . GLY B 2 553 ? 116.443 152.479 198.352 1.00 92.24 553 GLY A CA 1
ATOM 6002 C C . GLY B 2 553 ? 115.535 153.398 197.559 1.00 95.98 553 GLY A C 1
ATOM 6003 O O . GLY B 2 553 ? 114.441 152.993 197.161 1.00 92.53 553 GLY A O 1
ATOM 6004 N N . GLY B 2 554 ? 115.974 154.627 197.298 1.00 111.85 554 GLY A N 1
ATOM 6005 C CA . GLY B 2 554 ? 115.084 155.575 196.662 1.00 110.96 554 GLY A CA 1
ATOM 6006 C C . GLY B 2 554 ? 115.706 156.558 195.692 1.00 111.15 554 GLY A C 1
ATOM 6007 O O . GLY B 2 554 ? 114.996 157.401 195.137 1.00 110.95 554 GLY A O 1
ATOM 6008 N N . LYS B 2 555 ? 117.015 156.474 195.468 1.00 101.61 555 LYS A N 1
ATOM 6009 C CA . LYS B 2 555 ? 117.709 157.460 194.650 1.00 101.71 555 LYS A CA 1
ATOM 6010 C C . LYS B 2 555 ? 118.437 156.781 193.500 1.00 101.02 555 LYS A C 1
ATOM 6011 O O . LYS B 2 555 ? 119.227 155.855 193.711 1.00 101.79 555 LYS A O 1
ATOM 6017 N N . ILE B 2 556 ? 118.164 157.252 192.282 1.00 89.53 556 ILE A N 1
ATOM 6018 C CA . ILE B 2 556 ? 118.854 156.745 191.106 1.00 84.49 556 ILE A CA 1
ATOM 6019 C C . ILE B 2 556 ? 120.298 157.237 191.103 1.00 85.07 556 ILE A C 1
ATOM 6020 O O . ILE B 2 556 ? 120.658 158.220 191.760 1.00 91.36 556 ILE A O 1
ATOM 6025 N N . TYR B 2 557 ? 121.140 156.536 190.348 1.00 81.05 557 TYR A N 1
ATOM 6026 C CA . TYR B 2 557 ? 122.524 156.935 190.147 1.00 83.84 557 TYR A CA 1
ATOM 6027 C C . TYR B 2 557 ? 122.877 156.817 188.673 1.00 83.71 557 TYR A C 1
ATOM 6028 O O . TYR B 2 557 ? 122.551 155.818 188.026 1.00 84.22 557 TYR A O 1
ATOM 6037 N N . THR B 2 558 ? 123.545 157.839 188.149 1.00 78.52 558 THR A N 1
ATOM 6038 C CA . THR B 2 558 ? 123.940 157.859 186.746 1.00 80.76 558 THR A CA 1
ATOM 6039 C C . THR B 2 558 ? 125.425 158.169 186.597 1.00 75.75 558 THR A C 1
ATOM 6040 O O . THR B 2 558 ? 126.269 157.281 186.711 1.00 72.16 558 THR A O 1
ATOM 6044 N N . HIS B 2 624 ? 132.554 151.470 185.891 1.00 81.64 624 HIS A N 1
ATOM 6045 C CA . HIS B 2 624 ? 133.114 152.789 186.154 1.00 81.22 624 HIS A CA 1
ATOM 6046 C C . HIS B 2 624 ? 132.131 153.642 186.950 1.00 82.81 624 HIS A C 1
ATOM 6047 O O . HIS B 2 624 ? 132.196 154.871 186.925 1.00 84.56 624 HIS A O 1
ATOM 6054 N N . ASP B 2 625 ? 131.219 152.978 187.655 1.00 66.30 625 ASP A N 1
ATOM 6055 C CA . ASP B 2 625 ? 130.188 153.662 188.428 1.00 64.45 625 ASP A CA 1
ATOM 6056 C C . ASP B 2 625 ? 130.818 154.302 189.660 1.00 75.46 625 ASP A C 1
ATOM 6057 O O . ASP B 2 625 ? 131.225 153.601 190.592 1.00 79.05 625 ASP A O 1
ATOM 6062 N N . ALA B 2 626 ? 130.903 155.633 189.669 1.00 81.41 626 ALA A N 1
ATOM 6063 C CA . ALA B 2 626 ? 131.383 156.376 190.828 1.00 80.41 626 ALA A CA 1
ATOM 6064 C C . ALA B 2 626 ? 130.266 157.177 191.483 1.00 82.73 626 ALA A C 1
ATOM 6065 O O . ALA B 2 626 ? 129.976 156.981 192.667 1.00 86.38 626 ALA A O 1
ATOM 6067 N N . GLU B 2 627 ? 129.630 158.068 190.734 1.00 92.70 627 GLU A N 1
ATOM 6068 C CA . GLU B 2 627 ? 128.377 158.735 191.102 1.00 95.04 627 GLU A CA 1
ATOM 6069 C C . GLU B 2 627 ? 128.491 159.416 192.467 1.00 92.52 627 GLU A C 1
ATOM 6070 O O . GLU B 2 627 ? 129.581 159.799 192.904 1.00 94.10 627 GLU A O 1
ATOM 6076 N N . LEU B 2 628 ? 127.354 159.571 193.142 1.00 86.41 628 LEU A N 1
ATOM 6077 C CA . LEU B 2 628 ? 127.249 160.259 194.421 1.00 86.47 628 LEU A CA 1
ATOM 6078 C C . LEU B 2 628 ? 127.366 159.315 195.612 1.00 87.82 628 LEU A C 1
ATOM 6079 O O . LEU B 2 628 ? 127.312 159.775 196.757 1.00 85.06 628 LEU A O 1
ATOM 6084 N N . ASP B 2 629 ? 127.530 158.011 195.371 1.00 97.98 629 ASP A N 1
ATOM 6085 C CA . ASP B 2 629 ? 127.689 157.066 196.473 1.00 100.16 629 ASP A CA 1
ATOM 6086 C C . ASP B 2 629 ? 128.868 157.447 197.357 1.00 102.58 629 ASP A C 1
ATOM 6087 O O . ASP B 2 629 ? 128.813 157.290 198.583 1.00 103.43 629 ASP A O 1
ATOM 6092 N N . LYS B 2 630 ? 129.947 157.946 196.752 1.00 97.75 630 LYS A N 1
ATOM 6093 C CA . LYS B 2 630 ? 131.060 158.464 197.537 1.00 97.88 630 LYS A CA 1
ATOM 6094 C C . LYS B 2 630 ? 130.640 159.689 198.339 1.00 98.20 630 LYS A C 1
ATOM 6095 O O . LYS B 2 630 ? 131.052 159.858 199.492 1.00 95.34 630 LYS A O 1
ATOM 6101 N N . ASP B 2 631 ? 129.816 160.552 197.745 1.00 105.80 631 ASP A N 1
ATOM 6102 C CA . ASP B 2 631 ? 129.357 161.760 198.417 1.00 107.97 631 ASP A CA 1
ATOM 6103 C C . ASP B 2 631 ? 128.221 161.500 199.398 1.00 105.88 631 ASP A C 1
ATOM 6104 O O . ASP B 2 631 ? 127.913 162.379 200.209 1.00 106.16 631 ASP A O 1
ATOM 6109 N N . LEU B 2 632 ? 127.596 160.325 199.350 1.00 96.66 632 LEU A N 1
ATOM 6110 C CA . LEU B 2 632 ? 126.497 160.006 200.252 1.00 97.80 632 LEU A CA 1
ATOM 6111 C C . LEU B 2 632 ? 126.917 159.134 201.424 1.00 99.86 632 LEU A C 1
ATOM 6112 O O . LEU B 2 632 ? 126.302 159.215 202.493 1.00 103.63 632 LEU A O 1
ATOM 6117 N N . GLU B 2 633 ? 127.955 158.319 201.262 1.00 95.58 633 GLU A N 1
ATOM 6118 C CA . GLU B 2 633 ? 128.384 157.407 202.318 1.00 98.61 633 GLU A CA 1
ATOM 6119 C C . GLU B 2 633 ? 128.975 158.228 203.456 1.00 101.48 633 GLU A C 1
ATOM 6120 O O . GLU B 2 633 ? 130.137 158.637 203.409 1.00 101.53 633 GLU A O 1
ATOM 6126 N N . ALA B 2 634 ? 128.168 158.471 204.494 1.00 94.49 634 ALA A N 1
ATOM 6127 C CA . ALA B 2 634 ? 128.596 159.329 205.592 1.00 94.05 634 ALA A CA 1
ATOM 6128 C C . ALA B 2 634 ? 128.213 158.768 206.958 1.00 94.09 634 ALA A C 1
ATOM 6129 O O . ALA B 2 634 ? 128.208 159.520 207.941 1.00 98.05 634 ALA A O 1
ATOM 6131 N N . HIS B 2 635 ? 127.871 157.479 207.036 1.00 101.43 635 HIS A N 1
ATOM 6132 C CA . HIS B 2 635 ? 127.630 156.787 208.300 1.00 105.27 635 HIS A CA 1
ATOM 6133 C C . HIS B 2 635 ? 126.398 157.328 209.023 1.00 105.16 635 HIS A C 1
ATOM 6134 O O . HIS B 2 635 ? 125.787 158.305 208.576 1.00 107.02 635 HIS A O 1
ATOM 6141 N N . ASP B 2 636 ? 126.015 156.666 210.118 1.00 109.15 636 ASP A N 1
ATOM 6142 C CA . ASP B 2 636 ? 124.960 157.103 211.041 1.00 112.10 636 ASP A CA 1
ATOM 6143 C C . ASP B 2 636 ? 123.682 157.517 210.310 1.00 114.96 636 ASP A C 1
ATOM 6144 O O . ASP B 2 636 ? 123.078 158.554 210.591 1.00 116.20 636 ASP A O 1
ATOM 6149 N N . SER B 2 637 ? 123.257 156.675 209.372 1.00 107.10 637 SER A N 1
ATOM 6150 C CA . SER B 2 637 ? 121.986 156.882 208.692 1.00 105.67 637 SER A CA 1
ATOM 6151 C C . SER B 2 637 ? 121.502 155.549 208.143 1.00 106.89 637 SER A C 1
ATOM 6152 O O . SER B 2 637 ? 122.305 154.678 207.798 1.00 109.59 637 SER A O 1
ATOM 6155 N N . GLU B 2 638 ? 120.177 155.402 208.070 1.00 110.88 638 GLU A N 1
ATOM 6156 C CA . GLU B 2 638 ? 119.595 154.163 207.562 1.00 113.49 638 GLU A CA 1
ATOM 6157 C C . GLU B 2 638 ? 119.950 153.953 206.095 1.00 111.77 638 GLU A C 1
ATOM 6158 O O . GLU B 2 638 ? 120.180 152.818 205.658 1.00 111.27 638 GLU A O 1
ATOM 6164 N N . GLN B 2 639 ? 119.996 155.039 205.319 1.00 104.79 639 GLN A N 1
ATOM 6165 C CA . GLN B 2 639 ? 120.395 154.935 203.920 1.00 104.53 639 GLN A CA 1
ATOM 6166 C C . GLN B 2 639 ? 121.821 154.417 203.791 1.00 105.88 639 GLN A C 1
ATOM 6167 O O . GLN B 2 639 ? 122.113 153.597 202.914 1.00 111.09 639 GLN A O 1
ATOM 6173 N N . SER B 2 640 ? 122.724 154.882 204.657 1.00 96.32 640 SER A N 1
ATOM 6174 C CA . SER B 2 640 ? 124.100 154.396 204.619 1.00 96.81 640 SER A CA 1
ATOM 6175 C C . SER B 2 640 ? 124.173 152.911 204.953 1.00 97.07 640 SER A C 1
ATOM 6176 O O . SER B 2 640 ? 124.938 152.164 204.332 1.00 98.56 640 SER A O 1
ATOM 6179 N N . ARG B 2 641 ? 123.392 152.464 205.939 1.00 91.32 641 ARG A N 1
ATOM 6180 C CA . ARG B 2 641 ? 123.373 151.044 206.273 1.00 89.21 641 ARG A CA 1
ATOM 6181 C C . ARG B 2 641 ? 122.850 150.214 205.109 1.00 93.19 641 ARG A C 1
ATOM 6182 O O . ARG B 2 641 ? 123.394 149.145 204.799 1.00 96.63 641 ARG A O 1
ATOM 6190 N N . ILE B 2 642 ? 121.789 150.689 204.453 1.00 93.31 642 ILE A N 1
ATOM 6191 C CA . ILE B 2 642 ? 121.253 149.974 203.299 1.00 90.03 642 ILE A CA 1
ATOM 6192 C C . ILE B 2 642 ? 122.282 149.933 202.178 1.00 85.84 642 ILE A C 1
ATOM 6193 O O . ILE B 2 642 ? 122.412 148.927 201.474 1.00 87.89 642 ILE A O 1
ATOM 6198 N N . LEU B 2 643 ? 123.027 151.024 201.992 1.00 89.01 643 LEU A N 1
ATOM 6199 C CA . LEU B 2 643 ? 124.071 151.044 200.973 1.00 88.52 643 LEU A CA 1
ATOM 6200 C C . LEU B 2 643 ? 125.165 150.032 201.286 1.00 92.38 643 LEU A C 1
ATOM 6201 O O . LEU B 2 643 ? 125.646 149.325 200.390 1.00 98.38 643 LEU A O 1
ATOM 6206 N N . HIS B 2 644 ? 125.575 149.954 202.554 1.00 95.19 644 HIS A N 1
ATOM 6207 C CA . HIS B 2 644 ? 126.578 148.971 202.954 1.00 94.50 644 HIS A CA 1
ATOM 6208 C C . HIS B 2 644 ? 126.087 147.556 202.684 1.00 95.64 644 HIS A C 1
ATOM 6209 O O . HIS B 2 644 ? 126.824 146.722 202.146 1.00 96.02 644 HIS A O 1
ATOM 6216 N N . GLY B 2 645 ? 124.834 147.271 203.045 1.00 94.44 645 GLY A N 1
ATOM 6217 C CA . GLY B 2 645 ? 124.287 145.946 202.794 1.00 94.61 645 GLY A CA 1
ATOM 6218 C C . GLY B 2 645 ? 124.175 145.628 201.315 1.00 93.72 645 GLY A C 1
ATOM 6219 O O . GLY B 2 645 ? 124.452 144.504 200.887 1.00 95.65 645 GLY A O 1
ATOM 6220 N N . PHE B 2 646 ? 123.758 146.612 200.517 1.00 78.80 646 PHE A N 1
ATOM 6221 C CA . PHE B 2 646 ? 123.647 146.435 199.073 1.00 69.57 646 PHE A CA 1
ATOM 6222 C C . PHE B 2 646 ? 125.001 146.105 198.464 1.00 69.21 646 PHE A C 1
ATOM 6223 O O . PHE B 2 646 ? 125.134 145.158 197.679 1.00 80.67 646 PHE A O 1
ATOM 6231 N N . PHE B 2 647 ? 126.028 146.870 198.830 1.00 78.79 647 PHE A N 1
ATOM 6232 C CA . PHE B 2 647 ? 127.353 146.599 198.290 1.00 87.03 647 PHE A CA 1
ATOM 6233 C C . PHE B 2 647 ? 127.904 145.272 198.792 1.00 90.47 647 PHE A C 1
ATOM 6234 O O . PHE B 2 647 ? 128.590 144.569 198.043 1.00 95.02 647 PHE A O 1
ATOM 6242 N N . ALA B 2 648 ? 127.607 144.900 200.039 1.00 81.57 648 ALA A N 1
ATOM 6243 C CA . ALA B 2 648 ? 128.072 143.616 200.552 1.00 82.09 648 ALA A CA 1
ATOM 6244 C C . ALA B 2 648 ? 127.438 142.457 199.794 1.00 76.78 648 ALA A C 1
ATOM 6245 O O . ALA B 2 648 ? 128.129 141.514 199.389 1.00 75.23 648 ALA A O 1
ATOM 6247 N N . VAL B 2 649 ? 126.120 142.509 199.594 1.00 73.72 649 VAL A N 1
ATOM 6248 C CA . VAL B 2 649 ? 125.449 141.426 198.884 1.00 70.03 649 VAL A CA 1
ATOM 6249 C C . VAL B 2 649 ? 125.854 141.414 197.417 1.00 63.53 649 VAL A C 1
ATOM 6250 O O . VAL B 2 649 ? 125.829 140.361 196.769 1.00 73.95 649 VAL A O 1
ATOM 6254 N N . LEU B 2 650 ? 126.248 142.562 196.865 1.00 54.31 650 LEU A N 1
ATOM 6255 C CA . LEU B 2 650 ? 126.738 142.555 195.493 1.00 59.48 650 LEU A CA 1
ATOM 6256 C C . LEU B 2 650 ? 128.155 142.007 195.394 1.00 58.96 650 LEU A C 1
ATOM 6257 O O . LEU B 2 650 ? 128.504 141.390 194.381 1.00 66.74 650 LEU A O 1
ATOM 6262 N N . GLY B 2 651 ? 128.979 142.215 196.420 1.00 64.56 651 GLY A N 1
ATOM 6263 C CA . GLY B 2 651 ? 130.368 141.802 196.371 1.00 75.41 651 GLY A CA 1
ATOM 6264 C C . GLY B 2 651 ? 130.684 140.434 196.928 1.00 81.69 651 GLY A C 1
ATOM 6265 O O . GLY B 2 651 ? 131.781 139.922 196.693 1.00 84.33 651 GLY A O 1
ATOM 6266 N N . LEU B 2 652 ? 129.763 139.825 197.668 1.00 77.85 652 LEU A N 1
ATOM 6267 C CA . LEU B 2 652 ? 129.968 138.492 198.220 1.00 65.57 652 LEU A CA 1
ATOM 6268 C C . LEU B 2 652 ? 129.116 137.426 197.557 1.00 67.78 652 LEU A C 1
ATOM 6269 O O . LEU B 2 652 ? 129.608 136.329 197.289 1.00 72.39 652 LEU A O 1
ATOM 6274 N N . CYS B 2 653 ? 127.850 137.723 197.279 1.00 82.67 653 CYS A N 1
ATOM 6275 C CA . CYS B 2 653 ? 126.905 136.730 196.774 1.00 84.42 653 CYS A CA 1
ATOM 6276 C C . CYS B 2 653 ? 127.213 136.463 195.308 1.00 83.70 653 CYS A C 1
ATOM 6277 O O . CYS B 2 653 ? 126.650 137.083 194.406 1.00 85.01 653 CYS A O 1
ATOM 6280 N N . HIS B 2 654 ? 128.116 135.522 195.071 1.00 77.70 654 HIS A N 1
ATOM 6281 C CA . HIS B 2 654 ? 128.540 135.158 193.722 1.00 75.54 654 HIS A CA 1
ATOM 6282 C C . HIS B 2 654 ? 129.324 133.854 193.812 1.00 78.11 654 HIS A C 1
ATOM 6283 O O . HIS B 2 654 ? 129.358 133.198 194.860 1.00 83.16 654 HIS A O 1
ATOM 6290 N N . THR B 2 655 ? 129.947 133.474 192.697 1.00 83.34 655 THR A N 1
ATOM 6291 C CA . THR B 2 655 ? 130.900 132.372 192.642 1.00 88.31 655 THR A CA 1
ATOM 6292 C C . THR B 2 655 ? 132.187 132.825 191.965 1.00 82.88 655 THR A C 1
ATOM 6293 O O . THR B 2 655 ? 132.921 132.014 191.396 1.00 87.17 655 THR A O 1
ATOM 6297 N N . VAL B 2 656 ? 132.467 134.127 192.024 1.00 74.04 656 VAL A N 1
ATOM 6298 C CA . VAL B 2 656 ? 133.601 134.695 191.311 1.00 79.16 656 VAL A CA 1
ATOM 6299 C C . VAL B 2 656 ? 134.901 134.304 191.999 1.00 84.80 656 VAL A C 1
ATOM 6300 O O . VAL B 2 656 ? 134.990 134.270 193.234 1.00 89.52 656 VAL A O 1
ATOM 6304 N N . LEU B 2 657 ? 135.918 134.002 191.196 1.00 99.71 657 LEU A N 1
ATOM 6305 C CA . LEU B 2 657 ? 137.268 133.761 191.683 1.00 99.01 657 LEU A CA 1
ATOM 6306 C C . LEU B 2 657 ? 138.129 134.977 191.368 1.00 102.17 657 LEU A C 1
ATOM 6307 O O . LEU B 2 657 ? 138.130 135.464 190.232 1.00 106.08 657 LEU A O 1
ATOM 6312 N N . ALA B 2 658 ? 138.855 135.463 192.369 1.00 105.53 658 ALA A N 1
ATOM 6313 C CA . ALA B 2 658 ? 139.646 136.677 192.243 1.00 106.07 658 ALA A CA 1
ATOM 6314 C C . ALA B 2 658 ? 141.132 136.348 192.210 1.00 106.43 658 ALA A C 1
ATOM 6315 O O . ALA B 2 658 ? 141.597 135.423 192.881 1.00 109.60 658 ALA A O 1
ATOM 6317 N N . ALA B 2 659 ? 141.874 137.121 191.422 1.00 114.70 659 ALA A N 1
ATOM 6318 C CA . ALA B 2 659 ? 143.317 136.967 191.291 1.00 118.00 659 ALA A CA 1
ATOM 6319 C C . ALA B 2 659 ? 144.003 138.112 192.025 1.00 117.27 659 ALA A C 1
ATOM 6320 O O . ALA B 2 659 ? 143.795 139.282 191.690 1.00 111.36 659 ALA A O 1
ATOM 6322 N N . GLU B 2 660 ? 144.822 137.771 193.018 1.00 130.89 660 GLU A N 1
ATOM 6323 C CA . GLU B 2 660 ? 145.510 138.753 193.843 1.00 130.11 660 GLU A CA 1
ATOM 6324 C C . GLU B 2 660 ? 146.976 138.918 193.465 1.00 130.84 660 GLU A C 1
ATOM 6325 O O . GLU B 2 660 ? 147.735 139.526 194.226 1.00 130.50 660 GLU A O 1
ATOM 6331 N N . THR B 2 661 ? 147.393 138.390 192.311 1.00 144.74 661 THR A N 1
ATOM 6332 C CA . THR B 2 661 ? 148.797 138.465 191.921 1.00 146.44 661 THR A CA 1
ATOM 6333 C C . THR B 2 661 ? 149.257 139.897 191.681 1.00 145.63 661 THR A C 1
ATOM 6334 O O . THR B 2 661 ? 150.466 140.154 191.667 1.00 146.14 661 THR A O 1
ATOM 6338 N N . GLU B 2 662 ? 148.328 140.830 191.493 1.00 140.01 662 GLU A N 1
ATOM 6339 C CA . GLU B 2 662 ? 148.652 142.248 191.342 1.00 140.55 662 GLU A CA 1
ATOM 6340 C C . GLU B 2 662 ? 148.000 143.019 192.479 1.00 140.43 662 GLU A C 1
ATOM 6341 O O . GLU B 2 662 ? 146.802 143.346 192.403 1.00 140.53 662 GLU A O 1
ATOM 6347 N N . PRO B 2 663 ? 148.732 143.318 193.552 1.00 134.58 663 PRO A N 1
ATOM 6348 C CA . PRO B 2 663 ? 148.132 144.055 194.671 1.00 133.56 663 PRO A CA 1
ATOM 6349 C C . PRO B 2 663 ? 147.602 145.408 194.221 1.00 133.28 663 PRO A C 1
ATOM 6350 O O . PRO B 2 663 ? 148.212 146.095 193.399 1.00 132.98 663 PRO A O 1
ATOM 6354 N N . GLY B 2 664 ? 146.453 145.783 194.769 1.00 133.07 664 GLY A N 1
ATOM 6355 C CA . GLY B 2 664 ? 145.754 146.995 194.381 1.00 133.26 664 GLY A CA 1
ATOM 6356 C C . GLY B 2 664 ? 144.826 146.803 193.201 1.00 133.28 664 GLY A C 1
ATOM 6357 O O . GLY B 2 664 ? 143.703 147.311 193.203 1.00 134.37 664 GLY A O 1
ATOM 6358 N N . VAL B 2 665 ? 145.279 146.070 192.184 1.00 128.81 665 VAL A N 1
ATOM 6359 C CA . VAL B 2 665 ? 144.439 145.805 191.020 1.00 128.83 665 VAL A CA 1
ATOM 6360 C C . VAL B 2 665 ? 143.416 144.722 191.336 1.00 128.74 665 VAL A C 1
ATOM 6361 O O . VAL B 2 665 ? 142.203 144.960 191.292 1.00 128.70 665 VAL A O 1
ATOM 6365 N N . ILE B 2 666 ? 143.896 143.522 191.667 1.00 127.70 666 ILE A N 1
ATOM 6366 C CA . ILE B 2 666 ? 143.056 142.387 192.040 1.00 127.82 666 ILE A CA 1
ATOM 6367 C C . ILE B 2 666 ? 142.032 142.119 190.944 1.00 129.21 666 ILE A C 1
ATOM 6368 O O . ILE B 2 666 ? 140.841 142.409 191.106 1.00 130.78 666 ILE A O 1
ATOM 6373 N N . GLU B 2 667 ? 142.487 141.581 189.816 1.00 121.72 667 GLU A N 1
ATOM 6374 C CA . GLU B 2 667 ? 141.583 141.290 188.713 1.00 119.54 667 GLU A CA 1
ATOM 6375 C C . GLU B 2 667 ? 140.679 140.111 189.055 1.00 120.34 667 GLU A C 1
ATOM 6376 O O . GLU B 2 667 ? 141.077 139.170 189.746 1.00 122.26 667 GLU A O 1
ATOM 6382 N N . TYR B 2 668 ? 139.445 140.175 188.565 1.00 90.72 668 TYR A N 1
ATOM 6383 C CA . TYR B 2 668 ? 138.437 139.158 188.825 1.00 87.21 668 TYR A CA 1
ATOM 6384 C C . TYR B 2 668 ? 138.173 138.350 187.562 1.00 88.15 668 TYR A C 1
ATOM 6385 O O . TYR B 2 668 ? 138.027 138.913 186.473 1.00 95.75 668 TYR A O 1
ATOM 6394 N N . LYS B 2 669 ? 138.114 137.030 187.714 1.0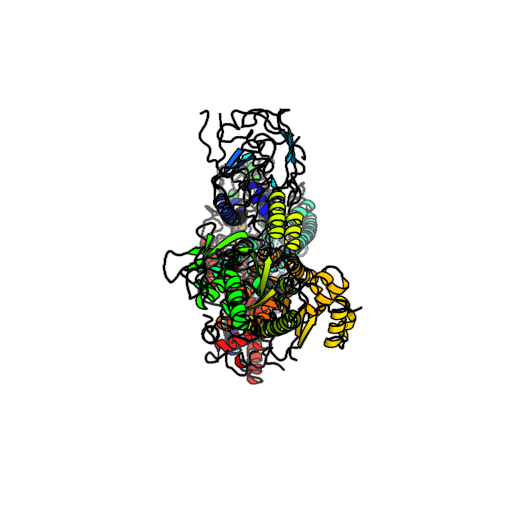0 82.09 669 LYS A N 1
ATOM 6395 C CA . LYS B 2 669 ? 137.861 136.111 186.606 1.00 88.16 669 LYS A CA 1
ATOM 6396 C C . LYS B 2 669 ? 136.630 135.278 186.956 1.00 89.12 669 LYS A C 1
ATOM 6397 O O . LYS B 2 669 ? 136.743 134.188 187.520 1.00 87.95 669 LYS A O 1
ATOM 6403 N N . ALA B 2 670 ? 135.454 135.795 186.614 1.00 84.88 670 ALA A N 1
ATOM 6404 C CA . ALA B 2 670 ? 134.205 135.106 186.886 1.00 81.42 670 ALA A CA 1
ATOM 6405 C C . ALA B 2 670 ? 133.836 134.193 185.719 1.00 79.21 670 ALA A C 1
ATOM 6406 O O . ALA B 2 670 ? 134.556 134.084 184.724 1.00 80.84 670 ALA A O 1
ATOM 6408 N N . GLN B 2 671 ? 132.691 133.525 185.845 1.00 67.01 671 GLN A N 1
ATOM 6409 C CA . GLN B 2 671 ? 132.192 132.630 184.808 1.00 66.29 671 GLN A CA 1
ATOM 6410 C C . GLN B 2 671 ? 131.128 133.304 183.950 1.00 69.37 671 GLN A C 1
ATOM 6411 O O . GLN B 2 671 ? 131.270 133.386 182.727 1.00 78.60 671 GLN A O 1
ATOM 6417 N N . SER B 2 672 ? 130.059 133.792 184.574 1.00 67.39 672 SER A N 1
ATOM 6418 C CA . SER B 2 672 ? 129.043 134.512 183.818 1.00 72.28 672 SER A CA 1
ATOM 6419 C C . SER B 2 672 ? 129.357 136.006 183.804 1.00 73.20 672 SER A C 1
ATOM 6420 O O . SER B 2 672 ? 129.843 136.546 184.801 1.00 78.70 672 SER A O 1
ATOM 6423 N N . PRO B 2 673 ? 129.097 136.682 182.682 1.00 61.18 673 PRO A N 1
ATOM 6424 C CA . PRO B 2 673 ? 129.468 138.103 182.581 1.00 65.93 673 PRO A CA 1
ATOM 6425 C C . PRO B 2 673 ? 128.783 138.997 183.599 1.00 63.36 673 PRO A C 1
ATOM 6426 O O . PRO B 2 673 ? 129.387 139.981 184.049 1.00 67.33 673 PRO A O 1
ATOM 6430 N N . ASP B 2 674 ? 127.539 138.691 183.973 1.00 64.83 674 ASP A N 1
ATOM 6431 C CA . ASP B 2 674 ? 126.822 139.550 184.909 1.00 70.08 674 ASP A CA 1
ATOM 6432 C C . ASP B 2 674 ? 127.521 139.598 186.261 1.00 74.89 674 ASP A C 1
ATOM 6433 O O . ASP B 2 674 ? 127.661 140.673 186.858 1.00 82.41 674 ASP A O 1
ATOM 6438 N N . GLU B 2 675 ? 127.967 138.443 186.759 1.00 72.31 675 GLU A N 1
ATOM 6439 C CA . GLU B 2 675 ? 128.652 138.412 188.047 1.00 75.14 675 GLU A CA 1
ATOM 6440 C C . GLU B 2 675 ? 129.962 139.184 187.992 1.00 70.65 675 GLU A C 1
ATOM 6441 O O . GLU B 2 675 ? 130.295 139.921 188.926 1.00 72.20 675 GLU A O 1
ATOM 6447 N N . ALA B 2 676 ? 130.719 139.026 186.905 1.00 53.69 676 ALA A N 1
ATOM 6448 C CA . ALA B 2 676 ? 131.973 139.758 186.770 1.00 54.18 676 ALA A CA 1
ATOM 6449 C C . ALA B 2 676 ? 131.725 141.259 186.764 1.00 56.31 676 ALA A C 1
ATOM 6450 O O . ALA B 2 676 ? 132.415 142.018 187.456 1.00 62.63 676 ALA A O 1
ATOM 6452 N N . ALA B 2 677 ? 130.724 141.702 186.000 1.00 62.20 677 ALA A N 1
ATOM 6453 C CA . ALA B 2 677 ? 130.421 143.127 185.933 1.00 66.94 677 ALA A CA 1
ATOM 6454 C C . ALA B 2 677 ? 129.997 143.662 187.294 1.00 62.47 677 ALA A C 1
ATOM 6455 O O . ALA B 2 677 ? 130.469 144.717 187.732 1.00 63.61 677 ALA A O 1
ATOM 6457 N N . LEU B 2 678 ? 129.118 142.934 187.988 1.00 59.62 678 LEU A N 1
ATOM 6458 C CA . LEU B 2 678 ? 128.637 143.400 189.284 1.00 60.80 678 LEU A CA 1
ATOM 6459 C C . LEU B 2 678 ? 129.764 143.465 190.306 1.00 68.18 678 LEU A C 1
ATOM 6460 O O . LEU B 2 678 ? 129.876 144.445 191.051 1.00 73.25 678 LEU A O 1
ATOM 6465 N N . VAL B 2 679 ? 130.616 142.438 190.351 1.00 75.32 679 VAL A N 1
ATOM 6466 C CA . VAL B 2 679 ? 131.696 142.417 191.332 1.00 78.28 679 VAL A CA 1
ATOM 6467 C C . VAL B 2 679 ? 132.714 143.512 191.037 1.00 77.37 679 VAL A C 1
ATOM 6468 O O . VAL B 2 679 ? 133.181 144.203 191.951 1.00 77.15 679 VAL A O 1
ATOM 6472 N N . GLN B 2 680 ? 133.075 143.694 189.763 1.00 76.04 680 GLN A N 1
ATOM 6473 C CA . GLN B 2 680 ? 134.030 144.741 189.421 1.00 75.02 680 GLN A CA 1
ATOM 6474 C C . GLN B 2 680 ? 133.462 146.121 189.727 1.00 78.41 680 GLN A C 1
ATOM 6475 O O . GLN B 2 680 ? 134.180 147.001 190.215 1.00 81.32 680 GLN A O 1
ATOM 6481 N N . SER B 2 681 ? 132.172 146.329 189.451 1.00 79.46 681 SER A N 1
ATOM 6482 C CA . SER B 2 681 ? 131.550 147.610 189.765 1.00 80.05 681 SER A CA 1
ATOM 6483 C C . SER B 2 681 ? 131.521 147.858 191.266 1.00 76.45 681 SER A C 1
ATOM 6484 O O . SER B 2 681 ? 131.799 148.973 191.724 1.00 79.28 681 SER A O 1
ATOM 6487 N N . ALA B 2 682 ? 131.189 146.829 192.050 1.00 71.20 682 ALA A N 1
ATOM 6488 C CA . ALA B 2 682 ? 131.198 146.977 193.501 1.00 76.93 682 ALA A CA 1
ATOM 6489 C C . ALA B 2 682 ? 132.595 147.309 194.005 1.00 80.99 682 ALA A C 1
ATOM 6490 O O . ALA B 2 682 ? 132.758 148.149 194.898 1.00 83.51 682 ALA A O 1
ATOM 6492 N N . ALA B 2 683 ? 133.616 146.659 193.443 1.00 85.23 683 ALA A N 1
ATOM 6493 C CA . ALA B 2 683 ? 134.989 146.964 193.829 1.00 84.90 683 ALA A CA 1
ATOM 6494 C C . ALA B 2 683 ? 135.350 148.403 193.486 1.00 81.12 683 ALA A C 1
ATOM 6495 O O . ALA B 2 683 ? 135.992 149.098 194.282 1.00 81.54 683 ALA A O 1
ATOM 6497 N N . ASP B 2 684 ? 134.943 148.868 192.304 1.00 90.97 684 ASP A N 1
ATOM 6498 C CA . ASP B 2 684 ? 135.250 150.231 191.892 1.00 94.47 684 ASP A CA 1
ATOM 6499 C C . ASP B 2 684 ? 134.464 151.269 192.683 1.00 95.35 684 ASP A C 1
ATOM 6500 O O . ASP B 2 684 ? 134.884 152.429 192.747 1.00 98.53 684 ASP A O 1
ATOM 6505 N N . VAL B 2 685 ? 133.344 150.884 193.288 1.00 76.47 685 VAL A N 1
ATOM 6506 C CA . VAL B 2 685 ? 132.501 151.815 194.023 1.00 72.48 685 VAL A CA 1
ATOM 6507 C C . VAL B 2 685 ? 132.641 151.615 195.535 1.00 71.79 685 VAL A C 1
ATOM 6508 O O . VAL B 2 685 ? 131.754 151.986 196.302 1.00 73.00 685 VAL A O 1
ATOM 6512 N N . GLY B 2 686 ? 133.772 151.077 195.983 1.00 77.76 686 GLY A N 1
ATOM 6513 C CA . GLY B 2 686 ? 133.943 150.805 197.396 1.00 76.28 686 GLY A CA 1
ATOM 6514 C C . GLY B 2 686 ? 134.308 149.371 197.713 1.00 80.94 686 GLY A C 1
ATOM 6515 O O . GLY B 2 686 ? 135.433 148.940 197.443 1.00 81.74 686 GLY A O 1
ATOM 6516 N N . PHE B 2 687 ? 133.369 148.640 198.314 1.00 94.84 687 PHE A N 1
ATOM 6517 C CA . PHE B 2 687 ? 133.587 147.276 198.790 1.00 96.64 687 PHE A CA 1
ATOM 6518 C C . PHE B 2 687 ? 134.266 146.410 197.738 1.00 93.00 687 PHE A C 1
ATOM 6519 O O . PHE B 2 687 ? 133.710 146.169 196.663 1.00 95.19 687 PHE A O 1
ATOM 6527 N N . VAL B 2 688 ? 135.463 145.926 198.061 1.00 87.80 688 VAL A N 1
ATOM 6528 C CA . VAL B 2 688 ? 136.267 145.114 197.153 1.00 92.34 688 VAL A CA 1
ATOM 6529 C C . VAL B 2 688 ? 136.301 143.691 197.689 1.00 90.87 688 VAL A C 1
ATOM 6530 O O . VAL B 2 688 ? 136.688 143.463 198.842 1.00 90.59 688 VAL A O 1
ATOM 6534 N N . PHE B 2 689 ? 135.905 142.735 196.854 1.00 92.94 689 PHE A N 1
ATOM 6535 C CA . PHE B 2 689 ? 135.964 141.322 197.222 1.00 89.69 689 PHE A CA 1
ATOM 6536 C C . PHE B 2 689 ? 137.425 140.908 197.286 1.00 95.13 689 PHE A C 1
ATOM 6537 O O . PHE B 2 689 ? 138.076 140.716 196.257 1.00 97.93 689 PHE A O 1
ATOM 6545 N N . ARG B 2 690 ? 137.947 140.774 198.508 1.00 107.73 690 ARG A N 1
ATOM 6546 C CA . ARG B 2 690 ? 139.374 140.525 198.682 1.00 109.02 690 ARG A CA 1
ATOM 6547 C C . ARG B 2 690 ? 139.782 139.177 198.101 1.00 110.69 690 ARG A C 1
ATOM 6548 O O . ARG B 2 690 ? 140.820 139.070 197.436 1.00 113.45 690 ARG A O 1
ATOM 6556 N N . GLY B 2 691 ? 138.989 138.143 198.332 1.00 111.13 691 GLY A N 1
ATOM 6557 C CA . GLY B 2 691 ? 139.286 136.844 197.762 1.00 112.65 691 GLY A CA 1
ATOM 6558 C C . GLY B 2 691 ? 138.646 135.728 198.552 1.00 114.05 691 GLY A C 1
ATOM 6559 O O . GLY B 2 691 ? 138.060 135.933 199.615 1.00 114.03 691 GLY A O 1
ATOM 6560 N N . ARG B 2 692 ? 138.771 134.524 197.999 1.00 113.49 692 ARG A N 1
ATOM 6561 C CA . ARG B 2 692 ? 138.248 133.306 198.609 1.00 113.35 692 ARG A CA 1
ATOM 6562 C C . ARG B 2 692 ? 139.300 132.203 198.528 1.00 113.30 692 ARG A C 1
ATOM 6563 O O . ARG B 2 692 ? 139.030 131.078 198.108 1.00 112.29 692 ARG A O 1
ATOM 6571 N N . ASP B 2 693 ? 140.534 132.535 198.918 1.00 119.98 693 ASP A N 1
ATOM 6572 C CA . ASP B 2 693 ? 141.625 131.568 198.835 1.00 121.01 693 ASP A CA 1
ATOM 6573 C C . ASP B 2 693 ? 141.367 130.362 199.728 1.00 118.28 693 ASP A C 1
ATOM 6574 O O . ASP B 2 693 ? 141.624 129.219 199.331 1.00 117.93 693 ASP A O 1
ATOM 6579 N N . HIS B 2 694 ? 140.862 130.593 200.932 1.00 94.71 694 HIS A N 1
ATOM 6580 C CA . HIS B 2 694 ? 140.538 129.540 201.880 1.00 95.55 694 HIS A CA 1
ATOM 6581 C C . HIS B 2 694 ? 139.022 129.461 202.047 1.00 96.00 694 HIS A C 1
ATOM 6582 O O . HIS B 2 694 ? 138.260 130.150 201.363 1.00 96.60 694 HIS A O 1
ATOM 6589 N N . ASN B 2 695 ? 138.587 128.596 202.967 1.00 81.85 695 ASN A N 1
ATOM 6590 C CA . ASN B 2 695 ? 137.172 128.524 203.313 1.00 79.97 695 ASN A CA 1
ATOM 6591 C C . ASN B 2 695 ? 136.653 129.869 203.799 1.00 81.73 695 ASN A C 1
ATOM 6592 O O . ASN B 2 695 ? 135.459 130.161 203.667 1.00 80.78 695 ASN A O 1
ATOM 6597 N N . ILE B 2 696 ? 137.529 130.699 204.352 1.00 94.99 696 ILE A N 1
ATOM 6598 C CA . ILE B 2 696 ? 137.164 132.033 204.808 1.00 97.75 696 ILE A CA 1
ATOM 6599 C C . ILE B 2 696 ? 137.443 133.023 203.686 1.00 99.12 696 ILE A C 1
ATOM 6600 O O . ILE B 2 696 ? 138.548 133.055 203.131 1.00 98.56 696 ILE A O 1
ATOM 6605 N N . LEU B 2 697 ? 136.439 133.824 203.346 1.00 102.18 697 LEU A N 1
ATOM 6606 C CA . LEU B 2 697 ? 136.559 134.858 202.331 1.00 100.76 697 LEU A CA 1
ATOM 6607 C C . LEU B 2 697 ? 136.604 136.225 203.000 1.00 99.40 697 LEU A C 1
ATOM 6608 O O . LEU B 2 697 ? 136.111 136.404 204.118 1.00 100.56 697 LEU A O 1
ATOM 6613 N N . ARG B 2 698 ? 137.199 137.192 202.307 1.00 102.32 698 ARG A N 1
ATOM 6614 C CA . ARG B 2 698 ? 137.484 138.496 202.883 1.00 106.08 698 ARG A CA 1
ATOM 6615 C C . ARG B 2 698 ? 136.883 139.603 202.026 1.00 107.96 698 ARG A C 1
ATOM 6616 O O . ARG B 2 698 ? 136.698 139.447 200.816 1.00 105.30 698 ARG A O 1
ATOM 6624 N N . MET B 2 699 ? 136.582 140.726 202.676 1.00 107.27 699 MET A N 1
ATOM 6625 C CA . MET B 2 699 ? 136.001 141.896 202.037 1.00 103.16 699 MET A CA 1
ATOM 6626 C C . MET B 2 699 ? 136.881 143.103 202.333 1.00 102.97 699 MET A C 1
ATOM 6627 O O . MET B 2 699 ? 137.583 143.142 203.346 1.00 105.03 699 MET A O 1
ATOM 6632 N N . SER B 2 700 ? 136.848 144.087 201.439 1.00 95.15 700 SER A N 1
ATOM 6633 C CA . SER B 2 700 ? 137.734 145.244 201.512 1.00 99.14 700 SER A CA 1
ATOM 6634 C C . SER B 2 700 ? 136.934 146.539 201.507 1.00 96.99 700 SER A C 1
ATOM 6635 O O . SER B 2 700 ? 137.184 147.452 200.717 1.00 97.64 700 SER A O 1
ATOM 6638 N N . THR B 2 701 ? 135.939 146.623 202.387 1.00 97.63 701 THR A N 1
ATOM 6639 C CA . THR B 2 701 ? 135.237 147.879 202.594 1.00 99.11 701 THR A CA 1
ATOM 6640 C C . THR B 2 701 ? 136.243 148.961 202.988 1.00 99.87 701 THR A C 1
ATOM 6641 O O . THR B 2 701 ? 137.226 148.680 203.681 1.00 104.95 701 THR A O 1
ATOM 6645 N N . PRO B 2 702 ? 136.035 150.209 202.554 1.00 93.37 702 PRO A N 1
ATOM 6646 C CA . PRO B 2 702 ? 137.098 151.212 202.707 1.00 96.99 702 PRO A CA 1
ATOM 6647 C C . PRO B 2 702 ? 137.311 151.669 204.142 1.00 98.80 702 PRO A C 1
ATOM 6648 O O . PRO B 2 702 ? 137.384 152.872 204.415 1.00 94.37 702 PRO A O 1
ATOM 6652 N N . PHE B 2 703 ? 137.409 150.720 205.061 1.00 101.63 703 PHE A N 1
ATOM 6653 C CA . PHE B 2 703 ? 137.898 150.960 206.413 1.00 96.83 703 PHE A CA 1
ATOM 6654 C C . PHE B 2 703 ? 138.966 149.961 206.830 1.00 92.67 703 PHE A C 1
ATOM 6655 O O . PHE B 2 703 ? 139.935 150.342 207.491 1.00 92.12 703 PHE A O 1
ATOM 6663 N N . SER B 2 704 ? 138.816 148.696 206.451 1.00 93.44 704 SER A N 1
ATOM 6664 C CA . SER B 2 704 ? 139.745 147.634 206.816 1.00 94.87 704 SER A CA 1
ATOM 6665 C C . SER B 2 704 ? 139.535 146.473 205.847 1.00 99.82 704 SER A C 1
ATOM 6666 O O . SER B 2 704 ? 138.924 146.632 204.785 1.00 100.60 704 SER A O 1
ATOM 6669 N N . ASP B 2 705 ? 140.047 145.300 206.215 1.00 108.16 705 ASP A N 1
ATOM 6670 C CA . ASP B 2 705 ? 139.927 144.109 205.382 1.00 105.81 705 ASP A CA 1
ATOM 6671 C C . ASP B 2 705 ? 139.080 143.043 206.067 1.00 103.19 705 ASP A C 1
ATOM 6672 O O . ASP B 2 705 ? 139.468 141.871 206.106 1.00 103.36 705 ASP A O 1
ATOM 6677 N N . VAL B 2 706 ? 137.934 143.444 206.622 1.00 102.93 706 VAL A N 1
ATOM 6678 C CA . VAL B 2 706 ? 137.050 142.546 207.362 1.00 103.01 706 VAL A CA 1
ATOM 6679 C C . VAL B 2 706 ? 136.667 141.351 206.498 1.00 103.67 706 VAL A C 1
ATOM 6680 O O . VAL B 2 706 ? 136.585 141.458 205.270 1.00 106.35 706 VAL A O 1
ATOM 6684 N N . SER B 2 707 ? 136.432 140.204 207.133 1.00 96.41 707 SER A N 1
ATOM 6685 C CA . SER B 2 707 ? 136.229 138.951 206.423 1.00 93.97 707 SER A CA 1
ATOM 6686 C C . SER B 2 707 ? 135.010 138.220 206.965 1.00 95.72 707 SER A C 1
ATOM 6687 O O . SER B 2 707 ? 134.684 138.311 208.152 1.00 96.19 707 SER A O 1
ATOM 6690 N N . ASP B 2 708 ? 134.343 137.490 206.077 1.00 97.68 708 ASP A N 1
ATOM 6691 C CA . ASP B 2 708 ? 133.195 136.669 206.419 1.00 95.27 708 ASP A CA 1
ATOM 6692 C C . ASP B 2 708 ? 133.597 135.198 206.428 1.00 93.41 708 ASP A C 1
ATOM 6693 O O . ASP B 2 708 ? 134.758 134.840 206.221 1.00 94.80 708 ASP A O 1
ATOM 6698 N N . GLU B 2 709 ? 132.617 134.332 206.669 1.00 93.09 709 GLU A N 1
ATOM 6699 C CA . GLU B 2 709 ? 132.831 132.894 206.683 1.00 97.13 709 GLU A CA 1
ATOM 6700 C C . GLU B 2 709 ? 131.865 132.237 205.710 1.00 99.33 709 GLU A C 1
ATOM 6701 O O . GLU B 2 709 ? 130.681 132.584 205.670 1.00 101.83 709 GLU A O 1
ATOM 6707 N N . TYR B 2 710 ? 132.373 131.287 204.931 1.00 87.91 710 TYR A N 1
ATOM 6708 C CA . TYR B 2 710 ? 131.585 130.598 203.917 1.00 84.77 710 TYR A CA 1
ATOM 6709 C C . TYR B 2 710 ? 131.159 129.238 204.453 1.00 84.34 710 TYR A C 1
ATOM 6710 O O . TYR B 2 710 ? 132.007 128.419 204.823 1.00 91.14 710 TYR A O 1
ATOM 6719 N N . GLU B 2 711 ? 129.848 129.000 204.493 1.00 80.15 711 GLU A N 1
ATOM 6720 C CA . GLU B 2 711 ? 129.312 127.749 205.016 1.00 81.60 711 GLU A CA 1
ATOM 6721 C C . GLU B 2 711 ? 128.599 126.931 203.949 1.00 80.43 711 GLU A C 1
ATOM 6722 O O . GLU B 2 711 ? 128.975 125.780 203.708 1.00 83.04 711 GLU A O 1
ATOM 6728 N N . LEU B 2 712 ? 127.583 127.492 203.295 1.00 68.81 712 LEU A N 1
ATOM 6729 C CA . LEU B 2 712 ? 126.713 126.731 202.399 1.00 65.51 712 LEU A CA 1
ATOM 6730 C C . LEU B 2 712 ? 126.383 127.611 201.199 1.00 72.63 712 LEU A C 1
ATOM 6731 O O . LEU B 2 712 ? 125.459 128.427 201.258 1.00 79.69 712 LEU A O 1
ATOM 6736 N N . LEU B 2 713 ? 127.134 127.442 200.114 1.00 72.91 713 LEU A N 1
ATOM 6737 C CA . LEU B 2 713 ? 126.869 128.172 198.879 1.00 74.00 713 LEU A CA 1
ATOM 6738 C C . LEU B 2 713 ? 125.661 127.555 198.190 1.00 69.99 713 LEU A C 1
ATOM 6739 O O . LEU B 2 713 ? 125.752 126.459 197.627 1.00 69.38 713 LEU A O 1
ATOM 6744 N N . HIS B 2 714 ? 124.526 128.252 198.230 1.00 78.37 714 HIS A N 1
ATOM 6745 C CA . HIS B 2 714 ? 123.357 127.840 197.459 1.00 73.46 714 HIS A CA 1
ATOM 6746 C C . HIS B 2 714 ? 123.651 128.182 196.002 1.00 78.67 714 HIS A C 1
ATOM 6747 O O . HIS B 2 714 ? 123.244 129.214 195.465 1.00 86.11 714 HIS A O 1
ATOM 6754 N N . VAL B 2 715 ? 124.356 127.264 195.347 1.00 95.63 715 VAL A N 1
ATOM 6755 C CA . VAL B 2 715 ? 125.029 127.505 194.076 1.00 100.14 715 VAL A CA 1
ATOM 6756 C C . VAL B 2 715 ? 124.037 127.333 192.932 1.00 101.46 715 VAL A C 1
ATOM 6757 O O . VAL B 2 715 ? 124.432 127.200 191.769 1.00 107.18 715 VAL A O 1
ATOM 6761 N N . LEU B 2 716 ? 122.742 127.312 193.270 1.00 91.21 716 LEU A N 1
ATOM 6762 C CA . LEU B 2 716 ? 121.666 127.067 192.311 1.00 96.89 716 LEU A CA 1
ATOM 6763 C C . LEU B 2 716 ? 121.928 127.697 190.945 1.00 95.81 716 LEU A C 1
ATOM 6764 O O . LEU B 2 716 ? 121.784 127.037 189.910 1.00 97.35 716 LEU A O 1
ATOM 6769 N N . GLU B 2 717 ? 122.330 128.967 190.929 1.00 89.36 717 GLU A N 1
ATOM 6770 C CA . GLU B 2 717 ? 122.835 129.656 189.738 1.00 89.23 717 GLU A CA 1
ATOM 6771 C C . GLU B 2 717 ? 121.929 129.426 188.524 1.00 93.90 717 GLU A C 1
ATOM 6772 O O . GLU B 2 717 ? 122.295 128.776 187.545 1.00 95.70 717 GLU A O 1
ATOM 6778 N N . PHE B 2 718 ? 120.713 129.955 188.642 1.00 100.75 718 PHE A N 1
ATOM 6779 C CA . PHE B 2 718 ? 119.791 130.074 187.517 1.00 102.54 718 PHE A CA 1
ATOM 6780 C C . PHE B 2 718 ? 119.345 128.715 186.985 1.00 97.49 718 PHE A C 1
ATOM 6781 O O . PHE B 2 718 ? 119.649 127.676 187.579 1.00 93.68 718 PHE A O 1
ATOM 6789 N N . ASN B 2 719 ? 118.606 128.734 185.872 1.00 90.60 719 ASN A N 1
ATOM 6790 C CA . ASN B 2 719 ? 118.101 127.542 185.195 1.00 91.68 719 ASN A CA 1
ATOM 6791 C C . ASN B 2 719 ? 117.080 126.792 186.043 1.00 98.04 719 ASN A C 1
ATOM 6792 O O . ASN B 2 719 ? 116.927 127.067 187.238 1.00 93.06 719 ASN A O 1
ATOM 6797 N N . SER B 2 720 ? 116.370 125.850 185.417 1.00 117.63 720 SER A N 1
ATOM 6798 C CA . SER B 2 720 ? 115.341 125.044 186.077 1.00 117.79 720 SER A CA 1
ATOM 6799 C C . SER B 2 720 ? 114.275 125.914 186.736 1.00 118.15 720 SER A C 1
ATOM 6800 O O . SER B 2 720 ? 113.748 125.569 187.797 1.00 116.53 720 SER A O 1
ATOM 6803 N N . ALA B 2 721 ? 113.956 127.049 186.113 1.00 115.03 721 ALA A N 1
ATOM 6804 C CA . ALA B 2 721 ? 113.018 128.043 186.627 1.00 111.21 721 ALA A CA 1
ATOM 6805 C C . ALA B 2 721 ? 113.402 128.552 188.010 1.00 111.48 721 ALA A C 1
ATOM 6806 O O . ALA B 2 721 ? 112.563 129.139 188.705 1.00 113.09 721 ALA A O 1
ATOM 6808 N N . ARG B 2 722 ? 114.646 128.343 188.428 1.00 101.03 722 ARG A N 1
ATOM 6809 C CA . ARG B 2 722 ? 115.139 128.750 189.739 1.00 100.00 722 ARG A CA 1
ATOM 6810 C C . ARG B 2 722 ? 116.335 129.668 189.510 1.00 97.67 722 ARG A C 1
ATOM 6811 O O . ARG B 2 722 ? 117.480 129.218 189.449 1.00 95.89 722 ARG A O 1
ATOM 6819 N N . LYS B 2 723 ? 116.060 130.965 189.392 1.00 88.38 723 LYS A N 1
ATOM 6820 C CA . LYS B 2 723 ? 117.069 131.956 189.046 1.00 84.56 723 LYS A CA 1
ATOM 6821 C C . LYS B 2 723 ? 117.710 132.618 190.259 1.00 83.57 723 LYS A C 1
ATOM 6822 O O . LYS B 2 723 ? 118.511 133.542 190.090 1.00 86.98 723 LYS A O 1
ATOM 6828 N N . ARG B 2 724 ? 117.378 132.182 191.470 1.00 78.57 724 ARG A N 1
ATOM 6829 C CA . ARG B 2 724 ? 118.051 132.690 192.655 1.00 74.26 724 ARG A CA 1
ATOM 6830 C C . ARG B 2 724 ? 119.456 132.105 192.761 1.00 75.83 724 ARG A C 1
ATOM 6831 O O . ARG B 2 724 ? 119.726 130.990 192.307 1.00 85.05 724 ARG A O 1
ATOM 6839 N N . MET B 2 725 ? 120.360 132.876 193.362 1.00 63.64 725 MET A N 1
ATOM 6840 C CA . MET B 2 725 ? 121.755 132.472 193.511 1.00 63.64 725 MET A CA 1
ATOM 6841 C C . MET B 2 725 ? 122.263 132.827 194.902 1.00 58.75 725 MET A C 1
ATOM 6842 O O . MET B 2 725 ? 123.366 133.357 195.064 1.00 52.76 725 MET A O 1
ATOM 6847 N N . SER B 2 726 ? 121.468 132.531 195.926 1.00 73.48 726 SER A N 1
ATOM 6848 C CA . SER B 2 726 ? 121.776 132.970 197.278 1.00 74.04 726 SER A CA 1
ATOM 6849 C C . SER B 2 726 ? 123.003 132.244 197.826 1.00 69.16 726 SER A C 1
ATOM 6850 O O . SER B 2 726 ? 123.522 131.298 197.230 1.00 77.22 726 SER A O 1
ATOM 6853 N N . VAL B 2 727 ? 123.474 132.712 198.981 1.00 66.34 727 VAL A N 1
ATOM 6854 C CA . VAL B 2 727 ? 124.597 132.085 199.670 1.00 71.37 727 VAL A CA 1
ATOM 6855 C C . VAL B 2 727 ? 124.574 132.474 201.143 1.00 73.31 727 VAL A C 1
ATOM 6856 O O . VAL B 2 727 ? 124.406 133.649 201.487 1.00 82.19 727 VAL A O 1
ATOM 6860 N N . ILE B 2 728 ? 124.742 131.491 202.022 1.00 75.42 728 ILE A N 1
ATOM 6861 C CA . ILE B 2 728 ? 124.744 131.720 203.462 1.00 79.34 728 ILE A CA 1
ATOM 6862 C C . ILE B 2 728 ? 126.158 132.080 203.898 1.00 81.21 728 ILE A C 1
ATOM 6863 O O . ILE B 2 728 ? 127.116 131.368 203.577 1.00 82.94 728 ILE A O 1
ATOM 6868 N N . LEU B 2 729 ? 126.290 133.187 204.627 1.00 96.17 729 LEU A N 1
ATOM 6869 C CA . LEU B 2 729 ? 127.586 133.663 205.088 1.00 95.94 729 LEU A CA 1
ATOM 6870 C C . LEU B 2 729 ? 127.481 134.112 206.537 1.00 94.43 729 LEU A C 1
ATOM 6871 O O . LEU B 2 729 ? 126.405 134.478 207.016 1.00 94.69 729 LEU A O 1
ATOM 6876 N N . ARG B 2 730 ? 128.615 134.077 207.234 1.00 99.24 730 ARG A N 1
ATOM 6877 C CA . ARG B 2 730 ? 128.699 134.521 208.618 1.00 98.07 730 ARG A CA 1
ATOM 6878 C C . ARG B 2 730 ? 129.885 135.458 208.773 1.00 97.44 730 ARG A C 1
ATOM 6879 O O . ARG B 2 730 ? 131.007 135.115 208.387 1.00 99.03 730 ARG A O 1
ATOM 6887 N N . LYS B 2 731 ? 129.635 136.635 209.335 1.00 93.44 731 LYS A N 1
ATOM 6888 C CA . LYS B 2 731 ? 130.700 137.585 209.608 1.00 95.45 731 LYS A CA 1
ATOM 6889 C C . LYS B 2 731 ? 131.528 137.109 210.793 1.00 97.56 731 LYS A C 1
ATOM 6890 O O . LYS B 2 731 ? 131.001 136.522 211.741 1.00 100.03 731 LYS A O 1
ATOM 6896 N N . LEU B 2 732 ? 132.836 137.361 210.732 1.00 99.38 732 LEU A N 1
ATOM 6897 C CA . LEU B 2 732 ? 133.744 137.010 211.815 1.00 102.27 732 LEU A CA 1
ATOM 6898 C C . LEU B 2 732 ? 133.706 138.008 212.968 1.00 102.30 732 LEU A C 1
ATOM 6899 O O . LEU B 2 732 ? 134.617 138.008 213.805 1.00 103.95 732 LEU A O 1
ATOM 6904 N N . ASP B 2 733 ? 132.680 138.852 213.027 1.00 105.02 733 ASP A N 1
ATOM 6905 C CA . ASP B 2 733 ? 132.529 139.795 214.123 1.00 107.06 733 ASP A CA 1
ATOM 6906 C C . ASP B 2 733 ? 132.263 139.047 215.426 1.00 103.96 733 ASP A C 1
ATOM 6907 O O . ASP B 2 733 ? 131.866 137.878 215.433 1.00 102.65 733 ASP A O 1
ATOM 6912 N N . GLU B 2 734 ? 132.495 139.738 216.547 1.00 103.71 734 GLU A N 1
ATOM 6913 C CA . GLU B 2 734 ? 132.312 139.108 217.850 1.00 108.04 734 GLU A CA 1
ATOM 6914 C C . GLU B 2 734 ? 130.877 138.647 218.067 1.00 110.66 734 GLU A C 1
ATOM 6915 O O . GLU B 2 734 ? 130.646 137.738 218.872 1.00 111.35 734 GLU A O 1
ATOM 6921 N N . ASP B 2 735 ? 129.911 139.251 217.373 1.00 101.73 735 ASP A N 1
ATOM 6922 C CA . ASP B 2 735 ? 128.548 138.735 217.414 1.00 98.14 735 ASP A CA 1
ATOM 6923 C C . ASP B 2 735 ? 128.431 137.441 216.619 1.00 95.00 735 ASP A C 1
ATOM 6924 O O . ASP B 2 735 ? 127.716 136.518 217.026 1.00 97.32 735 ASP A O 1
ATOM 6929 N N . GLY B 2 736 ? 129.129 137.355 215.490 1.00 87.77 736 GLY A N 1
ATOM 6930 C CA . GLY B 2 736 ? 129.110 136.145 214.682 1.00 94.06 736 GLY A CA 1
ATOM 6931 C C . GLY B 2 736 ? 127.737 135.776 214.167 1.00 96.87 736 GLY A C 1
ATOM 6932 O O . GLY B 2 736 ? 127.374 134.593 214.165 1.00 96.80 736 GLY A O 1
ATOM 6933 N N . ARG B 2 737 ? 126.962 136.764 213.729 1.00 100.29 737 ARG A N 1
ATOM 6934 C CA . ARG B 2 737 ? 125.599 136.510 213.292 1.00 99.30 737 ARG A CA 1
ATOM 6935 C C . ARG B 2 737 ? 125.583 135.767 211.959 1.00 99.41 737 ARG A C 1
ATOM 6936 O O . ARG B 2 737 ? 126.541 135.798 211.181 1.00 100.99 737 ARG A O 1
ATOM 6944 N N . ILE B 2 738 ? 124.471 135.085 211.707 1.00 99.91 738 ILE A N 1
ATOM 6945 C CA . ILE B 2 738 ? 124.259 134.322 210.483 1.00 100.76 738 ILE A CA 1
ATOM 6946 C C . ILE B 2 738 ? 123.249 135.089 209.642 1.00 98.91 738 ILE A C 1
ATOM 6947 O O . ILE B 2 738 ? 122.081 135.222 210.027 1.00 100.30 738 ILE A O 1
ATOM 6952 N N . PHE B 2 739 ? 123.688 135.591 208.493 1.00 97.47 739 PHE A N 1
ATOM 6953 C CA . PHE B 2 739 ? 122.816 136.319 207.585 1.00 99.09 739 PHE A CA 1
ATOM 6954 C C . PHE B 2 739 ? 122.943 135.741 206.184 1.00 98.35 739 PHE A C 1
ATOM 6955 O O . PHE B 2 739 ? 123.958 135.143 205.821 1.00 99.26 739 PHE A O 1
ATOM 6963 N N . LEU B 2 740 ? 121.888 135.925 205.397 1.00 89.79 740 LEU A N 1
ATOM 6964 C CA . LEU B 2 740 ? 121.784 135.348 204.066 1.00 91.16 740 LEU A CA 1
ATOM 6965 C C . LEU B 2 740 ? 121.866 136.448 203.018 1.00 92.20 740 LEU A C 1
ATOM 6966 O O . LEU B 2 740 ? 121.260 137.514 203.169 1.00 92.91 740 LEU A O 1
ATOM 6971 N N . LEU B 2 741 ? 122.622 136.181 201.960 1.00 85.95 741 LEU A N 1
ATOM 6972 C CA . LEU B 2 741 ? 122.750 137.075 200.821 1.00 82.41 741 LEU A CA 1
ATOM 6973 C C . LEU B 2 741 ? 122.150 136.397 199.599 1.00 82.57 741 LEU A C 1
ATOM 6974 O O . LEU B 2 741 ? 122.302 135.186 199.420 1.00 86.53 741 LEU A O 1
ATOM 6979 N N . CYS B 2 742 ? 121.467 137.172 198.760 1.00 75.24 742 CYS A N 1
ATOM 6980 C CA . CYS B 2 742 ? 120.792 136.594 197.608 1.00 76.61 742 CYS A CA 1
ATOM 6981 C C . CYS B 2 742 ? 120.706 137.611 196.480 1.00 76.96 742 CYS A C 1
ATOM 6982 O O . CYS B 2 742 ? 120.498 138.803 196.721 1.00 82.59 742 CYS A O 1
ATOM 6985 N N . LYS B 2 743 ? 120.870 137.125 195.252 1.00 62.16 743 LYS A N 1
ATOM 6986 C CA . LYS B 2 743 ? 120.615 137.903 194.049 1.00 59.00 743 LYS A CA 1
ATOM 6987 C C . LYS B 2 743 ? 119.947 137.004 193.023 1.00 67.35 743 LYS A C 1
ATOM 6988 O O . LYS B 2 743 ? 120.253 135.811 192.943 1.00 76.31 743 LYS A O 1
ATOM 6994 N N . GLY B 2 744 ? 119.040 137.575 192.243 1.00 68.68 744 GLY A N 1
ATOM 6995 C CA . GLY B 2 744 ? 118.324 136.783 191.263 1.00 68.83 744 GLY A CA 1
ATOM 6996 C C . GLY B 2 744 ? 117.396 137.644 190.440 1.00 67.83 744 GLY A C 1
ATOM 6997 O O . GLY B 2 744 ? 117.445 138.875 190.493 1.00 72.14 744 GLY A O 1
ATOM 6998 N N . ALA B 2 745 ? 116.544 136.970 189.672 1.00 84.83 745 ALA A N 1
ATOM 6999 C CA . ALA B 2 745 ? 115.597 137.660 188.812 1.00 89.60 745 ALA A CA 1
ATOM 7000 C C . ALA B 2 745 ? 114.606 138.468 189.644 1.00 89.98 745 ALA A C 1
ATOM 7001 O O . ALA B 2 745 ? 114.431 138.247 190.844 1.00 93.14 745 ALA A O 1
ATOM 7003 N N . ASP B 2 746 ? 113.958 139.427 188.982 1.00 88.26 746 ASP A N 1
ATOM 7004 C CA . ASP B 2 746 ? 113.055 140.332 189.684 1.00 89.47 746 ASP A CA 1
ATOM 7005 C C . ASP B 2 746 ? 111.870 139.589 190.288 1.00 88.45 746 ASP A C 1
ATOM 7006 O O . ASP B 2 746 ? 111.480 139.855 191.431 1.00 89.91 746 ASP A O 1
ATOM 7011 N N . ASN B 2 747 ? 111.286 138.651 189.538 1.00 82.93 747 ASN A N 1
ATOM 7012 C CA . ASN B 2 747 ? 110.067 137.989 189.993 1.00 85.94 747 ASN A CA 1
ATOM 7013 C C . ASN B 2 747 ? 110.309 137.188 191.266 1.00 85.34 747 ASN A C 1
ATOM 7014 O O . ASN B 2 747 ? 109.554 137.306 192.237 1.00 85.93 747 ASN A O 1
ATOM 7019 N N . VAL B 2 748 ? 111.360 136.365 191.279 1.00 85.32 748 VAL A N 1
ATOM 7020 C CA . VAL B 2 748 ? 111.606 135.499 192.429 1.00 84.90 748 VAL A CA 1
ATOM 7021 C C . VAL B 2 748 ? 111.974 136.321 193.658 1.00 83.95 748 VAL A C 1
ATOM 7022 O O . VAL B 2 748 ? 111.487 136.059 194.766 1.00 87.27 748 VAL A O 1
ATOM 7026 N N . ILE B 2 749 ? 112.829 137.330 193.487 1.00 79.11 749 ILE A N 1
ATOM 7027 C CA . ILE B 2 749 ? 113.217 138.165 194.620 1.00 84.55 749 ILE A CA 1
ATOM 7028 C C . ILE B 2 749 ? 112.007 138.905 195.172 1.00 87.38 749 ILE A C 1
ATOM 7029 O O . ILE B 2 749 ? 111.818 138.993 196.391 1.00 92.07 749 ILE A O 1
ATOM 7034 N N . PHE B 2 750 ? 111.165 139.445 194.287 1.00 88.99 750 PHE A N 1
ATOM 7035 C CA . PHE B 2 750 ? 109.999 140.191 194.746 1.00 89.98 750 PHE A CA 1
ATOM 7036 C C . PHE B 2 750 ? 108.992 139.286 195.442 1.00 93.72 750 PHE A C 1
ATOM 7037 O O . PHE B 2 750 ? 108.389 139.682 196.447 1.00 95.84 750 PHE A O 1
ATOM 7045 N N . GLU B 2 751 ? 108.788 138.070 194.931 1.00 90.29 751 GLU A N 1
ATOM 7046 C CA . GLU B 2 751 ? 107.854 137.164 195.586 1.00 91.71 751 GLU A CA 1
ATOM 7047 C C . GLU B 2 751 ? 108.412 136.613 196.890 1.00 86.67 751 GLU A C 1
ATOM 7048 O O . GLU B 2 751 ? 107.635 136.193 197.753 1.00 87.88 751 GLU A O 1
ATOM 7054 N N . ARG B 2 752 ? 109.735 136.607 197.055 1.00 84.54 752 ARG A N 1
ATOM 7055 C CA . ARG B 2 752 ? 110.354 136.155 198.298 1.00 89.43 752 ARG A CA 1
ATOM 7056 C C . ARG B 2 752 ? 110.746 137.377 199.125 1.00 94.67 752 ARG A C 1
ATOM 7057 O O . ARG B 2 752 ? 111.887 137.837 199.111 1.00 96.62 752 ARG A O 1
ATOM 7065 N N . LEU B 2 753 ? 109.775 137.896 199.868 1.00 101.48 753 LEU A N 1
ATOM 7066 C CA . LEU B 2 753 ? 109.967 139.083 200.698 1.00 101.03 753 LEU A CA 1
ATOM 7067 C C . LEU B 2 753 ? 109.057 138.968 201.918 1.00 99.89 753 LEU A C 1
ATOM 7068 O O . LEU B 2 753 ? 108.548 137.886 202.229 1.00 99.33 753 LEU A O 1
ATOM 7073 N N . THR B 2 754 ? 108.855 140.085 202.613 1.00 105.08 754 THR A N 1
ATOM 7074 C CA . THR B 2 754 ? 107.993 140.147 203.782 1.00 107.74 754 THR A CA 1
ATOM 7075 C C . THR B 2 754 ? 107.000 141.288 203.605 1.00 108.75 754 THR A C 1
ATOM 7076 O O . THR B 2 754 ? 107.223 142.214 202.821 1.00 107.67 754 THR A O 1
ATOM 7080 N N . LYS B 2 755 ? 105.894 141.215 204.343 1.00 117.59 755 LYS A N 1
ATOM 7081 C CA . LYS B 2 755 ? 104.738 142.084 204.133 1.00 116.76 755 LYS A CA 1
ATOM 7082 C C . LYS B 2 755 ? 104.343 142.793 205.425 1.00 116.64 755 LYS A C 1
ATOM 7083 O O . LYS B 2 755 ? 103.184 142.775 205.846 1.00 117.16 755 LYS A O 1
ATOM 7089 N N . ASP B 2 756 ? 105.310 143.422 206.091 1.00 123.92 756 ASP A N 1
ATOM 7090 C CA . ASP B 2 756 ? 105.026 144.214 207.281 1.00 123.89 756 ASP A CA 1
ATOM 7091 C C . ASP B 2 756 ? 105.923 145.447 207.294 1.00 125.72 756 ASP A C 1
ATOM 7092 O O . ASP B 2 756 ? 106.783 145.626 206.426 1.00 128.23 756 ASP A O 1
ATOM 7097 N N . SER B 2 757 ? 105.686 146.283 208.309 1.00 125.63 757 SER A N 1
ATOM 7098 C CA . SER B 2 757 ? 106.510 147.502 208.489 1.00 126.81 757 SER A CA 1
ATOM 7099 C C . SER B 2 757 ? 106.560 148.325 207.205 1.00 127.01 757 SER A C 1
ATOM 7100 O O . SER B 2 757 ? 105.655 148.179 206.358 1.00 125.39 757 SER A O 1
ATOM 7103 N N . ASN B 2 758 ? 107.581 149.164 207.087 1.00 127.75 758 ASN A N 1
ATOM 7104 C CA . ASN B 2 758 ? 107.759 150.023 205.925 1.00 128.99 758 ASN A CA 1
ATOM 7105 C C . ASN B 2 758 ? 108.265 149.254 204.713 1.00 127.38 758 ASN A C 1
ATOM 7106 O O . ASN B 2 758 ? 108.566 149.866 203.681 1.00 124.55 758 ASN A O 1
ATOM 7111 N N . GLN B 2 759 ? 108.376 147.929 204.825 1.00 123.59 759 GLN A N 1
ATOM 7112 C CA . GLN B 2 759 ? 108.821 147.125 203.696 1.00 124.17 759 GLN A CA 1
ATOM 7113 C C . GLN B 2 759 ? 107.845 147.212 202.531 1.00 124.78 759 GLN A C 1
ATOM 7114 O O . GLN B 2 759 ? 108.247 147.032 201.381 1.00 123.09 759 GLN A O 1
ATOM 7120 N N . ARG B 2 760 ? 106.570 147.507 202.795 1.00 124.66 760 ARG A N 1
ATOM 7121 C CA . ARG B 2 760 ? 105.622 147.692 201.699 1.00 122.93 760 ARG A CA 1
ATOM 7122 C C . ARG B 2 760 ? 105.977 148.918 200.864 1.00 124.10 760 ARG A C 1
ATOM 7123 O O . ARG B 2 760 ? 106.001 148.859 199.627 1.00 125.27 760 ARG A O 1
ATOM 7131 N N . GLU B 2 761 ? 106.252 150.045 201.527 1.00 121.08 761 GLU A N 1
ATOM 7132 C CA . GLU B 2 761 ? 106.690 151.236 200.807 1.00 123.28 761 GLU A CA 1
ATOM 7133 C C . GLU B 2 761 ? 108.029 150.992 200.126 1.00 123.15 761 GLU A C 1
ATOM 7134 O O . GLU B 2 761 ? 108.259 151.450 198.998 1.00 120.73 761 GLU A O 1
ATOM 7140 N N . MET B 2 762 ? 108.925 150.268 200.799 1.00 112.16 762 MET A N 1
ATOM 7141 C CA . MET B 2 762 ? 110.197 149.911 200.184 1.00 108.56 762 MET A CA 1
ATOM 7142 C C . MET B 2 762 ? 109.978 149.127 198.896 1.00 108.06 762 MET A C 1
ATOM 7143 O O . MET B 2 762 ? 110.599 149.417 197.868 1.00 109.42 762 MET A O 1
ATOM 7148 N N . ARG B 2 763 ? 109.074 148.146 198.931 1.00 116.16 763 ARG A N 1
ATOM 7149 C CA . ARG B 2 763 ? 108.804 147.316 197.764 1.00 118.88 763 ARG A CA 1
ATOM 7150 C C . ARG B 2 763 ? 108.178 148.123 196.637 1.00 118.10 763 ARG A C 1
ATOM 7151 O O . ARG B 2 763 ? 108.533 147.937 195.469 1.00 120.97 763 ARG A O 1
ATOM 7159 N N . GLU B 2 764 ? 107.230 149.008 196.954 1.00 124.07 764 GLU A N 1
ATOM 7160 C CA . GLU B 2 764 ? 106.601 149.782 195.887 1.00 128.18 764 GLU A CA 1
ATOM 7161 C C . GLU B 2 764 ? 107.597 150.747 195.250 1.00 127.69 764 GLU A C 1
ATOM 7162 O O . GLU B 2 764 ? 107.615 150.910 194.020 1.00 129.80 764 GLU A O 1
ATOM 7168 N N . LYS B 2 765 ? 108.454 151.376 196.062 1.00 108.94 765 LYS A N 1
ATOM 7169 C CA . LYS B 2 765 ? 109.486 152.241 195.501 1.00 108.68 765 LYS A CA 1
ATOM 7170 C C . LYS B 2 765 ? 110.456 151.440 194.643 1.00 105.89 765 LYS A C 1
ATOM 7171 O O . LYS B 2 765 ? 110.862 151.891 193.565 1.00 105.31 765 LYS A O 1
ATOM 7177 N N . THR B 2 766 ? 110.832 150.244 195.101 1.00 107.84 766 THR A N 1
ATOM 7178 C CA . THR B 2 766 ? 111.740 149.408 194.325 1.00 109.31 766 THR A CA 1
ATOM 7179 C C . THR B 2 766 ? 111.106 148.986 193.007 1.00 109.60 766 THR A C 1
ATOM 7180 O O . THR B 2 766 ? 111.786 148.915 191.981 1.00 108.69 766 THR A O 1
ATOM 7184 N N . ASP B 2 767 ? 109.805 148.689 193.016 1.00 121.02 767 ASP A N 1
ATOM 7185 C CA . ASP B 2 767 ? 109.123 148.305 191.784 1.00 122.04 767 ASP A CA 1
ATOM 7186 C C . ASP B 2 767 ? 109.065 149.467 190.799 1.00 122.84 767 ASP A C 1
ATOM 7187 O O . ASP B 2 767 ? 109.285 149.280 189.594 1.00 121.61 767 ASP A O 1
ATOM 7192 N N . GLN B 2 768 ? 108.765 150.674 191.289 1.00 123.90 768 GLN A N 1
ATOM 7193 C CA . GLN B 2 768 ? 108.792 151.842 190.412 1.00 120.96 768 GLN A CA 1
ATOM 7194 C C . GLN B 2 768 ? 110.189 152.067 189.847 1.00 119.60 768 GLN A C 1
ATOM 7195 O O . GLN B 2 768 ? 110.349 152.381 188.659 1.00 117.77 768 GLN A O 1
ATOM 7201 N N . ASP B 2 769 ? 111.214 151.901 190.686 1.00 114.36 769 ASP A N 1
ATOM 7202 C CA . ASP B 2 769 ? 112.592 152.045 190.231 1.00 114.25 769 ASP A CA 1
ATOM 7203 C C . ASP B 2 769 ? 112.936 150.994 189.182 1.00 113.18 769 ASP A C 1
ATOM 7204 O O . ASP B 2 769 ? 113.635 151.284 188.206 1.00 113.54 769 ASP A O 1
ATOM 7209 N N . LEU B 2 770 ? 112.460 149.764 189.378 1.00 97.29 770 LEU A N 1
ATOM 7210 C CA . LEU B 2 770 ? 112.710 148.693 188.422 1.00 93.27 770 LEU A CA 1
ATOM 7211 C C . LEU B 2 770 ? 112.059 148.993 187.080 1.00 95.96 770 LEU A C 1
ATOM 7212 O O . LEU B 2 770 ? 112.663 148.772 186.024 1.00 96.75 770 LEU A O 1
ATOM 7217 N N . GLN B 2 771 ? 110.821 149.491 187.103 1.00 102.31 771 GLN A N 1
ATOM 7218 C CA . GLN B 2 771 ? 110.159 149.872 185.859 1.00 102.84 771 GLN A CA 1
ATOM 7219 C C . GLN B 2 771 ? 110.910 150.999 185.162 1.00 102.81 771 GLN A C 1
ATOM 7220 O O . GLN B 2 771 ? 111.103 150.965 183.939 1.00 102.20 771 GLN A O 1
ATOM 7226 N N . TYR B 2 772 ? 111.350 152.003 185.925 1.00 98.98 772 TYR A N 1
ATOM 7227 C CA . TYR B 2 772 ? 112.115 153.097 185.336 1.00 98.81 772 TYR A CA 1
ATOM 7228 C C . TYR B 2 772 ? 113.414 152.594 184.719 1.00 97.62 772 TYR A C 1
ATOM 7229 O O . TYR B 2 772 ? 113.811 153.041 183.637 1.00 97.99 772 TYR A O 1
ATOM 7238 N N . PHE B 2 773 ? 114.093 151.668 185.399 1.00 92.73 773 PHE A N 1
ATOM 7239 C CA . PHE B 2 773 ? 115.321 151.097 184.860 1.00 91.95 773 PHE A CA 1
ATOM 7240 C C . PHE B 2 773 ? 115.054 150.321 183.578 1.00 84.78 773 PHE A C 1
ATOM 7241 O O . PHE B 2 773 ? 115.808 150.437 182.604 1.00 86.52 773 PHE A O 1
ATOM 7249 N N . ALA B 2 774 ? 113.986 149.523 183.561 1.00 78.38 774 ALA A N 1
ATOM 7250 C CA . ALA B 2 774 ? 113.667 148.747 182.370 1.00 82.81 774 ALA A CA 1
ATOM 7251 C C . ALA B 2 774 ? 113.299 149.644 181.198 1.00 84.65 774 ALA A C 1
ATOM 7252 O O . ALA B 2 774 ? 113.575 149.297 180.044 1.00 85.87 774 ALA A O 1
ATOM 7254 N N . SER B 2 775 ? 112.676 150.794 181.470 1.00 89.51 775 SER A N 1
ATOM 7255 C CA . SER B 2 775 ? 112.278 151.690 180.388 1.00 91.68 775 SER A CA 1
ATOM 7256 C C . SER B 2 775 ? 113.479 152.202 179.604 1.00 88.73 775 SER A C 1
ATOM 7257 O O . SER B 2 775 ? 113.362 152.488 178.408 1.00 89.26 775 SER A O 1
ATOM 7260 N N . GLU B 2 776 ? 114.636 152.319 180.250 1.00 84.90 776 GLU A N 1
ATOM 7261 C CA . GLU B 2 776 ? 115.830 152.854 179.612 1.00 83.73 776 GLU A CA 1
ATOM 7262 C C . GLU B 2 776 ? 116.621 151.804 178.846 1.00 84.46 776 GLU A C 1
ATOM 7263 O O . GLU B 2 776 ? 117.645 152.141 178.243 1.00 84.30 776 GLU A O 1
ATOM 7269 N N . GLY B 2 777 ? 116.179 150.549 178.850 1.00 76.99 777 GLY A N 1
ATOM 7270 C CA . GLY B 2 777 ? 116.894 149.500 178.150 1.00 72.85 777 GLY A CA 1
ATOM 7271 C C . GLY B 2 777 ? 117.976 148.868 178.998 1.00 69.45 777 GLY A C 1
ATOM 7272 O O . GLY B 2 777 ? 119.131 148.769 178.574 1.00 71.81 777 GLY A O 1
ATOM 7273 N N . LEU B 2 778 ? 117.612 148.436 180.202 1.00 67.96 778 LEU A N 1
ATOM 7274 C CA . LEU B 2 778 ? 118.553 147.863 181.150 1.00 73.31 778 LEU A CA 1
ATOM 7275 C C . LEU B 2 778 ? 118.031 146.521 181.641 1.00 75.61 778 LEU A C 1
ATOM 7276 O O . LEU B 2 778 ? 116.820 146.289 181.692 1.00 79.23 778 LEU A O 1
ATOM 7281 N N . ARG B 2 779 ? 118.957 145.638 182.004 1.00 68.11 779 ARG A N 1
ATOM 7282 C CA . ARG B 2 779 ? 118.613 144.323 182.528 1.00 65.48 779 ARG A CA 1
ATOM 7283 C C . ARG B 2 779 ? 118.540 144.398 184.048 1.00 63.79 779 ARG A C 1
ATOM 7284 O O . ARG B 2 779 ? 119.519 144.764 184.705 1.00 70.61 779 ARG A O 1
ATOM 7292 N N . THR B 2 780 ? 117.386 144.044 184.600 1.00 66.08 780 THR A N 1
ATOM 7293 C CA . THR B 2 780 ? 117.141 144.170 186.028 1.00 72.31 780 THR A CA 1
ATOM 7294 C C . THR B 2 780 ? 117.694 142.972 186.785 1.00 77.57 780 THR A C 1
ATOM 7295 O O . THR B 2 780 ? 117.698 141.847 186.279 1.00 81.78 780 THR A O 1
ATOM 7299 N N . LEU B 2 781 ? 118.162 143.225 188.006 1.00 78.27 781 LEU A N 1
ATOM 7300 C CA . LEU B 2 781 ? 118.658 142.174 188.888 1.00 71.42 781 LEU A CA 1
ATOM 7301 C C . LEU B 2 781 ? 118.599 142.694 190.315 1.00 73.19 781 LEU A C 1
ATOM 7302 O O . LEU B 2 781 ? 119.311 143.643 190.656 1.00 81.49 781 LEU A O 1
ATOM 7307 N N . CYS B 2 782 ? 117.760 142.078 191.141 1.00 79.17 782 CYS A N 1
ATOM 7308 C CA . CYS B 2 782 ? 117.502 142.571 192.484 1.00 83.09 782 CYS A CA 1
ATOM 7309 C C . CYS B 2 782 ? 118.449 141.936 193.501 1.00 85.51 782 CYS A C 1
ATOM 7310 O O . CYS B 2 782 ? 119.242 141.045 193.189 1.00 86.94 782 CYS A O 1
ATOM 7313 N N . LEU B 2 783 ? 118.354 142.416 194.740 1.00 83.47 783 LEU A N 1
ATOM 7314 C CA . LEU B 2 783 ? 119.158 141.920 195.848 1.00 79.19 783 LEU A CA 1
ATOM 7315 C C . LEU B 2 783 ? 118.275 141.803 197.082 1.00 79.80 783 LEU A C 1
ATOM 7316 O O . LEU B 2 783 ? 117.253 142.482 197.204 1.00 83.60 783 LEU A O 1
ATOM 7321 N N . ALA B 2 784 ? 118.678 140.929 198.004 1.00 77.61 784 ALA A N 1
ATOM 7322 C CA . ALA B 2 784 ? 117.861 140.603 199.164 1.00 78.16 784 ALA A CA 1
ATOM 7323 C C . ALA B 2 784 ? 118.735 140.556 200.412 1.00 80.04 784 ALA A C 1
ATOM 7324 O O . ALA B 2 784 ? 119.960 140.695 200.347 1.00 83.33 784 ALA A O 1
ATOM 7326 N N . TYR B 2 785 ? 118.088 140.351 201.560 1.00 90.06 785 TYR A N 1
ATOM 7327 C CA . TYR B 2 785 ? 118.763 140.359 202.852 1.00 90.59 785 TYR A CA 1
ATOM 7328 C C . TYR B 2 785 ? 117.944 139.528 203.829 1.00 91.86 785 TYR A C 1
ATOM 7329 O O . TYR B 2 785 ? 116.745 139.768 203.989 1.00 94.57 785 TYR A O 1
ATOM 7338 N N . ARG B 2 786 ? 118.588 138.562 204.481 1.00 102.41 786 ARG A N 1
ATOM 7339 C CA . ARG B 2 786 ? 117.910 137.672 205.413 1.00 102.44 786 ARG A CA 1
ATOM 7340 C C . ARG B 2 786 ? 118.782 137.447 206.638 1.00 100.42 786 ARG A C 1
ATOM 7341 O O . ARG B 2 786 ? 120.003 137.318 206.522 1.00 103.39 786 ARG A O 1
ATOM 7349 N N . ILE B 2 787 ? 118.150 137.401 207.808 1.00 94.74 787 ILE A N 1
ATOM 7350 C CA . ILE B 2 787 ? 118.825 137.148 209.075 1.00 97.49 787 ILE A CA 1
ATOM 7351 C C . ILE B 2 787 ? 118.385 135.784 209.588 1.00 100.55 787 ILE A C 1
ATOM 7352 O O . ILE B 2 787 ? 117.184 135.489 209.632 1.00 100.68 787 ILE A O 1
ATOM 7357 N N . LEU B 2 788 ? 119.352 134.955 209.972 1.00 111.02 788 LEU A N 1
ATOM 7358 C CA . LEU B 2 788 ? 119.096 133.600 210.444 1.00 109.87 788 LEU A CA 1
ATOM 7359 C C . LEU B 2 788 ? 119.452 133.483 211.920 1.00 111.78 788 LEU A C 1
ATOM 7360 O O . LEU B 2 788 ? 120.578 133.799 212.317 1.00 112.88 788 LEU A O 1
ATOM 7365 N N . ASP B 2 789 ? 118.495 133.026 212.725 1.00 118.49 789 ASP A N 1
ATOM 7366 C CA . ASP B 2 789 ? 118.784 132.714 214.114 1.00 118.26 789 ASP A CA 1
ATOM 7367 C C . ASP B 2 789 ? 119.632 131.444 214.191 1.00 117.11 789 ASP A C 1
ATOM 7368 O O . ASP B 2 789 ? 119.487 130.545 213.360 1.00 113.91 789 ASP A O 1
ATOM 7373 N N . PRO B 2 790 ? 120.527 131.348 215.180 1.00 114.12 790 PRO A N 1
ATOM 7374 C CA . PRO B 2 790 ? 121.445 130.196 215.216 1.00 111.94 790 PRO A CA 1
ATOM 7375 C C . PRO B 2 790 ? 120.751 128.847 215.296 1.00 108.90 790 PRO A C 1
ATOM 7376 O O . PRO B 2 790 ? 121.205 127.894 214.653 1.00 107.78 790 PRO A O 1
ATOM 7380 N N . GLN B 2 791 ? 119.660 128.736 216.058 1.00 111.53 791 GLN A N 1
ATOM 7381 C CA . GLN B 2 791 ? 119.038 127.431 216.271 1.00 112.15 791 GLN A CA 1
ATOM 7382 C C . GLN B 2 791 ? 118.413 126.897 214.987 1.00 111.82 791 GLN A C 1
ATOM 7383 O O . GLN B 2 791 ? 118.676 125.757 214.578 1.00 112.90 791 GLN A O 1
ATOM 7389 N N . VAL B 2 792 ? 117.579 127.710 214.336 1.00 110.50 792 VAL A N 1
ATOM 7390 C CA . VAL B 2 792 ? 116.972 127.284 213.080 1.00 113.70 792 VAL A CA 1
ATOM 7391 C C . VAL B 2 792 ? 118.045 127.107 212.019 1.00 114.52 792 VAL A C 1
ATOM 7392 O O . VAL B 2 792 ? 117.971 126.198 211.184 1.00 115.48 792 VAL A O 1
ATOM 7396 N N . TYR B 2 793 ? 119.072 127.959 212.050 1.00 117.99 793 TYR A N 1
ATOM 7397 C CA . TYR B 2 793 ? 120.172 127.830 211.102 1.00 120.88 793 TYR A CA 1
ATOM 7398 C C . TYR B 2 793 ? 120.840 126.466 211.215 1.00 121.52 793 TYR A C 1
ATOM 7399 O O . TYR B 2 793 ? 121.038 125.780 210.210 1.00 120.63 793 TYR A O 1
ATOM 7408 N N . GLU B 2 794 ? 121.176 126.043 212.436 1.00 116.70 794 GLU A N 1
ATOM 7409 C CA . GLU B 2 794 ? 121.874 124.770 212.591 1.00 113.50 794 GLU A CA 1
ATOM 7410 C C . GLU B 2 794 ? 120.951 123.583 212.339 1.00 110.25 794 GLU A C 1
ATOM 7411 O O . GLU B 2 794 ? 121.395 122.563 211.797 1.00 109.64 794 GLU A O 1
ATOM 7417 N N . GLN B 2 795 ? 119.672 123.691 212.708 1.00 101.52 795 GLN A N 1
ATOM 7418 C CA . GLN B 2 795 ? 118.736 122.612 212.405 1.00 102.82 795 GLN A CA 1
ATOM 7419 C C . GLN B 2 795 ? 118.594 122.422 210.899 1.00 104.00 795 GLN A C 1
ATOM 7420 O O . GLN B 2 795 ? 118.696 121.299 210.384 1.00 103.05 795 GLN A O 1
ATOM 7426 N N . TRP B 2 796 ? 118.371 123.517 210.172 1.00 105.12 796 TRP A N 1
ATOM 7427 C CA . TRP B 2 796 ? 118.293 123.434 208.721 1.00 104.83 796 TRP A CA 1
ATOM 7428 C C . TRP B 2 796 ? 119.616 122.991 208.118 1.00 105.98 796 TRP A C 1
ATOM 7429 O O . TRP B 2 796 ? 119.629 122.295 207.099 1.00 110.43 796 TRP A O 1
ATOM 7440 N N . ALA B 2 797 ? 120.737 123.372 208.735 1.00 108.80 797 ALA A N 1
ATOM 7441 C CA . ALA B 2 797 ? 122.040 122.960 208.232 1.00 112.17 797 ALA A CA 1
ATOM 7442 C C . ALA B 2 797 ? 122.225 121.453 208.336 1.00 116.98 797 ALA A C 1
ATOM 7443 O O . ALA B 2 797 ? 122.700 120.818 207.390 1.00 119.79 797 ALA A O 1
ATOM 7445 N N . LYS B 2 798 ? 121.854 120.861 209.473 1.00 116.58 798 LYS A N 1
ATOM 7446 C CA . LYS B 2 798 ? 121.973 119.411 209.594 1.00 115.13 798 LYS A CA 1
ATOM 7447 C C . LYS B 2 798 ? 120.975 118.697 208.690 1.00 112.00 798 LYS A C 1
ATOM 7448 O O . LYS B 2 798 ? 121.293 117.636 208.134 1.00 111.41 798 LYS A O 1
ATOM 7454 N N . GLU B 2 799 ? 119.779 119.269 208.510 1.00 105.32 799 GLU A N 1
ATOM 7455 C CA . GLU B 2 799 ? 118.826 118.691 207.568 1.00 104.63 799 GLU A CA 1
ATOM 7456 C C . GLU B 2 799 ? 119.398 118.684 206.155 1.00 105.69 799 GLU A C 1
ATOM 7457 O O . GLU B 2 799 ? 119.322 117.677 205.444 1.00 104.59 799 GLU A O 1
ATOM 7463 N N . TYR B 2 800 ? 119.999 119.801 205.742 1.00 112.05 800 TYR A N 1
ATOM 7464 C CA . TYR B 2 800 ? 120.615 119.885 204.422 1.00 111.86 800 TYR A CA 1
ATOM 7465 C C . TYR B 2 800 ? 121.792 118.927 204.300 1.00 109.57 800 TYR A C 1
ATOM 7466 O O . TYR B 2 800 ? 121.996 118.314 203.247 1.00 111.87 800 TYR A O 1
ATOM 7475 N N . HIS B 2 801 ? 122.585 118.795 205.365 1.00 107.66 801 HIS A N 1
ATOM 7476 C CA . HIS B 2 801 ? 123.735 117.899 205.326 1.00 111.10 801 HIS A CA 1
ATOM 7477 C C . HIS B 2 801 ? 123.303 116.452 205.137 1.00 108.27 801 HIS A C 1
ATOM 7478 O O . HIS B 2 801 ? 123.889 115.723 204.328 1.00 106.38 801 HIS A O 1
ATOM 7485 N N . ASN B 2 802 ? 122.280 116.013 205.872 1.00 108.28 802 ASN A N 1
ATOM 7486 C CA . ASN B 2 802 ? 121.817 114.642 205.692 1.00 111.54 802 ASN A CA 1
ATOM 7487 C C . ASN B 2 802 ? 121.008 114.461 204.415 1.00 112.83 802 ASN A C 1
ATOM 7488 O O . ASN B 2 802 ? 120.882 113.328 203.937 1.00 114.85 802 ASN A O 1
ATOM 7493 N N . ALA B 2 803 ? 120.463 115.538 203.850 1.00 112.67 803 ALA A N 1
ATOM 7494 C CA . ALA B 2 803 ? 119.750 115.449 202.584 1.00 114.94 803 ALA A CA 1
ATOM 7495 C C . ALA B 2 803 ? 120.660 115.592 201.372 1.00 115.42 803 ALA A C 1
ATOM 7496 O O . ALA B 2 803 ? 120.201 115.370 200.246 1.00 117.11 803 ALA A O 1
ATOM 7498 N N . THR B 2 804 ? 121.926 115.966 201.569 1.00 111.27 804 THR A N 1
ATOM 7499 C CA . THR B 2 804 ? 122.847 116.064 200.442 1.00 109.78 804 THR A CA 1
ATOM 7500 C C . THR B 2 804 ? 123.060 114.705 199.792 1.00 110.85 804 THR A C 1
ATOM 7501 O O . THR B 2 804 ? 123.073 114.590 198.561 1.00 113.83 804 THR A O 1
ATOM 7505 N N . VAL B 2 805 ? 123.225 113.664 200.601 1.00 113.29 805 VAL A N 1
ATOM 7506 C CA . VAL B 2 805 ? 123.313 112.291 200.120 1.00 114.56 805 VAL A CA 1
ATOM 7507 C C . VAL B 2 805 ? 122.037 111.576 200.541 1.00 116.69 805 VAL A C 1
ATOM 7508 O O . VAL B 2 805 ? 121.762 111.429 201.739 1.00 117.21 805 VAL A O 1
ATOM 7512 N N . ALA B 2 806 ? 121.247 111.149 199.558 1.00 120.67 806 ALA A N 1
ATOM 7513 C CA . ALA B 2 806 ? 119.968 110.505 199.825 1.00 124.55 806 ALA A CA 1
ATOM 7514 C C . ALA B 2 806 ? 119.714 109.244 199.014 1.00 123.93 806 ALA A C 1
ATOM 7515 O O . ALA B 2 806 ? 118.870 108.439 199.426 1.00 123.88 806 ALA A O 1
ATOM 7517 N N . LEU B 2 807 ? 120.392 109.050 197.882 1.00 116.06 807 LEU A N 1
ATOM 7518 C CA . LEU B 2 807 ? 120.195 107.897 197.005 1.00 115.77 807 LEU A CA 1
ATOM 7519 C C . LEU B 2 807 ? 118.760 107.792 196.497 1.00 116.05 807 LEU A C 1
ATOM 7520 O O . LEU B 2 807 ? 118.310 106.706 196.116 1.00 117.81 807 LEU A O 1
ATOM 7525 N N . GLN B 2 808 ? 118.030 108.905 196.481 1.00 122.07 808 GLN A N 1
ATOM 7526 C CA . GLN B 2 808 ? 116.648 108.913 196.006 1.00 124.51 808 GLN A CA 1
ATOM 7527 C C . GLN B 2 808 ? 116.273 110.345 195.666 1.00 126.55 808 GLN A C 1
ATOM 7528 O O . GLN B 2 808 ? 116.256 111.202 196.556 1.00 125.38 808 GLN A O 1
ATOM 7534 N N . ASP B 2 809 ? 115.983 110.602 194.388 1.00 119.70 809 ASP A N 1
ATOM 7535 C CA . ASP B 2 809 ? 115.559 111.920 193.927 1.00 118.69 809 ASP A CA 1
ATOM 7536 C C . ASP B 2 809 ? 116.601 112.977 194.271 1.00 117.72 809 ASP A C 1
ATOM 7537 O O . ASP B 2 809 ? 117.539 113.209 193.501 1.00 116.99 809 ASP A O 1
ATOM 7542 N N . ARG B 2 810 ? 116.397 113.651 195.406 1.00 101.43 810 ARG A N 1
ATOM 7543 C CA . ARG B 2 810 ? 117.295 114.655 195.970 1.00 98.88 810 ARG A CA 1
ATOM 7544 C C . ARG B 2 810 ? 117.230 115.962 195.186 1.00 98.29 810 ARG A C 1
ATOM 7545 O O . ARG B 2 810 ? 117.631 117.015 195.692 1.00 97.79 810 ARG A O 1
ATOM 7553 N N . GLU B 2 811 ? 116.607 115.940 194.009 1.00 99.30 811 GLU A N 1
ATOM 7554 C CA . GLU B 2 811 ? 116.458 117.167 193.235 1.00 99.60 811 GLU A CA 1
ATOM 7555 C C . GLU B 2 811 ? 115.344 118.028 193.815 1.00 99.18 811 GLU A C 1
ATOM 7556 O O . GLU B 2 811 ? 115.573 119.170 194.232 1.00 98.10 811 GLU A O 1
ATOM 7562 N N . GLU B 2 812 ? 114.128 117.483 193.851 1.00 113.34 812 GLU A N 1
ATOM 7563 C CA . GLU B 2 812 ? 113.039 118.162 194.538 1.00 115.89 812 GLU A CA 1
ATOM 7564 C C . GLU B 2 812 ? 113.364 118.365 196.010 1.00 115.14 812 GLU A C 1
ATOM 7565 O O . GLU B 2 812 ? 112.913 119.341 196.612 1.00 115.87 812 GLU A O 1
ATOM 7571 N N . ARG B 2 813 ? 114.161 117.470 196.599 1.00 112.47 813 ARG A N 1
ATOM 7572 C CA . ARG B 2 813 ? 114.568 117.646 197.990 1.00 113.37 813 ARG A CA 1
ATOM 7573 C C . ARG B 2 813 ? 115.397 118.912 198.163 1.00 111.38 813 ARG A C 1
ATOM 7574 O O . ARG B 2 813 ? 115.122 119.732 199.047 1.00 111.80 813 ARG A O 1
ATOM 7582 N N . ILE B 2 814 ? 116.419 119.091 197.322 1.00 91.43 814 ILE A N 1
ATOM 7583 C CA . ILE B 2 814 ? 117.244 120.293 197.401 1.00 93.18 814 ILE A CA 1
ATOM 7584 C C . ILE B 2 814 ? 116.410 121.532 197.106 1.00 91.31 814 ILE A C 1
ATOM 7585 O O . ILE B 2 814 ? 116.557 122.570 197.764 1.00 89.97 814 ILE A O 1
ATOM 7590 N N . GLU B 2 815 ? 115.522 121.446 196.112 1.00 104.79 815 GLU A N 1
ATOM 7591 C CA . GLU B 2 815 ? 114.694 122.600 195.774 1.00 107.09 815 GLU A CA 1
ATOM 7592 C C . GLU B 2 815 ? 113.783 122.988 196.932 1.00 106.44 815 GLU A C 1
ATOM 7593 O O . GLU B 2 815 ? 113.632 124.175 197.243 1.00 109.69 815 GLU A O 1
ATOM 7599 N N . SER B 2 816 ? 113.170 122.000 197.587 1.00 110.42 816 SER A N 1
ATOM 7600 C CA . SER B 2 816 ? 112.301 122.282 198.723 1.00 115.49 816 SER A CA 1
ATOM 7601 C C . SER B 2 816 ? 113.098 122.825 199.899 1.00 113.45 816 SER A C 1
ATOM 7602 O O . SER B 2 816 ? 112.618 123.699 200.628 1.00 112.57 816 SER A O 1
ATOM 7605 N N . VAL B 2 817 ? 114.314 122.317 200.101 1.00 102.86 817 VAL A N 1
ATOM 7606 C CA . VAL B 2 817 ? 115.183 122.854 201.143 1.00 107.27 817 VAL A CA 1
ATOM 7607 C C . VAL B 2 817 ? 115.457 124.330 200.887 1.00 103.79 817 VAL A C 1
ATOM 7608 O O . VAL B 2 817 ? 115.349 125.173 201.789 1.00 100.25 817 VAL A O 1
ATOM 7612 N N . SER B 2 818 ? 115.795 124.663 199.640 1.00 94.23 818 SER A N 1
ATOM 7613 C CA . SER B 2 818 ? 116.069 126.051 199.284 1.00 93.60 818 SER A CA 1
ATOM 7614 C C . SER B 2 818 ? 114.837 126.924 199.477 1.00 91.06 818 SER A C 1
ATOM 7615 O O . SER B 2 818 ? 114.936 128.053 199.970 1.00 96.18 818 SER A O 1
ATOM 7618 N N . SER B 2 819 ? 113.667 126.422 199.082 1.00 95.74 819 SER A N 1
ATOM 7619 C CA . SER B 2 819 ? 112.442 127.194 199.256 1.00 103.48 819 SER A CA 1
ATOM 7620 C C . SER B 2 819 ? 112.105 127.385 200.730 1.00 107.97 819 SER A C 1
ATOM 7621 O O . SER B 2 819 ? 111.554 128.425 201.109 1.00 107.57 819 SER A O 1
ATOM 7624 N N . SER B 2 820 ? 112.427 126.400 201.569 1.00 105.58 820 SER A N 1
ATOM 7625 C CA . SER B 2 820 ? 112.116 126.486 202.990 1.00 107.29 820 SER A CA 1
ATOM 7626 C C . SER B 2 820 ? 113.046 127.446 203.720 1.00 105.69 820 SER A C 1
ATOM 7627 O O . SER B 2 820 ? 112.601 128.188 204.603 1.00 106.94 820 SER A O 1
ATOM 7630 N N . ILE B 2 821 ? 114.337 127.442 203.378 1.00 92.14 821 ILE A N 1
ATOM 7631 C CA . ILE B 2 821 ? 115.275 128.298 204.100 1.00 91.80 821 ILE A CA 1
ATOM 7632 C C . ILE B 2 821 ? 114.986 129.773 203.842 1.00 88.09 821 ILE A C 1
ATOM 7633 O O . ILE B 2 821 ? 115.272 130.625 204.692 1.00 88.35 821 ILE A O 1
ATOM 7638 N N . GLU B 2 822 ? 114.409 130.102 202.690 1.00 94.21 822 GLU A N 1
ATOM 7639 C CA . GLU B 2 822 ? 114.125 131.491 202.331 1.00 97.64 822 GLU A CA 1
ATOM 7640 C C . GLU B 2 822 ? 112.722 131.837 202.813 1.00 98.29 822 GLU A C 1
ATOM 7641 O O . GLU B 2 822 ? 111.728 131.476 202.178 1.00 98.29 822 GLU A O 1
ATOM 7647 N N . ARG B 2 823 ? 112.636 132.542 203.942 1.00 112.02 823 ARG A N 1
ATOM 7648 C CA . ARG B 2 823 ? 111.348 132.948 204.493 1.00 114.53 823 ARG A CA 1
ATOM 7649 C C . ARG B 2 823 ? 111.275 134.403 204.937 1.00 113.88 823 ARG A C 1
ATOM 7650 O O . ARG B 2 823 ? 110.162 134.934 205.031 1.00 115.25 823 ARG A O 1
ATOM 7658 N N . ASP B 2 824 ? 112.397 135.067 205.203 1.00 111.09 824 ASP A N 1
ATOM 7659 C CA . ASP B 2 824 ? 112.383 136.435 205.721 1.00 113.22 824 ASP A CA 1
ATOM 7660 C C . ASP B 2 824 ? 113.397 137.303 204.981 1.00 110.63 824 ASP A C 1
ATOM 7661 O O . ASP B 2 824 ? 114.187 138.030 205.584 1.00 110.45 824 ASP A O 1
ATOM 7666 N N . LEU B 2 825 ? 113.386 137.234 203.652 1.00 99.37 825 LEU A N 1
ATOM 7667 C CA . LEU B 2 825 ? 114.257 138.086 202.854 1.00 99.12 825 LEU A CA 1
ATOM 7668 C C . LEU B 2 825 ? 113.821 139.543 202.950 1.00 100.88 825 LEU A C 1
ATOM 7669 O O . LEU B 2 825 ? 112.628 139.848 203.026 1.00 103.28 825 LEU A O 1
ATOM 7674 N N . ILE B 2 826 ? 114.799 140.446 202.945 1.00 93.55 826 ILE A N 1
ATOM 7675 C CA . ILE B 2 826 ? 114.561 141.884 202.991 1.00 91.54 826 ILE A CA 1
ATOM 7676 C C . ILE B 2 826 ? 115.187 142.508 201.754 1.00 89.43 826 ILE A C 1
ATOM 7677 O O . ILE B 2 826 ? 116.370 142.285 201.472 1.00 89.93 826 ILE A O 1
ATOM 7682 N N . LEU B 2 827 ? 114.397 143.288 201.022 1.00 84.31 827 LEU A N 1
ATOM 7683 C CA . LEU B 2 827 ? 114.877 143.897 199.789 1.00 85.00 827 LEU A CA 1
ATOM 7684 C C . LEU B 2 827 ? 115.956 144.930 200.087 1.00 83.84 827 LEU A C 1
ATOM 7685 O O . LEU B 2 827 ? 115.838 145.723 201.025 1.00 83.27 827 LEU A O 1
ATOM 7690 N N . LEU B 2 828 ? 117.015 144.917 199.281 1.00 75.43 828 LEU A N 1
ATOM 7691 C CA . LEU B 2 828 ? 118.120 145.854 199.431 1.00 73.01 828 LEU A CA 1
ATOM 7692 C C . LEU B 2 828 ? 118.282 146.810 198.262 1.00 75.02 828 LEU A C 1
ATOM 7693 O O . LEU B 2 828 ? 118.764 147.926 198.466 1.00 80.83 828 LEU A O 1
ATOM 7698 N N . GLY B 2 829 ? 117.904 146.412 197.054 1.00 86.16 829 GLY A N 1
ATOM 7699 C CA . GLY B 2 829 ? 118.043 147.290 195.912 1.00 91.74 829 GLY A CA 1
ATOM 7700 C C . GLY B 2 829 ? 117.736 146.554 194.624 1.00 93.10 829 GLY A C 1
ATOM 7701 O O . GLY B 2 829 ? 117.264 145.415 194.632 1.00 96.08 829 GLY A O 1
ATOM 7702 N N . ALA B 2 830 ? 118.018 147.233 193.514 1.00 91.23 830 ALA A N 1
ATOM 7703 C CA . ALA B 2 830 ? 117.755 146.680 192.189 1.00 89.34 830 ALA A CA 1
ATOM 7704 C C . ALA B 2 830 ? 118.826 147.190 191.236 1.00 86.21 830 ALA A C 1
ATOM 7705 O O . ALA B 2 830 ? 118.814 148.366 190.862 1.00 91.55 830 ALA A O 1
ATOM 7707 N N . THR B 2 831 ? 119.744 146.311 190.847 1.00 75.50 831 THR A N 1
ATOM 7708 C CA . THR B 2 831 ? 120.783 146.677 189.900 1.00 75.29 831 THR A CA 1
ATOM 7709 C C . THR B 2 831 ? 120.224 146.714 188.481 1.00 78.13 831 THR A C 1
ATOM 7710 O O . THR B 2 831 ? 119.139 146.200 188.196 1.00 82.11 831 THR A O 1
ATOM 7714 N N . ALA B 2 832 ? 120.986 147.334 187.584 1.00 74.39 832 ALA A N 1
ATOM 7715 C CA . ALA B 2 832 ? 120.586 147.440 186.183 1.00 72.26 832 ALA A CA 1
ATOM 7716 C C . ALA B 2 832 ? 121.846 147.492 185.332 1.00 72.28 832 ALA A C 1
ATOM 7717 O O . ALA B 2 832 ? 122.609 148.458 185.412 1.00 78.35 832 ALA A O 1
ATOM 7719 N N . ILE B 2 833 ? 122.052 146.465 184.512 1.00 68.18 833 ILE A N 1
ATOM 7720 C CA . ILE B 2 833 ? 123.226 146.351 183.657 1.00 65.59 833 ILE A CA 1
ATOM 7721 C C . ILE B 2 833 ? 122.772 146.438 182.208 1.00 72.28 833 ILE A C 1
ATOM 7722 O O . ILE B 2 833 ? 121.804 145.778 181.814 1.00 76.78 833 ILE A O 1
ATOM 7727 N N . GLU B 2 834 ? 123.469 147.249 181.419 1.00 73.50 834 GLU A N 1
ATOM 7728 C CA . GLU B 2 834 ? 123.140 147.449 180.015 1.00 69.75 834 GLU A CA 1
ATOM 7729 C C . GLU B 2 834 ? 124.004 146.541 179.154 1.00 67.70 834 GLU A C 1
ATOM 7730 O O . GLU B 2 834 ? 125.223 146.475 179.341 1.00 75.15 834 GLU A O 1
ATOM 7736 N N . ASP B 2 835 ? 123.371 145.845 178.217 1.00 70.64 835 ASP A N 1
ATOM 7737 C CA . ASP B 2 835 ? 124.079 144.982 177.284 1.00 75.31 835 ASP A CA 1
ATOM 7738 C C . ASP B 2 835 ? 124.524 145.798 176.077 1.00 74.92 835 ASP A C 1
ATOM 7739 O O . ASP B 2 835 ? 123.706 146.457 175.429 1.00 77.25 835 ASP A O 1
ATOM 7744 N N . LYS B 2 836 ? 125.820 145.753 175.784 1.00 58.21 836 LYS A N 1
ATOM 7745 C CA . LYS B 2 836 ? 126.382 146.536 174.692 1.00 50.95 836 LYS A CA 1
ATOM 7746 C C . LYS B 2 836 ? 126.012 145.903 173.359 1.00 55.56 836 LYS A C 1
ATOM 7747 O O . LYS B 2 836 ? 126.431 144.779 173.061 1.00 64.62 836 LYS A O 1
ATOM 7753 N N . LEU B 2 837 ? 125.225 146.618 172.561 1.00 41.05 837 LEU A N 1
ATOM 7754 C CA . LEU B 2 837 ? 124.938 146.168 171.207 1.00 36.63 837 LEU A CA 1
ATOM 7755 C C . LEU B 2 837 ? 126.206 146.211 170.369 1.00 42.01 837 LEU A C 1
ATOM 7756 O O . LEU B 2 837 ? 127.035 147.114 170.516 1.00 50.59 837 LEU A O 1
ATOM 7761 N N . GLN B 2 838 ? 126.359 145.228 169.488 1.00 44.73 838 GLN A N 1
ATOM 7762 C CA . GLN B 2 838 ? 127.541 145.182 168.642 1.00 52.44 838 GLN A CA 1
ATOM 7763 C C . GLN B 2 838 ? 127.556 146.369 167.688 1.00 56.22 838 GLN A C 1
ATOM 7764 O O . GLN B 2 838 ? 126.512 146.918 167.325 1.00 58.00 838 GLN A O 1
ATOM 7770 N N . ASP B 2 839 ? 128.759 146.775 167.297 1.00 63.26 839 ASP A N 1
ATOM 7771 C CA . ASP B 2 839 ? 128.914 147.920 166.410 1.00 64.10 839 ASP A CA 1
ATOM 7772 C C . ASP B 2 839 ? 128.317 147.602 165.046 1.00 65.36 839 ASP A C 1
ATOM 7773 O O . ASP B 2 839 ? 128.727 146.639 164.389 1.00 63.35 839 ASP A O 1
ATOM 7778 N N . GLY B 2 840 ? 127.346 148.408 164.622 1.00 63.12 840 GLY A N 1
ATOM 7779 C CA . GLY B 2 840 ? 126.707 148.236 163.336 1.00 61.89 840 GLY A CA 1
ATOM 7780 C C . GLY B 2 840 ? 125.388 147.497 163.359 1.00 59.62 840 GLY A C 1
ATOM 7781 O O . GLY B 2 840 ? 124.780 147.326 162.297 1.00 71.06 840 GLY A O 1
ATOM 7782 N N . VAL B 2 841 ? 124.930 147.048 164.529 1.00 39.94 841 VAL A N 1
ATOM 7783 C CA . VAL B 2 841 ? 123.653 146.335 164.602 1.00 41.57 841 VAL A CA 1
ATOM 7784 C C . VAL B 2 841 ? 122.478 147.192 164.139 1.00 53.93 841 VAL A C 1
ATOM 7785 O O . VAL B 2 841 ? 121.646 146.689 163.366 1.00 65.17 841 VAL A O 1
ATOM 7789 N N . PRO B 2 842 ? 122.327 148.453 164.570 1.00 44.86 842 PRO A N 1
ATOM 7790 C CA . PRO B 2 842 ? 121.168 149.232 164.093 1.00 46.48 842 PRO A CA 1
ATOM 7791 C C . PRO B 2 842 ? 121.143 149.414 162.585 1.00 45.75 842 PRO A C 1
ATOM 7792 O O . PRO B 2 842 ? 120.093 149.227 161.954 1.00 51.54 842 PRO A O 1
ATOM 7796 N N . ASP B 2 843 ? 122.279 149.777 161.988 1.00 54.40 843 ASP A N 1
ATOM 7797 C CA . ASP B 2 843 ? 122.334 149.931 160.539 1.00 61.12 843 ASP A CA 1
ATOM 7798 C C . ASP B 2 843 ? 122.070 148.605 159.839 1.00 63.37 843 ASP A C 1
ATOM 7799 O O . ASP B 2 843 ? 121.396 148.565 158.804 1.00 73.91 843 ASP A O 1
ATOM 7804 N N . THR B 2 844 ? 122.596 147.510 160.390 1.00 47.82 844 THR A N 1
ATOM 7805 C CA . THR B 2 844 ? 122.365 146.194 159.806 1.00 46.56 844 THR A CA 1
ATOM 7806 C C . THR B 2 844 ? 120.883 145.844 159.804 1.00 49.93 844 THR A C 1
ATOM 7807 O O . THR B 2 844 ? 120.345 145.369 158.796 1.00 59.57 844 THR A O 1
ATOM 7811 N N . ILE B 2 845 ? 120.203 146.082 160.925 1.00 42.85 845 ILE A N 1
ATOM 7812 C CA . ILE B 2 845 ? 118.783 145.759 161.008 1.00 43.88 845 ILE A CA 1
ATOM 7813 C C . ILE B 2 845 ? 117.973 146.659 160.083 1.00 59.03 845 ILE A C 1
ATOM 7814 O O . ILE B 2 845 ? 117.022 146.207 159.437 1.00 67.09 845 ILE A O 1
ATOM 7819 N N . SER B 2 846 ? 118.339 147.940 159.992 1.00 59.50 846 SER A N 1
ATOM 7820 C CA . SER B 2 846 ? 117.633 148.837 159.080 1.00 55.32 846 SER A CA 1
ATOM 7821 C C . SER B 2 846 ? 117.800 148.397 157.630 1.00 56.62 846 SER A C 1
ATOM 7822 O O . SER B 2 846 ? 116.833 148.393 156.856 1.00 60.91 846 SER A O 1
ATOM 7825 N N . ASP B 2 847 ? 119.020 148.017 157.243 1.00 63.23 847 ASP A N 1
ATOM 7826 C CA . ASP B 2 847 ? 119.257 147.551 155.880 1.00 67.04 847 ASP A CA 1
ATOM 7827 C C . ASP B 2 847 ? 118.514 146.251 155.600 1.00 64.88 847 ASP A C 1
ATOM 7828 O O . ASP B 2 847 ? 117.985 146.060 154.498 1.00 71.41 847 ASP A O 1
ATOM 7833 N N . LEU B 2 848 ? 118.471 145.341 156.576 1.00 41.91 848 LEU A N 1
ATOM 7834 C CA . LEU B 2 848 ? 117.699 144.116 156.400 1.00 36.45 848 LEU A CA 1
ATOM 7835 C C . LEU B 2 848 ? 116.218 144.424 156.241 1.00 40.98 848 LEU A C 1
ATOM 7836 O O . LEU B 2 848 ? 115.525 143.785 155.440 1.00 55.93 848 LEU A O 1
ATOM 7841 N N . LYS B 2 849 ? 115.713 145.398 157.000 1.00 35.08 849 LYS A N 1
ATOM 7842 C CA . LYS B 2 849 ? 114.322 145.805 156.848 1.00 45.94 849 LYS A CA 1
ATOM 7843 C C . LYS B 2 849 ? 114.068 146.372 155.459 1.00 53.85 849 LYS A C 1
ATOM 7844 O O . LYS B 2 849 ? 113.015 146.120 154.862 1.00 61.68 849 LYS A O 1
ATOM 7850 N N . ARG B 2 850 ? 115.018 147.140 154.923 1.00 55.78 850 ARG A N 1
ATOM 7851 C CA . ARG B 2 850 ? 114.868 147.616 153.553 1.00 51.44 850 ARG A CA 1
ATOM 7852 C C . ARG B 2 850 ? 115.331 146.554 152.565 1.00 49.43 850 ARG A C 1
ATOM 7853 O O . ARG B 2 850 ? 116.067 146.854 151.620 1.00 56.80 850 AR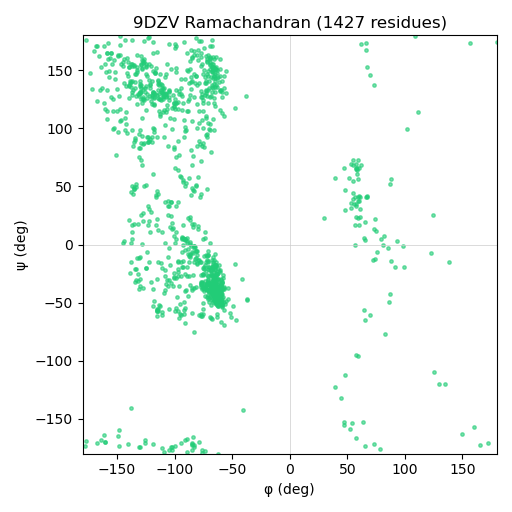G A O 1
ATOM 7861 N N . ALA B 2 851 ? 114.899 145.314 152.773 1.00 44.78 851 ALA A N 1
ATOM 7862 C CA . ALA B 2 851 ? 115.105 144.251 151.803 1.00 44.83 851 ALA A CA 1
ATOM 7863 C C . ALA B 2 851 ? 113.939 143.279 151.743 1.00 51.49 851 ALA A C 1
ATOM 7864 O O . ALA B 2 851 ? 114.021 142.293 151.005 1.00 55.18 851 ALA A O 1
ATOM 7866 N N . GLY B 2 852 ? 112.865 143.518 152.492 1.00 44.81 852 GLY A N 1
ATOM 7867 C CA . GLY B 2 852 ? 111.781 142.571 152.605 1.00 45.70 852 GLY A CA 1
ATOM 7868 C C . GLY B 2 852 ? 112.038 141.422 153.552 1.00 50.00 852 GLY A C 1
ATOM 7869 O O . GLY B 2 852 ? 111.198 140.518 153.643 1.00 54.40 852 GLY A O 1
ATOM 7870 N N . ILE B 2 853 ? 113.163 141.424 154.259 1.00 40.38 853 ILE A N 1
ATOM 7871 C CA . ILE B 2 853 ? 113.520 140.338 155.164 1.00 34.95 853 ILE A CA 1
ATOM 7872 C C . ILE B 2 853 ? 112.924 140.631 156.533 1.00 40.51 853 ILE A C 1
ATOM 7873 O O . ILE B 2 853 ? 113.307 141.605 157.190 1.00 52.23 853 ILE A O 1
ATOM 7878 N N . LYS B 2 854 ? 111.986 139.793 156.962 1.00 42.88 854 LYS A N 1
ATOM 7879 C CA . LYS B 2 854 ? 111.422 139.930 158.297 1.00 47.65 854 LYS A CA 1
ATOM 7880 C C . LYS B 2 854 ? 112.468 139.539 159.332 1.00 51.56 854 LYS A C 1
ATOM 7881 O O . LYS B 2 854 ? 113.151 138.521 159.183 1.00 59.73 854 LYS A O 1
ATOM 7887 N N . VAL B 2 855 ? 112.595 140.341 160.380 1.00 41.13 855 VAL A N 1
ATOM 7888 C CA . VAL B 2 855 ? 113.622 140.138 161.399 1.00 42.06 855 VAL A CA 1
ATOM 7889 C C . VAL B 2 855 ? 112.903 139.892 162.720 1.00 49.37 855 VAL A C 1
ATOM 7890 O O . VAL B 2 855 ? 112.449 140.825 163.388 1.00 60.89 855 VAL A O 1
ATOM 7894 N N . TRP B 2 856 ? 112.796 138.624 163.105 1.00 53.79 856 TRP A N 1
ATOM 7895 C CA . TRP B 2 856 ? 112.300 138.273 164.425 1.00 47.50 856 TRP A CA 1
ATOM 7896 C C . TRP B 2 856 ? 113.449 138.228 165.421 1.00 52.74 856 TRP A C 1
ATOM 7897 O O . TRP B 2 856 ? 114.590 137.910 165.074 1.00 65.27 856 TRP A O 1
ATOM 7908 N N . VAL B 2 857 ? 113.139 138.552 166.671 1.00 45.23 857 VAL A N 1
ATOM 7909 C CA . VAL B 2 857 ? 114.104 138.488 167.759 1.00 42.29 857 VAL A CA 1
ATOM 7910 C C . VAL B 2 857 ? 113.451 137.763 168.924 1.00 49.59 857 VAL A C 1
ATOM 7911 O O . VAL B 2 857 ? 112.405 138.197 169.422 1.00 61.60 857 VAL A O 1
ATOM 7915 N N . ALA B 2 858 ? 114.060 136.659 169.352 1.00 66.21 858 ALA A N 1
ATOM 7916 C CA . ALA B 2 858 ? 113.600 135.914 170.520 1.00 69.13 858 ALA A CA 1
ATOM 7917 C C . ALA B 2 858 ? 114.570 136.199 171.662 1.00 71.63 858 ALA A C 1
ATOM 7918 O O . ALA B 2 858 ? 115.514 135.453 171.920 1.00 73.14 858 ALA A O 1
ATOM 7920 N N . THR B 2 859 ? 114.323 137.305 172.356 1.00 76.42 859 THR A N 1
ATOM 7921 C CA . THR B 2 859 ? 115.219 137.774 173.402 1.00 78.48 859 THR A CA 1
ATOM 7922 C C . THR B 2 859 ? 114.885 137.133 174.742 1.00 77.98 859 THR A C 1
ATOM 7923 O O . THR B 2 859 ? 113.768 136.663 174.971 1.00 79.77 859 THR A O 1
ATOM 7927 N N . GLY B 2 860 ? 115.875 137.124 175.632 1.00 78.17 860 GLY A N 1
ATOM 7928 C CA . GLY B 2 860 ? 115.704 136.562 176.956 1.00 79.79 860 GLY A CA 1
ATOM 7929 C C . GLY B 2 860 ? 115.479 137.603 178.032 1.00 81.46 860 GLY A C 1
ATOM 7930 O O . GLY B 2 860 ? 115.587 137.303 179.225 1.00 82.21 860 GLY A O 1
ATOM 7931 N N . ASP B 2 861 ? 115.168 138.829 177.629 1.00 82.41 861 ASP A N 1
ATOM 7932 C CA . ASP B 2 861 ? 114.915 139.917 178.561 1.00 81.52 861 ASP A CA 1
ATOM 7933 C C . ASP B 2 861 ? 113.415 140.131 178.735 1.00 81.48 861 ASP A C 1
ATOM 7934 O O . ASP B 2 861 ? 112.590 139.536 178.041 1.00 83.40 861 ASP A O 1
ATOM 7939 N N . LYS B 2 862 ? 113.070 140.993 179.688 1.00 88.04 862 LYS A N 1
ATOM 7940 C CA . LYS B 2 862 ? 111.676 141.341 179.912 1.00 91.41 862 LYS A CA 1
ATOM 7941 C C . LYS B 2 862 ? 111.122 142.100 178.711 1.00 93.61 862 LYS A C 1
ATOM 7942 O O . LYS B 2 862 ? 111.863 142.659 177.900 1.00 96.73 862 LYS A O 1
ATOM 7948 N N . LEU B 2 863 ? 109.792 142.109 178.602 1.00 85.50 863 LEU A N 1
ATOM 7949 C CA . LEU B 2 863 ? 109.145 142.728 177.449 1.00 79.59 863 LEU A CA 1
ATOM 7950 C C . LEU B 2 863 ? 109.512 144.203 177.335 1.00 83.68 863 LEU A C 1
ATOM 7951 O O . LEU B 2 863 ? 110.010 144.655 176.294 1.00 87.31 863 LEU A O 1
ATOM 7956 N N . GLU B 2 864 ? 109.303 144.962 178.413 1.00 86.15 864 GLU A N 1
ATOM 7957 C CA . GLU B 2 864 ? 109.527 146.403 178.368 1.00 87.02 864 GLU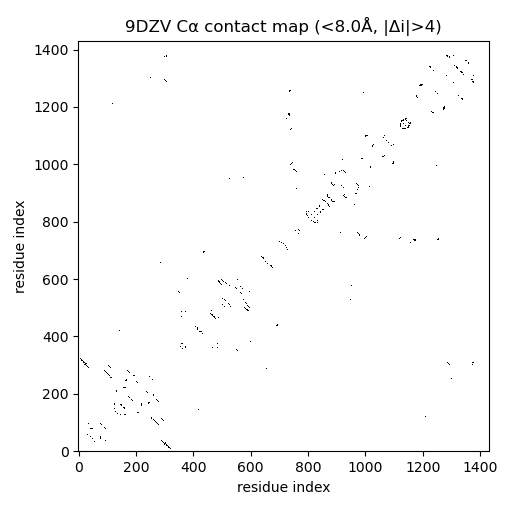 A CA 1
ATOM 7958 C C . GLU B 2 864 ? 110.991 146.725 178.102 1.00 86.17 864 GLU A C 1
ATOM 7959 O O . GLU B 2 864 ? 111.309 147.569 177.256 1.00 88.85 864 GLU A O 1
ATOM 7965 N N . THR B 2 865 ? 111.900 146.054 178.810 1.00 80.55 865 THR A N 1
ATOM 7966 C CA . THR B 2 865 ? 113.321 146.307 178.614 1.00 83.21 865 THR A CA 1
ATOM 7967 C C . THR B 2 865 ? 113.834 145.765 177.290 1.00 79.78 865 THR A C 1
ATOM 7968 O O . THR B 2 865 ? 114.972 146.066 176.917 1.00 83.18 865 THR A O 1
ATOM 7972 N N . ALA B 2 866 ? 113.033 144.976 176.577 1.00 76.93 866 ALA A N 1
ATOM 7973 C CA . ALA B 2 866 ? 113.421 144.447 175.278 1.00 78.71 866 ALA A CA 1
ATOM 7974 C C . ALA B 2 866 ? 112.454 144.876 174.181 1.00 80.64 866 ALA A C 1
ATOM 7975 O O . ALA B 2 866 ? 112.294 144.174 173.181 1.00 83.35 866 ALA A O 1
ATOM 7977 N N . VAL B 2 867 ? 111.798 146.024 174.349 1.00 72.91 867 VAL A N 1
ATOM 7978 C CA . VAL B 2 867 ? 111.085 146.606 173.217 1.00 71.01 867 VAL A CA 1
ATOM 7979 C C . VAL B 2 867 ? 112.129 147.265 172.326 1.00 78.87 867 VAL A C 1
ATOM 7980 O O . VAL B 2 867 ? 112.392 148.470 172.431 1.00 75.97 867 VAL A O 1
ATOM 7984 N N . ALA B 2 868 ? 112.707 146.477 171.415 1.00 89.11 868 ALA A N 1
ATOM 7985 C CA . ALA B 2 868 ? 113.847 146.902 170.597 1.00 86.64 868 ALA A CA 1
ATOM 7986 C C . ALA B 2 868 ? 114.937 147.551 171.448 1.00 79.08 868 ALA A C 1
ATOM 7987 O O . ALA B 2 868 ? 115.677 148.417 170.977 1.00 76.07 868 ALA A O 1
ATOM 7989 N N . ILE B 2 869 ? 115.043 147.118 172.706 1.00 75.70 869 ILE A N 1
ATOM 7990 C CA . ILE B 2 869 ? 115.926 147.723 173.699 1.00 80.54 869 ILE A CA 1
ATOM 7991 C C . ILE B 2 869 ? 115.681 149.227 173.731 1.00 78.73 869 ILE A C 1
ATOM 7992 O O . ILE B 2 869 ? 116.602 150.026 173.530 1.00 82.20 869 ILE A O 1
ATOM 7997 N N . GLY B 2 870 ? 114.440 149.625 173.986 1.00 71.49 870 GLY A N 1
ATOM 7998 C CA . GLY B 2 870 ? 114.105 151.039 173.956 1.00 78.93 870 GLY A CA 1
ATOM 7999 C C . GLY B 2 870 ? 114.193 151.651 172.575 1.00 86.00 870 GLY A C 1
ATOM 8000 O O . GLY B 2 870 ? 114.690 152.776 172.428 1.00 85.49 870 GLY A O 1
ATOM 8001 N N . TYR B 2 871 ? 113.731 150.926 171.555 1.00 80.01 871 TYR A N 1
ATOM 8002 C CA . TYR B 2 871 ? 113.686 151.395 170.168 1.00 69.75 871 TYR A CA 1
ATOM 8003 C C . TYR B 2 871 ? 115.066 151.726 169.603 1.00 73.04 871 TYR A C 1
ATOM 8004 O O . TYR B 2 871 ? 115.174 152.514 168.659 1.00 75.47 871 TYR A O 1
ATOM 8013 N N . THR B 2 872 ? 116.136 151.150 170.149 1.00 69.09 872 THR A N 1
ATOM 8014 C CA . THR B 2 872 ? 117.486 151.525 169.741 1.00 67.84 872 THR A CA 1
ATOM 8015 C C . THR B 2 872 ? 118.092 150.593 168.701 1.00 56.44 872 THR A C 1
ATOM 8016 O O . THR B 2 872 ? 119.100 150.955 168.086 1.00 58.84 872 THR A O 1
ATOM 8020 N N . THR B 2 873 ? 117.517 149.415 168.489 1.00 50.87 873 THR A N 1
ATOM 8021 C CA . THR B 2 873 ? 118.039 148.462 167.521 1.00 58.57 873 THR A CA 1
ATOM 8022 C C . THR B 2 873 ? 117.418 148.625 166.142 1.00 66.13 873 THR A C 1
ATOM 8023 O O . THR B 2 873 ? 117.694 147.813 165.252 1.00 69.74 873 THR A O 1
ATOM 8027 N N . ASN B 2 874 ? 116.577 149.642 165.953 1.00 68.53 874 ASN A N 1
ATOM 8028 C CA . ASN B 2 874 ? 115.828 149.930 164.733 1.00 60.92 874 ASN A CA 1
ATOM 8029 C C . ASN B 2 874 ? 114.795 148.860 164.411 1.00 60.74 874 ASN A C 1
ATOM 8030 O O . ASN B 2 874 ? 114.144 148.949 163.363 1.00 66.71 874 ASN A O 1
ATOM 8035 N N . LEU B 2 875 ? 114.624 147.849 165.264 1.00 53.13 875 LEU A N 1
ATOM 8036 C CA . LEU B 2 875 ? 113.545 146.889 165.061 1.00 53.31 875 LEU A CA 1
ATOM 8037 C C . LEU B 2 875 ? 112.189 147.569 165.154 1.00 56.55 875 LEU A C 1
ATOM 8038 O O . LEU B 2 875 ? 111.303 147.326 164.327 1.00 68.83 875 LEU A O 1
ATOM 8043 N N . LEU B 2 876 ? 112.009 148.428 166.152 1.00 59.78 876 LEU A N 1
ATOM 8044 C CA . LEU B 2 876 ? 110.767 149.165 166.362 1.00 69.13 876 LEU A CA 1
ATOM 8045 C C . LEU B 2 876 ? 111.099 150.651 166.277 1.00 77.88 876 LEU A C 1
ATOM 8046 O O . LEU B 2 876 ? 111.476 151.277 167.271 1.00 79.69 876 LEU A O 1
ATOM 8051 N N . THR B 2 877 ? 110.957 151.212 165.081 1.00 77.74 877 THR A N 1
ATOM 8052 C CA . THR B 2 877 ? 111.270 152.611 164.829 1.00 74.34 877 THR A CA 1
ATOM 8053 C C . THR B 2 877 ? 110.070 153.479 165.203 1.00 76.30 877 THR A C 1
ATOM 8054 O O . THR B 2 877 ? 109.149 153.045 165.901 1.00 83.22 877 THR A O 1
ATOM 8058 N N . LYS B 2 878 ? 110.085 154.733 164.770 1.00 75.87 878 LYS A N 1
ATOM 8059 C CA . LYS B 2 878 ? 108.946 155.615 164.960 1.00 72.97 878 LYS A CA 1
ATOM 8060 C C . LYS B 2 878 ? 107.931 155.422 163.839 1.00 79.01 878 LYS A C 1
ATOM 8061 O O . LYS B 2 878 ? 108.242 154.900 162.766 1.00 80.59 878 LYS A O 1
ATOM 8067 N N . ASP B 2 879 ? 106.699 155.856 164.109 1.00 90.97 879 ASP A N 1
ATOM 8068 C CA . ASP B 2 879 ? 105.598 155.786 163.146 1.00 96.86 879 ASP A CA 1
ATOM 8069 C C . ASP B 2 879 ? 105.325 154.347 162.707 1.00 96.18 879 ASP A C 1
ATOM 8070 O O . ASP B 2 879 ? 105.080 154.072 161.531 1.00 94.18 879 ASP A O 1
ATOM 8075 N N . THR B 2 880 ? 105.374 153.417 163.660 1.00 86.12 880 THR A N 1
ATOM 8076 C CA . THR B 2 880 ? 105.004 152.025 163.411 1.00 84.40 880 THR A CA 1
ATOM 8077 C C . THR B 2 880 ? 104.276 151.501 164.639 1.00 83.07 880 THR A C 1
ATOM 8078 O O . THR B 2 880 ? 104.875 151.373 165.711 1.00 86.13 880 THR A O 1
ATOM 8082 N N . ASN B 2 881 ? 102.990 151.200 164.484 1.00 84.63 881 ASN A N 1
ATOM 8083 C CA . ASN B 2 881 ? 102.209 150.673 165.592 1.00 88.85 881 ASN A CA 1
ATOM 8084 C C . ASN B 2 881 ? 102.720 149.298 165.999 1.00 86.59 881 ASN A C 1
ATOM 8085 O O . ASN B 2 881 ? 103.035 148.457 165.152 1.00 86.34 881 ASN A O 1
ATOM 8090 N N . LEU B 2 882 ? 102.805 149.073 167.305 1.00 87.73 882 LEU A N 1
ATOM 8091 C CA . LEU B 2 882 ? 103.236 147.799 167.858 1.00 89.45 882 LEU A CA 1
ATOM 8092 C C . LEU B 2 882 ? 102.074 147.140 168.588 1.00 89.69 882 LEU A C 1
ATOM 8093 O O . LEU B 2 882 ? 101.324 147.803 169.311 1.00 92.33 882 LEU A O 1
ATOM 8098 N N . ILE B 2 883 ? 101.922 145.836 168.380 1.00 87.31 883 ILE A N 1
ATOM 8099 C CA . ILE B 2 883 ? 100.863 145.052 169.002 1.00 88.58 883 ILE A CA 1
ATOM 8100 C C . ILE B 2 883 ? 101.465 144.281 170.166 1.00 90.44 883 ILE A C 1
ATOM 8101 O O . ILE B 2 883 ? 102.480 143.592 170.006 1.00 93.65 883 ILE A O 1
ATOM 8106 N N . VAL B 2 884 ? 100.845 144.393 171.338 1.00 86.74 884 VAL A N 1
ATOM 8107 C CA . VAL B 2 884 ? 101.349 143.777 172.558 1.00 88.62 884 VAL A CA 1
ATOM 8108 C C . VAL B 2 884 ? 100.322 142.772 173.057 1.00 90.18 884 VAL A C 1
ATOM 8109 O O . VAL B 2 884 ? 99.147 143.113 173.234 1.00 94.43 884 VAL A O 1
ATOM 8113 N N . VAL B 2 885 ? 100.766 141.537 173.279 1.00 88.27 885 VAL A N 1
ATOM 8114 C CA . VAL B 2 885 ? 99.937 140.481 173.847 1.00 94.32 885 VAL A CA 1
ATOM 8115 C C . VAL B 2 885 ? 100.654 139.948 175.078 1.00 95.35 885 VAL A C 1
ATOM 8116 O O . VAL B 2 885 ? 101.741 139.371 174.963 1.00 96.26 885 VAL A O 1
ATOM 8120 N N . ARG B 2 886 ? 100.047 140.131 176.252 1.00 106.39 886 ARG A N 1
ATOM 8121 C CA . ARG B 2 886 ? 100.692 139.788 177.512 1.00 107.10 886 ARG A CA 1
ATOM 8122 C C . ARG B 2 886 ? 99.883 138.825 178.370 1.00 104.06 886 ARG A C 1
ATOM 8123 O O . ARG B 2 886 ? 100.393 138.362 179.398 1.00 104.19 886 ARG A O 1
ATOM 8131 N N . GLU B 2 887 ? 98.649 138.504 177.980 1.00 120.18 887 GLU A N 1
ATOM 8132 C CA . GLU B 2 887 ? 97.778 137.605 178.739 1.00 124.01 887 GLU A CA 1
ATOM 8133 C C . GLU B 2 887 ? 97.549 138.133 180.158 1.00 123.01 887 GLU A C 1
ATOM 8134 O O . GLU B 2 887 ? 97.953 137.531 181.155 1.00 123.83 887 GLU A O 1
ATOM 8140 N N . GLY B 2 888 ? 96.907 139.296 180.232 1.00 132.76 888 GLY A N 1
ATOM 8141 C CA . GLY B 2 888 ? 96.500 139.823 181.518 1.00 134.24 888 GLY A CA 1
ATOM 8142 C C . GLY B 2 888 ? 95.023 139.616 181.779 1.00 135.86 888 GLY A C 1
ATOM 8143 O O . GLY B 2 888 ? 94.189 140.385 181.292 1.00 135.82 888 GLY A O 1
ATOM 8144 N N . ARG B 2 889 ? 94.695 138.583 182.559 1.00 145.41 889 ARG A N 1
ATOM 8145 C CA . ARG B 2 889 ? 93.309 138.240 182.890 1.00 145.88 889 ARG A CA 1
ATOM 8146 C C . ARG B 2 889 ? 92.451 138.096 181.634 1.00 145.60 889 ARG A C 1
ATOM 8147 O O . ARG B 2 889 ? 91.270 138.449 181.616 1.00 145.65 889 ARG A O 1
ATOM 8155 N N . HIS B 2 890 ? 93.053 137.567 180.570 1.00 140.74 890 HIS A N 1
ATOM 8156 C CA . HIS B 2 890 ? 92.361 137.407 179.300 1.00 140.00 890 HIS A CA 1
ATOM 8157 C C . HIS B 2 890 ? 92.920 136.194 178.572 1.00 140.90 890 HIS A C 1
ATOM 8158 O O . HIS B 2 890 ? 94.008 135.703 178.885 1.00 141.30 890 HIS A O 1
ATOM 8165 N N . SER B 2 891 ? 92.158 135.715 177.592 1.00 136.18 891 SER A N 1
ATOM 8166 C CA . SER B 2 891 ? 92.587 134.588 176.778 1.00 135.71 891 SER A CA 1
ATOM 8167 C C . SER B 2 891 ? 93.549 135.051 175.692 1.00 134.35 891 SER A C 1
ATOM 8168 O O . SER B 2 891 ? 93.330 136.078 175.044 1.00 130.50 891 SER A O 1
ATOM 8171 N N . ILE B 2 892 ? 94.618 134.279 175.494 1.00 119.58 892 ILE A N 1
ATOM 8172 C CA . ILE B 2 892 ? 95.648 134.657 174.530 1.00 115.49 892 ILE A CA 1
ATOM 8173 C C . ILE B 2 892 ? 95.086 134.656 173.116 1.00 114.50 892 ILE A C 1
ATOM 8174 O O . ILE B 2 892 ? 95.272 135.612 172.354 1.00 112.64 892 ILE A O 1
ATOM 8179 N N . GLY B 2 893 ? 94.393 133.581 172.742 1.00 122.59 893 GLY A N 1
ATOM 8180 C CA . GLY B 2 893 ? 93.807 133.525 171.415 1.00 122.99 893 GLY A CA 1
ATOM 8181 C C . GLY B 2 893 ? 92.762 134.601 171.200 1.00 123.51 893 GLY A C 1
ATOM 8182 O O . GLY B 2 893 ? 92.715 135.233 170.142 1.00 123.57 893 GLY A O 1
ATOM 8183 N N . ASP B 2 894 ? 91.911 134.825 172.204 1.00 132.50 894 ASP A N 1
ATOM 8184 C CA . ASP B 2 894 ? 90.893 135.863 172.090 1.00 134.28 894 ASP A CA 1
ATOM 8185 C C . ASP B 2 894 ? 91.522 137.244 171.964 1.00 132.78 894 ASP A C 1
ATOM 8186 O O . ASP B 2 894 ? 91.083 138.058 171.146 1.00 132.34 894 ASP A O 1
ATOM 8191 N N . GLN B 2 895 ? 92.553 137.526 172.765 1.00 130.71 895 GLN A N 1
ATOM 8192 C CA . GLN B 2 895 ? 93.222 138.821 172.672 1.00 131.88 895 GLN A CA 1
ATOM 8193 C C . GLN B 2 895 ? 93.885 139.004 171.313 1.00 132.29 895 GLN A C 1
ATOM 8194 O O . GLN B 2 895 ? 93.810 140.086 170.718 1.00 131.53 895 GLN A O 1
ATOM 8200 N N . LEU B 2 896 ? 94.545 137.959 170.811 1.00 126.75 896 LEU A N 1
ATOM 8201 C CA . LEU B 2 896 ? 95.198 138.050 169.511 1.00 126.79 896 LEU A CA 1
ATOM 8202 C C . LEU B 2 896 ? 94.181 138.290 168.403 1.00 127.60 896 LEU A C 1
ATOM 8203 O O . LEU B 2 896 ? 94.392 139.138 167.527 1.00 124.43 896 LEU A O 1
ATOM 8208 N N . ARG B 2 897 ? 93.062 137.560 168.435 1.00 137.11 897 ARG A N 1
ATOM 8209 C CA . ARG B 2 897 ? 92.022 137.745 167.429 1.00 135.62 897 ARG A CA 1
ATOM 8210 C C . ARG B 2 897 ? 91.404 139.134 167.520 1.00 134.45 897 ARG A C 1
ATOM 8211 O O . ARG B 2 897 ? 91.124 139.764 166.495 1.00 132.67 897 ARG A O 1
ATOM 8219 N N . GLU B 2 898 ? 91.178 139.628 168.740 1.00 139.84 898 GLU A N 1
ATOM 8220 C CA . GLU B 2 898 ? 90.618 140.964 168.906 1.00 140.18 898 GLU A CA 1
ATOM 8221 C C . GLU B 2 898 ? 91.565 142.030 168.371 1.00 139.71 898 GLU A C 1
ATOM 8222 O O . GLU B 2 898 ? 91.132 142.974 167.701 1.00 139.88 898 GLU A O 1
ATOM 8228 N N . ALA B 2 899 ? 92.862 141.897 168.658 1.00 140.29 899 ALA A N 1
ATOM 8229 C CA . ALA B 2 899 ? 93.833 142.850 168.132 1.00 141.59 899 ALA A CA 1
ATOM 8230 C C . ALA B 2 899 ? 93.889 142.793 166.612 1.00 140.51 899 ALA A C 1
ATOM 8231 O O . ALA B 2 899 ? 93.982 143.832 165.945 1.00 140.17 899 ALA A O 1
ATOM 8233 N N . LEU B 2 900 ? 93.835 141.584 166.047 1.00 134.46 900 LEU A N 1
ATOM 8234 C CA . LEU B 2 900 ? 93.833 141.443 164.596 1.00 135.13 900 LEU A CA 1
ATOM 8235 C C . LEU B 2 900 ? 92.600 142.095 163.984 1.00 133.48 900 LEU A C 1
ATOM 8236 O O . LEU B 2 900 ? 92.689 142.749 162.940 1.00 130.44 900 LEU A O 1
ATOM 8241 N N . GLU B 2 901 ? 91.439 141.924 164.618 1.00 140.35 901 GLU A N 1
ATOM 8242 C CA . GLU B 2 901 ? 90.227 142.579 164.136 1.00 141.41 901 GLU A CA 1
ATOM 8243 C C . GLU B 2 901 ? 90.351 144.095 164.215 1.00 140.41 901 GLU A C 1
ATOM 8244 O O . GLU B 2 901 ? 89.942 144.809 163.293 1.00 138.99 901 GLU A O 1
ATOM 8250 N N . GLU B 2 902 ? 90.906 144.605 165.315 1.00 150.18 902 GLU A N 1
ATOM 8251 C CA . GLU B 2 902 ? 91.002 146.050 165.489 1.00 152.42 902 GLU A CA 1
ATOM 8252 C C . GLU B 2 902 ? 91.971 146.673 164.491 1.00 152.35 902 GLU A C 1
ATOM 8253 O O . GLU B 2 902 ? 91.728 147.777 163.991 1.00 152.44 902 GLU A O 1
ATOM 8259 N N . PHE B 2 903 ? 93.072 145.987 164.187 1.00 144.42 903 PHE A N 1
ATOM 8260 C CA . PHE B 2 903 ? 94.122 146.594 163.377 1.00 142.78 903 PHE A CA 1
ATOM 8261 C C . PHE B 2 903 ? 94.009 146.272 161.893 1.00 139.83 903 PHE A C 1
ATOM 8262 O O . PHE B 2 903 ? 94.466 147.066 161.063 1.00 138.62 903 PHE A O 1
ATOM 8270 N N . PHE B 2 904 ? 93.418 145.133 161.533 1.00 133.04 904 PHE A N 1
ATOM 8271 C CA . PHE B 2 904 ? 93.269 144.760 160.134 1.00 135.43 904 PHE A CA 1
ATOM 8272 C C . PHE B 2 904 ? 91.906 144.169 159.801 1.00 138.03 904 PHE A C 1
ATOM 8273 O O . PHE B 2 904 ? 91.687 143.798 158.643 1.00 138.21 904 PHE A O 1
ATOM 8281 N N . GLY B 2 905 ? 90.989 144.065 160.765 1.00 153.38 905 GLY A N 1
ATOM 8282 C CA . GLY B 2 905 ? 89.709 143.424 160.512 1.00 154.08 905 GLY A CA 1
ATOM 8283 C C . GLY B 2 905 ? 88.835 144.154 159.515 1.00 155.20 905 GLY A C 1
ATOM 8284 O O . GLY B 2 905 ? 87.888 143.563 158.985 1.00 155.12 905 GLY A O 1
ATOM 8285 N N . GLU B 2 906 ? 89.126 145.429 159.248 1.00 165.03 906 GLU A N 1
ATOM 8286 C CA . GLU B 2 906 ? 88.374 146.170 158.242 1.00 164.73 906 GLU A CA 1
ATOM 8287 C C . GLU B 2 906 ? 88.603 145.630 156.836 1.00 165.86 906 GLU A C 1
ATOM 8288 O O . GLU B 2 906 ? 87.798 145.906 155.941 1.00 165.95 906 GLU A O 1
ATOM 8294 N N . ASP B 2 907 ? 89.677 144.873 156.624 1.00 170.60 907 ASP A N 1
ATOM 8295 C CA . ASP B 2 907 ? 89.943 144.291 155.316 1.00 169.84 907 ASP A CA 1
ATOM 8296 C C . ASP B 2 907 ? 88.944 143.180 155.018 1.00 169.42 907 ASP A C 1
ATOM 8297 O O . ASP B 2 907 ? 88.692 142.313 155.860 1.00 168.72 907 ASP A O 1
ATOM 8302 N N . ALA B 2 908 ? 88.373 143.208 153.811 1.00 174.66 908 ALA A N 1
ATOM 8303 C CA . ALA B 2 908 ? 87.408 142.182 153.427 1.00 174.09 908 ALA A CA 1
ATOM 8304 C C . ALA B 2 908 ? 88.092 140.846 153.166 1.00 174.70 908 ALA A C 1
ATOM 8305 O O . ALA B 2 908 ? 87.553 139.788 153.514 1.00 174.50 908 ALA A O 1
ATOM 8307 N N . GLY B 2 909 ? 89.276 140.873 152.549 1.00 173.61 909 GLY A N 1
ATOM 8308 C CA . GLY B 2 909 ? 89.983 139.637 152.260 1.00 172.77 909 GLY A CA 1
ATOM 8309 C C . GLY B 2 909 ? 90.423 138.888 153.501 1.00 172.50 909 GLY A C 1
ATOM 8310 O O . GLY B 2 909 ? 90.463 137.654 153.503 1.00 170.85 909 GLY A O 1
ATOM 8311 N N . LEU B 2 910 ? 90.764 139.616 154.568 1.00 170.42 910 LEU A N 1
ATOM 8312 C CA . LEU B 2 910 ? 91.191 138.967 155.802 1.00 169.90 910 LEU A CA 1
ATOM 8313 C C . LEU B 2 910 ? 90.068 138.150 156.427 1.00 169.48 910 LEU A C 1
ATOM 8314 O O . LEU B 2 910 ? 90.324 137.098 157.024 1.00 169.24 910 LEU A O 1
ATOM 8319 N N . ARG B 2 911 ? 88.821 138.614 156.301 1.00 174.20 911 ARG A N 1
ATOM 8320 C CA . ARG B 2 911 ? 87.697 137.901 156.900 1.00 174.03 911 ARG A CA 1
ATOM 8321 C C . ARG B 2 911 ? 87.523 136.512 156.300 1.00 173.93 911 ARG A C 1
ATOM 8322 O O . ARG B 2 911 ? 86.974 135.619 156.955 1.00 173.24 911 ARG A O 1
ATOM 8330 N N . THR B 2 912 ? 87.974 136.312 155.059 1.00 174.81 912 THR A N 1
ATOM 8331 C CA . THR B 2 912 ? 87.888 134.990 154.446 1.00 175.15 912 THR A CA 1
ATOM 8332 C C . THR B 2 912 ? 88.729 133.975 155.210 1.00 175.11 912 THR A C 1
ATOM 8333 O O . THR B 2 912 ? 88.289 132.844 155.446 1.00 174.98 912 THR A O 1
ATOM 8337 N N . THR B 2 913 ? 89.943 134.363 155.609 1.00 175.55 913 THR A N 1
ATOM 8338 C CA . THR B 2 913 ? 90.786 133.464 156.388 1.00 175.32 913 THR A CA 1
ATOM 8339 C C . THR B 2 913 ? 90.225 133.237 157.785 1.00 174.92 913 THR A C 1
ATOM 8340 O O . THR B 2 913 ? 90.477 132.189 158.391 1.00 174.74 913 THR A O 1
ATOM 8344 N N . LEU B 2 914 ? 89.469 134.202 158.312 1.00 174.92 914 LEU A N 1
ATOM 8345 C CA . LEU B 2 914 ? 88.885 134.071 159.640 1.00 175.09 914 LEU A CA 1
ATOM 8346 C C . LEU B 2 914 ? 87.752 133.055 159.692 1.00 175.51 914 LEU A C 1
ATOM 8347 O O . LEU B 2 914 ? 87.361 132.648 160.791 1.00 175.62 914 LEU A O 1
ATOM 8352 N N . SER B 2 915 ? 87.221 132.640 158.547 1.00 177.85 915 SER A N 1
ATOM 8353 C CA . SER B 2 915 ? 86.139 131.663 158.513 1.00 177.36 915 SER A CA 1
ATOM 8354 C C . SER B 2 915 ? 86.654 130.266 158.844 1.00 176.75 915 SER A C 1
ATOM 8355 O O . SER B 2 915 ? 87.861 130.027 158.864 1.00 176.26 915 SER A O 1
ATOM 8358 N N . PRO B 2 948 ? 101.402 156.071 161.769 1.00 84.07 948 PRO A N 1
ATOM 8359 C CA . PRO B 2 948 ? 101.598 154.645 161.511 1.00 87.91 948 PRO A CA 1
ATOM 8360 C C . PRO B 2 948 ? 102.057 154.347 160.086 1.00 86.33 948 PRO A C 1
ATOM 8361 O O . PRO B 2 948 ? 101.307 154.570 159.136 1.00 84.48 948 PRO A O 1
ATOM 8365 N N . GLY B 2 949 ? 103.282 153.847 159.948 1.00 92.69 949 GLY A N 1
ATOM 8366 C CA . GLY B 2 949 ? 103.807 153.460 158.653 1.00 96.70 949 GLY A CA 1
ATOM 8367 C C . GLY B 2 949 ? 104.355 152.048 158.648 1.00 99.90 949 GLY A C 1
ATOM 8368 O O . GLY B 2 949 ? 105.153 151.683 157.780 1.00 100.81 949 GLY A O 1
ATOM 8369 N N . GLY B 2 950 ? 103.929 151.245 159.616 1.00 101.11 950 GLY A N 1
ATOM 8370 C CA . GLY B 2 950 ? 104.388 149.872 159.714 1.00 99.77 950 GLY A CA 1
ATOM 8371 C C . GLY B 2 950 ? 103.686 149.175 160.857 1.00 100.80 950 GLY A C 1
ATOM 8372 O O . GLY B 2 950 ? 102.904 149.779 161.598 1.00 102.99 950 GLY A O 1
ATOM 8373 N N . PHE B 2 951 ? 103.976 147.882 160.993 1.00 81.23 951 PHE A N 1
ATOM 8374 C CA . PHE B 2 951 ? 103.351 147.073 162.028 1.00 83.35 951 PHE A CA 1
ATOM 8375 C C . PHE B 2 951 ? 104.371 146.130 162.645 1.00 85.79 951 PHE A C 1
ATOM 8376 O O . PHE B 2 951 ? 105.350 145.739 162.005 1.00 85.84 951 PHE A O 1
ATOM 8384 N N . SER B 2 952 ? 104.124 145.766 163.902 1.00 83.86 952 SER A N 1
ATOM 8385 C CA . SER B 2 952 ? 105.004 144.888 164.661 1.00 77.80 952 SER A CA 1
ATOM 8386 C C . SER B 2 952 ? 104.139 143.947 165.493 1.00 77.66 952 SER A C 1
ATOM 8387 O O . SER B 2 952 ? 102.915 143.902 165.343 1.00 82.63 952 SER A O 1
ATOM 8390 N N . LEU B 2 953 ? 104.783 143.191 166.380 1.00 74.58 953 LEU A N 1
ATOM 8391 C CA . LEU B 2 953 ? 104.086 142.222 167.213 1.00 76.92 953 LEU A CA 1
ATOM 8392 C C . LEU B 2 953 ? 104.980 141.836 168.381 1.00 82.12 953 LEU A C 1
ATOM 8393 O O . LEU B 2 953 ? 106.171 141.576 168.194 1.00 87.56 953 LEU A O 1
ATOM 8398 N N . VAL B 2 954 ? 104.400 141.801 169.579 1.00 78.34 954 VAL A N 1
ATOM 8399 C CA . VAL B 2 954 ? 105.115 141.415 170.789 1.00 75.15 954 VAL A CA 1
ATOM 8400 C C . VAL B 2 954 ? 104.329 140.304 171.473 1.00 73.23 954 VAL A C 1
ATOM 8401 O O . VAL B 2 954 ? 103.145 140.479 171.786 1.00 79.81 954 VAL A O 1
ATOM 8405 N N . ILE B 2 955 ? 104.986 139.170 171.708 1.00 72.48 955 ILE A N 1
ATOM 8406 C CA . ILE B 2 955 ? 104.404 138.019 172.392 1.00 76.23 955 ILE A CA 1
ATOM 8407 C C . ILE B 2 955 ? 105.530 137.340 173.158 1.00 82.78 955 ILE A C 1
ATOM 8408 O O . ILE B 2 955 ? 106.488 136.854 172.547 1.00 89.36 955 ILE A O 1
ATOM 8413 N N . GLU B 2 956 ? 105.436 137.310 174.489 1.00 101.94 956 GLU A N 1
ATOM 8414 C CA . GLU B 2 956 ? 106.655 137.012 175.230 1.00 102.75 956 GLU A CA 1
ATOM 8415 C C . GLU B 2 956 ? 106.967 135.520 175.354 1.00 105.60 956 GLU A C 1
ATOM 8416 O O . GLU B 2 956 ? 107.861 135.028 174.658 1.00 108.01 956 GLU A O 1
ATOM 8422 N N . GLY B 2 957 ? 106.259 134.782 176.207 1.00 109.55 957 GLY A N 1
ATOM 8423 C CA . GLY B 2 957 ? 106.427 133.341 176.232 1.00 109.93 957 GLY A CA 1
ATOM 8424 C C . GLY B 2 957 ? 105.139 132.550 176.284 1.00 108.57 957 GLY A C 1
ATOM 8425 O O . GLY B 2 957 ? 105.035 131.459 175.713 1.00 111.23 957 GLY A O 1
ATOM 8426 N N . HIS B 2 958 ? 104.128 133.121 176.934 1.00 110.97 958 HIS A N 1
ATOM 8427 C CA . HIS B 2 958 ? 102.913 132.369 177.211 1.00 114.35 958 HIS A CA 1
ATOM 8428 C C . HIS B 2 958 ? 101.935 132.435 176.053 1.00 117.83 958 HIS A C 1
ATOM 8429 O O . HIS B 2 958 ? 101.244 131.451 175.773 1.00 118.47 958 HIS A O 1
ATOM 8436 N N . ALA B 2 959 ? 101.877 133.574 175.363 1.00 114.66 959 ALA A N 1
ATOM 8437 C CA . ALA B 2 959 ? 101.135 133.623 174.112 1.00 114.88 959 ALA A CA 1
ATOM 8438 C C . ALA B 2 959 ? 101.694 132.611 173.126 1.00 115.01 959 ALA A C 1
ATOM 8439 O O . ALA B 2 959 ? 100.938 131.901 172.453 1.00 117.70 959 ALA A O 1
ATOM 8441 N N . LEU B 2 960 ? 103.022 132.512 173.052 1.00 98.95 960 LEU A N 1
ATOM 8442 C CA . LEU B 2 960 ? 103.655 131.537 172.173 1.00 99.45 960 LEU A CA 1
ATOM 8443 C C . LEU B 2 960 ? 103.315 130.112 172.594 1.00 100.32 960 LEU A C 1
ATOM 8444 O O . LEU B 2 960 ? 102.970 129.266 171.756 1.00 101.67 960 LEU A O 1
ATOM 8449 N N . ALA B 2 961 ? 103.405 129.828 173.896 1.00 109.32 961 ALA A N 1
ATOM 8450 C CA . ALA B 2 961 ? 103.122 128.480 174.377 1.00 107.69 961 ALA A CA 1
ATOM 8451 C C . ALA B 2 961 ? 101.679 128.085 174.096 1.00 106.01 961 ALA A C 1
ATOM 8452 O O . ALA B 2 961 ? 101.409 126.964 173.651 1.00 110.76 961 ALA A O 1
ATOM 8454 N N . HIS B 2 962 ? 100.737 128.999 174.335 1.00 108.50 962 HIS A N 1
ATOM 8455 C CA . HIS B 2 962 ? 99.334 128.676 174.116 1.00 114.33 962 HIS A CA 1
ATOM 8456 C C . HIS B 2 962 ? 98.997 128.590 172.634 1.00 115.33 962 HIS A C 1
ATOM 8457 O O . HIS B 2 962 ? 98.141 127.787 172.244 1.00 118.38 962 HIS A O 1
ATOM 8464 N N . CYS B 2 963 ? 99.645 129.402 171.793 1.00 111.88 963 CYS A N 1
ATOM 8465 C CA . CYS B 2 963 ? 99.421 129.288 170.357 1.00 113.22 963 CYS A CA 1
ATOM 8466 C C . CYS B 2 963 ? 99.917 127.948 169.833 1.00 116.33 963 CYS A C 1
ATOM 8467 O O . CYS B 2 963 ? 99.239 127.302 169.027 1.00 117.88 963 CYS A O 1
ATOM 8470 N N . PHE B 2 964 ? 101.096 127.509 170.283 1.00 105.04 964 PHE A N 1
ATOM 8471 C CA . PHE B 2 964 ? 101.587 126.200 169.867 1.00 99.16 964 PHE A CA 1
ATOM 8472 C C . PHE B 2 964 ? 100.832 125.061 170.536 1.00 100.18 964 PHE A C 1
ATOM 8473 O O . PHE B 2 964 ? 100.906 123.922 170.062 1.00 100.54 964 PHE A O 1
ATOM 8481 N N . ASP B 2 965 ? 100.114 125.337 171.627 1.00 110.93 965 ASP A N 1
ATOM 8482 C CA . ASP B 2 965 ? 99.276 124.310 172.235 1.00 110.59 965 ASP A CA 1
ATOM 8483 C C . ASP B 2 965 ? 98.034 124.041 171.392 1.00 111.91 965 ASP A C 1
ATOM 8484 O O . ASP B 2 965 ? 97.670 122.882 171.166 1.00 111.86 965 ASP A O 1
ATOM 8489 N N . ASP B 2 966 ? 97.377 125.094 170.915 1.00 119.70 966 ASP A N 1
ATOM 8490 C CA . ASP B 2 966 ? 96.134 124.978 170.172 1.00 119.82 966 ASP A CA 1
ATOM 8491 C C . ASP B 2 966 ? 96.405 125.082 168.672 1.00 117.28 966 ASP A C 1
ATOM 8492 O O . ASP B 2 966 ? 97.555 125.112 168.223 1.00 118.43 966 ASP A O 1
ATOM 8497 N N . GLU B 2 967 ? 95.334 125.135 167.881 1.00 109.97 967 GLU A N 1
ATOM 8498 C CA . GLU B 2 967 ? 95.430 125.187 166.428 1.00 111.95 967 GLU A CA 1
ATOM 8499 C C . GLU B 2 967 ? 94.934 126.502 165.847 1.00 113.01 967 GLU A C 1
ATOM 8500 O O . GLU B 2 967 ? 95.646 127.138 165.063 1.00 115.39 967 GLU A O 1
ATOM 8506 N N . GLU B 2 968 ? 93.718 126.925 166.202 1.00 111.54 968 GLU A N 1
ATOM 8507 C CA . GLU B 2 968 ? 93.197 128.187 165.685 1.00 113.21 968 GLU A CA 1
ATOM 8508 C C . GLU B 2 968 ? 94.026 129.365 166.182 1.00 112.64 968 GLU A C 1
ATOM 8509 O O . GLU B 2 968 ? 94.257 130.331 165.442 1.00 111.07 968 GLU A O 1
ATOM 8515 N N . THR B 2 969 ? 94.492 129.298 167.431 1.00 113.09 969 THR A N 1
ATOM 8516 C CA . THR B 2 969 ? 95.385 130.331 167.941 1.00 114.36 969 THR A CA 1
ATOM 8517 C C . THR B 2 969 ? 96.686 130.360 167.152 1.00 113.14 969 THR A C 1
ATOM 8518 O O . THR B 2 969 ? 97.211 131.437 166.846 1.00 114.42 969 THR A O 1
ATOM 8522 N N . GLU B 2 970 ? 97.219 129.185 166.810 1.00 106.26 970 GLU A N 1
ATOM 8523 C CA . GLU B 2 970 ? 98.431 129.131 166.001 1.00 107.14 970 GLU A CA 1
ATOM 8524 C C . GLU B 2 970 ? 98.200 129.738 164.625 1.00 108.17 970 GLU A C 1
ATOM 8525 O O . GLU B 2 970 ? 99.060 130.456 164.104 1.00 110.60 970 GLU A O 1
ATOM 8531 N N . ALA B 2 971 ? 97.046 129.457 164.017 1.00 108.21 971 ALA A N 1
ATOM 8532 C CA . ALA B 2 971 ? 96.745 130.028 162.707 1.00 110.57 971 ALA A CA 1
ATOM 8533 C C . ALA B 2 971 ? 96.642 131.547 162.777 1.00 109.54 971 ALA A C 1
ATOM 8534 O O . ALA B 2 971 ? 97.176 132.257 161.913 1.00 112.40 971 ALA A O 1
ATOM 8536 N N . LEU B 2 972 ? 95.957 132.063 163.799 1.00 100.33 972 LEU A N 1
ATOM 8537 C CA . LEU B 2 972 ? 95.844 133.510 163.952 1.00 102.80 972 LEU A CA 1
ATOM 8538 C C . LEU B 2 972 ? 97.207 134.145 164.190 1.00 102.96 972 LEU A C 1
ATOM 8539 O O . LEU B 2 972 ? 97.507 135.219 163.650 1.00 104.42 972 LEU A O 1
ATOM 8544 N N . LEU B 2 973 ? 98.046 133.498 165.003 1.00 103.31 973 LEU A N 1
ATOM 8545 C CA . LEU B 2 973 ? 99.389 134.011 165.245 1.00 105.22 973 LEU A CA 1
ATOM 8546 C C . LEU B 2 973 ? 100.207 134.022 163.964 1.00 102.32 973 LEU A C 1
ATOM 8547 O O . LEU B 2 973 ? 100.939 134.979 163.697 1.00 107.95 973 LEU A O 1
ATOM 8552 N N . LEU B 2 974 ? 100.091 132.966 163.158 1.00 90.44 974 LEU A N 1
ATOM 8553 C CA . LEU B 2 974 ? 100.805 132.924 161.888 1.00 92.16 974 LEU A CA 1
ATOM 8554 C C . LEU B 2 974 ? 100.349 134.045 160.967 1.00 94.54 974 LEU A C 1
ATOM 8555 O O . LEU B 2 974 ? 101.172 134.687 160.307 1.00 100.28 974 LEU A O 1
ATOM 8560 N N . ALA B 2 975 ? 99.041 134.302 160.914 1.00 92.10 975 ALA A N 1
ATOM 8561 C CA . ALA B 2 975 ? 98.538 135.381 160.067 1.00 94.95 975 ALA A CA 1
ATOM 8562 C C . ALA B 2 975 ? 99.068 136.736 160.528 1.00 99.84 975 ALA A C 1
ATOM 8563 O O . ALA B 2 975 ? 99.609 137.515 159.728 1.00 100.00 975 ALA A O 1
ATOM 8565 N N . LEU B 2 976 ? 98.930 137.031 161.825 1.00 99.95 976 LEU A N 1
ATOM 8566 C CA . LEU B 2 976 ? 99.368 138.327 162.334 1.00 94.55 976 LEU A CA 1
ATOM 8567 C C . LEU B 2 976 ? 100.879 138.492 162.238 1.00 92.99 976 LEU A C 1
ATOM 8568 O O . LEU B 2 976 ? 101.369 139.618 162.105 1.00 97.23 976 LEU A O 1
ATOM 8573 N N . SER B 2 977 ? 101.631 137.391 162.299 1.00 86.59 977 SER A N 1
ATOM 8574 C CA . SER B 2 977 ? 103.075 137.470 162.130 1.00 87.31 977 SER A CA 1
ATOM 8575 C C . SER B 2 977 ? 103.458 137.646 160.669 1.00 85.48 977 SER A C 1
ATOM 8576 O O . SER B 2 977 ? 104.463 138.298 160.365 1.00 88.83 977 SER A O 1
ATOM 8579 N N . THR B 2 978 ? 102.684 137.059 159.754 1.00 86.48 978 THR A N 1
ATOM 8580 C CA . THR B 2 978 ? 102.927 137.276 158.335 1.00 91.38 978 THR A CA 1
ATOM 8581 C C . THR B 2 978 ? 102.677 138.728 157.959 1.00 92.76 978 THR A C 1
ATOM 8582 O O . THR B 2 978 ? 103.420 139.308 157.158 1.00 92.65 978 THR A O 1
ATOM 8586 N N . ARG B 2 979 ? 101.640 139.336 158.528 1.00 104.50 979 ARG A N 1
ATOM 8587 C CA . ARG B 2 979 ? 101.327 140.730 158.210 1.00 102.66 979 ARG A CA 1
ATOM 8588 C C . ARG B 2 979 ? 102.045 141.703 159.147 1.00 105.33 979 ARG A C 1
ATOM 8589 O O . ARG B 2 979 ? 101.434 142.578 159.761 1.00 108.03 979 ARG A O 1
ATOM 8597 N N . CYS B 2 980 ? 103.361 141.548 159.257 1.00 86.80 980 CYS A N 1
ATOM 8598 C CA . CYS B 2 980 ? 104.226 142.471 159.990 1.00 79.37 980 CYS A CA 1
ATOM 8599 C C . CYS B 2 980 ? 105.667 142.129 159.629 1.00 73.82 980 CYS A C 1
ATOM 8600 O O . CYS B 2 980 ? 105.939 141.111 158.985 1.00 80.97 980 CYS A O 1
ATOM 8603 N N . ASN B 2 981 ? 106.596 142.989 160.053 1.00 61.67 981 ASN A N 1
ATOM 8604 C CA . ASN B 2 981 ? 107.986 142.834 159.645 1.00 67.73 981 ASN A CA 1
ATOM 8605 C C . ASN B 2 981 ? 108.973 142.840 160.807 1.00 71.69 981 ASN A C 1
ATOM 8606 O O . ASN B 2 981 ? 110.181 142.722 160.569 1.00 73.26 981 ASN A O 1
ATOM 8611 N N . THR B 2 982 ? 108.510 142.971 162.053 1.00 61.32 982 THR A N 1
ATOM 8612 C CA . THR B 2 982 ? 109.397 142.940 163.211 1.00 53.04 982 THR A CA 1
ATOM 8613 C C . THR B 2 982 ? 108.634 142.346 164.398 1.00 54.19 982 THR A C 1
ATOM 8614 O O . THR B 2 982 ? 107.893 143.014 165.116 1.00 64.76 982 THR A O 1
ATOM 8618 N N . VAL B 2 983 ? 108.823 141.047 164.617 1.00 50.63 983 VAL A N 1
ATOM 8619 C CA . VAL B 2 983 ? 108.208 140.356 165.747 1.00 61.06 983 VAL A CA 1
ATOM 8620 C C . VAL B 2 983 ? 109.262 140.212 166.838 1.00 67.25 983 VAL A C 1
ATOM 8621 O O . VAL B 2 983 ? 110.297 139.573 166.635 1.00 69.93 983 VAL A O 1
ATOM 8625 N N . ILE B 2 984 ? 109.001 140.802 167.999 1.00 58.92 984 ILE A N 1
ATOM 8626 C CA . ILE B 2 984 ? 109.922 140.756 169.128 1.00 47.99 984 ILE A CA 1
ATOM 8627 C C . ILE B 2 984 ? 109.283 139.876 170.198 1.00 58.37 984 ILE A C 1
ATOM 8628 O O . ILE B 2 984 ? 108.237 140.210 170.760 1.00 65.28 984 ILE A O 1
ATOM 8633 N N . CYS B 2 985 ? 109.911 138.735 170.473 1.00 71.61 985 CYS A N 1
ATOM 8634 C CA . CYS B 2 985 ? 109.459 137.805 171.500 1.00 67.01 985 CYS A CA 1
ATOM 8635 C C . CYS B 2 985 ? 110.456 137.826 172.652 1.00 71.10 985 CYS A C 1
ATOM 8636 O O . CYS B 2 985 ? 111.659 137.645 172.437 1.00 76.15 985 CYS A O 1
ATOM 8639 N N . CYS B 2 986 ? 109.958 138.034 173.867 1.00 86.41 986 CYS A N 1
ATOM 8640 C CA . CYS B 2 986 ? 110.798 138.248 175.036 1.00 91.15 986 CYS A CA 1
ATOM 8641 C C . CYS B 2 986 ? 110.635 137.108 176.033 1.00 92.20 986 CYS A C 1
ATOM 8642 O O . CYS B 2 986 ? 109.527 136.612 176.244 1.00 91.68 986 CYS A O 1
ATOM 8645 N N . ARG B 2 987 ? 111.745 136.703 176.653 1.00 89.54 987 ARG A N 1
ATOM 8646 C CA . ARG B 2 987 ? 111.748 135.653 177.674 1.00 84.17 987 ARG A CA 1
ATOM 8647 C C . ARG B 2 987 ? 111.175 134.349 177.107 1.00 80.82 987 ARG A C 1
ATOM 8648 O O . ARG B 2 987 ? 110.111 133.866 177.500 1.00 81.50 987 ARG A O 1
ATOM 8656 N N . VAL B 2 988 ? 111.913 133.804 176.148 1.00 75.07 988 VAL A N 1
ATOM 8657 C CA . VAL B 2 988 ? 111.497 132.615 175.422 1.00 80.99 988 VAL A CA 1
ATOM 8658 C C . VAL B 2 988 ? 112.303 131.416 175.916 1.00 86.65 988 VAL A C 1
ATOM 8659 O O . VAL B 2 988 ? 113.248 131.546 176.694 1.00 88.87 988 VAL A O 1
ATOM 8663 N N . SER B 2 989 ? 111.910 130.232 175.450 1.00 91.18 989 SER A N 1
ATOM 8664 C CA . SER B 2 989 ? 112.530 128.969 175.810 1.00 89.76 989 SER A CA 1
ATOM 8665 C C . SER B 2 989 ? 113.060 128.268 174.563 1.00 92.11 989 SER A C 1
ATOM 8666 O O . SER B 2 989 ? 112.559 128.502 173.459 1.00 97.82 989 SER A O 1
ATOM 8669 N N . PRO B 2 990 ? 114.091 127.425 174.706 1.00 79.97 990 PRO A N 1
ATOM 8670 C CA . PRO B 2 990 ? 114.627 126.705 173.533 1.00 87.79 990 PRO A CA 1
ATOM 8671 C C . PRO B 2 990 ? 113.577 126.018 172.675 1.00 90.99 990 PRO A C 1
ATOM 8672 O O . PRO B 2 990 ? 113.538 126.221 171.450 1.00 94.93 990 PRO A O 1
ATOM 8676 N N . LEU B 2 991 ? 112.724 125.197 173.292 1.00 87.46 991 LEU A N 1
ATOM 8677 C CA . LEU B 2 991 ? 111.676 124.521 172.537 1.00 93.54 991 LEU A CA 1
ATOM 8678 C C . LEU B 2 991 ? 110.761 125.527 171.855 1.00 93.52 991 LEU A C 1
ATOM 8679 O O . LEU B 2 991 ? 110.310 125.302 170.727 1.00 95.71 991 LEU A O 1
ATOM 8684 N N . GLN B 2 992 ? 110.487 126.652 172.518 1.00 84.88 992 GLN A N 1
ATOM 8685 C CA . GLN B 2 992 ? 109.642 127.679 171.919 1.00 84.33 992 GLN A CA 1
ATOM 8686 C C . GLN B 2 992 ? 110.291 128.288 170.682 1.00 88.31 992 GLN A C 1
ATOM 8687 O O . GLN B 2 992 ? 109.615 128.534 169.677 1.00 98.18 992 GLN A O 1
ATOM 8693 N N . LYS B 2 993 ? 111.601 128.541 170.733 1.00 71.21 993 LYS A N 1
ATOM 8694 C CA . LYS B 2 993 ? 112.291 129.081 169.564 1.00 75.78 993 LYS A CA 1
ATOM 8695 C C . LYS B 2 993 ? 112.274 128.087 168.409 1.00 77.49 993 LYS A C 1
ATOM 8696 O O . LYS B 2 993 ? 111.999 128.457 167.254 1.00 82.73 993 LYS A O 1
ATOM 8702 N N . ALA B 2 994 ? 112.555 126.816 168.705 1.00 71.04 994 ALA A N 1
ATOM 8703 C CA . ALA B 2 994 ? 112.518 125.796 167.664 1.00 71.31 994 ALA A CA 1
ATOM 8704 C C . ALA B 2 994 ? 111.127 125.688 167.057 1.00 72.70 994 ALA A C 1
ATOM 8705 O O . ALA B 2 994 ? 110.983 125.546 165.838 1.00 79.19 994 ALA A O 1
ATOM 8707 N N . GLN B 2 995 ? 110.088 125.764 167.892 1.00 72.26 995 GLN A N 1
ATOM 8708 C CA . GLN B 2 995 ? 108.724 125.685 167.386 1.00 70.14 995 GLN A CA 1
ATOM 8709 C C . GLN B 2 995 ? 108.348 126.916 166.572 1.00 74.04 995 GLN A C 1
ATOM 8710 O O . GLN B 2 995 ? 107.581 126.800 165.615 1.00 77.19 995 GLN A O 1
ATOM 8716 N N . ILE B 2 996 ? 108.870 128.092 166.926 1.00 77.18 996 ILE A N 1
ATOM 8717 C CA . ILE B 2 996 ? 108.658 129.279 166.096 1.00 76.35 996 ILE A CA 1
ATOM 8718 C C . ILE B 2 996 ? 109.220 129.052 164.700 1.00 79.89 996 ILE A C 1
ATOM 8719 O O . ILE B 2 996 ? 108.542 129.283 163.683 1.00 82.64 996 ILE A O 1
ATOM 8724 N N . VAL B 2 997 ? 110.475 128.601 164.632 1.00 79.58 997 VAL A N 1
ATOM 8725 C CA . VAL B 2 997 ? 111.104 128.408 163.328 1.00 79.55 997 VAL A CA 1
ATOM 8726 C C . VAL B 2 997 ? 110.367 127.334 162.540 1.00 79.11 997 VAL A C 1
ATOM 8727 O O . VAL B 2 997 ? 110.138 127.476 161.331 1.00 82.96 997 VAL A O 1
ATOM 8731 N N . HIS B 2 998 ? 109.975 126.248 163.211 1.00 72.28 998 HIS A N 1
ATOM 8732 C CA . HIS B 2 998 ? 109.239 125.186 162.537 1.00 70.11 998 HIS A CA 1
ATOM 8733 C C . HIS B 2 998 ? 107.896 125.681 162.021 1.00 70.57 998 HIS A C 1
ATOM 8734 O O . HIS B 2 998 ? 107.506 125.361 160.895 1.00 76.54 998 HIS A O 1
ATOM 8741 N N . LEU B 2 999 ? 107.175 126.465 162.826 1.00 70.72 999 LEU A N 1
ATOM 8742 C CA . LEU B 2 999 ? 105.887 126.993 162.391 1.00 73.90 999 LEU A CA 1
ATOM 8743 C C . LEU B 2 999 ? 106.042 127.822 161.129 1.00 74.87 999 LEU A C 1
ATOM 8744 O O . LEU B 2 999 ? 105.352 127.586 160.128 1.00 82.99 999 LEU A O 1
ATOM 8749 N N . ILE B 2 1000 ? 106.963 128.787 161.150 1.00 63.19 1000 ILE A N 1
ATOM 8750 C CA . ILE B 2 1000 ? 107.134 129.647 159.981 1.00 63.76 1000 ILE A CA 1
ATOM 8751 C C . ILE B 2 1000 ? 107.535 128.818 158.766 1.00 70.34 1000 ILE A C 1
ATOM 8752 O O . ILE B 2 1000 ? 106.887 128.879 157.712 1.00 73.81 1000 ILE A O 1
ATOM 8757 N N . LYS B 2 1001 ? 108.569 127.983 158.915 1.00 62.81 1001 LYS A N 1
ATOM 8758 C CA . LYS B 2 1001 ? 109.105 127.245 157.775 1.00 59.55 1001 LYS A CA 1
ATOM 8759 C C . LYS B 2 1001 ? 108.081 126.279 157.192 1.00 65.66 1001 LYS A C 1
ATOM 8760 O O . LYS B 2 1001 ? 107.970 126.149 155.968 1.00 68.68 1001 LYS A O 1
ATOM 8766 N N . ASP B 2 1002 ? 107.324 125.590 158.047 1.00 75.54 1002 ASP A N 1
ATOM 8767 C CA . ASP B 2 1002 ? 106.365 124.606 157.562 1.00 74.34 1002 ASP A CA 1
ATOM 8768 C C . ASP B 2 1002 ? 105.128 125.276 156.978 1.00 76.53 1002 ASP A C 1
ATOM 8769 O O . ASP B 2 1002 ? 104.803 125.077 155.802 1.00 82.84 1002 ASP A O 1
ATOM 8774 N N . ASN B 2 1003 ? 104.414 126.067 157.785 1.00 58.92 1003 ASN A N 1
ATOM 8775 C CA . ASN B 2 1003 ? 103.148 126.617 157.316 1.00 58.56 1003 ASN A CA 1
ATOM 8776 C C . ASN B 2 1003 ? 103.357 127.592 156.163 1.00 59.69 1003 ASN A C 1
ATOM 8777 O O . ASN B 2 1003 ? 102.640 127.536 155.157 1.00 66.42 1003 ASN A O 1
ATOM 8782 N N . LEU B 2 1004 ? 104.332 128.498 156.285 1.00 60.25 1004 LEU A N 1
ATOM 8783 C CA . LEU B 2 1004 ? 104.529 129.479 155.224 1.00 65.04 1004 LEU A CA 1
ATOM 8784 C C . LEU B 2 1004 ? 105.231 128.872 154.017 1.00 66.15 1004 LEU A C 1
ATOM 8785 O O . LEU B 2 1004 ? 104.901 129.203 152.873 1.00 71.29 1004 LEU A O 1
ATOM 8790 N N . GLY B 2 1005 ? 106.198 127.988 154.248 1.00 53.42 1005 GLY A N 1
ATOM 8791 C CA . GLY B 2 1005 ? 106.966 127.403 153.173 1.00 52.19 1005 GLY A CA 1
ATOM 8792 C C . GLY B 2 1005 ? 108.087 128.268 152.644 1.00 48.92 1005 GLY A C 1
ATOM 8793 O O . GLY B 2 1005 ? 108.796 127.840 151.725 1.00 50.26 1005 GLY A O 1
ATOM 8794 N N . VAL B 2 1006 ? 108.274 129.464 153.192 1.00 48.89 1006 VAL A N 1
ATOM 8795 C CA . VAL B 2 1006 ? 109.304 130.367 152.700 1.00 48.36 1006 VAL A CA 1
ATOM 8796 C C . VAL B 2 1006 ? 110.640 130.045 153.361 1.00 50.51 1006 VAL A C 1
ATOM 8797 O O . VAL B 2 1006 ? 110.711 129.394 154.407 1.00 57.32 1006 VAL A O 1
ATOM 8801 N N . MET B 2 1007 ? 111.715 130.512 152.733 1.00 49.48 1007 MET A N 1
ATOM 8802 C CA . MET B 2 1007 ? 113.052 130.278 153.258 1.00 55.01 1007 MET A CA 1
ATOM 8803 C C . MET B 2 1007 ? 113.226 130.981 154.599 1.00 65.13 1007 MET A C 1
ATOM 8804 O O . MET B 2 1007 ? 112.714 132.084 154.812 1.00 72.04 1007 MET A O 1
ATOM 8809 N N . CYS B 2 1008 ? 113.955 130.336 155.507 1.00 57.51 1008 CYS A N 1
ATOM 8810 C CA . CYS B 2 1008 ? 114.133 130.836 156.860 1.00 48.91 1008 CYS A CA 1
ATOM 8811 C C . CYS B 2 1008 ? 115.602 130.781 157.246 1.00 47.70 1008 CYS A C 1
ATOM 8812 O O . CYS B 2 1008 ? 116.365 129.955 156.737 1.00 60.41 1008 CYS A O 1
ATOM 8815 N N . LEU B 2 1009 ? 115.993 131.673 158.153 1.00 42.16 1009 LEU A N 1
ATOM 8816 C CA . LEU B 2 1009 ? 117.356 131.727 158.657 1.00 40.14 1009 LEU A CA 1
ATOM 8817 C C . LEU B 2 1009 ? 117.321 131.935 160.162 1.00 39.33 1009 LEU A C 1
ATOM 8818 O O . LEU B 2 1009 ? 116.488 132.688 160.673 1.00 54.00 1009 LEU A O 1
ATOM 8823 N N . ALA B 2 1010 ? 118.227 131.262 160.867 1.00 33.95 1010 ALA A N 1
ATOM 8824 C CA . ALA B 2 1010 ? 118.325 131.354 162.315 1.00 39.72 1010 ALA A CA 1
ATOM 8825 C C . ALA B 2 1010 ? 119.768 131.627 162.705 1.00 44.21 1010 ALA A C 1
ATOM 8826 O O . ALA B 2 1010 ? 120.696 131.072 162.110 1.00 53.30 1010 ALA A O 1
ATOM 8828 N N . ILE B 2 1011 ? 119.955 132.483 163.706 1.00 37.08 1011 ILE A N 1
ATOM 8829 C CA . ILE B 2 1011 ? 121.284 132.886 164.149 1.00 40.45 1011 ILE A CA 1
ATOM 8830 C C . ILE B 2 1011 ? 121.298 132.966 165.670 1.00 48.75 1011 ILE A C 1
ATOM 8831 O O . ILE B 2 1011 ? 120.356 133.475 166.286 1.00 61.35 1011 ILE A O 1
ATOM 8836 N N . GLY B 2 1012 ? 122.364 132.453 166.276 1.00 53.26 1012 GLY A N 1
ATOM 8837 C CA . GLY B 2 1012 ? 122.478 132.483 167.721 1.00 50.64 1012 GLY A CA 1
ATOM 8838 C C . GLY B 2 1012 ? 123.794 131.891 168.176 1.00 45.93 1012 GLY A C 1
ATOM 8839 O O . GLY B 2 1012 ? 124.666 131.573 167.366 1.00 54.46 1012 GLY A O 1
ATOM 8840 N N . ASP B 2 1013 ? 123.930 131.750 169.498 1.00 53.95 1013 ASP A N 1
ATOM 8841 C CA . ASP B 2 1013 ? 125.171 131.252 170.084 1.00 58.20 1013 ASP A CA 1
ATOM 8842 C C . ASP B 2 1013 ? 124.956 130.118 171.085 1.00 65.89 1013 ASP A C 1
ATOM 8843 O O . ASP B 2 1013 ? 125.834 129.265 171.253 1.00 68.49 1013 ASP A O 1
ATOM 8848 N N . GLY B 2 1014 ? 123.808 130.095 171.760 1.00 74.70 1014 GLY A N 1
ATOM 8849 C CA . GLY B 2 1014 ? 123.568 129.128 172.812 1.00 75.35 1014 GLY A CA 1
ATOM 8850 C C . GLY B 2 1014 ? 123.045 127.795 172.303 1.00 72.49 1014 GLY A C 1
ATOM 8851 O O . GLY B 2 1014 ? 122.905 127.557 171.106 1.00 72.01 1014 GLY A O 1
ATOM 8852 N N . ALA B 2 1015 ? 122.753 126.904 173.257 1.00 70.99 1015 ALA A N 1
ATOM 8853 C CA . ALA B 2 1015 ? 122.222 125.587 172.912 1.00 79.23 1015 ALA A CA 1
ATOM 8854 C C . ALA B 2 1015 ? 120.829 125.690 172.300 1.00 81.62 1015 ALA A C 1
ATOM 8855 O O . ALA B 2 1015 ? 120.507 124.974 171.340 1.00 84.95 1015 ALA A O 1
ATOM 8857 N N . ASN B 2 1016 ? 119.982 126.559 172.854 1.00 77.37 1016 ASN A N 1
ATOM 8858 C CA . ASN B 2 1016 ? 118.704 126.849 172.216 1.00 83.95 1016 ASN A CA 1
ATOM 8859 C C . ASN B 2 1016 ? 118.920 127.270 170.773 1.00 81.54 1016 ASN A C 1
ATOM 8860 O O . ASN B 2 1016 ? 118.144 126.910 169.875 1.00 80.65 1016 ASN A O 1
ATOM 8865 N N . ASP B 2 1017 ? 119.994 128.019 170.533 1.00 78.49 1017 ASP A N 1
ATOM 8866 C CA . ASP B 2 1017 ? 120.326 128.426 169.178 1.00 80.10 1017 ASP A CA 1
ATOM 8867 C C . ASP B 2 1017 ? 120.747 127.235 168.328 1.00 80.00 1017 ASP A C 1
ATOM 8868 O O . ASP B 2 1017 ? 120.426 127.185 167.140 1.00 85.71 1017 ASP A O 1
ATOM 8873 N N . VAL B 2 1018 ? 121.449 126.254 168.908 1.00 70.05 1018 VAL A N 1
ATOM 8874 C CA . VAL B 2 1018 ? 121.813 125.087 168.107 1.00 71.41 1018 VAL A CA 1
ATOM 8875 C C . VAL B 2 1018 ? 120.563 124.308 167.717 1.00 65.95 1018 VAL A C 1
ATOM 8876 O O . VAL B 2 1018 ? 120.466 123.789 166.599 1.00 67.41 1018 VAL A O 1
ATOM 8880 N N . SER B 2 1019 ? 119.569 124.252 168.606 1.00 61.47 1019 SER A N 1
ATOM 8881 C CA . SER B 2 1019 ? 118.316 123.592 168.249 1.00 63.18 1019 SER A CA 1
ATOM 8882 C C . SER B 2 1019 ? 117.604 124.338 167.125 1.00 59.59 1019 SER A C 1
ATOM 8883 O O . SER B 2 1019 ? 117.214 123.740 166.110 1.00 58.20 1019 SER A O 1
ATOM 8886 N N . MET B 2 1020 ? 117.441 125.655 167.281 1.00 61.14 1020 MET A N 1
ATOM 8887 C CA . MET B 2 1020 ? 116.737 126.429 166.263 1.00 59.78 1020 MET A CA 1
ATOM 8888 C C . MET B 2 1020 ? 117.510 126.502 164.953 1.00 61.83 1020 MET A C 1
ATOM 8889 O O . MET B 2 1020 ? 116.912 126.794 163.912 1.00 68.20 1020 MET A O 1
ATOM 8894 N N . ILE B 2 1021 ? 118.817 126.246 164.980 1.00 50.89 1021 ILE A N 1
ATOM 8895 C CA . ILE B 2 1021 ? 119.608 126.243 163.756 1.00 49.16 1021 ILE A CA 1
ATOM 8896 C C . ILE B 2 1021 ? 119.520 124.891 163.067 1.00 58.07 1021 ILE A C 1
ATOM 8897 O O . ILE B 2 1021 ? 119.464 124.813 161.834 1.00 64.39 1021 ILE A O 1
ATOM 8902 N N . GLN B 2 1022 ? 119.500 123.806 163.843 1.00 66.50 1022 GLN A N 1
ATOM 8903 C CA . GLN B 2 1022 ? 119.245 122.498 163.253 1.00 65.98 1022 GLN A CA 1
ATOM 8904 C C . GLN B 2 1022 ? 117.875 122.466 162.591 1.00 64.80 1022 GLN A C 1
ATOM 8905 O O . GLN B 2 1022 ? 117.716 121.901 161.502 1.00 66.82 1022 GLN A O 1
ATOM 8911 N N . ALA B 2 1023 ? 116.876 123.069 163.228 1.00 62.85 1023 ALA A N 1
ATOM 8912 C CA . ALA B 2 1023 ? 115.525 123.106 162.667 1.00 60.92 1023 ALA A CA 1
ATOM 8913 C C . ALA B 2 1023 ? 115.285 124.405 161.897 1.00 60.12 1023 ALA A C 1
ATOM 8914 O O . ALA B 2 1023 ? 114.375 125.174 162.196 1.00 62.86 1023 ALA A O 1
ATOM 8916 N N . ALA B 2 1024 ? 116.113 124.645 160.881 1.00 58.65 1024 ALA A N 1
ATOM 8917 C CA . ALA B 2 1024 ? 115.965 125.832 160.049 1.00 54.89 1024 ALA A CA 1
ATOM 8918 C C . ALA B 2 1024 ? 116.526 125.551 158.663 1.00 59.03 1024 ALA A C 1
ATOM 8919 O O . ALA B 2 1024 ? 117.333 124.637 158.472 1.00 70.17 1024 ALA A O 1
ATOM 8921 N N . ASP B 2 1025 ? 116.080 126.350 157.691 1.00 53.33 1025 ASP A N 1
ATOM 8922 C CA . ASP B 2 1025 ? 116.535 126.172 156.315 1.00 56.45 1025 ASP A CA 1
ATOM 8923 C C . ASP B 2 1025 ? 118.016 126.499 156.178 1.00 55.07 1025 ASP A C 1
ATOM 8924 O O . ASP B 2 1025 ? 118.783 125.722 155.598 1.00 61.29 1025 ASP A O 1
ATOM 8929 N N . VAL B 2 1026 ? 118.435 127.648 156.700 1.00 43.67 1026 VAL A N 1
ATOM 8930 C CA . VAL B 2 1026 ? 119.838 128.037 156.736 1.00 42.17 1026 VAL A CA 1
ATOM 8931 C C . VAL B 2 1026 ? 120.167 128.471 158.155 1.00 48.06 1026 VAL A C 1
ATOM 8932 O O . VAL B 2 1026 ? 119.444 129.284 158.742 1.00 56.93 1026 VAL A O 1
ATOM 8936 N N . GLY B 2 1027 ? 121.247 127.934 158.704 1.00 55.60 1027 GLY A N 1
ATOM 8937 C CA . GLY B 2 1027 ? 121.667 128.232 160.065 1.00 54.07 1027 GLY A CA 1
ATOM 8938 C C . GLY B 2 1027 ? 122.961 129.026 160.073 1.00 53.26 1027 GLY A C 1
ATOM 8939 O O . GLY B 2 1027 ? 123.881 128.737 159.305 1.00 65.03 1027 GLY A O 1
ATOM 8940 N N . VAL B 2 1028 ? 123.020 130.027 160.946 1.00 34.24 1028 VAL A N 1
ATOM 8941 C CA . VAL B 2 1028 ? 124.193 130.879 161.097 1.00 41.21 1028 VAL A CA 1
ATOM 8942 C C . VAL B 2 1028 ? 124.581 130.896 162.567 1.00 43.05 1028 VAL A C 1
ATOM 8943 O O . VAL B 2 1028 ? 123.719 131.054 163.437 1.00 51.98 1028 VAL A O 1
ATOM 8947 N N . GLY B 2 1029 ? 125.869 130.734 162.844 1.00 50.25 1029 GLY A N 1
ATOM 8948 C CA . GLY B 2 1029 ? 126.371 130.748 164.202 1.00 51.07 1029 GLY A CA 1
ATOM 8949 C C . GLY B 2 1029 ? 127.316 131.912 164.425 1.00 60.02 1029 GLY A C 1
ATOM 8950 O O . GLY B 2 1029 ? 127.968 132.391 163.495 1.00 70.88 1029 GLY A O 1
ATOM 8951 N N . ILE B 2 1030 ? 127.383 132.369 165.672 1.00 46.48 1030 ILE A N 1
ATOM 8952 C CA . ILE B 2 1030 ? 128.275 133.447 166.078 1.00 40.93 1030 ILE A CA 1
ATOM 8953 C C . ILE B 2 1030 ? 129.224 132.908 167.137 1.00 46.93 1030 ILE A C 1
ATOM 8954 O O . ILE B 2 1030 ? 128.782 132.339 168.142 1.00 54.95 1030 ILE A O 1
ATOM 8959 N N . SER B 2 1031 ? 130.525 133.089 166.910 1.00 61.50 1031 SER A N 1
ATOM 8960 C CA . SER B 2 1031 ? 131.552 132.607 167.833 1.00 65.67 1031 SER A CA 1
ATOM 8961 C C . SER B 2 1031 ? 131.629 133.546 169.037 1.00 69.05 1031 SER A C 1
ATOM 8962 O O . SER B 2 1031 ? 132.576 134.313 169.224 1.00 71.10 1031 SER A O 1
ATOM 8965 N N . GLY B 2 1032 ? 130.594 133.473 169.868 1.00 86.35 1032 GLY A N 1
ATOM 8966 C CA . GLY B 2 1032 ? 130.510 134.287 171.059 1.00 87.36 1032 GLY A CA 1
ATOM 8967 C C . GLY B 2 1032 ? 131.242 133.663 172.231 1.00 91.68 1032 GLY A C 1
ATOM 8968 O O . GLY B 2 1032 ? 131.959 132.669 172.111 1.00 91.63 1032 GLY A O 1
ATOM 8969 N N . GLU B 2 1033 ? 131.048 134.275 173.396 1.00 104.27 1033 GLU A N 1
ATOM 8970 C CA . GLU B 2 1033 ? 131.676 133.821 174.628 1.00 103.19 1033 GLU A CA 1
ATOM 8971 C C . GLU B 2 1033 ? 130.852 132.774 175.364 1.00 103.12 1033 GLU A C 1
ATOM 8972 O O . GLU B 2 1033 ? 131.308 132.257 176.389 1.00 105.02 1033 GLU A O 1
ATOM 8978 N N . GLU B 2 1034 ? 129.657 132.450 174.872 1.00 99.37 1034 GLU A N 1
ATOM 8979 C CA . GLU B 2 1034 ? 128.795 131.483 175.537 1.00 99.68 1034 GLU A CA 1
ATOM 8980 C C . GLU B 2 1034 ? 129.171 130.040 175.227 1.00 96.03 1034 GLU A C 1
ATOM 8981 O O . GLU B 2 1034 ? 128.670 129.129 175.895 1.00 97.12 1034 GLU A O 1
ATOM 8987 N N . GLY B 2 1035 ? 130.034 129.811 174.251 1.00 77.59 1035 GLY A N 1
ATOM 8988 C CA . GLY B 2 1035 ? 130.440 128.470 173.892 1.00 78.16 1035 GLY A CA 1
ATOM 8989 C C . GLY B 2 1035 ? 130.778 128.399 172.417 1.00 78.54 1035 GLY A C 1
ATOM 8990 O O . GLY B 2 1035 ? 131.003 129.416 171.770 1.00 79.78 1035 GLY A O 1
ATOM 8991 N N . LEU B 2 1036 ? 130.811 127.168 171.905 1.00 65.74 1036 LEU A N 1
ATOM 8992 C CA . LEU B 2 1036 ? 131.111 126.945 170.498 1.00 60.49 1036 LEU A CA 1
ATOM 8993 C C . LEU B 2 1036 ? 130.191 125.905 169.869 1.00 61.26 1036 LEU A C 1
ATOM 8994 O O . LEU B 2 1036 ? 130.454 125.472 168.740 1.00 68.31 1036 LEU A O 1
ATOM 8999 N N . GLN B 2 1037 ? 129.127 125.490 170.560 1.00 62.81 1037 GLN A N 1
ATOM 9000 C CA . GLN B 2 1037 ? 128.208 124.509 169.991 1.00 64.34 1037 GLN A CA 1
ATOM 9001 C C . GLN B 2 1037 ? 127.485 125.064 168.770 1.00 69.56 1037 GLN A C 1
ATOM 9002 O O . GLN B 2 1037 ? 127.278 124.345 167.785 1.00 70.18 1037 GLN A O 1
ATOM 9008 N N . ALA B 2 1038 ? 127.078 126.334 168.824 1.00 58.66 1038 ALA A N 1
ATOM 9009 C CA . ALA B 2 1038 ? 126.331 126.920 167.716 1.00 56.33 1038 ALA A CA 1
ATOM 9010 C C . ALA B 2 1038 ? 127.166 126.966 166.446 1.00 53.03 1038 ALA A C 1
ATOM 9011 O O . ALA B 2 1038 ? 126.667 126.663 165.357 1.00 59.29 1038 ALA A O 1
ATOM 9013 N N . VAL B 2 1039 ? 128.439 127.343 166.564 1.00 50.15 1039 VAL A N 1
ATOM 9014 C CA . VAL B 2 1039 ? 129.313 127.380 165.396 1.00 53.50 1039 VAL A CA 1
ATOM 9015 C C . VAL B 2 1039 ? 129.458 125.988 164.796 1.00 56.78 1039 VAL A C 1
ATOM 9016 O O . VAL B 2 1039 ? 129.413 125.815 163.572 1.00 64.08 1039 VAL A O 1
ATOM 9020 N N . ASN B 2 1040 ? 129.627 124.974 165.646 1.00 58.50 1040 ASN A N 1
ATOM 9021 C CA . ASN B 2 1040 ? 129.789 123.611 165.151 1.00 57.25 1040 ASN A CA 1
ATOM 9022 C C . ASN B 2 1040 ? 128.529 123.125 164.447 1.00 58.61 1040 ASN A C 1
ATOM 9023 O O . ASN B 2 1040 ? 128.598 122.523 163.370 1.00 60.02 1040 ASN A O 1
ATOM 9028 N N . SER B 2 1041 ? 127.367 123.366 165.045 1.00 58.79 1041 SER A N 1
ATOM 9029 C CA . SER B 2 1041 ? 126.100 122.910 164.476 1.00 57.71 1041 SER A CA 1
ATOM 9030 C C . SER B 2 1041 ? 125.408 124.060 163.746 1.00 56.97 1041 SER A C 1
ATOM 9031 O O . SER B 2 1041 ? 124.343 124.536 164.136 1.00 63.39 1041 SER A O 1
ATOM 9034 N N . SER B 2 1042 ? 126.041 124.509 162.665 1.00 54.86 1042 SER A N 1
ATOM 9035 C CA . SER B 2 1042 ? 125.469 125.564 161.839 1.00 58.74 1042 SER A CA 1
ATOM 9036 C C . SER B 2 1042 ? 126.083 125.497 160.451 1.00 56.77 1042 SER A C 1
ATOM 9037 O O . SER B 2 1042 ? 127.160 124.931 160.255 1.00 63.24 1042 SER A O 1
ATOM 9040 N N . ASP B 2 1043 ? 125.376 126.091 159.488 1.00 56.72 1043 ASP A N 1
ATOM 9041 C CA . ASP B 2 1043 ? 125.868 126.127 158.116 1.00 60.74 1043 ASP A CA 1
ATOM 9042 C C . ASP B 2 1043 ? 126.964 127.170 157.934 1.00 67.76 1043 ASP A C 1
ATOM 9043 O O . ASP B 2 1043 ? 127.913 126.949 157.175 1.00 76.22 1043 ASP A O 1
ATOM 9048 N N . TYR B 2 1044 ? 126.850 128.310 158.612 1.00 59.06 1044 TYR A N 1
ATOM 9049 C CA . TYR B 2 1044 ? 127.838 129.373 158.525 1.00 51.31 1044 TYR A CA 1
ATOM 9050 C C . TYR B 2 1044 ? 128.169 129.880 159.920 1.00 48.75 1044 TYR A C 1
ATOM 9051 O O . TYR B 2 1044 ? 127.314 129.905 160.808 1.00 55.73 1044 TYR A O 1
ATOM 9060 N N . ALA B 2 1045 ? 129.421 130.290 160.103 1.00 51.76 1045 ALA A N 1
ATOM 9061 C CA . ALA B 2 1045 ? 129.926 130.756 161.391 1.00 53.28 1045 ALA A CA 1
ATOM 9062 C C . ALA B 2 1045 ? 130.476 132.168 161.214 1.00 54.26 1045 ALA A C 1
ATOM 9063 O O . ALA B 2 1045 ? 131.666 132.357 160.950 1.00 61.15 1045 ALA A O 1
ATOM 9065 N N . ILE B 2 1046 ? 129.602 133.160 161.362 1.00 39.01 1046 ILE A N 1
ATOM 9066 C CA . ILE B 2 1046 ? 129.997 134.561 161.301 1.00 41.11 1046 ILE A CA 1
ATOM 9067 C C . ILE B 2 1046 ? 130.459 135.001 162.681 1.00 41.65 1046 ILE A C 1
ATOM 9068 O O . ILE B 2 1046 ? 130.252 134.292 163.672 1.00 54.61 1046 ILE A O 1
ATOM 9073 N N . ALA B 2 1047 ? 131.100 136.168 162.758 1.00 38.07 1047 ALA A N 1
ATOM 9074 C CA . ALA B 2 1047 ? 131.503 136.735 164.035 1.00 35.57 1047 ALA A CA 1
ATOM 9075 C C . ALA B 2 1047 ? 130.746 137.999 164.417 1.00 39.82 1047 ALA A C 1
ATOM 9076 O O . ALA B 2 1047 ? 130.793 138.390 165.586 1.00 46.78 1047 ALA A O 1
ATOM 9078 N N . GLN B 2 1048 ? 130.056 138.641 163.476 1.00 46.15 1048 GLN A N 1
ATOM 9079 C CA . GLN B 2 1048 ? 129.324 139.872 163.745 1.00 44.65 1048 GLN A CA 1
ATOM 9080 C C . GLN B 2 1048 ? 128.037 139.881 162.931 1.00 52.72 1048 GLN A C 1
ATOM 9081 O O . GLN B 2 1048 ? 127.903 139.171 161.933 1.00 60.53 1048 GLN A O 1
ATOM 9087 N N . PHE B 2 1049 ? 127.085 140.709 163.370 1.00 45.85 1049 PHE A N 1
ATOM 9088 C CA . PHE B 2 1049 ? 125.786 140.782 162.703 1.00 46.89 1049 PHE A CA 1
ATOM 9089 C C . PHE B 2 1049 ? 125.876 141.547 161.384 1.00 52.83 1049 PHE A C 1
ATOM 9090 O O . PHE B 2 1049 ? 125.208 141.195 160.400 1.00 59.99 1049 PHE A O 1
ATOM 9098 N N . ARG B 2 1050 ? 126.686 142.607 161.346 1.00 50.49 1050 ARG A N 1
ATOM 9099 C CA . ARG B 2 1050 ? 126.923 143.304 160.087 1.00 53.49 1050 ARG A CA 1
ATOM 9100 C C . ARG B 2 1050 ? 127.532 142.370 159.053 1.00 50.46 1050 ARG A C 1
ATOM 9101 O O . ARG B 2 1050 ? 127.297 142.528 157.846 1.00 60.07 1050 ARG A O 1
ATOM 9109 N N . TYR B 2 1051 ? 128.312 141.390 159.510 1.00 38.37 1051 TYR A N 1
ATOM 9110 C CA . TYR B 2 1051 ? 128.788 140.353 158.608 1.00 48.67 1051 TYR A CA 1
ATOM 9111 C C . TYR B 2 1051 ? 127.620 139.565 158.039 1.00 51.39 1051 TYR A C 1
ATOM 9112 O O . TYR B 2 1051 ? 127.638 139.180 156.867 1.00 62.42 1051 TYR A O 1
ATOM 9121 N N . LEU B 2 1052 ? 126.589 139.321 158.852 1.00 40.77 1052 LEU A N 1
ATOM 9122 C CA . LEU B 2 1052 ? 125.386 138.679 158.332 1.00 41.61 1052 LEU A CA 1
ATOM 9123 C C . LEU B 2 1052 ? 124.738 139.530 157.253 1.00 45.19 1052 LEU A C 1
ATOM 9124 O O . LEU B 2 1052 ? 124.327 139.010 156.210 1.00 54.60 1052 LEU A O 1
ATOM 9129 N N . LYS B 2 1053 ? 124.644 140.842 157.480 1.00 58.84 1053 LYS A N 1
ATOM 9130 C CA . LYS B 2 1053 ? 124.054 141.715 156.466 1.00 59.77 1053 LYS A CA 1
ATOM 9131 C C . LYS B 2 1053 ? 124.818 141.630 155.151 1.00 52.91 1053 LYS A C 1
ATOM 9132 O O . LYS B 2 1053 ? 124.228 141.399 154.086 1.00 48.68 1053 LYS A O 1
ATOM 9138 N N . ARG B 2 1054 ? 126.137 141.823 155.210 1.00 55.43 1054 ARG A N 1
ATOM 9139 C CA . ARG B 2 1054 ? 126.944 141.804 153.993 1.00 47.16 1054 ARG A CA 1
ATOM 9140 C C . ARG B 2 1054 ? 126.871 140.446 153.309 1.00 42.24 1054 ARG A C 1
ATOM 9141 O O . ARG B 2 1054 ? 126.621 140.357 152.099 1.00 51.96 1054 ARG A O 1
ATOM 9149 N N . LEU B 2 1055 ? 127.098 139.374 154.074 1.00 46.21 1055 LEU A N 1
ATOM 9150 C CA . LEU B 2 1055 ? 127.010 138.020 153.547 1.00 47.59 1055 LEU A CA 1
ATOM 9151 C C . LEU B 2 1055 ? 125.696 137.815 152.817 1.00 44.96 1055 LEU A C 1
ATOM 9152 O O . LEU B 2 1055 ? 125.678 137.600 151.600 1.00 50.80 1055 LEU A O 1
ATOM 9157 N N . LEU B 2 1056 ? 124.581 137.940 153.543 1.00 46.56 1056 LEU A N 1
ATOM 9158 C CA . LEU B 2 1056 ? 123.266 137.781 152.940 1.00 46.61 1056 LEU A CA 1
ATOM 9159 C C . LEU B 2 1056 ? 123.173 138.565 151.641 1.00 58.69 1056 LEU A C 1
ATOM 9160 O O . LEU B 2 1056 ? 123.166 137.974 150.558 1.00 60.65 1056 LEU A O 1
ATOM 9165 N N . LEU B 2 1057 ? 123.256 139.896 151.722 1.00 60.47 1057 LEU A N 1
ATOM 9166 C CA . LEU B 2 1057 ? 123.002 140.706 150.537 1.00 42.86 1057 LEU A CA 1
ATOM 9167 C C . LEU B 2 1057 ? 123.921 140.326 149.383 1.00 40.85 1057 LEU A C 1
ATOM 9168 O O . LEU B 2 1057 ? 123.471 139.680 148.427 1.00 53.41 1057 LEU A O 1
ATOM 9173 N N . VAL B 2 1058 ? 125.219 140.621 149.492 1.00 31.01 1058 VAL A N 1
ATOM 9174 C CA . VAL B 2 1058 ? 126.068 140.496 148.310 1.00 29.25 1058 VAL A CA 1
ATOM 9175 C C . VAL B 2 1058 ? 126.260 139.030 147.934 1.00 43.84 1058 VAL A C 1
ATOM 9176 O O . VAL B 2 1058 ? 126.054 138.645 146.775 1.00 59.42 1058 VAL A O 1
ATOM 9180 N N . HIS B 2 1059 ? 126.618 138.178 148.902 1.00 38.03 1059 HIS A N 1
ATOM 9181 C CA . HIS B 2 1059 ? 126.966 136.810 148.557 1.00 33.63 1059 HIS A CA 1
ATOM 9182 C C . HIS B 2 1059 ? 125.742 136.025 148.113 1.00 45.70 1059 HIS A C 1
ATOM 9183 O O . HIS B 2 1059 ? 125.794 135.320 147.102 1.00 51.53 1059 HIS A O 1
ATOM 9190 N N . GLY B 2 1060 ? 124.630 136.117 148.849 1.00 54.71 1060 GLY A N 1
ATOM 9191 C CA . GLY B 2 1060 ? 123.443 135.401 148.433 1.00 52.17 1060 GLY A CA 1
ATOM 9192 C C . GLY B 2 1060 ? 122.910 135.877 147.096 1.00 53.19 1060 GLY A C 1
ATOM 9193 O O . GLY B 2 1060 ? 122.530 135.064 146.251 1.00 57.29 1060 GLY A O 1
ATOM 9194 N N . HIS B 2 1061 ? 122.875 137.198 146.879 1.00 41.15 1061 HIS A N 1
ATOM 9195 C CA . HIS B 2 1061 ? 122.378 137.710 145.608 1.00 34.74 1061 HIS A CA 1
ATOM 9196 C C . HIS B 2 1061 ? 123.233 137.211 144.453 1.00 37.43 1061 HIS A C 1
ATOM 9197 O O . HIS B 2 1061 ? 122.718 136.651 143.473 1.00 57.20 1061 HIS A O 1
ATOM 9204 N N . TRP B 2 1062 ? 124.553 137.381 144.566 1.00 35.25 1062 TRP A N 1
ATOM 9205 C CA . TRP B 2 1062 ? 125.440 136.947 143.497 1.00 44.73 1062 TRP A CA 1
ATOM 9206 C C . TRP B 2 1062 ? 125.364 135.442 143.293 1.00 47.89 1062 TRP A C 1
ATOM 9207 O O . TRP B 2 1062 ? 125.342 134.969 142.154 1.00 54.03 1062 TRP A O 1
ATOM 9218 N N . SER B 2 1063 ? 125.310 134.671 144.381 1.00 42.17 1063 SER A N 1
ATOM 9219 C CA . SER B 2 1063 ? 125.286 133.219 144.262 1.00 41.42 1063 SER A CA 1
ATOM 9220 C C . SER B 2 1063 ? 124.012 132.738 143.584 1.00 48.10 1063 SER A C 1
ATOM 9221 O O . SER B 2 1063 ? 124.063 131.865 142.712 1.00 57.80 1063 SER A O 1
ATOM 9224 N N . TYR B 2 1064 ? 122.861 133.295 143.967 1.00 39.16 1064 TYR A N 1
ATOM 9225 C CA . TYR B 2 1064 ? 121.607 132.911 143.329 1.00 27.72 1064 TYR A CA 1
ATOM 9226 C C . TYR B 2 1064 ? 121.632 133.251 141.846 1.00 37.36 1064 TYR A C 1
ATOM 9227 O O . TYR B 2 1064 ? 121.271 132.422 141.000 1.00 50.53 1064 TYR A O 1
ATOM 9236 N N . PHE B 2 1065 ? 122.074 134.466 141.511 1.00 45.95 1065 PHE A N 1
ATOM 9237 C CA . PHE B 2 1065 ? 122.132 134.872 140.110 1.00 43.95 1065 PHE A CA 1
ATOM 9238 C C . PHE B 2 1065 ? 123.047 133.951 139.308 1.00 52.90 1065 PHE A C 1
ATOM 9239 O O . PHE B 2 1065 ? 122.676 133.464 138.229 1.00 61.75 1065 PHE A O 1
ATOM 9247 N N . ARG B 2 1066 ? 124.240 133.678 139.842 1.00 45.28 1066 ARG A N 1
ATOM 9248 C CA . ARG B 2 1066 ? 125.211 132.848 139.140 1.00 39.77 1066 ARG A CA 1
ATOM 9249 C C . ARG B 2 1066 ? 124.692 131.432 138.947 1.00 44.96 1066 ARG A C 1
ATOM 9250 O O . ARG B 2 1066 ? 124.796 130.869 137.854 1.00 59.58 1066 ARG A O 1
ATOM 9258 N N . ASN B 2 1067 ? 124.131 130.836 140.003 1.00 40.71 1067 ASN A N 1
ATOM 9259 C CA . ASN B 2 1067 ? 123.646 129.464 139.901 1.00 43.71 1067 ASN A CA 1
ATOM 9260 C C . ASN B 2 1067 ? 122.491 129.356 138.916 1.00 53.22 1067 ASN A C 1
ATOM 9261 O O . ASN B 2 1067 ? 122.441 128.417 138.108 1.00 60.87 1067 ASN A O 1
ATOM 9266 N N . SER B 2 1068 ? 121.552 130.305 138.962 1.00 53.72 1068 SER A N 1
ATOM 9267 C CA . SER B 2 1068 ? 120.431 130.275 138.030 1.00 48.80 1068 SER A CA 1
ATOM 9268 C C . SER B 2 1068 ? 120.917 130.371 136.591 1.00 52.21 1068 SER A C 1
ATOM 9269 O O . SER B 2 1068 ? 120.545 129.550 135.738 1.00 65.83 1068 SER A O 1
ATOM 9272 N N . SER B 2 1069 ? 121.768 131.363 136.304 1.00 46.37 1069 SER A N 1
ATOM 9273 C CA . SER B 2 1069 ? 122.267 131.523 134.943 1.00 46.60 1069 SER A CA 1
ATOM 9274 C C . SER B 2 1069 ? 123.053 130.296 134.499 1.00 46.45 1069 SER A C 1
ATOM 9275 O O . SER B 2 1069 ? 122.938 129.859 133.348 1.00 64.48 1069 SER A O 1
ATOM 9278 N N . MET B 2 1070 ? 123.839 129.715 135.405 1.00 38.69 1070 MET A N 1
ATOM 9279 C CA . MET B 2 1070 ? 124.658 128.560 135.062 1.00 50.45 1070 MET A CA 1
ATOM 9280 C C . MET B 2 1070 ? 123.797 127.357 134.696 1.00 58.15 1070 MET A C 1
ATOM 9281 O O . MET B 2 1070 ? 124.027 126.704 133.670 1.00 65.44 1070 MET A O 1
ATOM 9286 N N . ILE B 2 1071 ? 122.798 127.049 135.526 1.00 54.96 1071 ILE A N 1
ATOM 9287 C CA . ILE B 2 1071 ? 121.924 125.913 135.241 1.00 57.09 1071 ILE A CA 1
ATOM 9288 C C . ILE B 2 1071 ? 121.194 126.126 133.922 1.00 61.91 1071 ILE A C 1
ATOM 9289 O O . ILE B 2 1071 ? 121.103 125.217 133.081 1.00 65.75 1071 ILE A O 1
ATOM 9294 N N . LEU B 2 1072 ? 120.663 127.336 133.720 1.00 47.61 1072 LEU A N 1
ATOM 9295 C CA . LEU B 2 1072 ? 119.903 127.599 132.505 1.00 39.77 1072 LEU A CA 1
ATOM 9296 C C . LEU B 2 1072 ? 120.777 127.472 131.264 1.00 40.11 1072 LEU A C 1
ATOM 9297 O O . LEU B 2 1072 ? 120.361 126.879 130.263 1.00 60.56 1072 LEU A O 1
ATOM 9302 N N . ASN B 2 1073 ? 122.006 127.991 131.315 1.00 31.49 1073 ASN A N 1
ATOM 9303 C CA . ASN B 2 1073 ? 122.876 127.900 130.148 1.00 42.76 1073 ASN A CA 1
ATOM 9304 C C . ASN B 2 1073 ? 123.353 126.473 129.902 1.00 58.44 1073 ASN A C 1
ATOM 9305 O O . ASN B 2 1073 ? 123.550 126.080 128.744 1.00 73.07 1073 ASN A O 1
ATOM 9310 N N . PHE B 2 1074 ? 123.544 125.683 130.962 1.00 58.43 1074 PHE A N 1
ATOM 9311 C CA . PHE B 2 1074 ? 123.898 124.278 130.779 1.00 60.52 1074 PHE A CA 1
ATOM 9312 C C . PHE B 2 1074 ? 122.785 123.528 130.056 1.00 60.60 1074 PHE A C 1
ATOM 9313 O O . PHE B 2 1074 ? 123.030 122.784 129.089 1.00 60.62 1074 PHE A O 1
ATOM 9321 N N . PHE B 2 1075 ? 121.545 123.724 130.508 1.00 56.27 1075 PHE A N 1
ATOM 9322 C CA . PHE B 2 1075 ? 120.417 123.121 129.809 1.00 54.84 1075 PHE A CA 1
ATOM 9323 C C . PHE B 2 1075 ? 120.333 123.626 128.376 1.00 55.91 1075 PHE A C 1
ATOM 9324 O O . PHE B 2 1075 ? 120.000 122.866 127.460 1.00 62.32 1075 PHE A O 1
ATOM 9332 N N . TYR B 2 1076 ? 120.658 124.902 128.162 1.00 49.98 1076 TYR A N 1
ATOM 9333 C CA . TYR B 2 1076 ? 120.604 125.473 126.822 1.00 45.23 1076 TYR A CA 1
ATOM 9334 C C . TYR B 2 1076 ? 121.581 124.784 125.877 1.00 51.95 1076 TYR A C 1
ATOM 9335 O O . TYR B 2 1076 ? 121.223 124.436 124.748 1.00 61.65 1076 TYR A O 1
ATOM 9344 N N . LYS B 2 1077 ? 122.830 124.593 126.310 1.00 51.53 1077 LYS A N 1
ATOM 9345 C CA . LYS B 2 1077 ? 123.809 123.970 125.418 1.00 54.14 1077 LYS A CA 1
ATOM 9346 C C . LYS B 2 1077 ? 123.468 122.506 125.153 1.00 61.40 1077 LYS A C 1
ATOM 9347 O O . LYS B 2 1077 ? 123.588 122.024 124.009 1.00 72.14 1077 LYS A O 1
ATOM 9353 N N . ASN B 2 1078 ? 123.032 121.781 126.190 1.00 57.37 1078 ASN A N 1
ATOM 9354 C CA . ASN B 2 1078 ? 122.607 120.403 125.964 1.00 58.51 1078 ASN A CA 1
ATOM 9355 C C . ASN B 2 1078 ? 121.457 120.343 124.965 1.00 62.73 1078 ASN A C 1
ATOM 9356 O O . ASN B 2 1078 ? 121.447 119.494 124.061 1.00 65.97 1078 ASN A O 1
ATOM 9361 N N . ILE B 2 1079 ? 120.489 121.253 125.100 1.00 53.20 1079 ILE A N 1
ATOM 9362 C CA . ILE B 2 1079 ? 119.367 121.297 124.174 1.00 42.51 1079 ILE A CA 1
ATOM 9363 C C . ILE B 2 1079 ? 119.830 121.662 122.773 1.00 40.44 1079 ILE A C 1
ATOM 9364 O O . ILE B 2 1079 ? 119.281 121.161 121.793 1.00 55.28 1079 ILE A O 1
ATOM 9369 N N . ILE B 2 1080 ? 120.839 122.524 122.645 1.00 36.04 1080 ILE A N 1
ATOM 9370 C CA . ILE B 2 1080 ? 121.360 122.861 121.321 1.00 44.62 1080 ILE A CA 1
ATOM 9371 C C . ILE B 2 1080 ? 121.863 121.606 120.619 1.00 45.36 1080 ILE A C 1
ATOM 9372 O O . ILE B 2 1080 ? 121.489 121.316 119.471 1.00 57.98 1080 ILE A O 1
ATOM 9377 N N . GLY B 2 1081 ? 122.705 120.833 121.308 1.00 33.03 1081 GLY A N 1
ATOM 9378 C CA . GLY B 2 1081 ? 123.223 119.615 120.695 1.00 40.38 1081 GLY A CA 1
ATOM 9379 C C . GLY B 2 1081 ? 122.125 118.624 120.341 1.00 45.07 1081 GLY A C 1
ATOM 9380 O O . GLY B 2 1081 ? 122.049 118.123 119.205 1.00 46.75 1081 GLY A O 1
ATOM 9381 N N . ILE B 2 1082 ? 121.236 118.355 121.303 1.00 49.98 1082 ILE A N 1
ATOM 9382 C CA . ILE B 2 1082 ? 120.165 117.389 121.076 1.00 40.94 1082 ILE A CA 1
ATOM 9383 C C . ILE B 2 1082 ? 119.249 117.857 119.954 1.00 44.84 1082 ILE A C 1
ATOM 9384 O O . ILE B 2 1082 ? 118.762 117.051 119.154 1.00 56.51 1082 ILE A O 1
ATOM 9389 N N . GLY B 2 1083 ? 119.002 119.164 119.873 1.00 39.20 1083 GLY A N 1
ATOM 9390 C CA . GLY B 2 1083 ? 118.121 119.684 118.847 1.00 38.13 1083 GLY A CA 1
ATOM 9391 C C . GLY B 2 1083 ? 118.706 119.564 117.457 1.00 43.65 1083 GLY A C 1
ATOM 9392 O O . GLY B 2 1083 ? 117.992 119.240 116.506 1.00 56.11 1083 GLY A O 1
ATOM 9393 N N . VAL B 2 1084 ? 120.006 119.833 117.310 1.00 35.32 1084 VAL A N 1
ATOM 9394 C CA . VAL B 2 1084 ? 120.617 119.636 115.998 1.00 37.71 1084 VAL A CA 1
ATOM 9395 C C . VAL B 2 1084 ? 120.504 118.175 115.587 1.00 46.82 1084 VAL A C 1
ATOM 9396 O O . VAL B 2 1084 ? 120.134 117.855 114.443 1.00 47.08 1084 VAL A O 1
ATOM 9400 N N . LEU B 2 1085 ? 120.782 117.261 116.523 1.00 46.55 1085 LEU A N 1
ATOM 9401 C CA . LEU B 2 1085 ? 120.645 115.842 116.201 1.00 37.59 1085 LEU A CA 1
ATOM 9402 C C . LEU B 2 1085 ? 119.212 115.496 115.803 1.00 34.11 1085 LEU A C 1
ATOM 9403 O O . LEU B 2 1085 ? 118.989 114.754 114.840 1.00 43.97 1085 LEU A O 1
ATOM 9408 N N . PHE B 2 1086 ? 118.228 116.035 116.524 1.00 25.86 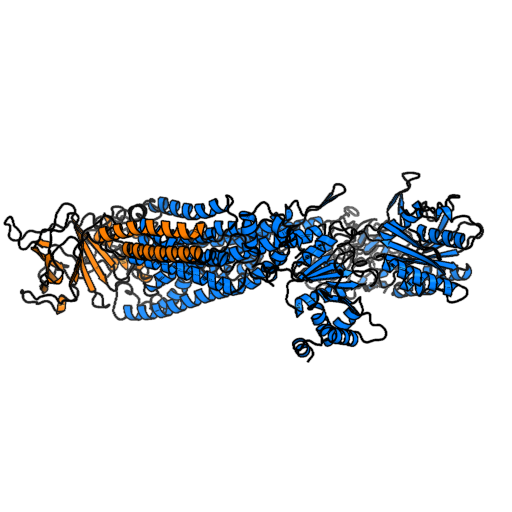1086 PHE A N 1
ATOM 9409 C CA . PHE B 2 1086 ? 116.828 115.732 116.239 1.00 28.30 1086 PHE A CA 1
ATOM 9410 C C . PHE B 2 1086 ? 116.417 116.249 114.865 1.00 44.39 1086 PHE A C 1
ATOM 9411 O O . PHE B 2 1086 ? 115.764 115.540 114.081 1.00 56.62 1086 PHE A O 1
ATOM 9419 N N . TRP B 2 1087 ? 116.789 117.492 114.556 1.00 42.01 1087 TRP A N 1
ATOM 9420 C CA . TRP B 2 1087 ? 116.438 118.057 113.261 1.00 33.36 1087 TRP A CA 1
ATOM 9421 C C . TRP B 2 1087 ? 117.084 117.277 112.130 1.00 33.98 1087 TRP A C 1
ATOM 9422 O O . TRP B 2 1087 ? 116.515 117.195 111.036 1.00 40.31 1087 TRP A O 1
ATOM 9433 N N . PHE B 2 1088 ? 118.265 116.696 112.360 1.00 43.12 1088 PHE A N 1
ATOM 9434 C CA . PHE B 2 1088 ? 118.760 115.737 111.376 1.00 46.51 1088 PHE A CA 1
ATOM 9435 C C . PHE B 2 1088 ? 117.891 114.489 111.339 1.00 42.28 1088 PHE A C 1
ATOM 9436 O O . PHE B 2 1088 ? 117.621 113.944 110.262 1.00 43.04 1088 PHE A O 1
ATOM 9444 N N . MET B 2 1089 ? 117.446 114.020 112.508 1.00 49.86 1089 MET A N 1
ATOM 9445 C CA . MET B 2 1089 ? 116.634 112.811 112.568 1.00 39.35 1089 MET A CA 1
ATOM 9446 C C . MET B 2 1089 ? 115.327 112.966 111.809 1.00 38.34 1089 MET A C 1
ATOM 9447 O O . MET B 2 1089 ? 114.682 111.960 111.494 1.00 43.64 1089 MET A O 1
ATOM 9452 N N . ILE B 2 1090 ? 114.918 114.202 111.521 1.00 49.62 1090 ILE A N 1
ATOM 9453 C CA . ILE B 2 1090 ? 113.772 114.409 110.636 1.00 50.68 1090 ILE A CA 1
ATOM 9454 C C . ILE B 2 1090 ? 114.037 113.809 109.256 1.00 45.21 1090 ILE A C 1
ATOM 9455 O O . ILE B 2 1090 ? 113.142 113.222 108.637 1.00 41.39 1090 ILE A O 1
ATOM 9460 N N . TYR B 2 1091 ? 115.270 113.930 108.759 1.00 53.19 1091 TYR A N 1
ATOM 9461 C CA . TYR B 2 1091 ? 115.606 113.561 107.387 1.00 50.45 1091 TYR A CA 1
ATOM 9462 C C . TYR B 2 1091 ? 116.378 112.249 107.291 1.00 48.34 1091 TYR A C 1
ATOM 9463 O O . TYR B 2 1091 ? 117.227 112.098 106.406 1.00 48.55 1091 TYR A O 1
ATOM 9472 N N . CYS B 2 1092 ? 116.104 111.288 108.177 1.00 57.54 1092 CYS A N 1
ATOM 9473 C CA . CYS B 2 1092 ? 116.806 110.011 108.105 1.00 52.53 1092 CYS A CA 1
ATOM 9474 C C . CYS B 2 1092 ? 115.887 108.823 108.374 1.00 55.32 1092 CYS A C 1
ATOM 9475 O O . CYS B 2 1092 ? 116.376 107.743 108.727 1.00 59.74 1092 CYS A O 1
ATOM 9478 N N . GLY B 2 1093 ? 114.577 108.985 108.212 1.00 59.44 1093 GLY A N 1
ATOM 9479 C CA . GLY B 2 1093 ? 113.670 107.909 108.549 1.00 57.52 1093 GLY A CA 1
ATOM 9480 C C . GLY B 2 1093 ? 113.508 107.687 110.030 1.00 55.44 1093 GLY A C 1
ATOM 9481 O O . GLY B 2 1093 ? 112.972 106.653 110.437 1.00 56.12 1093 GLY A O 1
ATOM 9482 N N . TRP B 2 1094 ? 113.961 108.637 110.850 1.00 48.07 1094 TRP A N 1
ATOM 9483 C CA . TRP B 2 1094 ? 113.932 108.516 112.306 1.00 49.15 1094 TRP A CA 1
ATOM 9484 C C . TRP B 2 1094 ? 114.643 107.245 112.761 1.00 53.40 1094 TRP A C 1
ATOM 9485 O O . TRP B 2 1094 ? 114.158 106.505 113.620 1.00 61.75 1094 TRP A O 1
ATOM 9496 N N . SER B 2 1095 ? 115.809 106.990 112.174 1.00 49.51 1095 SER A N 1
ATOM 9497 C CA . SER B 2 1095 ? 116.604 105.812 112.484 1.00 52.67 1095 SER A CA 1
ATOM 9498 C C . SER B 2 1095 ? 117.583 106.039 113.625 1.00 54.69 1095 SER A C 1
ATOM 9499 O O . SER B 2 1095 ? 118.340 105.122 113.961 1.00 61.13 1095 SER A O 1
ATOM 9502 N N . THR B 2 1096 ? 117.588 107.233 114.219 1.00 46.25 1096 THR A N 1
ATOM 9503 C CA . THR B 2 1096 ? 118.447 107.571 115.353 1.00 44.80 1096 THR A CA 1
ATOM 9504 C C . THR B 2 1096 ? 119.925 107.402 114.996 1.00 48.27 1096 THR A C 1
ATOM 9505 O O . THR B 2 1096 ? 120.676 106.675 115.647 1.00 56.44 1096 THR A O 1
ATOM 9509 N N . THR B 2 1097 ? 120.330 108.097 113.939 1.00 46.07 1097 THR A N 1
ATOM 9510 C CA . THR B 2 1097 ? 121.713 108.125 113.488 1.00 48.60 1097 THR A CA 1
ATOM 9511 C C . THR B 2 1097 ? 122.297 109.504 113.751 1.00 55.65 1097 THR A C 1
ATOM 9512 O O . THR B 2 1097 ? 121.694 110.519 113.386 1.00 58.01 1097 THR A O 1
ATOM 9516 N N . TYR B 2 1098 ? 123.464 109.542 114.388 1.00 67.68 1098 TYR A N 1
ATOM 9517 C CA . TYR B 2 1098 ? 124.091 110.817 114.709 1.00 66.51 1098 TYR A CA 1
ATOM 9518 C C . TYR B 2 1098 ? 124.704 111.420 113.454 1.00 63.86 1098 TYR A C 1
ATOM 9519 O O . TYR B 2 1098 ? 125.554 110.800 112.806 1.00 64.55 1098 TYR A O 1
ATOM 9528 N N . VAL B 2 1099 ? 124.259 112.628 113.103 1.00 48.22 1099 VAL A N 1
ATOM 9529 C CA . VAL B 2 1099 ? 124.792 113.298 111.922 1.00 47.97 1099 VAL A CA 1
ATOM 9530 C C . VAL B 2 1099 ? 126.271 113.603 112.111 1.00 59.01 1099 VAL A C 1
ATOM 9531 O O . VAL B 2 1099 ? 127.089 113.367 111.213 1.00 61.86 1099 VAL A O 1
ATOM 9535 N N . PHE B 2 1100 ? 126.642 114.104 113.286 1.00 57.65 1100 PHE A N 1
ATOM 9536 C CA . PHE B 2 1100 ? 128.031 114.408 113.576 1.00 47.64 1100 PHE A CA 1
ATOM 9537 C C . PHE B 2 1100 ? 128.843 113.125 113.689 1.00 53.42 1100 PHE A C 1
ATOM 9538 O O . PHE B 2 1100 ? 128.308 112.030 113.882 1.00 59.79 1100 PHE A O 1
ATOM 9546 N N . ALA B 2 1101 ? 130.157 113.271 113.561 1.00 54.27 1101 ALA A N 1
ATOM 9547 C CA . ALA B 2 1101 ? 131.043 112.209 114.000 1.00 53.99 1101 ALA A CA 1
ATOM 9548 C C . ALA B 2 1101 ? 130.915 112.050 115.509 1.00 61.36 1101 ALA A C 1
ATOM 9549 O O . ALA B 2 1101 ? 130.674 113.017 116.236 1.00 66.96 1101 ALA A O 1
ATOM 9551 N N . TYR B 2 1102 ? 131.062 110.812 115.982 1.00 68.49 1102 TYR A N 1
ATOM 9552 C CA . TYR B 2 1102 ? 130.831 110.549 117.396 1.00 70.73 1102 TYR A CA 1
ATOM 9553 C C . TYR B 2 1102 ? 131.833 111.267 118.292 1.00 76.12 1102 TYR A C 1
ATOM 9554 O O . TYR B 2 1102 ? 131.569 111.428 119.487 1.00 83.44 1102 TYR A O 1
ATOM 9563 N N . VAL B 2 1103 ? 132.968 111.705 117.747 1.00 58.55 1103 VAL A N 1
ATOM 9564 C CA . VAL B 2 1103 ? 133.928 112.454 118.551 1.00 55.89 1103 VAL A CA 1
ATOM 9565 C C . VAL B 2 1103 ? 133.337 113.788 118.994 1.00 59.20 1103 VAL A C 1
ATOM 9566 O O . VAL B 2 1103 ? 133.478 114.188 120.156 1.00 61.36 1103 VAL A O 1
ATOM 9570 N N . TYR B 2 1104 ? 132.670 114.500 118.081 1.00 56.02 1104 TYR A N 1
ATOM 9571 C CA . TYR B 2 1104 ? 132.072 115.783 118.440 1.00 55.26 1104 TYR A CA 1
ATOM 9572 C C . TYR B 2 1104 ? 130.930 115.602 119.430 1.00 59.19 1104 TYR A C 1
ATOM 9573 O O . TYR B 2 1104 ? 130.771 116.405 120.357 1.00 64.71 1104 TYR A O 1
ATOM 9582 N N . LEU B 2 1105 ? 130.121 114.558 119.246 1.00 52.65 1105 LEU A N 1
ATOM 9583 C CA . LEU B 2 1105 ? 129.008 114.311 120.154 1.00 55.58 1105 LEU A CA 1
ATOM 9584 C C . LEU B 2 1105 ? 129.489 113.882 121.534 1.00 64.61 1105 LEU A C 1
ATOM 9585 O O . LEU B 2 1105 ? 128.870 114.236 122.543 1.00 68.79 1105 LEU A O 1
ATOM 9590 N N . LEU B 2 1106 ? 130.588 113.130 121.597 1.00 74.07 1106 LEU A N 1
ATOM 9591 C CA . LEU B 2 1106 ? 131.078 112.604 122.864 1.00 71.62 1106 LEU A CA 1
ATOM 9592 C C . LEU B 2 1106 ? 131.733 113.673 123.727 1.00 71.00 1106 LEU A C 1
ATOM 9593 O O . LEU B 2 1106 ? 131.831 113.494 124.945 1.00 72.98 1106 LEU A O 1
ATOM 9598 N N . PHE B 2 1107 ? 132.169 114.780 123.134 1.00 68.61 1107 PHE A N 1
ATOM 9599 C CA . PHE B 2 1107 ? 132.869 115.840 123.849 1.00 68.21 1107 PHE A CA 1
ATOM 9600 C C . PHE B 2 1107 ? 132.062 117.133 123.869 1.00 74.18 1107 PHE A C 1
ATOM 9601 O O . PHE B 2 1107 ? 132.603 118.216 123.652 1.00 81.71 1107 PHE A O 1
ATOM 9609 N N . TRP B 2 1108 ? 130.757 117.041 124.114 1.00 67.69 1108 TRP A N 1
ATOM 9610 C CA . TRP B 2 1108 ? 129.945 118.249 124.183 1.00 63.32 1108 TRP A CA 1
ATOM 9611 C C . TRP B 2 1108 ? 129.869 118.803 125.602 1.00 70.44 1108 TRP A C 1
ATOM 9612 O O . TRP B 2 1108 ? 130.189 119.973 125.831 1.00 74.24 1108 TRP A O 1
ATOM 9623 N N . ASN B 2 1109 ? 129.451 117.977 126.563 1.00 79.43 1109 ASN A N 1
ATOM 9624 C CA . ASN B 2 1109 ? 129.373 118.414 127.952 1.00 78.38 1109 ASN A CA 1
ATOM 9625 C C . ASN B 2 1109 ? 130.741 118.685 128.559 1.00 77.97 1109 ASN A C 1
ATOM 9626 O O . ASN B 2 1109 ? 130.816 119.291 129.633 1.00 84.22 1109 ASN A O 1
ATOM 9631 N N . VAL B 2 1110 ? 131.814 118.250 127.904 1.00 71.89 1110 VAL A N 1
ATOM 9632 C CA . VAL B 2 1110 ? 133.178 118.481 128.352 1.00 72.59 1110 VAL A CA 1
ATOM 9633 C C . VAL B 2 1110 ? 133.952 119.052 127.172 1.00 72.74 1110 VAL A C 1
ATOM 9634 O O . VAL B 2 1110 ? 133.516 118.975 126.023 1.00 80.85 1110 VAL A O 1
ATOM 9638 N N . PHE B 2 1111 ? 135.093 119.672 127.476 1.00 67.98 1111 PHE A N 1
ATOM 9639 C CA . PHE B 2 1111 ? 135.971 120.267 126.471 1.00 70.48 1111 PHE A CA 1
ATOM 9640 C C . PHE B 2 1111 ? 135.324 121.446 125.751 1.00 71.01 1111 PHE A C 1
ATOM 9641 O O . PHE B 2 1111 ? 135.796 122.580 125.880 1.00 77.75 1111 PHE A O 1
ATOM 9649 N N . TRP B 2 1112 ? 134.255 121.202 124.987 1.00 64.06 1112 TRP A N 1
ATOM 9650 C CA . TRP B 2 1112 ? 133.700 122.259 124.145 1.00 69.46 1112 TRP A CA 1
ATOM 9651 C C . TRP B 2 1112 ? 133.055 123.360 124.979 1.00 70.07 1112 TRP A C 1
ATOM 9652 O O . TRP B 2 1112 ? 133.502 124.512 124.958 1.00 69.17 1112 TRP A O 1
ATOM 9663 N N . THR B 2 1113 ? 131.994 123.027 125.722 1.00 67.87 1113 THR A N 1
ATOM 9664 C CA . THR B 2 1113 ? 131.228 124.023 126.477 1.00 66.16 1113 THR A CA 1
ATOM 9665 C C . THR B 2 1113 ? 131.023 123.546 127.916 1.00 67.87 1113 THR A C 1
ATOM 9666 O O . THR B 2 1113 ? 129.980 122.984 128.255 1.00 64.65 1113 THR A O 1
ATOM 9670 N N . LEU B 2 1114 ? 132.025 123.777 128.764 1.00 69.49 1114 LEU A N 1
ATOM 9671 C CA . LEU B 2 1114 ? 131.841 123.694 130.209 1.00 67.37 1114 LEU A CA 1
ATOM 9672 C C . LEU B 2 1114 ? 132.473 124.914 130.867 1.00 67.60 1114 LEU A C 1
ATOM 9673 O O . LEU B 2 1114 ? 132.019 125.381 131.920 1.00 74.39 1114 LEU A O 1
ATOM 9678 N N . VAL B 2 1115 ? 133.531 125.432 130.235 1.00 63.65 1115 VAL A N 1
ATOM 9679 C CA . VAL B 2 1115 ? 134.229 126.595 130.786 1.00 68.28 1115 VAL A CA 1
ATOM 9680 C C . VAL B 2 1115 ? 133.335 127.824 130.854 1.00 63.94 1115 VAL A C 1
ATOM 9681 O O . VAL B 2 1115 ? 133.397 128.545 131.860 1.00 70.03 1115 VAL A O 1
ATOM 9685 N N . PRO B 2 1116 ? 132.538 128.168 129.832 1.00 58.72 1116 PRO A N 1
ATOM 9686 C CA . PRO B 2 1116 ? 131.628 129.316 129.995 1.00 60.66 1116 PRO A CA 1
ATOM 9687 C C . PRO B 2 1116 ? 130.648 129.152 131.142 1.00 60.67 1116 PRO A C 1
ATOM 9688 O O . PRO B 2 1116 ? 130.364 130.121 131.855 1.00 67.21 1116 PRO A O 1
ATOM 9692 N N . VAL B 2 1117 ? 130.128 127.941 131.343 1.00 50.29 1117 VAL A N 1
ATOM 9693 C CA . VAL B 2 1117 ? 129.209 127.700 132.450 1.00 47.48 1117 VAL A CA 1
ATOM 9694 C C . VAL B 2 1117 ? 129.919 127.891 133.785 1.00 54.71 1117 VAL A C 1
ATOM 9695 O O . VAL B 2 1117 ? 129.377 128.512 134.709 1.00 63.07 1117 VAL A O 1
ATOM 9699 N N . ILE B 2 1118 ? 131.146 127.379 133.903 1.00 50.29 1118 ILE A N 1
ATOM 9700 C CA . ILE B 2 1118 ? 131.908 127.566 135.136 1.00 45.90 1118 ILE A CA 1
ATOM 9701 C C . ILE B 2 1118 ? 132.193 129.045 135.369 1.00 48.92 1118 ILE A C 1
ATOM 9702 O O . ILE B 2 1118 ? 132.112 129.539 136.501 1.00 56.97 1118 ILE A O 1
ATOM 9707 N N . ALA B 2 1119 ? 132.534 129.775 134.305 1.00 46.30 1119 ALA A N 1
ATOM 9708 C CA . ALA B 2 1119 ? 132.821 131.199 134.440 1.00 47.25 1119 ALA A CA 1
ATOM 9709 C C . ALA B 2 1119 ? 131.587 131.973 134.885 1.00 47.41 1119 ALA A C 1
ATOM 9710 O O . ALA B 2 1119 ? 131.684 132.885 135.714 1.00 54.08 1119 ALA A O 1
ATOM 9712 N N . ILE B 2 1120 ? 130.419 131.632 134.338 1.00 43.52 1120 ILE A N 1
ATOM 9713 C CA . ILE B 2 1120 ? 129.182 132.269 134.782 1.00 47.47 1120 ILE A CA 1
ATOM 9714 C C . ILE B 2 1120 ? 128.913 131.940 136.243 1.00 52.66 1120 ILE A C 1
ATOM 9715 O O . ILE B 2 1120 ? 128.479 132.799 137.020 1.00 56.60 1120 ILE A O 1
ATOM 9720 N N . GLY B 2 1121 ? 129.161 130.693 136.642 1.00 53.87 1121 GLY A N 1
ATOM 9721 C CA . GLY B 2 1121 ? 128.950 130.317 138.028 1.00 46.79 1121 GLY A CA 1
ATOM 9722 C C . GLY B 2 1121 ? 129.869 131.030 139.001 1.00 45.81 1121 GLY A C 1
ATOM 9723 O O . GLY B 2 1121 ? 129.474 131.316 140.134 1.00 49.75 1121 GLY A O 1
ATOM 9724 N N . LEU B 2 1122 ? 131.102 131.317 138.584 1.00 43.76 1122 LEU A N 1
ATOM 9725 C CA . LEU B 2 1122 ? 132.106 131.871 139.489 1.00 34.92 1122 LEU A CA 1
ATOM 9726 C C . LEU B 2 1122 ? 132.190 133.394 139.435 1.00 43.19 1122 LEU A C 1
ATOM 9727 O O . LEU B 2 1122 ? 131.980 134.065 140.449 1.00 52.12 1122 LEU A O 1
ATOM 9732 N N . PHE B 2 1123 ? 132.498 133.956 138.267 1.00 48.38 1123 PHE A N 1
ATOM 9733 C CA . PHE B 2 1123 ? 132.926 135.343 138.156 1.00 47.15 1123 PHE A CA 1
ATOM 9734 C C . PHE B 2 1123 ? 131.822 136.294 137.708 1.00 53.20 1123 PHE A C 1
ATOM 9735 O O . PHE B 2 1123 ? 132.105 137.469 137.455 1.00 57.49 1123 PHE A O 1
ATOM 9743 N N . ASP B 2 1124 ? 130.582 135.830 137.600 1.00 54.15 1124 ASP A N 1
ATOM 9744 C CA . ASP B 2 1124 ? 129.522 136.674 137.064 1.00 50.68 1124 ASP A CA 1
ATOM 9745 C C . ASP B 2 1124 ? 128.955 137.593 138.137 1.00 54.91 1124 ASP A C 1
ATOM 9746 O O . ASP B 2 1124 ? 128.748 137.185 139.284 1.00 60.00 1124 ASP A O 1
ATOM 9751 N N . ARG B 2 1125 ? 128.701 138.841 137.752 1.00 61.31 1125 ARG A N 1
ATOM 9752 C CA . ARG B 2 1125 ? 128.099 139.835 138.625 1.00 57.68 1125 ARG A CA 1
ATOM 9753 C C . ARG B 2 1125 ? 126.982 140.552 137.885 1.00 57.50 1125 ARG A C 1
ATOM 9754 O O . ARG B 2 1125 ? 127.053 140.758 136.670 1.00 64.00 1125 ARG A O 1
ATOM 9762 N N . ASN B 2 1126 ? 125.946 140.936 138.626 1.00 53.80 1126 ASN A N 1
ATOM 9763 C CA . ASN B 2 1126 ? 124.893 141.780 138.079 1.00 59.20 1126 ASN A CA 1
ATOM 9764 C C . ASN B 2 1126 ? 125.087 143.252 138.405 1.00 63.99 1126 ASN A C 1
ATOM 9765 O O . ASN B 2 1126 ? 124.636 144.109 137.639 1.00 66.93 1126 ASN A O 1
ATOM 9770 N N . ILE B 2 1127 ? 125.756 143.559 139.516 1.00 58.85 1127 ILE A N 1
ATOM 9771 C CA . ILE B 2 1127 ? 126.068 144.933 139.891 1.00 51.58 1127 ILE A CA 1
ATOM 9772 C C . ILE B 2 1127 ? 127.158 144.873 140.948 1.00 58.55 1127 ILE A C 1
ATOM 9773 O O . ILE B 2 1127 ? 127.279 143.885 141.677 1.00 67.14 1127 ILE A O 1
ATOM 9778 N N . ASP B 2 1128 ? 127.964 145.930 141.024 1.00 61.67 1128 ASP A N 1
ATOM 9779 C CA . ASP B 2 1128 ? 129.077 145.948 141.963 1.00 59.81 1128 ASP A CA 1
ATOM 9780 C C . ASP B 2 1128 ? 128.567 145.914 143.399 1.00 62.55 1128 ASP A C 1
ATOM 9781 O O . ASP B 2 1128 ? 127.470 146.388 143.706 1.00 73.87 1128 ASP A O 1
ATOM 9786 N N . ASP B 2 1129 ? 129.382 145.335 144.284 1.00 59.59 1129 ASP A N 1
ATOM 9787 C CA . ASP B 2 1129 ? 128.961 145.116 145.662 1.00 64.21 1129 ASP A CA 1
ATOM 9788 C C . ASP B 2 1129 ? 128.698 146.414 146.414 1.00 71.48 1129 ASP A C 1
ATOM 9789 O O . ASP B 2 1129 ? 127.930 146.405 147.383 1.00 75.84 1129 ASP A O 1
ATOM 9794 N N . GLU B 2 1130 ? 129.313 147.524 145.999 1.00 74.75 1130 GLU A N 1
ATOM 9795 C CA . GLU B 2 1130 ? 129.048 148.797 146.662 1.00 74.51 1130 GLU A CA 1
ATOM 9796 C C . GLU B 2 1130 ? 127.589 149.202 146.509 1.00 70.99 1130 GLU A C 1
ATOM 9797 O O . GLU B 2 1130 ? 126.964 149.672 147.467 1.00 80.06 1130 GLU A O 1
ATOM 9803 N N . THR B 2 1131 ? 127.029 149.028 145.311 1.00 53.99 1131 THR A N 1
ATOM 9804 C CA . THR B 2 1131 ? 125.627 149.370 145.097 1.00 56.96 1131 THR A CA 1
ATOM 9805 C C . THR B 2 1131 ? 124.710 148.475 145.919 1.00 56.87 1131 THR A C 1
ATOM 9806 O O . THR B 2 1131 ? 123.715 148.946 146.481 1.00 65.50 1131 THR A O 1
ATOM 9810 N N . LEU B 2 1132 ? 125.026 147.180 145.998 1.00 51.77 1132 LEU A N 1
ATOM 9811 C CA . LEU B 2 1132 ? 124.208 146.270 146.791 1.00 57.24 1132 LEU A CA 1
ATOM 9812 C C . LEU B 2 1132 ? 124.257 146.631 148.270 1.00 61.36 1132 LEU A C 1
ATOM 9813 O O . LEU B 2 1132 ? 123.234 146.583 148.963 1.00 61.39 1132 LEU A O 1
ATOM 9818 N N . MET B 2 1133 ? 125.439 146.996 148.771 1.00 60.32 1133 MET A N 1
ATOM 9819 C CA . MET B 2 1133 ? 125.556 147.371 150.175 1.00 54.02 1133 MET A CA 1
ATOM 9820 C C . MET B 2 1133 ? 124.920 148.726 150.453 1.00 52.17 1133 MET A C 1
ATOM 9821 O O . MET B 2 1133 ? 124.489 148.986 151.581 1.00 59.48 1133 MET A O 1
ATOM 9826 N N . ALA B 2 1134 ? 124.855 149.598 149.448 1.00 47.01 1134 ALA A N 1
ATOM 9827 C CA . ALA B 2 1134 ? 124.301 150.932 149.635 1.00 45.94 1134 ALA A CA 1
ATOM 9828 C C . ALA B 2 1134 ? 122.786 150.957 149.496 1.00 47.64 1134 ALA A C 1
ATOM 9829 O O . ALA B 2 1134 ? 122.109 151.668 150.247 1.00 56.96 1134 ALA A O 1
ATOM 9831 N N . LEU B 2 1135 ? 122.237 150.193 148.552 1.00 57.12 1135 LEU A N 1
ATOM 9832 C CA . LEU B 2 1135 ? 120.797 150.145 148.302 1.00 61.78 1135 LEU A CA 1
ATOM 9833 C C . LEU B 2 1135 ? 120.323 148.709 148.472 1.00 60.21 1135 LEU A C 1
ATOM 9834 O O . LEU B 2 1135 ? 120.323 147.925 147.510 1.00 61.43 1135 LEU A O 1
ATOM 9839 N N . PRO B 2 1136 ? 119.911 148.318 149.680 1.00 50.37 1136 PRO A N 1
ATOM 9840 C CA . PRO B 2 1136 ? 119.424 146.946 149.886 1.00 52.47 1136 PRO A CA 1
ATOM 9841 C C . PRO B 2 1136 ? 118.130 146.636 149.153 1.00 56.57 1136 PRO A C 1
ATOM 9842 O O . PRO B 2 1136 ? 117.740 145.463 149.105 1.00 66.05 1136 PRO A O 1
ATOM 9846 N N . GLU B 2 1137 ? 117.452 147.639 148.589 1.00 48.52 1137 GLU A N 1
ATOM 9847 C CA . GLU B 2 1137 ? 116.179 147.400 147.919 1.00 44.05 1137 GLU A CA 1
ATOM 9848 C C . GLU B 2 1137 ? 116.328 146.559 146.660 1.00 45.70 1137 GLU A C 1
ATOM 9849 O O . GLU B 2 1137 ? 115.325 146.050 146.150 1.00 56.68 1137 GLU A O 1
ATOM 9855 N N . LEU B 2 1138 ? 117.548 146.402 146.146 1.00 44.10 1138 LEU A N 1
ATOM 9856 C CA . LEU B 2 1138 ? 117.781 145.547 144.989 1.00 51.90 1138 LEU A CA 1
ATOM 9857 C C . LEU B 2 1138 ? 117.636 144.068 145.317 1.00 59.11 1138 LEU A C 1
ATOM 9858 O O . LEU B 2 1138 ? 117.642 143.242 144.399 1.00 67.52 1138 LEU A O 1
ATOM 9863 N N . TYR B 2 1139 ? 117.504 143.720 146.597 1.00 49.90 1139 TYR A N 1
ATOM 9864 C CA . TYR B 2 1139 ? 117.385 142.337 147.040 1.00 44.43 1139 TYR A CA 1
ATOM 9865 C C . TYR B 2 1139 ? 116.048 141.710 146.669 1.00 40.95 1139 TYR A C 1
ATOM 9866 O O . TYR B 2 1139 ? 115.861 140.512 146.908 1.00 46.99 1139 TYR A O 1
ATOM 9875 N N . ARG B 2 1140 ? 115.121 142.486 146.102 1.00 42.97 1140 ARG A N 1
ATOM 9876 C CA . ARG B 2 1140 ? 113.804 141.957 145.765 1.00 43.08 1140 ARG A CA 1
ATOM 9877 C C . ARG B 2 1140 ? 113.901 140.808 144.771 1.00 52.05 1140 ARG A C 1
ATOM 9878 O O . ARG B 2 1140 ? 113.216 139.790 144.920 1.00 64.68 1140 ARG A O 1
ATOM 9886 N N . ALA B 2 1141 ? 114.744 140.955 143.746 1.00 45.92 1141 ALA A N 1
ATOM 9887 C CA . ALA B 2 1141 ? 114.808 139.946 142.694 1.00 54.03 1141 ALA A CA 1
ATOM 9888 C C . ALA B 2 1141 ? 115.275 138.603 143.238 1.00 60.59 1141 ALA A C 1
ATOM 9889 O O . ALA B 2 1141 ? 114.719 137.555 142.887 1.00 69.22 1141 ALA A O 1
ATOM 9891 N N . SER B 2 1142 ? 116.295 138.610 144.097 1.00 48.38 1142 SER A N 1
ATOM 9892 C CA . SER B 2 1142 ? 116.788 137.356 144.657 1.00 45.16 1142 SER A CA 1
ATOM 9893 C C . SER B 2 1142 ? 115.841 136.815 145.720 1.00 47.09 1142 SER A C 1
ATOM 9894 O O . SER B 2 1142 ? 115.628 135.600 145.808 1.00 56.94 1142 SER A O 1
ATOM 9897 N N . ARG B 2 1143 ? 115.268 137.700 146.537 1.00 42.07 1143 ARG A N 1
ATOM 9898 C CA . ARG B 2 1143 ? 114.363 137.259 147.593 1.00 42.66 1143 ARG A CA 1
ATOM 9899 C C . ARG B 2 1143 ? 113.081 136.673 147.019 1.00 46.33 1143 ARG A C 1
ATOM 9900 O O . ARG B 2 1143 ? 112.568 135.671 147.530 1.00 51.76 1143 ARG A O 1
ATOM 9908 N N . GLU B 2 1144 ? 112.550 137.277 145.959 1.00 48.58 1144 GLU A N 1
ATOM 9909 C CA . GLU B 2 1144 ? 111.306 136.813 145.360 1.00 49.31 1144 GLU A CA 1
ATOM 9910 C C . GLU B 2 1144 ? 111.508 135.661 144.386 1.00 56.06 1144 GLU A C 1
ATOM 9911 O O . GLU B 2 1144 ? 110.523 135.164 143.829 1.00 64.84 1144 GLU A O 1
ATOM 9917 N N . GLY B 2 1145 ? 112.743 135.224 144.170 1.00 51.94 1145 GLY A N 1
ATOM 9918 C CA . GLY B 2 1145 ? 112.999 134.114 143.270 1.00 48.67 1145 GLY A CA 1
ATOM 9919 C C . GLY B 2 1145 ? 112.692 134.410 141.820 1.00 47.28 1145 GLY A C 1
ATOM 9920 O O . GLY B 2 1145 ? 112.129 133.557 141.123 1.00 53.48 1145 GLY A O 1
ATOM 9921 N N . LYS B 2 1146 ? 113.048 135.601 141.346 1.00 50.30 1146 LYS A N 1
ATOM 9922 C CA . LYS B 2 1146 ? 112.823 135.982 139.958 1.00 50.02 1146 LYS A CA 1
ATOM 9923 C C . LYS B 2 1146 ? 113.915 135.484 139.026 1.00 51.01 1146 LYS A C 1
ATOM 9924 O O . LYS B 2 1146 ? 113.814 135.698 137.813 1.00 63.11 1146 LYS A O 1
ATOM 9930 N N . TYR B 2 1147 ? 114.949 134.830 139.552 1.00 35.59 1147 TYR A N 1
ATOM 9931 C CA . TYR B 2 1147 ? 116.075 134.403 138.735 1.00 39.90 1147 TYR A CA 1
ATOM 9932 C C . TYR B 2 1147 ? 115.988 132.955 138.278 1.00 54.12 1147 TYR A C 1
ATOM 9933 O O . TYR B 2 1147 ? 116.635 132.601 137.287 1.00 59.68 1147 TYR A O 1
ATOM 9942 N N . PHE B 2 1148 ? 115.214 132.112 138.959 1.00 54.71 1148 PHE A N 1
ATOM 9943 C CA . PHE B 2 1148 ? 115.182 130.691 138.625 1.00 45.68 1148 PHE A CA 1
ATOM 9944 C C . PHE B 2 1148 ? 113.790 130.148 138.912 1.00 39.77 1148 PHE A C 1
ATOM 9945 O O . PHE B 2 1148 ? 113.421 129.962 140.075 1.00 45.05 1148 PHE A O 1
ATOM 9953 N N . GLY B 2 1149 ? 113.028 129.899 137.853 1.00 43.76 1149 GLY A N 1
ATOM 9954 C CA . GLY B 2 1149 ? 111.738 129.251 137.967 1.00 49.19 1149 GLY A CA 1
ATOM 9955 C C . GLY B 2 1149 ? 111.552 128.223 136.873 1.00 55.62 1149 GLY A C 1
ATOM 9956 O O . GLY B 2 1149 ? 112.494 127.505 136.526 1.00 61.32 1149 GLY A O 1
ATOM 9957 N N . LEU B 2 1150 ? 110.344 128.137 136.319 1.00 55.21 1150 LEU A N 1
ATOM 9958 C CA . LEU B 2 1150 ? 110.081 127.269 135.181 1.00 60.64 1150 LEU A CA 1
ATOM 9959 C C . LEU B 2 1150 ? 109.854 128.024 133.883 1.00 63.39 1150 LEU A C 1
ATOM 9960 O O . LEU B 2 1150 ? 110.119 127.474 132.812 1.00 74.45 1150 LEU A O 1
ATOM 9965 N N . MET B 2 1151 ? 109.369 129.265 133.950 1.00 54.25 1151 MET A N 1
ATOM 9966 C CA . MET B 2 1151 ? 109.214 130.058 132.736 1.00 63.27 1151 MET A CA 1
ATOM 9967 C C . MET B 2 1151 ? 110.564 130.345 132.093 1.00 65.07 1151 MET A C 1
ATOM 9968 O O . MET B 2 1151 ? 110.700 130.286 130.865 1.00 69.96 1151 MET A O 1
ATOM 9973 N N . ARG B 2 1152 ? 111.576 130.660 132.905 1.00 57.75 1152 ARG A N 1
ATOM 9974 C CA . ARG B 2 1152 ? 112.915 130.864 132.363 1.00 57.06 1152 ARG A CA 1
ATOM 9975 C C . ARG B 2 1152 ? 113.459 129.581 131.749 1.00 58.25 1152 ARG A C 1
ATOM 9976 O O . ARG B 2 1152 ? 114.115 129.613 130.701 1.00 69.92 1152 ARG A O 1
ATOM 9984 N N . PHE B 2 1153 ? 113.207 128.443 132.398 1.00 47.72 1153 PHE A N 1
ATOM 9985 C CA . PHE B 2 1153 ? 113.636 127.165 131.842 1.00 53.29 1153 PHE A CA 1
ATOM 9986 C C . PHE B 2 1153 ? 112.986 126.917 130.489 1.00 59.02 1153 PHE A C 1
ATOM 9987 O O . PHE B 2 1153 ? 113.658 126.510 129.533 1.00 68.34 1153 PHE A O 1
ATOM 9995 N N . ALA B 2 1154 ? 111.682 127.179 130.384 1.00 60.48 1154 ALA A N 1
ATOM 9996 C CA . ALA B 2 1154 ? 110.992 127.010 129.110 1.00 61.99 1154 ALA A CA 1
ATOM 9997 C C . ALA B 2 1154 ? 111.551 127.953 128.053 1.00 62.79 1154 ALA A C 1
ATOM 9998 O O . ALA B 2 1154 ? 111.716 127.566 126.890 1.00 62.11 1154 ALA A O 1
ATOM 10000 N N . TYR B 2 1155 ? 111.844 129.197 128.437 1.00 67.24 1155 TYR A N 1
ATOM 10001 C CA . TYR B 2 1155 ? 112.400 130.153 127.486 1.00 63.45 1155 TYR A CA 1
ATOM 10002 C C . TYR B 2 1155 ? 113.756 129.694 126.969 1.00 62.96 1155 TYR A C 1
ATOM 10003 O O . TYR B 2 1155 ? 114.035 129.795 125.769 1.00 72.21 1155 TYR A O 1
ATOM 10012 N N . TYR B 2 1156 ? 114.612 129.185 127.855 1.00 48.49 1156 TYR A N 1
ATOM 10013 C CA . TYR B 2 1156 ? 115.925 128.726 127.412 1.00 41.09 1156 TYR A CA 1
ATOM 10014 C C . TYR B 2 1156 ? 115.814 127.480 126.541 1.00 53.86 1156 TYR A C 1
ATOM 10015 O O . TYR B 2 1156 ? 116.549 127.342 125.554 1.00 66.00 1156 TYR A O 1
ATOM 10024 N N . ILE B 2 1157 ? 114.892 126.571 126.871 1.00 59.72 1157 ILE A N 1
ATOM 10025 C CA . ILE B 2 1157 ? 114.687 125.395 126.025 1.00 60.68 1157 ILE A CA 1
ATOM 10026 C C . ILE B 2 1157 ? 114.213 125.814 124.638 1.00 62.31 1157 ILE A C 1
ATOM 10027 O O . ILE B 2 1157 ? 114.695 125.302 123.618 1.00 69.34 1157 ILE A O 1
ATOM 10032 N N . PHE B 2 1158 ? 113.262 126.750 124.577 1.00 60.65 1158 PHE A N 1
ATOM 10033 C CA . PHE B 2 1158 ? 112.757 127.211 123.289 1.00 56.90 1158 PHE A CA 1
ATOM 10034 C C . PHE B 2 1158 ? 113.843 127.919 122.494 1.00 57.86 1158 PHE A C 1
ATOM 10035 O O . PHE B 2 1158 ? 113.926 127.765 121.270 1.00 69.34 1158 PHE A O 1
ATOM 10043 N N . GLU B 2 1159 ? 114.676 128.712 123.170 1.00 49.93 1159 GLU A N 1
ATOM 10044 C CA . GLU B 2 1159 ? 115.773 129.385 122.485 1.00 51.07 1159 GLU A CA 1
ATOM 10045 C C . GLU B 2 1159 ? 116.749 128.375 121.903 1.00 50.70 1159 GLU A C 1
ATOM 10046 O O . GLU B 2 1159 ? 117.210 128.527 120.764 1.00 58.46 1159 GLU A O 1
ATOM 10052 N N . GLY B 2 1160 ? 117.076 127.336 122.672 1.00 47.75 1160 GLY A N 1
ATOM 10053 C CA . GLY B 2 1160 ? 117.946 126.296 122.153 1.00 51.50 1160 GLY A CA 1
ATOM 10054 C C . GLY B 2 1160 ? 117.349 125.588 120.954 1.00 53.96 1160 GLY A C 1
ATOM 10055 O O . GLY B 2 1160 ? 118.040 125.330 119.966 1.00 61.84 1160 GLY A O 1
ATOM 10056 N N . VAL B 2 1161 ? 116.053 125.275 121.020 1.00 50.46 1161 VAL A N 1
ATOM 10057 C CA . VAL B 2 1161 ? 115.385 124.617 119.899 1.00 48.80 1161 VAL A CA 1
ATOM 10058 C C . VAL B 2 1161 ? 115.429 125.503 118.659 1.00 51.39 1161 VAL A C 1
ATOM 10059 O O . VAL B 2 1161 ? 115.747 125.043 117.555 1.00 55.02 1161 VAL A O 1
ATOM 10063 N N . TYR B 2 1162 ? 115.125 126.792 118.828 1.00 48.78 1162 TYR A N 1
ATOM 10064 C CA . TYR B 2 1162 ? 115.115 127.716 117.699 1.00 48.19 1162 TYR A CA 1
ATOM 10065 C C . TYR B 2 1162 ? 116.497 127.838 117.071 1.00 50.16 1162 TYR A C 1
ATOM 10066 O O . TYR B 2 1162 ? 116.642 127.796 115.843 1.00 59.65 1162 TYR A O 1
ATOM 10075 N N . GLN B 2 1163 ? 117.529 127.995 117.901 1.00 43.25 1163 GLN A N 1
ATOM 10076 C CA . GLN B 2 1163 ? 118.873 128.170 117.362 1.00 42.32 1163 GLN A CA 1
ATOM 10077 C C . GLN B 2 1163 ? 119.371 126.896 116.692 1.00 47.98 1163 GLN A C 1
ATOM 10078 O O . GLN B 2 1163 ? 120.020 126.956 115.639 1.00 57.71 1163 GLN A O 1
ATOM 10084 N N . SER B 2 1164 ? 119.073 125.733 117.278 1.00 44.22 1164 SER A N 1
ATOM 10085 C CA . SER B 2 1164 ? 119.451 124.476 116.647 1.00 38.81 1164 SER A CA 1
ATOM 10086 C C . SER B 2 1164 ? 118.756 124.310 115.304 1.00 43.84 1164 SER A C 1
ATOM 10087 O O . SER B 2 1164 ? 119.375 123.872 114.325 1.00 58.57 1164 SER A O 1
ATOM 10090 N N . ALA B 2 1165 ? 117.471 124.664 115.236 1.00 36.83 1165 ALA A N 1
ATOM 10091 C CA . ALA B 2 1165 ? 116.751 124.594 113.971 1.00 41.85 1165 ALA A CA 1
ATOM 10092 C C . ALA B 2 1165 ? 117.380 125.515 112.938 1.00 41.05 1165 ALA A C 1
ATOM 10093 O O . ALA B 2 1165 ? 117.595 125.120 111.788 1.00 46.00 1165 ALA A O 1
ATOM 10095 N N . VAL B 2 1166 ? 117.699 126.747 113.337 1.00 44.91 1166 VAL A N 1
ATOM 10096 C CA . VAL B 2 1166 ? 118.302 127.691 112.401 1.00 39.81 1166 VAL A CA 1
ATOM 10097 C C . VAL B 2 1166 ? 119.606 127.129 111.855 1.00 37.16 1166 VAL A C 1
ATOM 10098 O O . VAL B 2 1166 ? 119.803 127.039 110.636 1.00 48.87 1166 VAL A O 1
ATOM 10102 N N . ILE B 2 1167 ? 120.491 126.692 112.753 1.00 37.67 1167 ILE A N 1
ATOM 10103 C CA . ILE B 2 1167 ? 121.792 126.175 112.338 1.00 41.35 1167 ILE A CA 1
ATOM 10104 C C . ILE B 2 1167 ? 121.614 125.010 111.374 1.00 40.27 1167 ILE A C 1
ATOM 10105 O O . ILE B 2 1167 ? 122.109 125.034 110.236 1.00 51.36 1167 ILE A O 1
ATOM 10110 N N . TYR B 2 1168 ? 120.883 123.981 111.812 1.00 39.16 1168 TYR A N 1
ATOM 10111 C CA . TYR B 2 1168 ? 120.783 122.766 111.017 1.00 40.29 1168 TYR A CA 1
ATOM 10112 C C . TYR B 2 1168 ? 120.138 123.039 109.669 1.00 46.80 1168 TYR A C 1
ATOM 10113 O O . TYR B 2 1168 ? 120.664 122.631 108.632 1.00 60.97 1168 TYR A O 1
ATOM 10122 N N . PHE B 2 1169 ? 118.983 123.709 109.659 1.00 43.40 1169 PHE A N 1
ATOM 10123 C CA . PHE B 2 1169 ? 118.262 123.882 108.405 1.00 40.23 1169 PHE A CA 1
ATOM 10124 C C . PHE B 2 1169 ? 119.025 124.777 107.437 1.00 40.95 1169 PHE A C 1
ATOM 10125 O O . PHE B 2 1169 ? 119.105 124.470 106.241 1.00 44.34 1169 PHE A O 1
ATOM 10133 N N . PHE B 2 1170 ? 119.600 125.883 107.921 1.00 44.43 1170 PHE A N 1
ATOM 10134 C CA . PHE B 2 1170 ? 120.326 126.764 107.015 1.00 44.32 1170 PHE A CA 1
ATOM 10135 C C . PHE B 2 1170 ? 121.540 126.064 106.422 1.00 43.24 1170 PHE A C 1
ATOM 10136 O O . PHE B 2 1170 ? 121.765 126.120 105.208 1.00 50.76 1170 PHE A O 1
ATOM 10144 N N . LEU B 2 1171 ? 122.321 125.363 107.251 1.00 41.37 1171 LEU A N 1
ATOM 10145 C CA . LEU B 2 1171 ? 123.488 124.684 106.698 1.00 36.65 1171 LEU A CA 1
ATOM 10146 C C . LEU B 2 1171 ? 123.091 123.510 105.808 1.00 49.74 1171 LEU A C 1
ATOM 10147 O O . LEU B 2 1171 ? 123.756 123.248 104.798 1.00 61.30 1171 LEU A O 1
ATOM 10152 N N . ASN B 2 1172 ? 121.998 122.818 106.136 1.00 51.66 1172 ASN A N 1
ATOM 10153 C CA . ASN B 2 1172 ? 121.532 121.719 105.301 1.00 45.15 1172 ASN A CA 1
ATOM 10154 C C . ASN B 2 1172 ? 121.148 122.213 103.914 1.00 51.78 1172 ASN A C 1
ATOM 10155 O O . ASN B 2 1172 ? 121.630 121.692 102.902 1.00 60.42 1172 ASN A O 1
ATOM 10160 N N . TYR B 2 1173 ? 120.290 123.232 103.846 1.00 47.57 1173 TYR A N 1
ATOM 10161 C CA . TYR B 2 1173 ? 119.885 123.746 102.545 1.00 43.88 1173 TYR A CA 1
ATOM 10162 C C . TYR B 2 1173 ? 121.021 124.463 101.831 1.00 39.84 1173 TYR A C 1
ATOM 10163 O O . TYR B 2 1173 ? 120.973 124.599 100.605 1.00 44.77 1173 TYR A O 1
ATOM 10172 N N . THR B 2 1174 ? 122.035 124.928 102.563 1.00 38.07 1174 THR A N 1
ATOM 10173 C CA . THR B 2 1174 ? 123.250 125.394 101.906 1.00 39.68 1174 THR A CA 1
ATOM 10174 C C . THR B 2 1174 ? 123.973 124.243 101.221 1.00 45.15 1174 THR A C 1
ATOM 10175 O O . THR B 2 1174 ? 124.450 124.385 100.089 1.00 49.28 1174 THR A O 1
ATOM 10179 N N . TYR B 2 1175 ? 124.055 123.094 101.887 1.00 51.88 1175 TYR A N 1
ATOM 10180 C CA . TYR B 2 1175 ? 124.775 121.947 101.353 1.00 44.45 1175 TYR A CA 1
ATOM 10181 C C . TYR B 2 1175 ? 123.924 121.068 100.446 1.00 48.57 1175 TYR A C 1
ATOM 10182 O O . TYR B 2 1175 ? 124.417 120.040 99.970 1.00 54.67 1175 TYR A O 1
ATOM 10191 N N . VAL B 2 1176 ? 122.667 121.433 100.192 1.00 46.51 1176 VAL A N 1
ATOM 10192 C CA . VAL B 2 1176 ? 121.889 120.719 99.184 1.00 35.91 1176 VAL A CA 1
ATOM 10193 C C . VAL B 2 1176 ? 122.335 121.243 97.829 1.00 36.68 1176 VAL A C 1
ATOM 10194 O O . VAL B 2 1176 ? 121.772 122.208 97.300 1.00 40.39 1176 VAL A O 1
ATOM 10198 N N . THR B 2 1177 ? 123.352 120.608 97.263 1.00 50.16 1177 THR A N 1
ATOM 10199 C CA . THR B 2 1177 ? 123.998 121.085 96.050 1.00 50.49 1177 THR A CA 1
ATOM 10200 C C . THR B 2 1177 ? 124.815 119.936 95.473 1.00 51.05 1177 THR A C 1
ATOM 10201 O O . THR B 2 1177 ? 124.682 118.783 95.896 1.00 60.06 1177 THR A O 1
ATOM 10205 N N . THR B 2 1178 ? 125.665 120.252 94.500 1.00 48.94 1178 THR A N 1
ATOM 10206 C CA . THR B 2 1178 ? 126.495 119.233 93.874 1.00 47.02 1178 THR A CA 1
ATOM 10207 C C . THR B 2 1178 ? 127.854 119.102 94.554 1.00 49.92 1178 THR A C 1
ATOM 10208 O O . THR B 2 1178 ? 128.273 117.992 94.894 1.00 57.50 1178 THR A O 1
ATOM 10212 N N . THR B 2 1179 ? 128.547 120.210 94.761 1.00 40.59 1179 THR A N 1
ATOM 10213 C CA . THR B 2 1179 ? 129.920 120.114 95.243 1.00 46.87 1179 THR A CA 1
ATOM 10214 C C . THR B 2 1179 ? 130.206 120.951 96.480 1.00 54.16 1179 THR A C 1
ATOM 10215 O O . THR B 2 1179 ? 130.968 120.506 97.343 1.00 62.71 1179 THR A O 1
ATOM 10219 N N . ALA B 2 1180 ? 129.629 122.148 96.584 1.00 43.52 1180 ALA A N 1
ATOM 10220 C CA . ALA B 2 1180 ? 129.938 123.105 97.647 1.00 42.72 1180 ALA A CA 1
ATOM 10221 C C . ALA B 2 1180 ? 131.420 123.467 97.690 1.00 44.41 1180 ALA A C 1
ATOM 10222 O O . ALA B 2 1180 ? 131.928 123.892 98.731 1.00 48.21 1180 ALA A O 1
ATOM 10224 N N . ARG B 2 1181 ? 132.120 123.312 96.569 1.00 47.07 1181 ARG A N 1
ATOM 10225 C CA . ARG B 2 1181 ? 133.540 123.624 96.473 1.00 42.59 1181 ARG A CA 1
ATOM 10226 C C . ARG B 2 1181 ? 133.897 123.788 95.004 1.00 43.19 1181 ARG A C 1
ATOM 10227 O O . ARG B 2 1181 ? 133.099 123.490 94.113 1.00 48.00 1181 ARG A O 1
ATOM 10235 N N . GLY B 2 1182 ? 135.117 124.259 94.764 1.00 55.21 1182 GLY A N 1
ATOM 10236 C CA . GLY B 2 1182 ? 135.595 124.437 93.407 1.00 58.13 1182 GLY A CA 1
ATOM 10237 C C . GLY B 2 1182 ? 136.142 123.193 92.743 1.00 59.81 1182 GLY A C 1
ATOM 10238 O O . GLY B 2 1182 ? 136.344 123.200 91.526 1.00 62.70 1182 GLY A O 1
ATOM 10239 N N . ASP B 2 1183 ? 136.384 122.129 93.506 1.00 51.38 1183 ASP A N 1
ATOM 10240 C CA . ASP B 2 1183 ? 136.981 120.915 92.967 1.00 48.66 1183 ASP A CA 1
ATOM 10241 C C . ASP B 2 1183 ? 135.957 119.880 92.524 1.00 51.21 1183 ASP A C 1
ATOM 10242 O O . ASP B 2 1183 ? 136.345 118.859 91.948 1.00 53.19 1183 ASP A O 1
ATOM 10247 N N . GLY B 2 1184 ? 134.671 120.112 92.775 1.00 57.39 1184 GLY A N 1
ATOM 10248 C CA . GLY B 2 1184 ? 133.633 119.226 92.298 1.00 55.63 1184 GLY A CA 1
ATOM 10249 C C . GLY B 2 1184 ? 133.335 118.031 93.176 1.00 59.05 1184 GLY A C 1
ATOM 10250 O O . GLY B 2 1184 ? 132.416 117.267 92.855 1.00 59.23 1184 GLY A O 1
ATOM 10251 N N . TYR B 2 1185 ? 134.074 117.839 94.265 1.00 54.22 1185 TYR A N 1
ATOM 10252 C CA . TYR B 2 1185 ? 133.866 116.676 95.115 1.00 42.11 1185 TYR A CA 1
ATOM 10253 C C . TYR B 2 1185 ? 132.500 116.739 95.785 1.00 45.21 1185 TYR A C 1
ATOM 10254 O O . TYR B 2 1185 ? 132.012 117.814 96.143 1.00 50.31 1185 TYR A O 1
ATOM 10263 N N . ASP B 2 1186 ? 131.890 115.572 95.956 1.00 51.26 1186 ASP A N 1
ATOM 10264 C CA . ASP B 2 1186 ? 130.529 115.492 96.459 1.00 50.09 1186 ASP A CA 1
ATOM 10265 C C . ASP B 2 1186 ? 130.446 115.961 97.904 1.00 54.72 1186 ASP A C 1
ATOM 10266 O O . ASP B 2 1186 ? 131.408 115.871 98.671 1.00 60.16 1186 ASP A O 1
ATOM 10271 N N . VAL B 2 1187 ? 129.276 116.469 98.269 1.00 53.11 1187 VAL A N 1
ATOM 10272 C CA . VAL B 2 1187 ? 128.985 116.834 99.647 1.00 52.49 1187 VAL A CA 1
ATOM 10273 C C . VAL B 2 1187 ? 128.409 115.610 100.343 1.00 58.49 1187 VAL A C 1
ATOM 10274 O O . VAL B 2 1187 ? 127.330 115.128 99.983 1.00 58.07 1187 VAL A O 1
ATOM 10278 N N . TYR B 2 1188 ? 129.135 115.092 101.324 1.00 61.16 1188 TYR A N 1
ATOM 10279 C CA . TYR B 2 1188 ? 128.676 113.952 102.099 1.00 59.41 1188 TYR A CA 1
ATOM 10280 C C . TYR B 2 1188 ? 128.313 114.410 103.507 1.00 56.10 1188 TYR A C 1
ATOM 10281 O O . TYR B 2 1188 ? 128.395 115.596 103.842 1.00 65.04 1188 TYR A O 1
ATOM 10290 N N . MET B 2 1189 ? 127.896 113.450 104.332 1.00 53.07 1189 MET A N 1
ATOM 10291 C CA . MET B 2 1189 ? 127.239 113.788 105.590 1.00 57.10 1189 MET A CA 1
ATOM 10292 C C . MET B 2 1189 ? 128.168 114.545 106.529 1.00 63.35 1189 MET A C 1
ATOM 10293 O O . MET B 2 1189 ? 127.747 115.502 107.190 1.00 75.56 1189 MET A O 1
ATOM 10298 N N . TYR B 2 1190 ? 129.436 114.142 106.598 1.00 57.63 1190 TYR A N 1
ATOM 10299 C CA . TYR B 2 1190 ? 130.298 114.655 107.654 1.00 56.93 1190 TYR A CA 1
ATOM 10300 C C . TYR B 2 1190 ? 130.763 116.087 107.411 1.00 64.50 1190 TYR A C 1
ATOM 10301 O O . TYR B 2 1190 ? 131.044 116.796 108.378 1.00 74.25 1190 TYR A O 1
ATOM 10310 N N . GLU B 2 1191 ? 130.832 116.549 106.160 1.00 63.97 1191 GLU A N 1
ATOM 10311 C CA . GLU B 2 1191 ? 131.156 117.956 105.930 1.00 61.58 1191 GLU A CA 1
ATOM 10312 C C . GLU B 2 1191 ? 130.095 118.863 106.538 1.00 62.11 1191 GLU A C 1
ATOM 10313 O O . GLU B 2 1191 ? 130.399 119.767 107.331 1.00 70.09 1191 GLU A O 1
ATOM 10319 N N . MET B 2 1192 ? 128.833 118.618 106.183 1.00 43.25 1192 MET A N 1
ATOM 10320 C CA . MET B 2 1192 ? 127.733 119.398 106.732 1.00 46.27 1192 MET A CA 1
ATOM 10321 C C . MET B 2 1192 ? 127.622 119.199 108.237 1.00 48.14 1192 MET A C 1
ATOM 10322 O O . MET B 2 1192 ? 127.337 120.148 108.978 1.00 62.57 1192 MET A O 1
ATOM 10327 N N . SER B 2 1193 ? 127.876 117.978 108.711 1.00 42.26 1193 SER A N 1
ATOM 10328 C CA . SER B 2 1193 ? 127.818 117.708 110.143 1.00 51.08 1193 SER A CA 1
ATOM 10329 C C . SER B 2 1193 ? 128.861 118.517 110.902 1.00 53.87 1193 SER A C 1
ATOM 10330 O O . SER B 2 1193 ? 128.568 119.101 111.948 1.00 60.01 1193 SER A O 1
ATOM 10333 N N . THR B 2 1194 ? 130.093 118.555 110.393 1.00 44.51 1194 THR A N 1
ATOM 10334 C CA . THR B 2 1194 ? 131.153 119.286 111.076 1.00 45.53 1194 THR A CA 1
ATOM 10335 C C . THR B 2 1194 ? 130.902 120.785 111.023 1.00 57.38 1194 THR A C 1
ATOM 10336 O O . THR B 2 1194 ? 131.157 121.497 112.003 1.00 70.46 1194 THR A O 1
ATOM 10340 N N . THR B 2 1195 ? 130.395 121.282 109.891 1.00 48.30 1195 THR A N 1
ATOM 10341 C CA . THR B 2 1195 ? 130.039 122.695 109.820 1.00 44.29 1195 THR A CA 1
ATOM 10342 C C . THR B 2 1195 ? 128.969 123.039 110.849 1.00 49.93 1195 THR A C 1
ATOM 10343 O O . THR B 2 1195 ? 129.078 124.049 111.558 1.00 60.87 1195 THR A O 1
ATOM 10347 N N . GLN B 2 1196 ? 127.942 122.193 110.968 1.00 43.32 1196 GLN A N 1
ATOM 10348 C CA . GLN B 2 1196 ? 126.886 122.439 111.943 1.00 41.85 1196 GLN A CA 1
ATOM 10349 C C . GLN B 2 1196 ? 127.406 122.333 113.370 1.00 47.95 1196 GLN A C 1
ATOM 10350 O O . GLN B 2 1196 ? 126.974 123.086 114.245 1.00 60.81 1196 GLN A O 1
ATOM 10356 N N . ALA B 2 1197 ? 128.321 121.398 113.629 1.00 45.26 1197 ALA A N 1
ATOM 10357 C CA . ALA B 2 1197 ? 128.874 121.258 114.972 1.00 49.23 1197 ALA A CA 1
ATOM 10358 C C . ALA B 2 1197 ? 129.687 122.484 115.367 1.00 47.89 1197 ALA A C 1
ATOM 10359 O O . ALA B 2 1197 ? 129.561 122.985 116.492 1.00 55.15 1197 ALA A O 1
ATOM 10361 N N . ILE B 2 1198 ? 130.527 122.980 114.456 1.00 34.95 1198 ILE A N 1
ATOM 10362 C CA . ILE B 2 1198 ? 131.295 124.188 114.743 1.00 38.94 1198 ILE A CA 1
ATOM 10363 C C . ILE B 2 1198 ? 130.361 125.372 114.952 1.00 43.35 1198 ILE A C 1
ATOM 10364 O O . ILE B 2 1198 ? 130.550 126.178 115.875 1.00 55.35 1198 ILE A O 1
ATOM 10369 N N . GLY B 2 1199 ? 129.336 125.494 114.105 1.00 37.45 1199 GLY A N 1
ATOM 10370 C CA . GLY B 2 1199 ? 128.372 126.566 114.282 1.00 42.19 1199 GLY A CA 1
ATOM 10371 C C . GLY B 2 1199 ? 127.645 126.486 115.610 1.00 44.51 1199 GLY A C 1
ATOM 10372 O O . GLY B 2 1199 ? 127.426 127.502 116.269 1.00 56.35 1199 GLY A O 1
ATOM 10373 N N . ALA B 2 1200 ? 127.268 125.275 116.024 1.00 41.90 1200 ALA A N 1
ATOM 10374 C CA . ALA B 2 1200 ? 126.568 125.102 117.291 1.00 43.04 1200 ALA A CA 1
ATOM 10375 C C . ALA B 2 1200 ? 127.463 125.446 118.470 1.00 43.80 1200 ALA A C 1
ATOM 10376 O O . ALA B 2 1200 ? 127.011 126.067 119.438 1.00 54.64 1200 ALA A O 1
ATOM 10378 N N . VAL B 2 1201 ? 128.733 125.042 118.415 1.00 46.22 1201 VAL A N 1
ATOM 10379 C CA . VAL B 2 1201 ? 129.661 125.394 119.487 1.00 50.79 1201 VAL A CA 1
ATOM 10380 C C . VAL B 2 1201 ? 129.825 126.905 119.570 1.00 47.60 1201 VAL A C 1
ATOM 10381 O O . VAL B 2 1201 ? 129.778 127.493 120.661 1.00 57.23 1201 VAL A O 1
ATOM 10385 N N . MET B 2 1202 ? 129.996 127.562 118.418 1.00 38.34 1202 MET A N 1
ATOM 10386 C CA . MET B 2 1202 ? 130.112 129.016 118.411 1.00 38.01 1202 MET A CA 1
ATOM 10387 C C . MET B 2 1202 ? 128.862 129.670 118.981 1.00 47.45 1202 MET A C 1
ATOM 10388 O O . MET B 2 1202 ? 128.953 130.603 119.787 1.00 59.20 1202 MET A O 1
ATOM 10393 N N . VAL B 2 1203 ? 127.685 129.183 118.584 1.00 47.19 1203 VAL A N 1
ATOM 10394 C CA . VAL B 2 1203 ? 126.433 129.781 119.039 1.00 44.38 1203 VAL A CA 1
ATOM 10395 C C . VAL B 2 1203 ? 126.279 129.617 120.544 1.00 41.20 1203 VAL A C 1
ATOM 10396 O O . VAL B 2 1203 ? 125.922 130.563 121.252 1.00 54.65 1203 VAL A O 1
ATOM 10400 N N . ALA B 2 1204 ? 126.555 128.417 121.058 1.00 32.82 1204 ALA A N 1
ATOM 10401 C CA . ALA B 2 1204 ? 126.405 128.174 122.489 1.00 44.95 1204 ALA A CA 1
ATOM 10402 C C . ALA B 2 1204 ? 127.364 129.038 123.298 1.00 52.41 1204 ALA A C 1
ATOM 10403 O O . ALA B 2 1204 ? 126.969 129.672 124.288 1.00 57.39 1204 ALA A O 1
ATOM 10405 N N . ASN B 2 1205 ? 128.633 129.086 122.884 1.00 52.88 1205 ASN A N 1
ATOM 10406 C CA . ASN B 2 1205 ? 129.608 129.868 123.634 1.00 47.75 1205 ASN A CA 1
ATOM 10407 C C . ASN B 2 1205 ? 129.293 131.357 123.577 1.00 50.82 1205 ASN A C 1
ATOM 10408 O O . ASN B 2 1205 ? 129.368 132.050 124.598 1.00 57.42 1205 ASN A O 1
ATOM 10413 N N . LEU B 2 1206 ? 128.921 131.871 122.403 1.00 41.10 1206 LEU A N 1
ATOM 10414 C CA . LEU B 2 1206 ? 128.612 133.291 122.314 1.00 37.40 1206 LEU A CA 1
ATOM 10415 C C . LEU B 2 1206 ? 127.303 133.629 123.016 1.00 44.61 1206 LEU A C 1
ATOM 10416 O O . LEU B 2 1206 ? 127.139 134.753 123.490 1.00 58.58 1206 LEU A O 1
ATOM 10421 N N . PHE B 2 1207 ? 126.376 132.676 123.120 1.00 43.48 1207 PHE A N 1
ATOM 10422 C CA . PHE B 2 1207 ? 125.169 132.895 123.910 1.00 41.43 1207 PHE A CA 1
ATOM 10423 C C . PHE B 2 1207 ? 125.509 133.017 125.388 1.00 47.10 1207 PHE A C 1
ATOM 10424 O O . PHE B 2 1207 ? 125.040 133.937 126.077 1.00 58.86 1207 PHE A O 1
ATOM 10432 N N . SER B 2 1208 ? 126.343 132.102 125.888 1.00 53.51 1208 SER A N 1
ATOM 10433 C CA . SER B 2 1208 ? 126.788 132.193 127.274 1.00 55.03 1208 SER A CA 1
ATOM 10434 C C . SER B 2 1208 ? 127.519 133.504 127.528 1.00 52.88 1208 SER A C 1
ATOM 10435 O O . SER B 2 1208 ? 127.334 134.133 128.576 1.00 59.78 1208 SER A O 1
ATOM 10438 N N . GLY B 2 1209 ? 128.350 133.934 126.579 1.00 56.89 1209 GLY A N 1
ATOM 10439 C CA . GLY B 2 1209 ? 129.023 135.216 126.723 1.00 58.19 1209 GLY A CA 1
ATOM 10440 C C . GLY B 2 1209 ? 128.064 136.392 126.708 1.00 56.59 1209 GLY A C 1
ATOM 10441 O O . GLY B 2 1209 ? 128.217 137.339 127.483 1.00 54.50 1209 GLY A O 1
ATOM 10442 N N . LEU B 2 1210 ? 127.065 136.349 125.825 1.00 54.64 1210 LEU A N 1
ATOM 10443 C CA . LEU B 2 1210 ? 126.070 137.411 125.758 1.00 52.94 1210 LEU A CA 1
ATOM 10444 C C . LEU B 2 1210 ? 125.280 137.511 127.052 1.00 54.41 1210 LEU A C 1
ATOM 10445 O O . LEU B 2 1210 ? 124.818 138.599 127.414 1.00 63.25 1210 LEU A O 1
ATOM 10450 N N . ASN B 2 1211 ? 125.117 136.397 127.765 1.00 47.86 1211 ASN A N 1
ATOM 10451 C CA . ASN B 2 1211 ? 124.459 136.415 129.063 1.00 46.96 1211 ASN A CA 1
ATOM 10452 C C . ASN B 2 1211 ? 125.420 136.716 130.213 1.00 53.58 1211 ASN A C 1
ATOM 10453 O O . ASN B 2 1211 ? 125.135 136.346 131.357 1.00 57.01 1211 ASN A O 1
ATOM 10458 N N . ILE B 2 1212 ? 126.543 137.378 129.937 1.00 55.58 1212 ILE A N 1
ATOM 10459 C CA . ILE B 2 1212 ? 127.522 137.748 130.954 1.00 58.55 1212 ILE A CA 1
ATOM 10460 C C . ILE B 2 1212 ? 127.620 139.267 130.998 1.00 70.56 1212 ILE A C 1
ATOM 10461 O O . ILE B 2 1212 ? 127.765 139.915 129.955 1.00 71.54 1212 ILE A O 1
ATOM 10466 N N . ASP B 2 1213 ? 127.537 139.830 132.206 1.00 83.73 1213 ASP A N 1
ATOM 10467 C CA . ASP B 2 1213 ? 127.634 141.271 132.413 1.00 80.59 1213 ASP A CA 1
ATOM 10468 C C . ASP B 2 1213 ? 128.855 141.653 133.243 1.00 78.98 1213 ASP A C 1
ATOM 10469 O O . ASP B 2 1213 ? 128.918 142.767 133.770 1.00 80.61 1213 ASP A O 1
ATOM 10474 N N . ALA B 2 1214 ? 129.825 140.752 133.372 1.00 78.87 1214 ALA A N 1
ATOM 10475 C CA . ALA B 2 1214 ? 131.008 140.953 134.205 1.00 81.15 1214 ALA A CA 1
ATOM 10476 C C . ALA B 2 1214 ? 132.266 140.546 133.449 1.00 81.26 1214 ALA A C 1
ATOM 10477 O O . ALA B 2 1214 ? 133.085 139.761 133.929 1.00 81.19 1214 ALA A O 1
ATOM 10479 N N . TRP B 2 1215 ? 132.432 141.081 132.241 1.00 83.20 1215 TRP A N 1
ATOM 10480 C CA . TRP B 2 1215 ? 133.527 140.681 131.360 1.00 79.71 1215 TRP A CA 1
ATOM 10481 C C . TRP B 2 1215 ? 134.849 141.182 131.924 1.00 84.47 1215 TRP A C 1
ATOM 10482 O O . TRP B 2 1215 ? 135.214 142.346 131.747 1.00 83.61 1215 TRP A O 1
ATOM 10493 N N . THR B 2 1216 ? 135.580 140.296 132.608 1.00 101.56 1216 THR A N 1
ATOM 10494 C CA . THR B 2 1216 ? 136.931 140.597 133.095 1.00 102.77 1216 THR A CA 1
ATOM 10495 C C . THR B 2 1216 ? 137.828 139.392 132.811 1.00 98.78 1216 THR A C 1
ATOM 10496 O O . THR B 2 1216 ? 138.025 138.534 133.676 1.00 95.27 1216 THR A O 1
ATOM 10500 N N . GLY B 2 1217 ? 138.365 139.331 131.595 1.00 90.70 1217 GLY A N 1
ATOM 10501 C CA . GLY B 2 1217 ? 139.446 138.416 131.279 1.00 92.83 1217 GLY A CA 1
ATOM 10502 C C . GLY B 2 1217 ? 139.093 136.943 131.247 1.00 91.65 1217 GLY A C 1
ATOM 10503 O O . GLY B 2 1217 ? 139.243 136.281 130.213 1.00 93.09 1217 GLY A O 1
ATOM 10504 N N . TRP B 2 1218 ? 138.624 136.415 132.380 1.00 82.67 1218 TRP A N 1
ATOM 10505 C CA . TRP B 2 1218 ? 138.390 134.978 132.486 1.00 86.88 1218 TRP A CA 1
ATOM 10506 C C . TRP B 2 1218 ? 137.246 134.531 131.584 1.00 94.49 1218 TRP A C 1
ATOM 10507 O O . TRP B 2 1218 ? 137.317 133.463 130.960 1.00 96.75 1218 TRP A O 1
ATOM 10518 N N . VAL B 2 1219 ? 136.182 135.330 131.502 1.00 95.43 1219 VAL A N 1
ATOM 10519 C CA . VAL B 2 1219 ? 135.073 134.980 130.624 1.00 93.81 1219 VAL A CA 1
ATOM 10520 C C . VAL B 2 1219 ? 135.502 135.072 129.164 1.00 93.34 1219 VAL A C 1
ATOM 10521 O O . VAL B 2 1219 ? 135.078 134.264 128.331 1.00 99.30 1219 VAL A O 1
ATOM 10525 N N . TRP B 2 1220 ? 136.344 136.054 128.830 1.00 78.70 1220 TRP A N 1
ATOM 10526 C CA . TRP B 2 1220 ? 136.940 136.097 127.499 1.00 79.83 1220 TRP A CA 1
ATOM 10527 C C . TRP B 2 1220 ? 137.671 134.797 127.198 1.00 84.58 1220 TRP A C 1
ATOM 10528 O O . TRP B 2 1220 ? 137.484 134.191 126.133 1.00 90.31 1220 TRP A O 1
ATOM 10539 N N . PHE B 2 1221 ? 138.501 134.351 128.144 1.00 82.59 1221 PHE A N 1
ATOM 10540 C CA . PHE B 2 1221 ? 139.261 133.122 127.956 1.00 82.24 1221 PHE A CA 1
ATOM 10541 C C . PHE B 2 1221 ? 138.336 131.936 127.724 1.00 82.02 1221 PHE A C 1
ATOM 10542 O O . PHE B 2 1221 ? 138.554 131.139 126.809 1.00 87.61 1221 PHE A O 1
ATOM 10550 N N . ALA B 2 1222 ? 137.283 131.813 128.532 1.00 67.04 1222 ALA A N 1
ATOM 10551 C CA . ALA B 2 1222 ? 136.366 130.686 128.375 1.00 74.64 1222 ALA A CA 1
ATOM 10552 C C . ALA B 2 1222 ? 135.670 130.719 127.016 1.00 80.21 1222 ALA A C 1
ATOM 10553 O O . ALA B 2 1222 ? 135.687 129.730 126.259 1.00 79.61 1222 ALA A O 1
ATOM 10555 N N . ILE B 2 1223 ? 135.065 131.865 126.688 1.00 72.59 1223 ILE A N 1
ATOM 10556 C CA . ILE B 2 1223 ? 134.221 131.977 125.504 1.00 67.29 1223 ILE A CA 1
ATOM 10557 C C . ILE B 2 1223 ? 135.040 131.788 124.235 1.00 68.45 1223 ILE A C 1
ATOM 10558 O O . ILE B 2 1223 ? 134.551 131.227 123.249 1.00 77.65 1223 ILE A O 1
ATOM 10563 N N . TRP B 2 1224 ? 136.286 132.257 124.222 1.00 68.50 1224 TRP A N 1
ATOM 10564 C CA . TRP B 2 1224 ? 137.120 132.094 123.041 1.00 73.27 1224 TRP A CA 1
ATOM 10565 C C . TRP B 2 1224 ? 138.168 131.002 123.201 1.00 79.52 1224 TRP A C 1
ATOM 10566 O O . TRP B 2 1224 ? 139.116 130.946 122.413 1.00 84.91 1224 TRP A O 1
ATOM 10577 N N . PHE B 2 1225 ? 138.025 130.147 124.211 1.00 76.88 1225 PHE A N 1
ATOM 10578 C CA . PHE B 2 1225 ? 138.819 128.935 124.331 1.00 76.81 1225 PHE A CA 1
ATOM 10579 C C . PHE B 2 1225 ? 138.036 127.686 123.974 1.00 74.81 1225 PHE A C 1
ATOM 10580 O O . PHE B 2 1225 ? 138.625 126.722 123.473 1.00 76.58 1225 PHE A O 1
ATOM 10588 N N . GLY B 2 1226 ? 136.727 127.679 124.214 1.00 65.13 1226 GLY A N 1
ATOM 10589 C CA . GLY B 2 1226 ? 135.902 126.581 123.753 1.00 62.64 1226 GLY A CA 1
ATOM 10590 C C . GLY B 2 1226 ? 135.947 126.397 122.242 1.00 60.28 1226 GLY A C 1
ATOM 10591 O O . GLY B 2 1226 ? 136.439 125.386 121.715 1.00 64.46 1226 GLY A O 1
ATOM 10592 N N . PRO B 2 1227 ? 135.411 127.380 121.514 1.00 52.06 1227 PRO A N 1
ATOM 10593 C CA . PRO B 2 1227 ? 135.466 127.324 120.045 1.00 58.34 1227 PRO A CA 1
ATOM 10594 C C . PRO B 2 1227 ? 136.874 127.256 119.491 1.00 63.00 1227 PRO A C 1
ATOM 10595 O O . PRO B 2 1227 ? 137.088 126.625 118.450 1.00 65.74 1227 PRO A O 1
ATOM 10599 N N . PHE B 2 1228 ? 137.844 127.894 120.145 1.00 61.42 1228 PHE A N 1
ATOM 10600 C CA . PHE B 2 1228 ? 139.230 127.723 119.729 1.00 60.23 1228 PHE A CA 1
ATOM 10601 C C . PHE B 2 1228 ? 139.637 126.260 119.810 1.00 64.88 1228 PHE A C 1
ATOM 10602 O O . PHE B 2 1228 ? 140.298 125.735 118.903 1.00 69.12 1228 PHE A O 1
ATOM 10610 N N . LEU B 2 1229 ? 139.239 125.584 120.890 1.00 67.80 1229 LEU A N 1
ATOM 10611 C CA . LEU B 2 1229 ? 139.564 124.173 121.038 1.00 61.55 1229 LEU A CA 1
ATOM 10612 C C . LEU B 2 1229 ? 138.923 123.342 119.938 1.00 64.74 1229 LEU A C 1
ATOM 10613 O O . LEU B 2 1229 ? 139.568 122.450 119.376 1.00 68.92 1229 LEU A O 1
ATOM 10618 N N . ILE B 2 1230 ? 137.655 123.612 119.610 1.00 63.59 1230 ILE A N 1
ATOM 10619 C CA . ILE B 2 1230 ? 137.020 122.798 118.573 1.00 54.99 1230 ILE A CA 1
ATOM 10620 C C . ILE B 2 1230 ? 137.641 123.081 117.208 1.00 49.42 1230 ILE A C 1
ATOM 10621 O O . ILE B 2 1230 ? 137.781 122.173 116.380 1.00 59.80 1230 ILE A O 1
ATOM 10626 N N . TRP B 2 1231 ? 138.026 124.333 116.944 1.00 55.80 1231 TRP A N 1
ATOM 10627 C CA . TRP B 2 1231 ? 138.683 124.641 115.678 1.00 62.77 1231 TRP A CA 1
ATOM 10628 C C . TRP B 2 1231 ? 140.017 123.916 115.562 1.00 61.67 1231 TRP A C 1
ATOM 10629 O O . TRP B 2 1231 ? 140.334 123.346 114.510 1.00 67.00 1231 TRP A O 1
ATOM 10640 N N . VAL B 2 1232 ? 140.807 123.915 116.638 1.00 44.23 1232 VAL A N 1
ATOM 10641 C CA . VAL B 2 1232 ? 142.085 123.207 116.614 1.00 43.88 1232 VAL A CA 1
ATOM 10642 C C . VAL B 2 1232 ? 141.859 121.709 116.448 1.00 56.01 1232 VAL A C 1
ATOM 10643 O O . VAL B 2 1232 ? 142.597 121.029 115.722 1.00 62.81 1232 VAL A O 1
ATOM 10647 N N . PHE B 2 1233 ? 140.840 121.171 117.122 1.00 58.29 1233 PHE A N 1
ATOM 10648 C CA . PHE B 2 1233 ? 140.545 119.748 117.012 1.00 49.88 1233 PHE A CA 1
ATOM 10649 C C . PHE B 2 1233 ? 140.148 119.376 115.592 1.00 54.20 1233 PHE A C 1
ATOM 10650 O O . PHE B 2 1233 ? 140.546 118.324 115.087 1.00 61.00 1233 PHE A O 1
ATOM 10658 N N . THR B 2 1234 ? 139.351 120.218 114.936 1.00 52.58 1234 THR A N 1
ATOM 10659 C CA . THR B 2 1234 ? 138.977 119.940 113.554 1.00 43.27 1234 THR A CA 1
ATOM 10660 C C . THR B 2 1234 ? 140.178 120.067 112.624 1.00 51.98 1234 THR A C 1
ATOM 10661 O O . THR B 2 1234 ? 140.313 119.297 111.666 1.00 63.52 1234 THR A O 1
ATOM 10665 N N . ALA B 2 1235 ? 141.064 121.027 112.896 1.00 55.54 1235 ALA A N 1
ATOM 10666 C CA . ALA B 2 1235 ? 142.234 121.213 112.043 1.00 57.47 1235 ALA A CA 1
ATOM 10667 C C . ALA B 2 1235 ? 143.197 120.036 112.145 1.00 60.65 1235 ALA A C 1
ATOM 10668 O O . ALA B 2 1235 ? 143.755 119.596 111.133 1.00 68.07 1235 ALA A O 1
ATOM 10670 N N . VAL B 2 1236 ? 143.408 119.514 113.350 1.00 49.94 1236 VAL A N 1
ATOM 10671 C CA . VAL B 2 1236 ? 144.428 118.488 113.556 1.00 49.87 1236 VAL A CA 1
ATOM 10672 C C . VAL B 2 1236 ? 143.862 117.082 113.394 1.00 48.46 1236 VAL A C 1
ATOM 10673 O O . VAL B 2 1236 ? 144.516 116.205 112.826 1.00 54.23 1236 VAL A O 1
ATOM 10677 N N . TYR B 2 1237 ? 142.647 116.844 113.886 1.00 49.20 1237 TYR A N 1
ATOM 10678 C CA . TYR B 2 1237 ? 142.060 115.511 113.863 1.00 51.94 1237 TYR A CA 1
ATOM 10679 C C . TYR B 2 1237 ? 141.800 115.028 112.443 1.00 56.66 1237 TYR A C 1
ATOM 10680 O O . TYR B 2 1237 ? 141.727 113.817 112.206 1.00 65.70 1237 TYR A O 1
ATOM 10689 N N . SER B 2 1238 ? 141.657 115.946 111.494 1.00 47.99 1238 SER A N 1
ATOM 10690 C CA . SER B 2 1238 ? 141.350 115.594 110.117 1.00 53.14 1238 SER A CA 1
ATOM 10691 C C . SER B 2 1238 ? 142.591 115.395 109.258 1.00 58.97 1238 SER A C 1
ATOM 10692 O O . SER B 2 1238 ? 142.456 115.165 108.052 1.00 68.35 1238 SER A O 1
ATOM 10695 N N . VAL B 2 1239 ? 143.788 115.482 109.835 1.00 53.92 1239 VAL A N 1
ATOM 10696 C CA . VAL B 2 1239 ? 145.021 115.207 109.106 1.00 51.10 1239 VAL A CA 1
ATOM 10697 C C . VAL B 2 1239 ? 145.668 113.905 109.538 1.00 58.56 1239 VAL A C 1
ATOM 10698 O O . VAL B 2 1239 ? 146.735 113.554 109.015 1.00 66.85 1239 VAL A O 1
ATOM 10702 N N . ILE B 2 1240 ? 145.062 113.177 110.471 1.00 57.24 1240 ILE A N 1
ATOM 10703 C CA . ILE B 2 1240 ? 145.582 111.883 110.904 1.00 51.66 1240 ILE A CA 1
ATOM 10704 C C . ILE B 2 1240 ? 145.376 110.885 109.772 1.00 53.47 1240 ILE A C 1
ATOM 10705 O O . ILE B 2 1240 ? 144.235 110.670 109.338 1.00 58.64 1240 ILE A O 1
ATOM 10710 N N . PRO B 2 1241 ? 146.439 110.260 109.262 1.00 58.74 1241 PRO A N 1
ATOM 10711 C CA . PRO B 2 1241 ? 146.280 109.378 108.110 1.00 62.38 1241 PRO A CA 1
ATOM 10712 C C . PRO B 2 1241 ? 145.472 108.150 108.476 1.00 65.19 1241 PRO A C 1
ATOM 10713 O O . PRO B 2 1241 ? 145.423 107.746 109.651 1.00 68.67 1241 PRO A O 1
ATOM 10717 N N . PRO B 2 1242 ? 144.810 107.519 107.502 1.00 61.74 1242 PRO A N 1
ATOM 10718 C CA . PRO B 2 1242 ? 144.028 106.311 107.807 1.00 56.30 1242 PRO A CA 1
ATOM 10719 C C . PRO B 2 1242 ? 144.869 105.141 108.278 1.00 61.99 1242 PRO A C 1
ATOM 10720 O O . PRO B 2 1242 ? 144.303 104.121 108.690 1.00 68.12 1242 PRO A O 1
ATOM 10724 N N . SER B 2 1243 ? 146.200 105.245 108.218 1.00 62.36 1243 SER A N 1
ATOM 10725 C CA . SER B 2 1243 ? 147.060 104.175 108.707 1.00 62.42 1243 SER A CA 1
ATOM 10726 C C . SER B 2 1243 ? 146.813 103.870 110.176 1.00 64.75 1243 SER A C 1
ATOM 10727 O O . SER B 2 1243 ? 146.949 102.715 110.594 1.00 67.98 1243 SER A O 1
ATOM 10730 N N . SER B 2 1244 ? 146.452 104.878 110.965 1.00 64.44 1244 SER A N 1
ATOM 10731 C CA . SER B 2 1244 ? 146.063 104.683 112.352 1.00 64.27 1244 SER A CA 1
ATOM 10732 C C . SER B 2 1244 ? 144.909 105.626 112.655 1.00 64.84 1244 SER A C 1
ATOM 10733 O O . SER B 2 1244 ? 144.821 106.723 112.100 1.00 72.63 1244 SER A O 1
ATOM 10736 N N . PHE B 2 1245 ? 144.018 105.186 113.546 1.00 56.17 1245 PHE A N 1
ATOM 10737 C CA . PHE B 2 1245 ? 142.895 106.013 113.970 1.00 56.97 1245 PHE A CA 1
ATOM 10738 C C . PHE B 2 1245 ? 142.044 106.427 112.775 1.00 69.45 1245 PHE A C 1
ATOM 10739 O O . PHE B 2 1245 ? 142.073 107.593 112.370 1.00 78.52 1245 PHE A O 1
ATOM 10747 N N . TYR B 2 1246 ? 141.343 105.456 112.177 1.00 61.08 1246 TYR A N 1
ATOM 10748 C CA . TYR B 2 1246 ? 140.545 105.654 110.965 1.00 57.60 1246 TYR A CA 1
ATOM 10749 C C . TYR B 2 1246 ? 139.837 107.006 110.896 1.00 67.01 1246 TYR A C 1
ATOM 10750 O O . TYR B 2 1246 ? 139.833 107.659 109.846 1.00 75.49 1246 TYR A O 1
ATOM 10759 N N . THR B 2 1247 ? 139.179 107.404 111.987 1.00 61.21 1247 THR A N 1
ATOM 10760 C CA . THR B 2 1247 ? 138.709 108.766 112.255 1.00 64.02 1247 THR A CA 1
ATOM 10761 C C . THR B 2 1247 ? 137.518 109.189 111.399 1.00 65.37 1247 THR A C 1
ATOM 10762 O O . THR B 2 1247 ? 136.852 110.182 111.711 1.00 64.88 1247 THR A O 1
ATOM 10766 N N . GLY B 2 1248 ? 137.210 108.426 110.355 1.00 67.88 1248 GLY A N 1
ATOM 10767 C CA . GLY B 2 1248 ? 136.011 108.634 109.564 1.00 65.36 1248 GLY A CA 1
ATOM 10768 C C . GLY B 2 1248 ? 135.810 109.997 108.927 1.00 66.48 1248 GLY A C 1
ATOM 10769 O O . GLY B 2 1248 ? 134.809 110.205 108.235 1.00 72.46 1248 GLY A O 1
ATOM 10770 N N . VAL B 2 1249 ? 136.736 110.934 109.133 1.00 50.74 1249 VAL A N 1
ATOM 10771 C CA . VAL B 2 1249 ? 136.536 112.305 108.675 1.00 43.75 1249 VAL A CA 1
ATOM 10772 C C . VAL B 2 1249 ? 137.764 112.814 107.935 1.00 51.25 1249 VAL A C 1
ATOM 10773 O O . VAL B 2 1249 ? 137.933 114.027 107.767 1.00 59.71 1249 VAL A O 1
ATOM 10777 N N . TYR B 2 1250 ? 138.632 111.904 107.498 1.00 48.06 1250 TYR A N 1
ATOM 10778 C CA . TYR B 2 1250 ? 139.857 112.305 106.816 1.00 47.13 1250 TYR A CA 1
ATOM 10779 C C . TYR B 2 1250 ? 139.550 113.127 105.572 1.00 60.30 1250 TYR A C 1
ATOM 10780 O O . TYR B 2 1250 ? 138.988 112.610 104.601 1.00 61.21 1250 TYR A O 1
ATOM 10789 N N . GLY B 2 1251 ? 139.916 114.405 105.591 1.00 67.22 1251 GLY A N 1
ATOM 10790 C CA . GLY B 2 1251 ? 139.694 115.300 104.470 1.00 64.41 1251 GLY A CA 1
ATOM 10791 C C . GLY B 2 1251 ? 138.873 116.532 104.784 1.00 59.37 1251 GLY A C 1
ATOM 10792 O O . GLY B 2 1251 ? 138.749 117.407 103.914 1.00 67.54 1251 GLY A O 1
ATOM 10793 N N . ASN B 2 1252 ? 138.300 116.649 105.985 1.00 50.15 1252 ASN A N 1
ATOM 10794 C CA . ASN B 2 1252 ? 137.503 117.829 106.302 1.00 55.88 1252 ASN A CA 1
ATOM 10795 C C . ASN B 2 1252 ? 138.356 119.088 106.363 1.00 61.40 1252 ASN A C 1
ATOM 10796 O O . ASN B 2 1252 ? 137.846 120.188 106.123 1.00 64.01 1252 ASN A O 1
ATOM 10801 N N . ASP B 2 1253 ? 139.648 118.952 106.668 1.00 65.35 1253 ASP A N 1
ATOM 10802 C CA . ASP B 2 1253 ? 140.550 120.095 106.600 1.00 64.97 1253 ASP A CA 1
ATOM 10803 C C . ASP B 2 1253 ? 140.660 120.646 105.186 1.00 65.92 1253 ASP A C 1
ATOM 10804 O O . ASP B 2 1253 ? 141.046 121.806 105.010 1.00 65.69 1253 ASP A O 1
ATOM 10809 N N . VAL B 2 1254 ? 140.335 119.838 104.179 1.00 60.64 1254 VAL A N 1
ATOM 10810 C CA . VAL B 2 1254 ? 140.303 120.298 102.798 1.00 53.36 1254 VAL A CA 1
ATOM 10811 C C . VAL B 2 1254 ? 138.882 120.590 102.325 1.00 49.90 1254 VAL A C 1
ATOM 10812 O O . VAL B 2 1254 ? 138.703 121.403 101.405 1.00 57.16 1254 VAL A O 1
ATOM 10816 N N . PHE B 2 1255 ? 137.873 119.974 102.935 1.00 47.19 1255 PHE A N 1
ATOM 10817 C CA . PHE B 2 1255 ? 136.500 120.092 102.469 1.00 47.19 1255 PHE A CA 1
ATOM 10818 C C . PHE B 2 1255 ? 135.712 121.190 103.170 1.00 49.64 1255 PHE A C 1
ATOM 10819 O O . PHE B 2 1255 ? 134.642 121.566 102.680 1.00 55.31 1255 PHE A O 1
ATOM 10827 N N . LEU B 2 1256 ? 136.200 121.713 104.292 1.00 57.90 1256 LEU A N 1
ATOM 10828 C CA . LEU B 2 1256 ? 135.499 122.757 105.026 1.00 60.05 1256 LEU A CA 1
ATOM 10829 C C . LEU B 2 1256 ? 136.229 124.090 105.002 1.00 65.70 1256 LEU A C 1
ATOM 10830 O O . LEU B 2 1256 ? 135.639 125.112 104.638 1.00 66.30 1256 LEU A O 1
ATOM 10835 N N . PHE B 2 1257 ? 137.507 124.106 105.383 1.00 66.54 1257 PHE A N 1
ATOM 10836 C CA . PHE B 2 1257 ? 138.258 125.354 105.422 1.00 59.80 1257 PHE A CA 1
ATOM 10837 C C . PHE B 2 1257 ? 138.480 125.942 104.036 1.00 53.10 1257 PHE A C 1
ATOM 10838 O O . PHE B 2 1257 ? 138.745 127.142 103.921 1.00 55.32 1257 PHE A O 1
ATOM 10846 N N . ARG B 2 1258 ? 138.378 125.131 102.987 1.00 44.99 1258 ARG A N 1
ATOM 10847 C CA . ARG B 2 1258 ? 138.531 125.600 101.619 1.00 47.75 1258 ARG A CA 1
ATOM 10848 C C . ARG B 2 1258 ? 137.201 125.854 100.926 1.00 53.81 1258 ARG A C 1
ATOM 10849 O O . ARG B 2 1258 ? 137.190 126.167 99.732 1.00 64.04 1258 ARG A O 1
ATOM 10857 N N . SER B 2 1259 ? 136.086 125.729 101.636 1.00 46.70 1259 SER A N 1
ATOM 10858 C CA . SER B 2 1259 ? 134.760 125.856 101.049 1.00 42.99 1259 SER A CA 1
ATOM 10859 C C . SER B 2 1259 ? 134.124 127.160 101.504 1.00 40.22 1259 SER A C 1
ATOM 10860 O O . SER B 2 1259 ? 134.111 127.465 102.701 1.00 50.05 1259 SER A O 1
ATOM 10863 N N . ALA B 2 1260 ? 133.600 127.926 100.545 1.00 46.39 1260 ALA A N 1
ATOM 10864 C CA . ALA B 2 1260 ? 132.928 129.173 100.887 1.00 56.59 1260 ALA A CA 1
ATOM 10865 C C . ALA B 2 1260 ? 131.646 128.921 101.665 1.00 55.11 1260 ALA A C 1
ATOM 10866 O O . ALA B 2 1260 ? 131.221 129.778 102.449 1.00 61.68 1260 ALA A O 1
ATOM 10868 N N . ALA B 2 1261 ? 131.022 127.758 101.465 1.00 55.30 1261 ALA A N 1
ATOM 10869 C CA . ALA B 2 1261 ? 129.792 127.444 102.181 1.00 61.11 1261 ALA A CA 1
ATOM 10870 C C . ALA B 2 1261 ? 130.027 127.419 103.685 1.00 65.95 1261 ALA A C 1
ATOM 10871 O O . ALA B 2 1261 ? 129.252 127.993 104.452 1.00 74.12 1261 ALA A O 1
ATOM 10873 N N . TYR B 2 1262 ? 131.113 126.782 104.122 1.00 63.57 1262 TYR A N 1
ATOM 10874 C CA . TYR B 2 1262 ? 131.425 126.724 105.548 1.00 65.17 1262 TYR A CA 1
ATOM 10875 C C . TYR B 2 1262 ? 131.714 128.113 106.111 1.00 69.70 1262 TYR A C 1
ATOM 10876 O O . TYR B 2 1262 ? 131.122 128.529 107.120 1.00 75.55 1262 TYR A O 1
ATOM 10885 N N . TRP B 2 1263 ? 132.611 128.854 105.450 1.00 53.24 1263 TRP A N 1
ATOM 10886 C CA . TRP B 2 1263 ? 133.057 130.151 105.944 1.00 46.52 1263 TRP A CA 1
ATOM 10887 C C . TRP B 2 1263 ? 131.971 131.213 105.893 1.00 51.86 1263 TRP A C 1
ATOM 10888 O O . TRP B 2 1263 ? 132.078 132.218 106.602 1.00 62.36 1263 TRP A O 1
ATOM 10899 N N . PHE B 2 1264 ? 130.951 131.039 105.058 1.00 50.40 1264 PHE A N 1
ATOM 10900 C CA . PHE B 2 1264 ? 129.834 131.970 105.013 1.00 52.53 1264 PHE A CA 1
ATOM 10901 C C . PHE B 2 1264 ? 128.582 131.418 105.672 1.00 53.48 1264 PHE A C 1
ATOM 10902 O O . PHE B 2 1264 ? 127.577 132.131 105.758 1.00 58.92 1264 PHE A O 1
ATOM 10910 N N . GLY B 2 1265 ? 128.612 130.175 106.140 1.00 45.51 1265 GLY A N 1
ATOM 10911 C CA . GLY B 2 1265 ? 127.479 129.613 106.832 1.00 51.07 1265 GLY A CA 1
ATOM 10912 C C . GLY B 2 1265 ? 127.627 129.699 108.331 1.00 54.30 1265 GLY A C 1
ATOM 10913 O O . GLY B 2 1265 ? 126.672 130.073 109.018 1.00 61.88 1265 GLY A O 1
ATOM 10914 N N . TRP B 2 1266 ? 128.804 129.359 108.860 1.00 54.57 1266 TRP A N 1
ATOM 10915 C CA . TRP B 2 1266 ? 128.966 129.431 110.310 1.00 58.30 1266 TRP A CA 1
ATOM 10916 C C . TRP B 2 1266 ? 128.773 130.845 110.862 1.00 58.96 1266 TRP A C 1
ATOM 10917 O O . TRP B 2 1266 ? 128.051 130.984 111.868 1.00 58.95 1266 TRP A O 1
ATOM 10928 N N . PRO B 2 1267 ? 129.326 131.918 110.274 1.00 55.64 1267 PRO A N 1
ATOM 10929 C CA . PRO B 2 1267 ? 129.008 133.246 110.820 1.00 47.81 1267 PRO A CA 1
ATOM 10930 C C . PRO B 2 1267 ? 127.554 133.618 110.622 1.00 54.85 1267 PRO A C 1
ATOM 10931 O O . PRO B 2 1267 ? 126.961 134.267 111.492 1.00 64.11 1267 PRO A O 1
ATOM 10935 N N . PHE B 2 1268 ? 126.959 133.220 109.495 1.00 48.46 1268 PHE A N 1
ATOM 10936 C CA . PHE B 2 1268 ? 125.557 133.534 109.249 1.00 45.81 1268 PHE A CA 1
ATOM 10937 C C . PHE B 2 1268 ? 124.659 132.869 110.281 1.00 42.74 1268 PHE A C 1
ATOM 10938 O O . PHE B 2 1268 ? 123.770 133.511 110.851 1.00 46.91 1268 PHE A O 1
ATOM 10946 N N . VAL B 2 1269 ? 124.875 131.577 110.536 1.00 52.59 1269 VAL A N 1
ATOM 10947 C CA . VAL B 2 1269 ? 124.036 130.886 111.507 1.00 55.98 1269 VAL A CA 1
ATOM 10948 C C . VAL B 2 1269 ? 124.285 131.434 112.904 1.00 57.40 1269 VAL A C 1
ATOM 10949 O O . VAL B 2 1269 ? 123.352 131.563 113.702 1.00 62.77 1269 VAL A O 1
ATOM 10953 N N . THR B 2 1270 ? 125.532 131.802 113.215 1.00 51.34 1270 THR A N 1
ATOM 10954 C CA . THR B 2 1270 ? 125.809 132.393 114.520 1.00 46.43 1270 THR A CA 1
ATOM 10955 C C . THR B 2 1270 ? 125.046 133.701 114.704 1.00 50.36 1270 THR A C 1
ATOM 10956 O O . THR B 2 1270 ? 124.362 133.901 115.718 1.00 55.84 1270 THR A O 1
ATOM 10960 N N . ILE B 2 1271 ? 125.131 134.595 113.716 1.00 54.91 1271 ILE A N 1
ATOM 10961 C CA . ILE B 2 1271 ? 124.464 135.891 113.815 1.00 49.99 1271 ILE A CA 1
ATOM 10962 C C . ILE B 2 1271 ? 122.954 135.715 113.889 1.00 52.61 1271 ILE A C 1
ATOM 10963 O O . ILE B 2 1271 ? 122.282 136.356 114.705 1.00 55.87 1271 ILE A O 1
ATOM 10968 N N . ILE B 2 1272 ? 122.394 134.846 113.044 1.00 50.93 1272 ILE A N 1
ATOM 10969 C CA . ILE B 2 1272 ? 120.944 134.687 113.013 1.00 46.50 1272 ILE A CA 1
ATOM 10970 C C . ILE B 2 1272 ? 120.443 134.047 114.301 1.00 45.10 1272 ILE A C 1
ATOM 10971 O O . ILE B 2 1272 ? 119.389 134.424 114.825 1.00 52.91 1272 ILE A O 1
ATOM 10976 N N . ALA B 2 1273 ? 121.184 133.075 114.838 1.00 43.27 1273 ALA A N 1
ATOM 10977 C CA . ALA B 2 1273 ? 120.787 132.458 116.096 1.00 48.23 1273 ALA A CA 1
ATOM 10978 C C . ALA B 2 1273 ? 120.847 133.453 117.246 1.00 54.67 1273 ALA A C 1
ATOM 10979 O O . ALA B 2 1273 ? 119.960 133.467 118.107 1.00 59.18 1273 ALA A O 1
ATOM 10981 N N . LEU B 2 1274 ? 121.882 134.294 117.283 1.00 47.04 1274 LEU A N 1
ATOM 10982 C CA . LEU B 2 1274 ? 122.041 135.205 118.409 1.00 44.05 1274 LEU A CA 1
ATOM 10983 C C . LEU B 2 1274 ? 121.217 136.479 118.280 1.00 47.57 1274 LEU A C 1
ATOM 10984 O O . LEU B 2 1274 ? 121.048 137.188 119.278 1.00 61.59 1274 LEU A O 1
ATOM 10989 N N . LEU B 2 1275 ? 120.707 136.790 117.089 1.00 47.52 1275 LEU A N 1
ATOM 10990 C CA . LEU B 2 1275 ? 120.001 138.056 116.902 1.00 51.72 1275 LEU A CA 1
ATOM 10991 C C . LEU B 2 1275 ? 118.739 138.182 117.747 1.00 55.58 1275 LEU A C 1
ATOM 10992 O O . LEU B 2 1275 ? 118.560 139.233 118.389 1.00 60.94 1275 LEU A O 1
ATOM 10997 N N . PRO B 2 1276 ? 117.822 137.204 117.780 1.00 52.96 1276 PRO A N 1
ATOM 10998 C CA . PRO B 2 1276 ? 116.644 137.367 118.648 1.00 54.59 1276 PRO A CA 1
ATOM 10999 C C . PRO B 2 1276 ? 117.002 137.549 120.109 1.00 60.66 1276 PRO A C 1
ATOM 11000 O O . PRO B 2 1276 ? 116.376 138.365 120.795 1.00 70.32 1276 PRO A O 1
ATOM 11004 N N . ARG B 2 1277 ? 118.009 136.825 120.600 1.00 58.70 1277 ARG A N 1
ATOM 11005 C CA . ARG B 2 1277 ? 118.431 136.993 121.985 1.00 53.79 1277 ARG A CA 1
ATOM 11006 C C . ARG B 2 1277 ? 118.961 138.398 122.232 1.00 51.85 1277 ARG A C 1
ATOM 11007 O O . ARG B 2 1277 ? 118.630 139.025 123.244 1.00 61.70 1277 ARG A O 1
ATOM 11015 N N . TYR B 2 1278 ? 119.779 138.911 121.312 1.00 47.63 1278 TYR A N 1
ATOM 11016 C CA . TYR B 2 1278 ? 120.335 140.250 121.473 1.00 48.48 1278 TYR A CA 1
ATOM 11017 C C . TYR B 2 1278 ? 119.233 141.301 121.480 1.00 54.79 1278 TYR A C 1
ATOM 11018 O O . TYR B 2 1278 ? 119.217 142.198 122.332 1.00 67.24 1278 TYR A O 1
ATOM 11027 N N . LEU B 2 1279 ? 118.293 141.199 120.538 1.00 54.20 1279 LEU A N 1
ATOM 11028 C CA . LEU B 2 1279 ? 117.211 142.175 120.471 1.00 61.32 1279 LEU A CA 1
ATOM 11029 C C . LEU B 2 1279 ? 116.314 142.099 121.701 1.00 72.17 1279 LEU A C 1
ATOM 11030 O O . LEU B 2 1279 ? 115.906 143.134 122.239 1.00 78.31 1279 LEU A O 1
ATOM 11035 N N . ILE B 2 1280 ? 115.998 140.885 122.162 1.00 62.30 1280 ILE A N 1
ATOM 11036 C CA . ILE B 2 1280 ? 115.154 140.734 123.344 1.00 52.01 1280 ILE A CA 1
ATOM 11037 C C . ILE B 2 1280 ? 115.854 141.293 124.575 1.00 57.71 1280 ILE A C 1
ATOM 11038 O O . ILE B 2 1280 ? 115.235 141.971 125.402 1.00 68.91 1280 ILE A O 1
ATOM 11043 N N . LYS B 2 1281 ? 117.152 141.019 124.718 1.00 57.92 1281 LYS A N 1
ATOM 11044 C CA . LYS B 2 1281 ? 117.898 141.545 125.855 1.00 59.12 1281 LYS A CA 1
ATOM 11045 C C . LYS B 2 1281 ? 117.937 143.067 125.827 1.00 61.73 1281 LYS A C 1
ATOM 11046 O O . LYS B 2 1281 ? 117.735 143.721 126.858 1.00 69.54 1281 LYS A O 1
ATOM 11052 N N . THR B 2 1282 ? 118.176 143.650 124.649 1.00 65.74 1282 THR A N 1
ATOM 11053 C CA . THR B 2 1282 ? 118.213 145.105 124.540 1.00 67.66 1282 THR A CA 1
ATOM 11054 C C . THR B 2 1282 ? 116.854 145.718 124.856 1.00 71.24 1282 THR A C 1
ATOM 11055 O O . THR B 2 1282 ? 116.771 146.734 125.558 1.00 80.52 1282 THR A O 1
ATOM 11059 N N . PHE B 2 1283 ? 115.777 145.113 124.353 1.00 69.08 1283 PHE A N 1
ATOM 11060 C CA . PHE B 2 1283 ? 114.448 145.649 124.618 1.00 72.76 1283 PHE A CA 1
ATOM 11061 C C . PHE B 2 1283 ? 114.054 145.485 126.079 1.00 75.96 1283 PHE A C 1
ATOM 11062 O O . PHE B 2 1283 ? 113.351 146.338 126.625 1.00 83.48 1283 PHE A O 1
ATOM 11070 N N . ARG B 2 1284 ? 114.492 144.407 126.730 1.00 77.36 1284 ARG A N 1
ATOM 11071 C CA . ARG B 2 1284 ? 114.219 144.260 128.153 1.00 77.90 1284 ARG A CA 1
ATOM 11072 C C . ARG B 2 1284 ? 115.028 145.250 128.977 1.00 81.49 1284 ARG A C 1
ATOM 11073 O O . ARG B 2 1284 ? 114.569 145.698 130.033 1.00 87.73 1284 ARG A O 1
ATOM 11081 N N . GLN B 2 1285 ? 116.230 145.602 128.518 1.00 83.95 1285 GLN A N 1
ATOM 11082 C CA . GLN B 2 1285 ? 117.023 146.592 129.239 1.00 84.94 1285 GLN A CA 1
ATOM 11083 C C . GLN B 2 1285 ? 116.463 147.998 129.059 1.00 87.41 1285 GLN A C 1
ATOM 11084 O O . GLN B 2 1285 ? 116.507 148.812 129.988 1.00 83.88 1285 GLN A O 1
ATOM 11090 N N . ASN B 2 1286 ? 115.941 148.308 127.871 1.00 91.87 1286 ASN A N 1
ATOM 11091 C CA . ASN B 2 1286 ? 115.514 149.668 127.549 1.00 89.16 1286 ASN A CA 1
ATOM 11092 C C . ASN B 2 1286 ? 114.026 149.899 127.800 1.00 86.71 1286 ASN A C 1
ATOM 11093 O O . ASN B 2 1286 ? 113.655 150.762 128.601 1.00 90.01 1286 ASN A O 1
ATOM 11098 N N . ILE B 2 1287 ? 113.164 149.145 127.118 1.00 82.30 1287 ILE A N 1
ATOM 11099 C CA . ILE B 2 1287 ? 111.730 149.408 127.174 1.00 84.26 1287 ILE A CA 1
ATOM 11100 C C . ILE B 2 1287 ? 111.169 149.063 128.548 1.00 83.02 1287 ILE A C 1
ATOM 11101 O O . ILE B 2 1287 ? 110.396 149.833 129.130 1.00 87.68 1287 ILE A O 1
ATOM 11106 N N . PHE B 2 1288 ? 111.552 147.910 129.092 1.00 84.86 1288 PHE A N 1
ATOM 11107 C CA . PHE B 2 1288 ? 110.993 147.399 130.344 1.00 87.23 1288 PHE A CA 1
ATOM 11108 C C . PHE B 2 1288 ? 112.122 147.048 131.304 1.00 87.39 1288 PHE A C 1
ATOM 11109 O O . PHE B 2 1288 ? 112.336 145.874 131.630 1.00 91.22 1288 PHE A O 1
ATOM 11117 N N . PRO B 2 1289 ? 112.850 148.047 131.797 1.00 87.15 1289 PRO A N 1
ATOM 11118 C CA . PRO B 2 1289 ? 114.021 147.763 132.632 1.00 90.43 1289 PRO A CA 1
ATOM 11119 C C . PRO B 2 1289 ? 113.627 147.270 134.015 1.00 92.95 1289 PRO A C 1
ATOM 11120 O O . PRO B 2 1289 ? 112.491 147.426 134.470 1.00 91.15 1289 PRO A O 1
ATOM 11124 N N . ASN B 2 1290 ? 114.598 146.658 134.683 1.00 90.08 1290 ASN A N 1
ATOM 11125 C CA . ASN B 2 1290 ? 114.483 146.274 136.080 1.00 85.38 1290 ASN A CA 1
ATOM 11126 C C . ASN B 2 1290 ? 115.176 147.310 136.957 1.00 89.60 1290 ASN A C 1
ATOM 11127 O O . ASN B 2 1290 ? 115.859 148.215 136.472 1.00 97.14 1290 ASN A O 1
ATOM 11132 N N . ASP B 2 1291 ? 114.984 147.174 138.270 1.00 76.78 1291 ASP A N 1
ATOM 11133 C CA . ASP B 2 1291 ? 115.690 148.048 139.201 1.00 72.85 1291 ASP A CA 1
ATOM 11134 C C . ASP B 2 1291 ? 117.194 147.836 139.114 1.00 71.44 1291 ASP A C 1
ATOM 11135 O O . ASP B 2 1291 ? 117.967 148.801 139.110 1.00 75.21 1291 ASP A O 1
ATOM 11140 N N . VAL B 2 1292 ? 117.627 146.576 139.036 1.00 66.94 1292 VAL A N 1
ATOM 11141 C CA . VAL B 2 1292 ? 119.053 146.282 138.949 1.00 69.76 1292 VAL A CA 1
ATOM 11142 C C . VAL B 2 1292 ? 119.631 146.808 137.642 1.00 74.10 1292 VAL A C 1
ATOM 11143 O O . VAL B 2 1292 ? 120.721 147.389 137.624 1.00 81.36 1292 VAL A O 1
ATOM 11147 N N . ASP B 2 1293 ? 118.920 146.610 136.530 1.00 82.19 1293 ASP A N 1
ATOM 11148 C CA . ASP B 2 1293 ? 119.399 147.113 135.245 1.00 84.29 1293 ASP A CA 1
ATOM 11149 C C . ASP B 2 1293 ? 119.474 148.635 135.240 1.00 78.96 1293 ASP A C 1
ATOM 11150 O O . ASP B 2 1293 ? 120.445 149.219 134.738 1.00 81.68 1293 ASP A O 1
ATOM 11155 N N . THR B 2 1294 ? 118.454 149.295 135.791 1.00 66.06 1294 THR A N 1
ATOM 11156 C CA . THR B 2 1294 ? 118.462 150.752 135.847 1.00 67.13 1294 THR A CA 1
ATOM 11157 C C . THR B 2 1294 ? 119.614 151.262 136.700 1.00 67.00 1294 THR A C 1
ATOM 11158 O O . THR B 2 1294 ? 120.293 152.225 136.325 1.00 71.32 1294 THR A O 1
ATOM 11162 N N . MET B 2 1295 ? 119.857 150.628 137.849 1.00 67.31 1295 MET A N 1
ATOM 11163 C CA . MET B 2 1295 ? 120.971 151.052 138.689 1.00 66.41 1295 MET A CA 1
ATOM 11164 C C . MET B 2 1295 ? 122.313 150.775 138.026 1.00 70.83 1295 MET A C 1
ATOM 11165 O O . MET B 2 1295 ? 123.258 151.552 138.199 1.00 79.98 1295 MET A O 1
ATOM 11170 N N . ARG B 2 1296 ? 122.418 149.683 137.267 1.00 62.72 1296 ARG A N 1
ATOM 11171 C CA . ARG B 2 1296 ? 123.642 149.422 136.518 1.00 57.22 1296 ARG A CA 1
ATOM 11172 C C . ARG B 2 1296 ? 123.894 150.516 135.491 1.00 69.06 1296 ARG A C 1
ATOM 11173 O O . ARG B 2 1296 ? 125.022 151.006 135.357 1.00 76.10 1296 ARG A O 1
ATOM 11181 N N . LEU B 2 1297 ? 122.849 150.926 134.767 1.00 73.90 1297 LEU A N 1
ATOM 11182 C CA . LEU B 2 1297 ? 123.000 152.022 133.814 1.00 70.50 1297 LEU A CA 1
ATOM 11183 C C . LEU B 2 1297 ? 123.376 153.320 134.517 1.00 66.31 1297 LEU A C 1
ATOM 11184 O O . LEU B 2 1297 ? 124.215 154.083 134.023 1.00 73.57 1297 LEU A O 1
ATOM 11189 N N . VAL B 2 1298 ? 122.760 153.592 135.670 1.00 60.55 1298 VAL A N 1
ATOM 11190 C CA . VAL B 2 1298 ? 123.060 154.817 136.407 1.00 61.07 1298 VAL A CA 1
ATOM 11191 C C . VAL B 2 1298 ? 124.516 154.830 136.852 1.00 60.96 1298 VAL A C 1
ATOM 11192 O O . VAL B 2 1298 ? 125.209 155.847 136.731 1.00 74.23 1298 VAL A O 1
ATOM 11196 N N . ARG B 2 1299 ? 125.004 153.702 137.371 1.00 60.48 1299 ARG A N 1
ATOM 11197 C CA . ARG B 2 1299 ? 126.398 153.627 137.791 1.00 70.24 1299 ARG A CA 1
ATOM 11198 C C . ARG B 2 1299 ? 127.346 153.765 136.606 1.00 72.96 1299 ARG A C 1
ATOM 11199 O O . ARG B 2 1299 ? 128.386 154.426 136.712 1.00 72.32 1299 ARG A O 1
ATOM 11207 N N . LYS B 2 1300 ? 127.010 153.149 135.470 1.00 76.81 1300 LYS A N 1
ATOM 11208 C CA . LYS B 2 1300 ? 127.918 153.169 134.327 1.00 77.65 1300 LYS A CA 1
ATOM 11209 C C . LYS B 2 1300 ? 127.990 154.553 133.691 1.00 76.54 1300 LYS A C 1
ATOM 11210 O O . LYS B 2 1300 ? 129.077 155.032 133.349 1.00 73.74 1300 LYS A O 1
ATOM 11216 N N . TYR B 2 1301 ? 126.844 155.212 133.523 1.00 86.07 1301 TYR A N 1
ATOM 11217 C CA . TYR B 2 1301 ? 126.806 156.475 132.798 1.00 84.65 1301 TYR A CA 1
ATOM 11218 C C . TYR B 2 1301 ? 126.930 157.699 133.694 1.00 84.70 1301 TYR A C 1
ATOM 11219 O O . TYR B 2 1301 ? 127.273 158.777 133.195 1.00 89.01 1301 TYR A O 1
ATOM 11228 N N . HIS B 2 1302 ? 126.664 157.571 134.992 1.00 78.74 1302 HIS A N 1
ATOM 11229 C CA . HIS B 2 1302 ? 126.755 158.689 135.931 1.00 80.28 1302 HIS A CA 1
ATOM 11230 C C . HIS B 2 1302 ? 127.573 158.266 137.144 1.00 85.50 1302 HIS A C 1
ATOM 11231 O O . HIS B 2 1302 ? 127.021 158.011 138.223 1.00 84.34 1302 HIS A O 1
ATOM 11238 N N . PRO B 2 1303 ? 128.897 158.175 137.001 1.00 87.10 1303 PRO A N 1
ATOM 11239 C CA . PRO B 2 1303 ? 129.732 157.790 138.151 1.00 82.07 1303 PRO A CA 1
ATOM 11240 C C . PRO B 2 1303 ? 129.713 158.799 139.284 1.00 83.95 1303 PRO A C 1
ATOM 11241 O O . PRO B 2 1303 ? 130.015 158.430 140.426 1.00 85.10 1303 PRO A O 1
ATOM 11245 N N . GLU B 2 1304 ? 129.371 160.056 139.012 1.00 90.28 1304 GLU A N 1
ATOM 11246 C CA . GLU B 2 1304 ? 129.399 161.105 140.030 1.00 90.43 1304 GLU A CA 1
ATOM 11247 C C . GLU B 2 1304 ? 128.002 161.300 140.619 1.00 89.72 1304 GLU A C 1
ATOM 11248 O O . GLU B 2 1304 ? 127.374 162.352 140.494 1.00 89.51 1304 GLU A O 1
ATOM 11254 N N . VAL B 2 1305 ? 127.520 160.247 141.274 1.00 74.01 1305 VAL A N 1
ATOM 11255 C CA . VAL B 2 1305 ? 126.241 160.266 141.974 1.00 72.19 1305 VAL A CA 1
ATOM 11256 C C . VAL B 2 1305 ? 126.459 159.720 143.376 1.00 75.41 1305 VAL A C 1
ATOM 11257 O O . VAL B 2 1305 ? 127.079 158.664 143.546 1.00 76.56 1305 VAL A O 1
ATOM 11261 N N . ASP B 2 1306 ? 125.953 160.436 144.377 1.00 95.28 1306 ASP A N 1
ATOM 11262 C CA . ASP B 2 1306 ? 126.066 160.017 145.772 1.00 94.67 1306 ASP A CA 1
ATOM 11263 C C . ASP B 2 1306 ? 124.843 159.177 146.118 1.00 93.03 1306 ASP A C 1
ATOM 11264 O O . ASP B 2 1306 ? 123.775 159.710 146.427 1.00 91.96 1306 ASP A O 1
ATOM 11269 N N . LEU B 2 1307 ? 125.003 157.851 146.064 1.00 90.34 1307 LEU A N 1
ATOM 11270 C CA . LEU B 2 1307 ? 123.885 156.953 146.341 1.00 90.54 1307 LEU A CA 1
ATOM 11271 C C . LEU B 2 1307 ? 123.332 157.156 147.744 1.00 91.37 1307 LEU A C 1
ATOM 11272 O O . LEU B 2 1307 ? 122.121 157.036 147.957 1.00 90.53 1307 LEU A O 1
ATOM 11277 N N . TYR B 2 1308 ? 124.198 157.462 148.710 1.00 89.88 1308 TYR A N 1
ATOM 11278 C CA . TYR B 2 1308 ? 123.757 157.588 150.094 1.00 88.73 1308 TYR A CA 1
ATOM 11279 C C . TYR B 2 1308 ? 122.995 158.881 150.351 1.00 90.45 1308 TYR A C 1
ATOM 11280 O O . TYR B 2 1308 ? 122.190 158.940 151.286 1.00 92.47 1308 TYR A O 1
ATOM 11289 N N . ASN B 2 1309 ? 123.231 159.919 149.553 1.00 90.00 1309 ASN A N 1
ATOM 11290 C CA . ASN B 2 1309 ? 122.640 161.236 149.778 1.00 88.76 1309 ASN A CA 1
ATOM 11291 C C . ASN B 2 1309 ? 122.110 161.826 148.477 1.00 91.55 1309 ASN A C 1
ATOM 11292 O O . ASN B 2 1309 ? 122.394 162.973 148.123 1.00 95.89 1309 ASN A O 1
ATOM 11297 N N . HIS B 2 1310 ? 121.327 161.042 147.737 1.00 85.60 1310 HIS A N 1
ATOM 11298 C CA . HIS B 2 1310 ? 120.680 161.582 146.552 1.00 82.47 1310 HIS A CA 1
ATOM 11299 C C . HIS B 2 1310 ? 119.168 161.618 146.745 1.00 87.59 1310 HIS A C 1
ATOM 11300 O O . HIS B 2 1310 ? 118.596 160.672 147.299 1.00 94.07 1310 HIS A O 1
ATOM 11307 N N . PRO B 2 1311 ? 118.497 162.686 146.306 1.00 85.56 1311 PRO A N 1
ATOM 11308 C CA . PRO B 2 1311 ? 117.051 162.799 146.568 1.00 87.08 1311 PRO A CA 1
ATOM 11309 C C . PRO B 2 1311 ? 116.222 161.672 145.976 1.00 84.32 1311 PRO A C 1
ATOM 11310 O O . PRO B 2 1311 ? 115.208 161.289 146.573 1.00 86.11 1311 PRO A O 1
ATOM 11314 N N . MET B 2 1312 ? 116.612 161.128 144.824 1.00 84.60 1312 MET A N 1
ATOM 11315 C CA . MET B 2 1312 ? 115.871 160.047 144.188 1.00 85.73 1312 MET A CA 1
ATOM 11316 C C . MET B 2 1312 ? 116.539 158.692 144.384 1.00 87.36 1312 MET A C 1
ATOM 11317 O O . MET B 2 1312 ? 116.330 157.779 143.578 1.00 90.03 1312 MET A O 1
ATOM 11322 N N . LEU B 2 1313 ? 117.328 158.546 145.440 1.00 79.62 1313 LEU A N 1
ATOM 11323 C CA . LEU B 2 1313 ? 118.079 157.330 145.730 1.00 74.25 1313 LEU A CA 1
ATOM 11324 C C . LEU B 2 1313 ? 118.190 157.210 147.246 1.00 78.67 1313 LEU A C 1
ATOM 11325 O O . LEU B 2 1313 ? 117.396 157.801 147.984 1.00 84.01 1313 LEU A O 1
ATOM 11330 N N . GLY B 2 1314 ? 119.166 156.431 147.711 1.00 75.53 1314 GLY A N 1
ATOM 11331 C CA . GLY B 2 1314 ? 119.353 156.157 149.126 1.00 75.42 1314 GLY A CA 1
ATOM 11332 C C . GLY B 2 1314 ? 119.321 157.359 150.050 1.00 75.75 1314 GLY A C 1
ATOM 11333 O O . GLY B 2 1314 ? 119.172 157.202 151.266 1.00 81.19 1314 GLY A O 1
ATOM 11334 N N . GLY B 2 1315 ? 119.471 158.565 149.496 1.00 77.41 1315 GLY A N 1
ATOM 11335 C CA . GLY B 2 1315 ? 119.240 159.762 150.285 1.00 80.65 1315 GLY A CA 1
ATOM 11336 C C . GLY B 2 1315 ? 117.822 159.845 150.811 1.00 81.32 1315 GLY A C 1
ATOM 11337 O O . GLY B 2 1315 ? 117.592 160.344 151.916 1.00 83.50 1315 GLY A O 1
ATOM 11338 N N . LYS B 2 1316 ? 116.853 159.359 150.032 1.00 75.52 1316 LYS A N 1
ATOM 11339 C CA . LYS B 2 1316 ? 115.484 159.215 150.511 1.00 76.62 1316 LYS A CA 1
ATOM 11340 C C . LYS B 2 1316 ? 115.348 158.097 151.536 1.00 78.06 1316 LYS A C 1
ATOM 11341 O O . LYS B 2 1316 ? 114.290 157.979 152.165 1.00 73.99 1316 LYS A O 1
ATOM 11347 N N . LEU B 2 1317 ? 116.396 157.290 151.726 1.00 84.62 1317 LEU A N 1
ATOM 11348 C CA . LEU B 2 1317 ? 116.365 156.126 152.613 1.00 81.94 1317 LEU A CA 1
ATOM 11349 C C . LEU B 2 1317 ? 115.291 155.136 152.169 1.00 81.03 1317 LEU A C 1
ATOM 11350 O O . LEU B 2 1317 ? 114.614 154.511 152.987 1.00 82.64 1317 LEU A O 1
ATOM 11355 N N . ALA B 2 1318 ? 115.135 154.996 150.857 1.00 74.71 1318 ALA A N 1
ATOM 11356 C CA . ALA B 2 1318 ? 114.161 154.074 150.289 1.00 78.20 1318 ALA A CA 1
ATOM 11357 C C . ALA B 2 1318 ? 114.675 153.498 148.975 1.00 78.52 1318 ALA A C 1
ATOM 11358 O O . ALA B 2 1318 ? 115.668 153.973 148.426 1.00 76.87 1318 ALA A O 1
#

Nearest PDB structures (foldseek):
  6lcr-assembly1_B  TM=9.249E-01  e=4.946E-37  Thermochaetoides thermophila DSM 1495
  7oh5-assembly1_C  TM=9.304E-01  e=2.270E-36  Saccharomyces cerevisiae S288C
  6roh-assembly1_C  TM=9.341E-01  e=3.566E-35  Saccharomyces cerevisiae S288C
  7f7f-assembly1_B  TM=8.975E-01  e=1.160E-31  Saccharomyces cerevisiae S288C
  8ox7-assembly1_B  TM=8.244E-01  e=2.609E-27  Homo sapiens

Foldseek 3Di:
DLVVQLVVLQVLLVVLQVVLVVLQQLLLLKWKKKFFCQCVVPPAAAPPDKDFDDPVGIDTRHHPPDPDDPVNFDGKIKHWYADPPDAQLFRIKIKIKGFDAAKFDFKKFKKKKKAQAQCVDPQRLQQWALCLFLQDDDDLVVQCVGSLPPQRDDPQQGASTGGDLLLQQDSKDWQWKWFCPDDPDPNIHTPDFAQPPQDDPPLLNSGAQAHDPDDQPSHAHTPNCCSVPVPGPPVGDHGCSVGVSSSQSSPRDPDNIDIGTGTIGGPDMHHGHMIMIMMRPDRNDVVSPMIMMMMMMHAGPVGHSDSPSSVVSNVSSVVSVVVSVVSVVVCVVDVDDPPDPCPDPVNDD/DQWDWAFFAFFQCCDDDDHDDPPCARPSPPADADQPFDDDPVCLVVVLVVVVVVPVLLVLLVVLLVVCVDPLQDDDDSCLSCVLSVVLSVLSSVVSVVVRVVRVVVSVVVFQFFFFWWADVVRTDDGRDGLQDRTQGTKGFGWAPGWDSFKWQFAAAPDPAQKWWFQPVVVDHFTGIAFHRPDCTPVVDDDCSVNVDTWKIKTFGDLQAADPWTWTAIGTCGGTRTPSSMDGGGTHDCPDTTIMGTGHRHSHCGYVVSVDDDFDDFAAPQVVQVVVVLVVLVVVLQVLLLVLLVLLLVVLVVCVVPPDDVNPPQPDDCRPSNVLSVSSSSLSSNQLSLSRPRCLVVLLLVLLQVLQVVQFPDPVQWDDDPHDIDTKHQQASHPLQLLLQFQEEEEECQQAQFQQQWAFAWWWFQFDIAGCRAGCLVVPCDDPDPSNVLVVVVLVLLQPLFDKAWDCPDPPVTQIDHDHNVSNNSNVVSCSHAKHFPGPPDQKTWICGPPHTWTKGFDAFPCRCDDPPDFKGKGWIWGPDPVGWIKIKIKGAPVVLLVLADDDDCLVVSSVSQVVVQLVLLLQQWFKMWIKMGTDDPVVVVVLVVVCVVLVNDSPCSPVVSVVSVVVVRHHIGTSTMTTIHTHGDPCQLVLVLLCLLQSHFYEYQYAGDQNSPPVNNCPSVLDHPQCDEAEQDPDVDDLLVSLVVVCCVPPVVDPVVVVLVCRVFYEYEAEAVSLVVLVVDPSSVVSVLVNSVRGRYYYYYNYDLVSLLVVQLSCCPPVVGAYEYEYEDPSSLSNQSSHNAYEYAPHPRDCSSVVSGSIYGHHSVSSSLSSQPSNVLQNQLSLLLSLLSSLLSLLLSLLQVVVCVVPSSSSDGLEDVVLVSCRCHLQPDQLSSCSSHQFDLADSVCCSLNVNVSCCSNVVVRHHVVSSVVSSVLSNVLSCLLNVQLVVLLPDQALADVRDGDDRHLSNLLSSLLSSLQSLVVSVVVGDRDDPSSVCNSVRNSVRSVVCQCPLQCPDCVPDVSVRNCSNPRQVRGVSSVVSSVVSNCVSCVVVVVVVVCCLPVPNDPSSVVRVCCVVPVPDDQCCDPVHVVVVD

Organism: Cryptococcus neoformans (strain H99 / ATCC 208821 / CBS 10515 / FGSC 9487) (NCBI:txid235443)

B-factor: mean 81.7, std 28.98, range [20.0, 177.85]

Solvent-accessible surface area: 60974 Å² total; per-residue (Å²): 20,26,170,49,10,15,52,51,5,83,107,35,2,105,91,10,47,70,39,0,51,94,5,36,154,1,0,7,103,2,5,12,0,20,0,31,0,0,77,0,48,110,77,5,26,100,119,58,64,77,101,56,7,64,124,117,17,37,107,13,40,26,15,105,94,24,116,51,66,100,107,79,20,48,38,0,25,7,12,21,40,104,67,102,93,74,109,91,35,46,37,15,52,0,25,0,24,0,55,0,9,41,93,2,31,88,10,0,4,0,2,6,34,1,24,68,1,42,0,0,1,48,31,0,16,44,3,40,11,28,40,4,8,42,18,76,88,64,59,70,85,86,0,61,43,17,57,0,70,29,5,27,28,148,120,52,69,12,18,1,0,5,0,0,3,0,3,1,25,14,51,0,51,4,76,32,2,18,7,44,81,28,135,117,49,60,150,98,76,70,15,89,39,54,83,77,28,2,5,54,43,0,16,91,84,19,8,16,37,79,11,129,68,46,69,62,81,76,7,36,19,3,46,61,8,55,135,86,51,106,129,19,11,134,117,18,18,14,63,6,85,117,46,36,45,0,0,3,0,16,18,18,2,7,27,20,56,9,40,4,1,9,0,36,14,81,77,63,114,0,49,116,10,50,3,66,0,19,0,3,13,45,7,73,2,83,68,8,79,2,49,3,2,0,3,1,1,15,35,18,107,16,0,3,58,48,46,67,5,0,147,13,3,47,63,7,3,105,95,1,57,84,54,4,75,48,21,79,96,132,75,135,107,125,89,90,139,68,12,16,18,73,45,0,58,40,30,105,182,135,79,96,44,51,7,20,88,91,74,7,98,10,107,108,30,96,83,171,96,51,165,60,88,27,24,108,47,173,42,26,67,82,35,95,76,23,57,42,79,126,144,66,56,96,83,106,6,68,138,73,2,48,178,67,72,2,9,53,58,10,62,59,10,4,75,44,1,96,113,73,88,34,38,40,63,64,66,40,74,9,36,77,28,5,84,76,9,20,46,83,14,16,136,50,15,15,124,64,10,93,98,82,97,96,61,15,74,170,90,8,68,33,81,4,34,7,38,11,6,123,66,92,95,29,178,82,154,48,82,12,53,10,34,9,8,7,3,7,2,19,5,92,81,111,34,69,2,4,3,2,4,14,3,1,13,14,48,94,134,87,14,35,0,67,3,74,8,121,82,48,70,39,38,45,36,54,14,0,69,18,33,102,7,16,162,63,3,95,22,81,31,75,7,20,86,116,25,23,14,46,5,45,15,70,27,20,94,58,11,49,148,162,6,73,13,21,5,88,60,173,158,15,89,14,18,48,17,2,2,4,20,13,4,1,52,51,1,107,6,36,52,0,2,0,7,1,1,21,1,1,4,62,43,11,31,64,115,52,64,58,101,107,84,104,44,142,1,76,1,39,107,55,2,73,60,0,10,97,70,1,21,91,58,1,39,48,22,0,63,67,0,13,104,46,1,63,75,35,4,63,80,30,34,172,50,91,1,15,0,0,27,83,6,130,78,107,30,20,36,22,96,62,10,8,112,23,6,72,22,3,0,43,10,0,0,15,6,0,0,0,24,9,0,35,24,7,8,48,46,1,3,38,60,4,5,27,77,1,87,164,20,204,74,1,45,56,129,90,130,76,98,63,40,69,1,41,14,112,18,71,43,1,0,0,3,0,0,7,0,40,9,0,4,0,23,3,43,3,0,2,1,71,13,56,13,60,13,92,23,2,4,0,13,41,66,60,2,110,175,10,36,62,74,3,138,116,49,51,75,120,114,51,124,48,1,97,32,1,39,18,0,6,25,1,3,0,7,0,3,39,0,102,24,19,80,110,87,120,74,100,7,58,34,118,27,143,28,44,19,4,32,15,1,1,95,4,0,19,76,16,25,13,31,1,66,0,69,132,118,66,51,3,60,6,17,13,90,150,69,90,60,21,9,24,73,37,42,46,29,44,11,46,51,82,81,82,54,62,8,2,0,5,4,2,78,42,90,57,151,107,21,116,8,17,0,6,2,0,1,19,10,97,14,2,35,106,28,20,36,117,76,85,110,19,124,99,37,58,74,52,5,66,112,5,10,97,92,0,4,71,77,4,7,60,24,15,0,0,0,54,1,84,7,49,81,117,67,40,80,102,30,23,93,66,50,136,94,16,37,37,45,51,112,71,52,88,116,139,25,35,57,8,4,61,67,9,6,118,51,2,70,3,4,2,0,0,0,1,57,6,70,32,11,104,25,0,39,98,2,0,24,16,0,58,50,3,26,2,43,0,6,3,8,0,43,9,45,17,65,4,1,22,1,19,43,74,64,1,47,5,4,45,161,95,24,59,60,3,61,4,132,61,48,234,114,60,5,9,74,55,1,113,97,18,0,75,125,80,26,4,124,74,79,48,13,145,101,99,55,129,114,66,18,60,0,0,0,0,27,13,114,0,0,34,80,0,38,114,61,133,108,10,40,56,26,0,21,27,0,0,62,74,12,57,4,1,3,2,0,110,30,48,57,111,33,5,10,56,6,0,83,11,0,66,101,98,49,58,36,15,0,0,0,0,0,9,21,59,53,1,30,47,2,0,54,20,2,27,0,0,0,0,5,42,23,140,100,39,101,76,1,13,89,29,10,14,1,6,0,7,13,0,66,18,0,24,34,0,0,4,2,19,0,1,33,4,2,29,19,5,0,6,1,0,0,0,0,0,0,5,0,10,0,3,4,9,0,0,44,48,0,0,58,67,0,7,49,1,0,6,36,0,5,6,13,18,6,5,16,32,6,10,44,93,2,2,46,19,2,1,34,0,0,0,11,64,0,98,9,13,34,31,102,0,5,43,8,0,1,24,2,2,110,22,0,34,84,26,132,26,3,30,102,158,67,10,31,64,5,16,137,12,0,55,84,0,0,22,15,0,0,55,49,0,1,84,10,7,36,7,8,1,3,6,46,39,0,27,5,19,16,7,46,0,1,0,2,0,0,0,0,0,0,0,6,0,1,0,40,0,6,1,43,11,8,56,5,96,93,49,108,1,141,112,0,0,120,58,0,3,123,42,0,56,62,43,0,40,87,16,2,72,49,69,8,104,79,108,90,17,21,2,38,0,1,32,23,0,0,51,164,1,19,9,0,103,54,0,42,40,2,0,5,51,22,0,18,21,40,22,63,25,85,28,6,97,111,32,22,70,152,32,66,26,12,13,1,0,55,30,1,74,154,96,84,104,176,37,72,13,150,102,38,101,92,0,6,40,108,118,35

Secondary structure (DSSP, 8-state):
-------SSSSS---SSS-SSSS--SSSSS------SS--STTHHHHHHHHHHTTSHHHHHHHHHHHHHSTTS--S-HHHHHHHHHHHHHHHHHHHHHHHHHHHHHHHHHS---B-EE-----S----B-SS--TTS-EEEE-TT---SS-B---EESSSTT-------SS-SS--------SSGGGG--TTHHHH-----EEES-SS--SS---EEE----EEE-TTTSB-SS----SSS-EEEEB-S-SSSSSHHHHS--------HHHHHHHHHHHHHHHHHHHHHHHHHHHHHHHHHHHHHTT-SSS-S--SSSSSHHHHHHHHHHHHHHHSTTSS-SSHHHHHHHHHHHHHHHHHH-STT-EEETTEEE--EESSSS-SSGGGG--EEEE-IIIIIB-S--EEEEEEBTTB------TTHHHH--SSSHHHHHHHHHHHHHHHSS--EE--SSTTT--EE-SSHHHHHHHHHHHHTS--EEE-SSSEEEE--BTB--EEEEEE--TT-S-TT-----EEEEE-SSS--EEEEEEE-HHHHHHSS--STTHHHHHHHHHHHHHHHHHTT-EEEEEEEEEE-HHHHHHHHHHHHHHHS-SS--HHHHHHHHHHH-S-----EEEEEE--BPTTHHHHHHHHHTTT-EEEEEESS-TGGGSHHHHTSSSS-SS-B--EE--SSS-HHHHHHHHHHHHHTT-HHHHHHH----B-EEE-SHHHHHHHHSSHHHHHHHHHHHT-S-EEEES--HHHHHHHHHHIIIII---EEEEESSHHHHHHHHTSSEEEEE--TT-SHHHHTSSEEESSHHHHHHIIIIIIHHHHHHHHHHHHHHHHHHHHHHHHHHHHHTTTTT----SS-HHHHHTIIIIISSHHHHHHHHH--SS-HHHHHH-GGGGHHHHTT-SSSSHHHHHHHHHHHHHHHHHHHHHHHHH-SS-SSSS-----HHHHHHHHHHHHHHHHHHHHHHT-S--SSHHHHHHTTHHHHHHHHHHHHTTS-TTS---S-TTHHHHTTT-HHHHHHHHHHHHHHHHHHHHHHHHHHHTS--HHHHHHHHHHH--S--GGG-TTTGGG--/-HHHHHHHHHHHHHHHHHHHHHHHHHHHS--EEEE--GGGTTSS-SSS--EEPPGGGEEEE--SS----GGGSPPPEEEEEE-TTS-TT-SEEEEEE-EESS-BPS-EEEEEEESS--TTSHHHHT-S-HHHHHT----HHHHHTSS--SS-EETTEEBSS-HHHHHT----B---EEESS-SSS-SSEE---B-SSSS-TTTGGGS-SS-SSS-TTS-BPPTTTTTT-TTSSSS-S--TTT-HHHHHHSS--SSSSEEEEEEEESS--B-SEEEEEEEE--S--GGGT--EEEEEEE--SS-SS-THHHHHHHHHHHHHHHHHHHHHHHHHHS-PPTT-TTSSTTT--

InterPro domains:
  IPR001757 P-type ATPase [TIGR01494] (983-1099)
  IPR006539 P-type ATPase, subfamily IV [TIGR01652] (72-1296)
  IPR008250 P-type ATPase, A domain superfamily [SSF81653] (255-399)
  IPR018303 P-type ATPase, phosphorylation site [PS00154] (535-541)
  IPR023214 HAD superfamily [G3DSA:3.40.50.1000] (829-1051)
  IPR023298 P-type ATPase, transmembrane domain superfamily [SSF81665] (68-1289)
  IPR023299 P-type ATPase, cytoplasmic domain N [G3DSA:3.40.1110.10] (656-828)
  IPR023299 P-type ATPase, cytoplasmic domain N [SSF81660] (540-832)
  IPR032630 P-type ATPase, C-terminal [PF16212] (1039-1290)
  IPR032631 P-type ATPase, N-terminal [PF16209] (63-122)
  IPR036412 HAD-like superfamily [SSF56784] (521-1055)
  IPR044492 P-type ATPase, haloacid dehalogenase domain [SFLDF00027] (516-1062)